Protein AF-0000000072410300 (afdb_homodimer)

Sequence (930 aa):
MDFEAIKKAAEGYKPAMVKFLRDMIAIPSESCEEKGVVHRIAEEMKALGYDKVEFDKLGNVIGWMGEGDKIIALDSHVDTVGIGNRDNWEADPYQGYETDDIIYGRGGSDQEGGMASATYGARIMKDLGLIPAGYKIMVVGSVQEEDCDGMCWQSIVNEYFNGPDDARSKVEFVISTEPTDGGIYRGHRGRMEIRVDMHGVSCHGSAPERGDNAIHKMAEVIQNVRDLNENPADDSVEIKGLVKMLDPKYNPEHWEDARFLGRGTCTTSQIFYTSPSRCAVADSCAISIDRRMTAGETYQSCLKEIEDLPACKKYAKDVKVSMYMYDRPAWTGHVYKTECFFPTWINKESAPHVQALVDAYHNLWGTERIGADEKAMSTRTGRPLTDKWTFSTNGVSIQGRYGIPCVGFGPGAESQAHAPNEITWKQDLVTCAALYAAVPGLYKPENKDGSATSFRQELTGNDIKMDFEAIKKAAEGYKPAMVKFLRDMIAIPSESCEEKGVVHRIAEEMKALGYDKVEFDKLGNVIGWMGEGDKIIALDSHVDTVGIGNRDNWEADPYQGYETDDIIYGRGGSDQEGGMASATYGARIMKDLGLIPAGYKIMVVGSVQEEDCDGMCWQSIVNEYFNGPDDARSKVEFVISTEPTDGGIYRGHRGRMEIRVDMHGVSCHGSAPERGDNAIHKMAEVIQNVRDLNENPADDSVEIKGLVKMLDPKYNPEHWEDARFLGRGTCTTSQIFYTSPSRCAVADSCAISIDRRMTAGETYQSCLKEIEDLPACKKYAKDVKVSMYMYDRPAWTGHVYKTECFFPTWINKESAPHVQALVDAYHNLWGTERIGADEKAMSTRTGRPLTDKWTFSTNGVSIQGRYGIPCVGFGPGAESQAHAPNEITWKQDLVTCAALYAAVPGLYKPENKDGSATSFRQELTGNDIK

Nearest PDB structures (foldseek):
  5vo3-assembly1_A-2  TM=8.274E-01  e=1.312E-28  Haemophilus influenzae
  8f8o-assembly1_A  TM=8.224E-01  e=7.263E-25  Acinetobacter baumannii ATCC 17978
  4ppz-assembly1_A  TM=7.202E-01  e=5.439E-26  Neisseria meningitidis MC58
  7lgp-assembly1_A  TM=6.863E-01  e=2.048E-25  Shigella flexneri 2a str. 301
  1vgy-assembly1_B  TM=6.779E-01  e=2.941E-25  Neisseria meningitidis MC58

Organism: NCBI:txid2714355

pLDDT: mean 96.42, std 3.51, range [69.0, 98.94]

Structure (mmCIF, N/CA/C/O backbone):
data_AF-0000000072410300-model_v1
#
loop_
_entity.id
_entity.type
_entity.pdbx_description
1 polymer Peptidase
#
loop_
_atom_site.group_PDB
_atom_site.id
_atom_site.type_symbol
_atom_site.label_atom_id
_atom_site.label_alt_id
_atom_site.label_comp_id
_atom_site.label_asym_id
_atom_site.label_entity_id
_atom_site.label_seq_id
_atom_site.pdbx_PDB_ins_code
_atom_site.Cartn_x
_atom_site.Cartn_y
_atom_site.Cartn_z
_atom_site.occupancy
_atom_site.B_iso_or_equiv
_atom_site.auth_seq_id
_atom_site.auth_comp_id
_atom_site.auth_asym_id
_atom_site.auth_atom_id
_atom_site.pdbx_PDB_model_num
ATOM 1 N N . MET A 1 1 ? 2.279 -55.719 -17.75 1 94.25 1 MET A N 1
ATOM 2 C CA . MET A 1 1 ? 2.201 -54.969 -16.484 1 94.25 1 MET A CA 1
ATOM 3 C C . MET A 1 1 ? 0.905 -55.312 -15.75 1 94.25 1 MET A C 1
ATOM 5 O O . MET A 1 1 ? -0.156 -55.406 -16.359 1 94.25 1 MET A O 1
ATOM 9 N N . ASP A 1 2 ? 0.939 -55.5 -14.414 1 97.75 2 ASP A N 1
ATOM 10 C CA . ASP A 1 2 ? -0.221 -55.844 -13.594 1 97.75 2 ASP A CA 1
ATOM 11 C C . ASP A 1 2 ? -0.831 -54.594 -12.977 1 97.75 2 ASP A C 1
ATOM 13 O O . ASP A 1 2 ? -0.457 -54.188 -11.867 1 97.75 2 ASP A O 1
ATOM 17 N N . PHE A 1 3 ? -1.798 -54.062 -13.562 1 98.38 3 PHE A N 1
ATOM 18 C CA . PHE A 1 3 ? -2.402 -52.812 -13.156 1 98.38 3 PHE A CA 1
ATOM 19 C C . PHE A 1 3 ? -3.184 -52.969 -11.859 1 98.38 3 PHE A C 1
ATOM 21 O O . PHE A 1 3 ? -3.264 -52.062 -11.055 1 98.38 3 PHE A O 1
ATOM 28 N N . GLU A 1 4 ? -3.74 -54.125 -11.656 1 98.25 4 GLU A N 1
ATOM 29 C CA . GLU A 1 4 ? -4.457 -54.375 -10.406 1 98.25 4 GLU A CA 1
ATOM 30 C C . GLU A 1 4 ? -3.506 -54.375 -9.219 1 98.25 4 GLU A C 1
ATOM 32 O O . GLU A 1 4 ? -3.865 -53.906 -8.133 1 98.25 4 GLU A O 1
ATOM 37 N N . ALA A 1 5 ? -2.367 -54.875 -9.422 1 98.62 5 ALA A N 1
ATOM 38 C CA . ALA A 1 5 ? -1.354 -54.844 -8.367 1 98.62 5 ALA A CA 1
ATOM 39 C C . ALA A 1 5 ? -0.931 -53.438 -8.047 1 98.62 5 ALA A C 1
ATOM 41 O O . ALA A 1 5 ? -0.667 -53.094 -6.891 1 98.62 5 ALA A O 1
ATOM 42 N N . ILE A 1 6 ? -0.853 -52.688 -9.07 1 98.75 6 ILE A N 1
ATOM 43 C CA . ILE A 1 6 ? -0.49 -51.281 -8.891 1 98.75 6 ILE A CA 1
ATOM 44 C C . ILE A 1 6 ? -1.572 -50.562 -8.086 1 98.75 6 ILE A C 1
ATOM 46 O O . ILE A 1 6 ? -1.271 -49.844 -7.133 1 98.75 6 ILE A O 1
ATOM 50 N N . LYS A 1 7 ? -2.855 -50.75 -8.391 1 98.62 7 LYS A N 1
ATOM 51 C CA . LYS A 1 7 ? -3.969 -50.125 -7.668 1 98.62 7 LYS A CA 1
ATOM 52 C C . LYS A 1 7 ? -3.961 -50.562 -6.199 1 98.62 7 LYS A C 1
ATOM 54 O O . LYS A 1 7 ? -4.164 -49.719 -5.309 1 98.62 7 LYS A O 1
ATOM 59 N N . LYS A 1 8 ? -3.684 -51.844 -6.047 1 98.62 8 LYS A N 1
ATOM 60 C CA . LYS A 1 8 ? -3.676 -52.375 -4.688 1 98.62 8 LYS A CA 1
ATOM 61 C C . LYS A 1 8 ? -2.535 -51.781 -3.867 1 98.62 8 LYS A C 1
ATOM 63 O O . LYS A 1 8 ? -2.717 -51.438 -2.695 1 98.62 8 LYS A O 1
ATOM 68 N N . ALA A 1 9 ? -1.419 -51.656 -4.469 1 98.69 9 ALA A N 1
ATOM 69 C CA . ALA A 1 9 ? -0.275 -51.062 -3.781 1 98.69 9 ALA A CA 1
ATOM 70 C C . ALA A 1 9 ? -0.554 -49.625 -3.406 1 98.69 9 ALA A C 1
ATOM 72 O O . ALA A 1 9 ? -0.258 -49.188 -2.287 1 98.69 9 ALA A O 1
ATOM 73 N N . ALA A 1 10 ? -1.105 -48.906 -4.332 1 98.81 10 ALA A N 1
ATOM 74 C CA . ALA A 1 10 ? -1.418 -47.5 -4.082 1 98.81 10 ALA A CA 1
ATOM 75 C C . ALA A 1 10 ? -2.436 -47.344 -2.953 1 98.81 10 ALA A C 1
ATOM 77 O O . ALA A 1 10 ? -2.287 -46.5 -2.08 1 98.81 10 ALA A O 1
ATOM 78 N N . GLU A 1 11 ? -3.451 -48.188 -3.002 1 98.62 11 GLU A N 1
ATOM 79 C CA . GLU A 1 11 ? -4.445 -48.188 -1.934 1 98.62 11 GLU A CA 1
ATOM 80 C C . GLU A 1 11 ? -3.816 -48.531 -0.59 1 98.62 11 GLU A C 1
ATOM 82 O O . GLU A 1 11 ? -4.219 -48 0.449 1 98.62 11 GLU A O 1
ATOM 87 N N . GLY A 1 12 ? -2.949 -49.406 -0.598 1 98.75 12 GLY A N 1
ATOM 88 C CA . GLY A 1 12 ? -2.252 -49.781 0.612 1 98.75 12 GLY A CA 1
ATOM 89 C C . GLY A 1 12 ? -1.461 -48.656 1.251 1 98.75 12 GLY A C 1
ATOM 90 O O . GLY A 1 12 ? -1.319 -48.625 2.475 1 98.75 12 GLY A O 1
ATOM 91 N N . TYR A 1 13 ? -0.958 -47.75 0.479 1 98.75 13 TYR A N 1
ATOM 92 C CA . TYR A 1 13 ? -0.139 -46.656 0.966 1 98.75 13 TYR A CA 1
ATOM 93 C C . TYR A 1 13 ? -1 -45.438 1.298 1 98.75 13 TYR A C 1
ATOM 95 O O . TYR A 1 13 ? -0.483 -44.375 1.698 1 98.75 13 TYR A O 1
ATOM 103 N N . LYS A 1 14 ? -2.359 -45.5 1.151 1 98.56 14 LYS A N 1
ATOM 104 C CA . LYS A 1 14 ? -3.268 -44.375 1.365 1 98.56 14 LYS A CA 1
ATOM 105 C C . LYS A 1 14 ? -3.074 -43.781 2.752 1 98.56 14 LYS A C 1
ATOM 107 O O . LYS A 1 14 ? -2.893 -42.562 2.885 1 98.56 14 LYS A O 1
ATOM 112 N N . PRO A 1 15 ? -3.006 -44.562 3.822 1 98.44 15 PRO A N 1
ATOM 113 C CA . PRO A 1 15 ? -2.832 -43.938 5.141 1 98.44 15 PRO A CA 1
ATOM 114 C C . PRO A 1 15 ? -1.514 -43.188 5.27 1 98.44 15 PRO A C 1
ATOM 116 O O . PRO A 1 15 ? -1.473 -42.125 5.867 1 98.44 15 PRO A O 1
ATOM 119 N N . ALA A 1 16 ? -0.487 -43.75 4.707 1 98.69 16 ALA A N 1
ATOM 120 C CA . ALA A 1 16 ? 0.826 -43.094 4.781 1 98.69 16 ALA A CA 1
ATOM 121 C C . ALA A 1 16 ? 0.862 -41.812 3.965 1 98.69 16 ALA A C 1
ATOM 123 O O . ALA A 1 16 ? 1.458 -40.812 4.387 1 98.69 16 ALA A O 1
ATOM 124 N N . MET A 1 17 ? 0.269 -41.844 2.812 1 98.56 17 MET A N 1
ATOM 125 C CA . MET A 1 17 ? 0.211 -40.656 1.977 1 98.56 17 MET A CA 1
ATOM 126 C C . MET A 1 17 ? -0.581 -39.562 2.664 1 98.56 17 MET A C 1
ATOM 128 O O . MET A 1 17 ? -0.184 -38.375 2.629 1 98.56 17 MET A O 1
ATOM 132 N N . VAL A 1 18 ? -1.646 -39.938 3.273 1 98.31 18 VAL A N 1
ATOM 133 C CA . VAL A 1 18 ? -2.506 -38.969 3.969 1 98.31 18 VAL A CA 1
ATOM 134 C C . VAL A 1 18 ? -1.745 -38.344 5.137 1 98.31 18 VAL A C 1
ATOM 136 O O . VAL A 1 18 ? -1.755 -37.125 5.305 1 98.31 18 VAL A O 1
ATOM 139 N N . LYS A 1 19 ? -1.095 -39.156 5.906 1 98.38 19 LYS A N 1
ATOM 140 C CA . LYS A 1 19 ? -0.306 -38.656 7.031 1 98.38 19 LYS A CA 1
ATOM 141 C C . LYS A 1 19 ? 0.809 -37.75 6.555 1 98.38 19 LYS A C 1
ATOM 143 O O . LYS A 1 19 ? 1.062 -36.688 7.168 1 98.38 19 LYS A O 1
ATOM 148 N N . PHE A 1 20 ? 1.435 -38.156 5.547 1 98.44 20 PHE A N 1
ATOM 149 C CA . PHE A 1 20 ? 2.533 -37.375 4.988 1 98.44 20 PHE A CA 1
ATOM 150 C C . PHE A 1 20 ? 2.047 -36 4.523 1 98.44 20 PHE A C 1
ATOM 152 O O . PHE A 1 20 ? 2.67 -34.969 4.828 1 98.44 20 PHE A O 1
ATOM 159 N N . LEU A 1 21 ? 0.904 -35.969 3.824 1 98.69 21 LEU A N 1
ATOM 160 C CA . LEU A 1 21 ? 0.336 -34.688 3.369 1 98.69 21 LEU A CA 1
ATOM 161 C C . LEU A 1 21 ? -0.047 -33.812 4.555 1 98.69 21 LEU A C 1
ATOM 163 O O . LEU A 1 21 ? 0.224 -32.625 4.551 1 98.69 21 LEU A O 1
ATOM 167 N N . ARG A 1 22 ? -0.597 -34.375 5.559 1 98.25 22 ARG A N 1
ATOM 168 C CA . ARG A 1 22 ? -0.977 -33.625 6.746 1 98.25 22 ARG A CA 1
ATOM 169 C C . ARG A 1 22 ? 0.249 -33.031 7.441 1 98.25 22 ARG A C 1
ATOM 171 O O . ARG A 1 22 ? 0.211 -31.906 7.934 1 98.25 22 ARG A O 1
ATOM 178 N N . ASP A 1 23 ? 1.299 -33.812 7.523 1 98.31 23 ASP A N 1
ATOM 179 C CA . ASP A 1 23 ? 2.545 -33.344 8.102 1 98.31 23 ASP A CA 1
ATOM 180 C C . ASP A 1 23 ? 3.057 -32.094 7.344 1 98.31 23 ASP A C 1
ATOM 182 O O . ASP A 1 23 ? 3.488 -31.125 7.953 1 98.31 23 ASP A O 1
ATOM 186 N N . MET A 1 24 ? 2.998 -32.188 6.047 1 98.5 24 MET A N 1
ATOM 187 C CA . MET A 1 24 ? 3.496 -31.078 5.234 1 98.5 24 MET A CA 1
ATOM 188 C C . MET A 1 24 ? 2.633 -29.828 5.418 1 98.5 24 MET A C 1
ATOM 190 O O . MET A 1 24 ? 3.154 -28.734 5.598 1 98.5 24 MET A O 1
ATOM 194 N N . ILE A 1 25 ? 1.322 -30.016 5.438 1 98 25 ILE A N 1
ATOM 195 C CA . ILE A 1 25 ? 0.391 -28.891 5.598 1 98 25 ILE A CA 1
ATOM 196 C C . ILE A 1 25 ? 0.629 -28.219 6.941 1 98 25 ILE A C 1
ATOM 198 O O . ILE A 1 25 ? 0.54 -26.984 7.043 1 98 25 ILE A O 1
ATOM 202 N N . ALA A 1 26 ? 0.977 -28.969 7.914 1 97.81 26 ALA A N 1
ATOM 203 C CA . ALA A 1 26 ? 1.15 -28.453 9.273 1 97.81 26 ALA A CA 1
ATOM 204 C C . ALA A 1 26 ? 2.406 -27.594 9.375 1 97.81 26 ALA A C 1
ATOM 206 O O . ALA A 1 26 ? 2.578 -26.844 10.344 1 97.81 26 ALA A O 1
ATOM 207 N N . ILE A 1 27 ? 3.283 -27.625 8.414 1 97.94 27 ILE A N 1
ATOM 208 C CA . ILE A 1 27 ? 4.508 -26.828 8.383 1 97.94 27 ILE A CA 1
ATOM 209 C C . ILE A 1 27 ? 4.348 -25.672 7.387 1 97.94 27 ILE A C 1
ATOM 211 O O . ILE A 1 27 ? 4.531 -25.859 6.184 1 97.94 27 ILE A O 1
ATOM 215 N N . PRO A 1 28 ? 4.031 -24.484 7.902 1 96.81 28 PRO A N 1
ATOM 216 C CA . PRO A 1 28 ? 3.939 -23.375 6.957 1 96.81 28 PRO A CA 1
ATOM 217 C C . PRO A 1 28 ? 5.164 -23.266 6.051 1 96.81 28 PRO A C 1
ATOM 219 O O . PRO A 1 28 ? 6.297 -23.375 6.523 1 96.81 28 PRO A O 1
ATOM 222 N N . SER A 1 29 ? 4.957 -23.125 4.73 1 97.62 29 SER A N 1
ATOM 223 C CA . SER A 1 29 ? 6.059 -23.156 3.773 1 97.62 29 SER A CA 1
ATOM 224 C C . SER A 1 29 ? 5.848 -22.172 2.641 1 97.62 29 SER A C 1
ATOM 226 O O . SER A 1 29 ? 5.934 -22.531 1.465 1 97.62 29 SER A O 1
ATOM 228 N N . GLU A 1 30 ? 5.629 -20.938 2.979 1 96.31 30 GLU A N 1
ATOM 229 C CA . GLU A 1 30 ? 5.574 -19.922 1.937 1 96.31 30 GLU A CA 1
ATOM 230 C C . GLU A 1 30 ? 6.898 -19.828 1.183 1 96.31 30 GLU A C 1
ATOM 232 O O . GLU A 1 30 ? 7.934 -20.266 1.683 1 96.31 30 GLU A O 1
ATOM 237 N N . SER A 1 31 ? 6.848 -19.281 0.025 1 97.19 31 SER A N 1
ATOM 238 C CA . SER A 1 31 ? 8.07 -19.156 -0.761 1 97.19 31 SER A CA 1
ATOM 239 C C . SER A 1 31 ? 9.188 -18.516 0.059 1 97.19 31 SER A C 1
ATOM 241 O O . SER A 1 31 ? 8.961 -17.547 0.777 1 97.19 31 SER A O 1
ATOM 243 N N . CYS A 1 32 ? 10.359 -19.078 -0.037 1 97.44 32 CYS A N 1
ATOM 244 C CA . CYS A 1 32 ? 11.594 -18.656 0.618 1 97.44 32 CYS A CA 1
ATOM 245 C C . CYS A 1 32 ? 11.617 -19.109 2.072 1 97.44 32 CYS A C 1
ATOM 247 O O . CYS A 1 32 ? 12.602 -18.875 2.781 1 97.44 32 CYS A O 1
ATOM 249 N N . GLU A 1 33 ? 10.586 -19.797 2.537 1 97.94 33 GLU A N 1
ATOM 250 C CA . GLU A 1 33 ? 10.531 -20.312 3.9 1 97.94 33 GLU A CA 1
ATOM 251 C C . GLU A 1 33 ? 10.219 -21.797 3.91 1 97.94 33 GLU A C 1
ATOM 253 O O . GLU A 1 33 ? 9.414 -22.266 4.723 1 97.94 33 GLU A O 1
ATOM 258 N N . GLU A 1 34 ? 10.75 -22.547 3.008 1 98.69 34 GLU A N 1
ATOM 259 C CA . GLU A 1 34 ? 10.352 -23.938 2.793 1 98.69 34 GLU A CA 1
ATOM 260 C C . GLU A 1 34 ? 11.234 -24.891 3.582 1 98.69 34 GLU A C 1
ATOM 262 O O . GLU A 1 34 ? 11.109 -26.109 3.455 1 98.69 34 GLU A O 1
ATOM 267 N N . LYS A 1 35 ? 12.172 -24.359 4.402 1 98.56 35 LYS A N 1
ATOM 268 C CA . LYS A 1 35 ? 13.172 -25.188 5.066 1 98.56 35 LYS A CA 1
ATOM 269 C C . LYS A 1 35 ? 12.516 -26.359 5.801 1 98.56 35 LYS A C 1
ATOM 271 O O . LYS A 1 35 ? 12.93 -27.516 5.648 1 98.56 35 LYS A O 1
ATOM 276 N N . GLY A 1 36 ? 11.492 -26.094 6.512 1 98.81 36 GLY A N 1
ATOM 277 C CA . GLY A 1 36 ? 10.852 -27.125 7.309 1 98.81 36 GLY A CA 1
ATOM 278 C C . GLY A 1 36 ? 10.219 -28.219 6.469 1 98.81 36 GLY A C 1
ATOM 279 O O . GLY A 1 36 ? 10.398 -29.406 6.75 1 98.81 36 GLY A O 1
ATOM 280 N N . VAL A 1 37 ? 9.5 -27.859 5.453 1 98.75 37 VAL A N 1
ATOM 281 C CA . VAL A 1 37 ? 8.742 -28.828 4.672 1 98.75 37 VAL A CA 1
ATOM 282 C C . VAL A 1 37 ? 9.695 -29.672 3.828 1 98.75 37 VAL A C 1
ATOM 284 O O . VAL A 1 37 ? 9.477 -30.875 3.639 1 98.75 37 VAL A O 1
ATOM 287 N N . VAL A 1 38 ? 10.766 -29.109 3.311 1 98.81 38 VAL A N 1
ATOM 288 C CA . VAL A 1 38 ? 11.68 -29.875 2.467 1 98.81 38 VAL A CA 1
ATOM 289 C C . VAL A 1 38 ? 12.406 -30.922 3.309 1 98.81 38 VAL A C 1
ATOM 291 O O . VAL A 1 38 ? 12.703 -32.031 2.832 1 98.81 38 VAL A O 1
ATOM 294 N N . HIS A 1 39 ? 12.75 -30.562 4.52 1 98.88 39 HIS A N 1
ATOM 295 C CA . HIS A 1 39 ? 13.391 -31.531 5.395 1 98.88 39 HIS A CA 1
ATOM 296 C C . HIS A 1 39 ? 12.43 -32.656 5.758 1 98.88 39 HIS A C 1
ATOM 298 O O . HIS A 1 39 ? 12.844 -33.812 5.867 1 98.88 39 HIS A O 1
ATOM 304 N N . ARG A 1 40 ? 11.188 -32.281 5.938 1 98.88 40 ARG A N 1
ATOM 305 C CA . ARG A 1 40 ? 10.195 -33.344 6.203 1 98.88 40 ARG A CA 1
ATOM 306 C C . ARG A 1 40 ? 10.062 -34.281 5.012 1 98.88 40 ARG A C 1
ATOM 308 O O . ARG A 1 40 ? 9.891 -35.469 5.191 1 98.88 40 ARG A O 1
ATOM 315 N N . ILE A 1 41 ? 10.094 -33.781 3.879 1 98.94 41 ILE A N 1
ATOM 316 C CA . ILE A 1 41 ? 10.008 -34.562 2.656 1 98.94 41 ILE A CA 1
ATOM 317 C C . ILE A 1 41 ? 11.227 -35.469 2.543 1 98.94 41 ILE A C 1
ATOM 319 O O . ILE A 1 41 ? 11.094 -36.656 2.219 1 98.94 41 ILE A O 1
ATOM 323 N N . ALA A 1 42 ? 12.406 -34.938 2.795 1 98.94 42 ALA A N 1
ATOM 324 C CA . ALA A 1 42 ? 13.625 -35.719 2.756 1 98.94 42 ALA A CA 1
ATOM 325 C C . ALA A 1 42 ? 13.539 -36.906 3.711 1 98.94 42 ALA A C 1
ATOM 327 O O . ALA A 1 42 ? 13.961 -38 3.373 1 98.94 42 ALA A O 1
ATOM 328 N N . GLU A 1 43 ? 13.023 -36.656 4.871 1 98.88 43 GLU A N 1
ATOM 329 C CA . GLU A 1 43 ? 12.836 -37.719 5.848 1 98.88 43 GLU A CA 1
ATOM 330 C C . GLU A 1 43 ? 11.945 -38.812 5.297 1 98.88 43 GLU A C 1
ATOM 332 O O . GLU A 1 43 ? 12.242 -40 5.465 1 98.88 43 GLU A O 1
ATOM 337 N N . GLU A 1 44 ? 10.836 -38.438 4.684 1 98.88 44 GLU A N 1
ATOM 338 C CA . GLU A 1 44 ? 9.914 -39.438 4.121 1 98.88 44 GLU A CA 1
ATOM 339 C C . GLU A 1 44 ? 10.57 -40.219 3.008 1 98.88 44 GLU A C 1
ATOM 341 O O . GLU A 1 44 ? 10.414 -41.438 2.941 1 98.88 44 GLU A O 1
ATOM 346 N N . MET A 1 45 ? 11.281 -39.562 2.094 1 98.88 45 MET A N 1
ATOM 347 C CA . MET A 1 45 ? 11.969 -40.219 0.991 1 98.88 45 MET A CA 1
ATOM 348 C C . MET A 1 45 ? 12.969 -41.25 1.515 1 98.88 45 MET A C 1
ATOM 350 O O . MET A 1 45 ? 13.031 -42.375 1.013 1 98.88 45 MET A O 1
ATOM 354 N N . LYS A 1 46 ? 13.742 -40.844 2.518 1 98.75 46 LYS A N 1
ATOM 355 C CA . LYS A 1 46 ? 14.719 -41.75 3.109 1 98.75 46 LYS A CA 1
ATOM 356 C C . LYS A 1 46 ? 14.031 -42.969 3.729 1 98.75 46 LYS A C 1
ATOM 358 O O . LYS A 1 46 ? 14.469 -44.094 3.535 1 98.75 46 LYS A O 1
ATOM 363 N N . ALA A 1 47 ? 12.984 -42.719 4.414 1 98.69 47 ALA A N 1
ATOM 364 C CA . ALA A 1 47 ? 12.242 -43.812 5.062 1 98.69 47 ALA A CA 1
ATOM 365 C C . ALA A 1 47 ? 11.688 -44.781 4.035 1 98.69 47 ALA A C 1
ATOM 367 O O . ALA A 1 47 ? 11.555 -45.969 4.316 1 98.69 47 ALA A O 1
ATOM 368 N N . LEU A 1 48 ? 11.414 -44.312 2.871 1 98.69 48 LEU A N 1
ATOM 369 C CA . LEU A 1 48 ? 10.805 -45.125 1.827 1 98.69 48 LEU A CA 1
ATOM 370 C C . LEU A 1 48 ? 11.867 -45.812 0.974 1 98.69 48 LEU A C 1
ATOM 372 O O . LEU A 1 48 ? 11.539 -46.469 -0.003 1 98.69 48 LEU A O 1
ATOM 376 N N . GLY A 1 49 ? 13.102 -45.594 1.224 1 98.19 49 GLY A N 1
ATOM 377 C CA . GLY A 1 49 ? 14.18 -46.344 0.59 1 98.19 49 GLY A CA 1
ATOM 378 C C . GLY A 1 49 ? 14.625 -45.719 -0.728 1 98.19 49 GLY A C 1
ATOM 379 O O . GLY A 1 49 ? 15.047 -46.438 -1.633 1 98.19 49 GLY A O 1
ATOM 380 N N . TYR A 1 50 ? 14.484 -44.469 -0.907 1 98.75 50 TYR A N 1
ATOM 381 C CA . TYR A 1 50 ? 15.086 -43.812 -2.061 1 98.75 50 TYR A CA 1
ATOM 382 C C . TYR A 1 50 ? 16.594 -44.062 -2.105 1 98.75 50 TYR A C 1
ATOM 384 O O . TYR A 1 50 ? 17.25 -44.125 -1.064 1 98.75 50 TYR A O 1
ATOM 392 N N . ASP A 1 51 ? 17.141 -44.156 -3.312 1 98.31 51 ASP A N 1
ATOM 393 C CA . ASP A 1 51 ? 18.547 -44.469 -3.475 1 98.31 51 ASP A CA 1
ATOM 394 C C . ASP A 1 51 ? 19.438 -43.281 -3.072 1 98.31 51 ASP A C 1
ATOM 396 O O . ASP A 1 51 ? 20.547 -43.469 -2.594 1 98.31 51 ASP A O 1
ATOM 400 N N . LYS A 1 52 ? 18.969 -42.125 -3.324 1 98.38 52 LYS A N 1
ATOM 401 C CA . LYS A 1 52 ? 19.641 -40.875 -2.979 1 98.38 52 LYS A CA 1
ATOM 402 C C . LYS A 1 52 ? 18.641 -39.75 -2.709 1 98.38 52 LYS A C 1
ATOM 404 O O . LYS A 1 52 ? 17.625 -39.656 -3.402 1 98.38 52 LYS A O 1
ATOM 409 N N . VAL A 1 53 ? 18.875 -39.062 -1.671 1 98.75 53 VAL A N 1
ATOM 410 C CA . VAL A 1 53 ? 18.094 -37.875 -1.329 1 98.75 53 VAL A CA 1
ATOM 411 C C . VAL A 1 53 ? 19.031 -36.688 -1.077 1 98.75 53 VAL A C 1
ATOM 413 O O . VAL A 1 53 ? 19.984 -36.812 -0.299 1 98.75 53 VAL A O 1
ATOM 416 N N . GLU A 1 54 ? 18.828 -35.531 -1.737 1 98.62 54 GLU A N 1
ATOM 417 C CA . GLU A 1 54 ? 19.734 -34.406 -1.618 1 98.62 54 GLU A CA 1
ATOM 418 C C . GLU A 1 54 ? 18.984 -33.062 -1.788 1 98.62 54 GLU A C 1
ATOM 420 O O . GLU A 1 54 ? 17.828 -33.062 -2.211 1 98.62 54 GLU A O 1
ATOM 425 N N . PHE A 1 55 ? 19.609 -32.031 -1.298 1 98.44 55 PHE A N 1
ATOM 426 C CA . PHE A 1 55 ? 19.156 -30.672 -1.514 1 98.44 55 PHE A CA 1
ATOM 427 C C . PHE A 1 55 ? 20.094 -29.938 -2.48 1 98.44 55 PHE A C 1
ATOM 429 O O . PHE A 1 55 ? 21.312 -30.016 -2.361 1 98.44 55 PHE A O 1
ATOM 436 N N . ASP A 1 56 ? 19.562 -29.297 -3.488 1 97.88 56 ASP A N 1
ATOM 437 C CA . ASP A 1 56 ? 20.422 -28.516 -4.371 1 97.88 56 ASP A CA 1
ATOM 438 C C . ASP A 1 56 ? 20.688 -27.125 -3.793 1 97.88 56 ASP A C 1
ATOM 440 O O . ASP A 1 56 ? 20.312 -26.844 -2.652 1 97.88 56 ASP A O 1
ATOM 444 N N . LYS A 1 57 ? 21.375 -26.234 -4.516 1 96.88 57 LYS A N 1
ATOM 445 C CA . LYS A 1 57 ? 21.797 -24.922 -4.02 1 96.88 57 LYS A CA 1
ATOM 446 C C . LYS A 1 57 ? 20.594 -24.031 -3.713 1 96.88 57 LYS A C 1
ATOM 448 O O . LYS A 1 57 ? 20.609 -23.25 -2.764 1 96.88 57 LYS A O 1
ATOM 453 N N . LEU A 1 58 ? 19.594 -24.125 -4.508 1 97.75 58 LEU A N 1
ATOM 454 C CA . LEU A 1 58 ? 18.391 -23.328 -4.32 1 97.75 58 LEU A CA 1
ATOM 455 C C . LEU A 1 58 ? 17.578 -23.828 -3.133 1 97.75 58 LEU A C 1
ATOM 457 O O . LEU A 1 58 ? 16.875 -23.062 -2.484 1 97.75 58 LEU A O 1
ATOM 461 N N . GLY A 1 59 ? 17.656 -25.078 -2.871 1 98.56 59 GLY A N 1
ATOM 462 C CA . GLY A 1 59 ? 16.953 -25.672 -1.738 1 98.56 59 GLY A CA 1
ATOM 463 C C . GLY A 1 59 ? 15.891 -26.656 -2.146 1 98.56 59 GLY A C 1
ATOM 464 O O . GLY A 1 59 ? 15.086 -27.094 -1.317 1 98.56 59 GLY A O 1
ATOM 465 N N . ASN A 1 60 ? 15.82 -27.016 -3.371 1 98.75 60 ASN A N 1
ATOM 466 C CA . ASN A 1 60 ? 14.953 -28.125 -3.77 1 98.75 60 ASN A CA 1
ATOM 467 C C . ASN A 1 60 ? 15.367 -29.422 -3.094 1 98.75 60 ASN A C 1
ATOM 469 O O . ASN A 1 60 ? 16.562 -29.703 -2.941 1 98.75 60 ASN A O 1
ATOM 473 N N . VAL A 1 61 ? 14.43 -30.25 -2.73 1 98.88 61 VAL A N 1
ATOM 474 C CA . VAL A 1 61 ? 14.734 -31.609 -2.297 1 98.88 61 VAL A CA 1
ATOM 475 C C . VAL A 1 61 ? 14.57 -32.562 -3.467 1 98.88 61 VAL A C 1
ATOM 477 O O . VAL A 1 61 ? 13.555 -32.531 -4.168 1 98.88 61 VAL A O 1
ATOM 480 N N . ILE A 1 62 ? 15.547 -33.375 -3.713 1 98.81 62 ILE A N 1
ATOM 481 C CA . ILE A 1 62 ? 15.555 -34.281 -4.863 1 98.81 62 ILE A CA 1
ATOM 482 C C . ILE A 1 62 ? 15.82 -35.719 -4.402 1 98.81 62 ILE A C 1
ATOM 484 O O . ILE A 1 62 ? 16.812 -35.969 -3.721 1 98.81 62 ILE A O 1
ATOM 488 N N . GLY A 1 63 ? 14.93 -36.625 -4.723 1 98.88 63 GLY A N 1
ATOM 489 C CA . GLY A 1 63 ? 15.094 -38.031 -4.504 1 98.88 63 GLY A CA 1
ATOM 490 C C . GLY A 1 63 ? 15.25 -38.812 -5.793 1 98.88 63 GLY A C 1
ATOM 491 O O . GLY A 1 63 ? 14.617 -38.5 -6.801 1 98.88 63 GLY A O 1
ATOM 492 N N . TRP A 1 64 ? 16.078 -39.844 -5.691 1 98.69 64 TRP A N 1
ATOM 493 C CA . TRP A 1 64 ? 16.344 -40.688 -6.863 1 98.69 64 TRP A CA 1
ATOM 494 C C . TRP A 1 64 ? 15.984 -42.156 -6.586 1 98.69 64 TRP A C 1
ATOM 496 O O . TRP A 1 64 ? 16.234 -42.656 -5.496 1 98.69 64 TRP A O 1
ATOM 506 N N . MET A 1 65 ? 15.344 -42.781 -7.555 1 98.12 65 MET A N 1
ATOM 507 C CA . MET A 1 65 ? 15.117 -44.219 -7.555 1 98.12 65 MET A CA 1
ATOM 508 C C . MET A 1 65 ? 15.523 -44.844 -8.891 1 98.12 65 MET A C 1
ATOM 510 O O . MET A 1 65 ? 15.039 -44.406 -9.945 1 98.12 65 MET A O 1
ATOM 514 N N . GLY A 1 66 ? 16.344 -45.812 -8.844 1 96.25 66 GLY A N 1
ATOM 515 C CA . GLY A 1 66 ? 16.859 -46.438 -10.055 1 96.25 66 GLY A CA 1
ATOM 516 C C . GLY A 1 66 ? 18.25 -45.969 -10.422 1 96.25 66 GLY A C 1
ATOM 517 O O . GLY A 1 66 ? 18.766 -45 -9.828 1 96.25 66 GLY A O 1
ATOM 518 N N . GLU A 1 67 ? 18.906 -46.625 -11.414 1 93.06 67 GLU A N 1
ATOM 519 C CA . GLU A 1 67 ? 20.312 -46.375 -11.711 1 93.06 67 GLU A CA 1
ATOM 520 C C . GLU A 1 67 ? 20.516 -46.062 -13.188 1 93.06 67 GLU A C 1
ATOM 522 O O . GLU A 1 67 ? 21.641 -45.875 -13.648 1 93.06 67 GLU A O 1
ATOM 527 N N . GLY A 1 68 ? 19.469 -45.906 -13.906 1 95.81 68 GLY A N 1
ATOM 528 C CA . GLY A 1 68 ? 19.594 -45.719 -15.336 1 95.81 68 GLY A CA 1
ATOM 529 C C . GLY A 1 68 ? 20.062 -44.312 -15.695 1 95.81 68 GLY A C 1
ATOM 530 O O . GLY A 1 68 ? 20.172 -43.438 -14.828 1 95.81 68 GLY A O 1
ATOM 531 N N . ASP A 1 69 ? 20.328 -44.156 -17.047 1 96.19 69 ASP A N 1
ATOM 532 C CA . ASP A 1 69 ? 20.859 -42.875 -17.547 1 96.19 69 ASP A CA 1
ATOM 533 C C . ASP A 1 69 ? 19.719 -41.938 -17.969 1 96.19 69 ASP A C 1
ATOM 535 O O . ASP A 1 69 ? 19.859 -40.719 -17.891 1 96.19 69 ASP A O 1
ATOM 539 N N . LYS A 1 70 ? 18.656 -42.562 -18.422 1 97.94 70 LYS A N 1
ATOM 540 C CA . LYS A 1 70 ? 17.484 -41.781 -18.812 1 97.94 70 LYS A CA 1
ATOM 541 C C . LYS A 1 70 ? 16.609 -41.469 -17.609 1 97.94 70 LYS A C 1
ATOM 543 O O . LYS A 1 70 ? 16.438 -42.312 -16.719 1 97.94 70 LYS A O 1
ATOM 548 N N . ILE A 1 71 ? 16.062 -40.281 -17.625 1 98.62 71 ILE A N 1
ATOM 549 C CA . ILE A 1 71 ? 15.375 -39.812 -16.438 1 98.62 71 ILE A CA 1
ATOM 550 C C . ILE A 1 71 ? 13.906 -39.531 -16.766 1 98.62 71 ILE A C 1
ATOM 552 O O . ILE A 1 71 ? 13.594 -38.938 -17.797 1 98.62 71 ILE A O 1
ATOM 556 N N . ILE A 1 72 ? 13.031 -40.031 -16.016 1 98.75 72 ILE A N 1
ATOM 557 C CA . ILE A 1 72 ? 11.648 -39.562 -15.891 1 98.75 72 ILE A CA 1
ATOM 558 C C . ILE A 1 72 ? 11.453 -38.875 -14.555 1 98.75 72 ILE A C 1
ATOM 560 O O . ILE A 1 72 ? 11.75 -39.438 -13.5 1 98.75 72 ILE A O 1
ATOM 564 N N . ALA A 1 73 ? 11.016 -37.656 -14.617 1 98.88 73 ALA A N 1
ATOM 565 C CA . ALA A 1 73 ? 10.945 -36.844 -13.391 1 98.88 73 ALA A CA 1
ATOM 566 C C . ALA A 1 73 ? 9.5 -36.562 -13 1 98.88 73 ALA A C 1
ATOM 568 O O . ALA A 1 73 ? 8.633 -36.438 -13.859 1 98.88 73 ALA A O 1
ATOM 569 N N . LEU A 1 74 ? 9.242 -36.531 -11.711 1 98.94 74 LEU A N 1
ATOM 570 C CA . LEU A 1 74 ? 8.016 -36.031 -11.094 1 98.94 74 LEU A CA 1
ATOM 571 C C . LEU A 1 74 ? 8.289 -34.75 -10.32 1 98.94 74 LEU A C 1
ATOM 573 O O . LEU A 1 74 ? 9.102 -34.75 -9.391 1 98.94 74 LEU A O 1
ATOM 577 N N . ASP A 1 75 ? 7.625 -33.688 -10.727 1 98.88 75 ASP A N 1
ATOM 578 C CA . ASP A 1 75 ? 7.867 -32.375 -10.094 1 98.88 75 ASP A CA 1
ATOM 579 C C . ASP A 1 75 ? 6.652 -31.938 -9.281 1 98.88 75 ASP A C 1
ATOM 581 O O . ASP A 1 75 ? 5.527 -31.922 -9.789 1 98.88 75 ASP A O 1
ATOM 585 N N . SER A 1 76 ? 6.93 -31.594 -8.023 1 98.81 76 SER A N 1
ATOM 586 C CA . SER A 1 76 ? 5.941 -31.016 -7.113 1 98.81 76 SER A CA 1
ATOM 587 C C . SER A 1 76 ? 6.5 -29.812 -6.379 1 98.81 76 SER A C 1
ATOM 589 O O . SER A 1 76 ? 7.457 -29.922 -5.609 1 98.81 76 SER A O 1
ATOM 591 N N . HIS A 1 77 ? 5.918 -28.625 -6.637 1 98.56 77 HIS A N 1
ATOM 592 C CA . HIS A 1 77 ? 6.391 -27.547 -5.77 1 98.56 77 HIS A CA 1
ATOM 593 C C . HIS A 1 77 ? 5.805 -27.672 -4.367 1 98.56 77 HIS A C 1
ATOM 595 O O . HIS A 1 77 ? 4.695 -28.188 -4.195 1 98.56 77 HIS A O 1
ATOM 601 N N . VAL A 1 78 ? 6.602 -27.234 -3.371 1 98.62 78 VAL A N 1
ATOM 602 C CA . VAL A 1 78 ? 6.227 -27.531 -1.994 1 98.62 78 VAL A CA 1
ATOM 603 C C . VAL A 1 78 ? 6.023 -26.234 -1.215 1 98.62 78 VAL A C 1
ATOM 605 O O . VAL A 1 78 ? 5.676 -26.266 -0.032 1 98.62 78 VAL A O 1
ATOM 608 N N . ASP A 1 79 ? 6.324 -25.094 -1.899 1 97.88 79 ASP A N 1
ATOM 609 C CA . ASP A 1 79 ? 5.949 -23.812 -1.313 1 97.88 79 ASP A CA 1
ATOM 610 C C . ASP A 1 79 ? 4.461 -23.531 -1.522 1 97.88 79 ASP A C 1
ATOM 612 O O . ASP A 1 79 ? 3.846 -24.062 -2.447 1 97.88 79 ASP A O 1
ATOM 616 N N . THR A 1 80 ? 3.926 -22.75 -0.601 1 96.38 80 THR A N 1
ATOM 617 C CA . THR A 1 80 ? 2.531 -22.328 -0.701 1 96.38 80 THR A CA 1
ATOM 618 C C . THR A 1 80 ? 2.422 -20.812 -0.71 1 96.38 80 THR A C 1
ATOM 620 O O . THR A 1 80 ? 3.391 -20.109 -0.407 1 96.38 80 THR A O 1
ATOM 623 N N . VAL A 1 81 ? 1.277 -20.328 -1.159 1 93.81 81 VAL A N 1
ATOM 624 C CA . VAL A 1 81 ? 0.982 -18.906 -0.98 1 93.81 81 VAL A CA 1
ATOM 625 C C . VAL A 1 81 ? 0.567 -18.641 0.465 1 93.81 81 VAL A C 1
ATOM 627 O O . VAL A 1 81 ? 0.357 -19.578 1.238 1 93.81 81 VAL A O 1
ATOM 630 N N . GLY A 1 82 ? 0.538 -17.438 0.814 1 92.25 82 GLY A N 1
ATOM 631 C CA . GLY A 1 82 ? 0.061 -17.078 2.141 1 92.25 82 GLY A CA 1
ATOM 632 C C . GLY A 1 82 ? -1.412 -17.375 2.346 1 92.25 82 GLY A C 1
ATOM 633 O O . GLY A 1 82 ? -2.086 -17.859 1.436 1 92.25 82 GLY A O 1
ATOM 634 N N . ILE A 1 83 ? -1.908 -17.047 3.547 1 91.88 83 ILE A N 1
ATOM 635 C CA . ILE A 1 83 ? -3.285 -17.406 3.863 1 91.88 83 ILE A CA 1
ATOM 636 C C . ILE A 1 83 ? -4.211 -16.234 3.557 1 91.88 83 ILE A C 1
ATOM 638 O O . ILE A 1 83 ? -5.438 -16.391 3.545 1 91.88 83 ILE A O 1
ATOM 642 N N . GLY A 1 84 ? -3.633 -15.055 3.262 1 88.94 84 GLY A N 1
ATOM 643 C CA . GLY A 1 84 ? -4.48 -13.891 3.082 1 88.94 84 GLY A CA 1
ATOM 644 C C . GLY A 1 84 ? -5.266 -13.523 4.328 1 88.94 84 GLY A C 1
ATOM 645 O O . GLY A 1 84 ? -4.734 -13.578 5.438 1 88.94 84 GLY A O 1
ATOM 646 N N . ASN A 1 85 ? -6.473 -13.047 4.086 1 89.88 85 ASN A N 1
ATOM 647 C CA . ASN A 1 85 ? -7.344 -12.664 5.191 1 89.88 85 ASN A CA 1
ATOM 648 C C . ASN A 1 85 ? -7.855 -13.883 5.953 1 89.88 85 ASN A C 1
ATOM 650 O O . ASN A 1 85 ? -8.609 -14.688 5.41 1 89.88 85 ASN A O 1
ATOM 654 N N . ARG A 1 86 ? -7.496 -13.945 7.219 1 91.38 86 ARG A N 1
ATOM 655 C CA . ARG A 1 86 ? -7.848 -15.086 8.062 1 91.38 86 ARG A CA 1
ATOM 656 C C . ARG A 1 86 ? -9.359 -15.219 8.203 1 91.38 86 ARG A C 1
ATOM 658 O O . ARG A 1 86 ? -9.883 -16.328 8.336 1 91.38 86 ARG A O 1
ATOM 665 N N . ASP A 1 87 ? -10.094 -14.133 7.992 1 90.31 87 ASP A N 1
ATOM 666 C CA . ASP A 1 87 ? -11.547 -14.133 8.164 1 90.31 87 ASP A CA 1
ATOM 667 C C . ASP A 1 87 ? -12.227 -14.953 7.07 1 90.31 87 ASP A C 1
ATOM 669 O O . ASP A 1 87 ? -13.391 -15.328 7.207 1 90.31 87 ASP 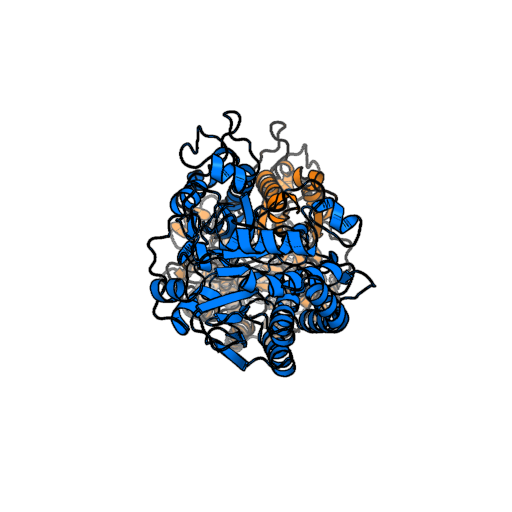A O 1
ATOM 673 N N . ASN A 1 88 ? -11.492 -15.258 6.035 1 90.5 88 ASN A N 1
ATOM 674 C CA . ASN A 1 88 ? -12.062 -16 4.922 1 90.5 88 ASN A CA 1
ATOM 675 C C . ASN A 1 88 ? -11.906 -17.516 5.125 1 90.5 88 ASN A C 1
ATOM 677 O O . ASN A 1 88 ? -12.391 -18.297 4.312 1 90.5 88 ASN A O 1
ATOM 681 N N . TRP A 1 89 ? -11.242 -17.969 6.277 1 93.81 89 TRP A N 1
ATOM 682 C CA . TRP A 1 89 ? -10.992 -19.375 6.551 1 93.81 89 TRP A CA 1
ATOM 683 C C . TRP A 1 89 ? -11.945 -19.906 7.621 1 93.81 89 TRP A C 1
ATOM 685 O O . TRP A 1 89 ? -12.117 -19.281 8.664 1 93.81 89 TRP A O 1
ATOM 695 N N . GLU A 1 90 ? -12.531 -21.047 7.371 1 95.75 90 GLU A N 1
ATOM 696 C CA . GLU A 1 90 ? -13.484 -21.656 8.289 1 95.75 90 GLU A CA 1
ATOM 697 C C . GLU A 1 90 ? -12.766 -22.453 9.375 1 95.75 90 GLU A C 1
ATOM 699 O O . GLU A 1 90 ? -13.336 -22.719 10.438 1 95.75 90 GLU A O 1
ATOM 704 N N . ALA A 1 91 ? -11.625 -22.891 9.031 1 95.94 91 ALA A N 1
ATOM 705 C CA . ALA A 1 91 ? -10.75 -23.609 9.953 1 95.94 91 ALA A CA 1
ATOM 706 C C . ALA A 1 91 ? -9.305 -23.156 9.82 1 95.94 91 ALA A C 1
ATOM 708 O O . ALA A 1 91 ? -8.969 -22.391 8.914 1 95.94 91 ALA A O 1
ATOM 709 N N . ASP A 1 92 ? -8.547 -23.594 10.82 1 96.62 92 ASP A N 1
ATOM 710 C CA . ASP A 1 92 ? -7.145 -23.203 10.766 1 96.62 92 ASP A CA 1
ATOM 711 C C . ASP A 1 92 ? -6.461 -23.766 9.523 1 96.62 92 ASP A C 1
ATOM 713 O O . ASP A 1 92 ? -6.469 -24.984 9.305 1 96.62 92 ASP A O 1
ATOM 717 N N . PRO A 1 93 ? -5.883 -22.938 8.766 1 96.31 93 PRO A N 1
ATOM 718 C CA . PRO A 1 93 ? -5.336 -23.375 7.477 1 96.31 93 PRO A CA 1
ATOM 719 C C . PRO A 1 93 ? -4.117 -24.281 7.637 1 96.31 93 PRO A C 1
ATOM 721 O O . PRO A 1 93 ? -3.754 -25 6.699 1 96.31 93 PRO A O 1
ATOM 724 N N . TYR A 1 94 ? -3.391 -24.375 8.797 1 96.12 94 TYR A N 1
ATOM 725 C CA . TYR A 1 94 ? -2.172 -25.156 8.961 1 96.12 94 TYR A CA 1
ATOM 726 C C . TYR A 1 94 ? -2.422 -26.375 9.844 1 96.12 94 TYR A C 1
ATOM 728 O O . TYR A 1 94 ? -1.917 -27.469 9.57 1 96.12 94 TYR A O 1
ATOM 736 N N . GLN A 1 95 ? -3.26 -26.156 10.82 1 93 95 GLN A N 1
ATOM 737 C CA . GLN A 1 95 ? -3.664 -27.328 11.594 1 93 95 GLN A CA 1
ATOM 738 C C . GLN A 1 95 ? -4.543 -28.266 10.766 1 93 95 GLN A C 1
ATOM 740 O O . GLN A 1 95 ? -4.43 -29.484 10.867 1 93 95 GLN A O 1
ATOM 745 N N . GLY A 1 96 ? -5.312 -27.578 9.969 1 86.94 96 GLY A N 1
ATOM 746 C CA . GLY A 1 96 ? -6.188 -28.312 9.07 1 86.94 96 GLY A CA 1
ATOM 747 C C . GLY A 1 96 ? -7.074 -29.312 9.781 1 86.94 96 GLY A C 1
ATOM 748 O O . GLY A 1 96 ? -7.387 -29.141 10.961 1 86.94 96 GLY A O 1
ATOM 749 N N . TYR A 1 97 ? -7.742 -30.125 9.078 1 89.62 97 TYR A N 1
ATOM 750 C CA . TYR A 1 97 ? -8.469 -31.297 9.531 1 89.62 97 TYR A CA 1
ATOM 751 C C . TYR A 1 97 ? -8.625 -32.312 8.398 1 89.62 97 TYR A C 1
ATOM 753 O O . TYR A 1 97 ? -8.141 -32.094 7.285 1 89.62 97 TYR A O 1
ATOM 761 N N . GLU A 1 98 ? -9.031 -33.531 8.742 1 94.25 98 GLU A N 1
ATOM 762 C CA . GLU A 1 98 ? -9.352 -34.5 7.711 1 94.25 98 GLU A CA 1
ATOM 763 C C . GLU A 1 98 ? -10.664 -35.219 8.023 1 94.25 98 GLU A C 1
ATOM 765 O O . GLU A 1 98 ? -11.078 -35.281 9.18 1 94.25 98 GLU A O 1
ATOM 770 N N . THR A 1 99 ? -11.312 -35.625 6.984 1 96.31 99 THR A N 1
ATOM 771 C CA . THR A 1 99 ? -12.43 -36.562 7.047 1 96.31 99 THR A CA 1
ATOM 772 C C . THR A 1 99 ? -12.07 -37.875 6.367 1 96.31 99 THR A C 1
ATOM 774 O O . THR A 1 99 ? -10.891 -38.125 6.098 1 96.31 99 THR A O 1
ATOM 777 N N . ASP A 1 100 ? -13.055 -38.656 6.141 1 95.31 100 ASP A N 1
ATOM 778 C CA . ASP A 1 100 ? -12.812 -39.906 5.445 1 95.31 100 ASP A CA 1
ATOM 779 C C . ASP A 1 100 ? -12.406 -39.688 3.992 1 95.31 100 ASP A C 1
ATOM 781 O O . ASP A 1 100 ? -11.672 -40.469 3.406 1 95.31 100 ASP A O 1
ATOM 785 N N . ASP A 1 101 ? -12.758 -38.469 3.52 1 96.44 101 ASP A N 1
ATOM 786 C CA . ASP A 1 101 ? -12.617 -38.312 2.074 1 96.44 101 ASP A CA 1
ATOM 787 C C . ASP A 1 101 ? -11.664 -37.156 1.737 1 96.44 101 ASP A C 1
ATOM 789 O O . ASP A 1 101 ? -11.094 -37.125 0.646 1 96.44 101 ASP A O 1
ATOM 793 N N . ILE A 1 102 ? -11.602 -36.188 2.715 1 97.44 102 ILE A N 1
ATOM 794 C CA . ILE A 1 102 ? -10.859 -34.969 2.314 1 97.44 102 ILE A CA 1
ATOM 795 C C . ILE A 1 102 ? -9.836 -34.625 3.387 1 97.44 102 ILE A C 1
ATOM 797 O O . ILE A 1 102 ? -9.953 -35.062 4.535 1 97.44 102 ILE A O 1
ATOM 801 N N . ILE A 1 103 ? -8.82 -33.906 2.971 1 97.69 103 ILE A N 1
ATOM 802 C CA . ILE A 1 103 ? -7.855 -33.219 3.816 1 97.69 103 ILE A CA 1
ATOM 803 C C . ILE A 1 103 ? -7.977 -31.719 3.604 1 97.69 103 ILE A C 1
ATOM 805 O O . ILE A 1 103 ? -8.016 -31.25 2.465 1 97.69 103 ILE A O 1
ATOM 809 N N . TYR A 1 104 ? -8.141 -31.047 4.73 1 97.12 104 TYR A N 1
ATOM 810 C CA . TYR A 1 104 ? -8.289 -29.609 4.73 1 97.12 104 TYR A CA 1
ATOM 811 C C . TYR A 1 104 ? -6.984 -28.922 5.121 1 97.12 104 TYR A C 1
ATOM 813 O O . TYR A 1 104 ? -6.344 -29.312 6.102 1 97.12 104 TYR A O 1
ATOM 821 N N . GLY A 1 105 ? -6.637 -27.891 4.254 1 97 105 GLY A N 1
ATOM 822 C CA . GLY A 1 105 ? -5.5 -27.078 4.652 1 97 105 GLY A CA 1
ATOM 823 C C . GLY A 1 105 ? -4.801 -26.422 3.48 1 97 105 GLY A C 1
ATOM 824 O O . GLY A 1 105 ? -4.84 -26.922 2.359 1 97 105 GLY A O 1
ATOM 825 N N . ARG A 1 106 ? -4.105 -25.266 3.793 1 96.69 106 ARG A N 1
ATOM 826 C CA . ARG A 1 106 ? -3.332 -24.547 2.787 1 96.69 106 ARG A CA 1
ATOM 827 C C . ARG A 1 106 ? -2.232 -25.422 2.205 1 96.69 106 ARG A C 1
ATOM 829 O O . ARG A 1 106 ? -1.451 -26.016 2.947 1 96.69 106 ARG A O 1
ATOM 836 N N . GLY A 1 107 ? -2.246 -25.547 0.889 1 95.88 107 GLY A N 1
ATOM 837 C CA . GLY A 1 107 ? -1.21 -26.297 0.198 1 95.88 107 GLY A CA 1
ATOM 838 C C . GLY A 1 107 ? -1.615 -27.719 -0.113 1 95.88 107 GLY A C 1
ATOM 839 O O . GLY A 1 107 ? -0.914 -28.422 -0.843 1 95.88 107 GLY A O 1
ATOM 840 N N . GLY A 1 108 ? -2.725 -28.172 0.362 1 96.25 108 GLY A N 1
ATOM 841 C CA . GLY A 1 108 ? -3.168 -29.531 0.091 1 96.25 108 GLY A CA 1
ATOM 842 C C . GLY A 1 108 ? -3.318 -29.828 -1.39 1 96.25 108 GLY A C 1
ATOM 843 O O . GLY A 1 108 ? -2.709 -30.766 -1.906 1 96.25 108 GLY A O 1
ATOM 844 N N . SER A 1 109 ? -4.066 -29 -2.045 1 95.94 109 SER A N 1
ATOM 845 C CA . SER A 1 109 ? -4.281 -29.141 -3.482 1 95.94 109 SER A CA 1
ATOM 846 C C . SER A 1 109 ? -3.18 -28.453 -4.277 1 95.94 109 SER A C 1
ATOM 848 O O . SER A 1 109 ? -2.762 -28.938 -5.328 1 95.94 109 SER A O 1
ATOM 850 N N . ASP A 1 110 ? -2.631 -27.359 -3.848 1 94.31 110 ASP A N 1
ATOM 851 C CA . ASP A 1 110 ? -1.646 -26.547 -4.543 1 94.31 110 ASP A CA 1
ATOM 852 C C . ASP A 1 110 ? -0.42 -26.297 -3.67 1 94.31 110 ASP A C 1
ATOM 854 O O . ASP A 1 110 ? -0.343 -25.281 -2.973 1 94.31 110 ASP A O 1
ATOM 858 N N . GLN A 1 111 ? 0.545 -27.297 -3.619 1 94.44 111 GLN A N 1
ATOM 859 C CA . GLN A 1 111 ? 0.293 -28.578 -4.293 1 94.44 111 GLN A CA 1
ATOM 860 C C . GLN A 1 111 ? 1.029 -29.719 -3.605 1 94.44 111 GLN A C 1
ATOM 862 O O . GLN A 1 111 ? 1.624 -30.562 -4.27 1 94.44 111 GLN A O 1
ATOM 867 N N . GLU A 1 112 ? 1.031 -29.672 -2.271 1 98.06 112 GLU A N 1
ATOM 868 C CA . GLU A 1 112 ? 1.727 -30.672 -1.479 1 98.06 112 GLU A CA 1
ATOM 869 C C . GLU A 1 112 ? 1.078 -32.062 -1.646 1 98.06 112 GLU A C 1
ATOM 871 O O . GLU A 1 112 ? 1.699 -33.062 -1.355 1 98.06 112 GLU A O 1
ATOM 876 N N . GLY A 1 113 ? -0.183 -32.094 -2.061 1 98.56 113 GLY A N 1
ATOM 877 C CA . GLY A 1 113 ? -0.78 -33.375 -2.434 1 98.56 113 GLY A CA 1
ATOM 878 C C . GLY A 1 113 ? -0.02 -34.094 -3.533 1 98.56 113 GLY A C 1
ATOM 879 O O . GLY A 1 113 ? 0.151 -35.312 -3.486 1 98.56 113 GLY A O 1
ATOM 880 N N . GLY A 1 114 ? 0.377 -33.312 -4.547 1 98.75 114 GLY A N 1
ATOM 881 C CA . GLY A 1 114 ? 1.203 -33.875 -5.605 1 98.75 114 GLY A CA 1
ATOM 882 C C . GLY A 1 114 ? 2.514 -34.438 -5.102 1 98.75 114 GLY A C 1
ATOM 883 O O . GLY A 1 114 ? 2.951 -35.5 -5.559 1 98.75 114 GLY A O 1
ATOM 884 N N . MET A 1 115 ? 3.156 -33.781 -4.172 1 98.88 115 MET A N 1
ATOM 885 C CA . MET A 1 115 ? 4.398 -34.25 -3.574 1 98.88 115 MET A CA 1
ATOM 886 C C . MET A 1 115 ? 4.191 -35.594 -2.875 1 98.88 115 MET A C 1
ATOM 888 O O . MET A 1 115 ? 5.012 -36.5 -3.008 1 98.88 115 MET A O 1
ATOM 892 N N . ALA A 1 116 ? 3.102 -35.688 -2.141 1 98.88 116 ALA A N 1
ATOM 893 C CA . ALA A 1 116 ? 2.795 -36.938 -1.458 1 98.88 116 ALA A CA 1
ATOM 894 C C . ALA A 1 116 ? 2.631 -38.062 -2.457 1 98.88 116 ALA A C 1
ATOM 896 O O . ALA A 1 116 ? 3.236 -39.125 -2.299 1 98.88 116 ALA A O 1
ATOM 897 N N . SER A 1 117 ? 1.83 -37.875 -3.473 1 98.94 117 SER A N 1
ATOM 898 C CA . SER A 1 117 ? 1.562 -38.875 -4.473 1 98.94 117 SER A CA 1
ATOM 899 C C . SER A 1 117 ? 2.834 -39.281 -5.223 1 98.94 117 SER A C 1
ATOM 901 O O . SER A 1 117 ? 3.064 -40.469 -5.496 1 98.94 117 SER A O 1
ATOM 903 N N . ALA A 1 118 ? 3.607 -38.281 -5.609 1 98.94 118 ALA A N 1
ATOM 904 C CA . ALA A 1 118 ? 4.84 -38.531 -6.348 1 98.94 118 ALA A CA 1
ATOM 905 C C . ALA A 1 118 ? 5.812 -39.375 -5.527 1 98.94 118 ALA A C 1
ATOM 907 O O . ALA A 1 118 ? 6.414 -40.344 -6.039 1 98.94 118 ALA A O 1
ATOM 908 N N . THR A 1 119 ? 5.98 -39 -4.266 1 98.94 119 THR A N 1
ATOM 909 C CA . THR A 1 119 ? 6.895 -39.719 -3.365 1 98.94 119 THR A CA 1
ATOM 910 C C . THR A 1 119 ? 6.523 -41.188 -3.252 1 98.94 119 THR A C 1
ATOM 912 O O . THR A 1 119 ? 7.379 -42.062 -3.398 1 98.94 119 THR A O 1
ATOM 915 N N . TYR A 1 120 ? 5.312 -41.469 -3.094 1 98.94 120 TYR A N 1
ATOM 916 C CA . TYR A 1 120 ? 4.875 -42.844 -2.902 1 98.94 120 TYR A CA 1
ATOM 917 C C . TYR A 1 120 ? 4.734 -43.562 -4.238 1 98.94 120 TYR A C 1
ATOM 919 O O . TYR A 1 120 ? 4.875 -44.812 -4.312 1 98.94 120 TYR A O 1
ATOM 927 N N . GLY A 1 121 ? 4.395 -42.812 -5.324 1 98.88 121 GLY A N 1
ATOM 928 C CA . GLY A 1 121 ? 4.422 -43.406 -6.645 1 98.88 121 GLY A CA 1
ATOM 929 C C . GLY A 1 121 ? 5.758 -44.062 -6.984 1 98.88 121 GLY A C 1
ATOM 930 O O . GLY A 1 121 ? 5.805 -45.188 -7.5 1 98.88 121 GLY A O 1
ATOM 931 N N . ALA A 1 122 ? 6.797 -43.344 -6.699 1 98.81 122 ALA A N 1
ATOM 932 C CA . ALA A 1 122 ? 8.133 -43.875 -6.938 1 98.81 122 ALA A CA 1
ATOM 933 C C . ALA A 1 122 ? 8.406 -45.125 -6.066 1 98.81 122 ALA A C 1
ATOM 935 O O . ALA A 1 122 ? 9.039 -46.062 -6.512 1 98.81 122 ALA A O 1
ATOM 936 N N . ARG A 1 123 ? 7.949 -45.094 -4.84 1 98.62 123 ARG A N 1
ATOM 937 C CA . ARG A 1 123 ? 8.094 -46.25 -3.965 1 98.62 123 ARG A CA 1
ATOM 938 C C . ARG A 1 123 ? 7.387 -47.469 -4.543 1 98.62 123 ARG A C 1
ATOM 940 O O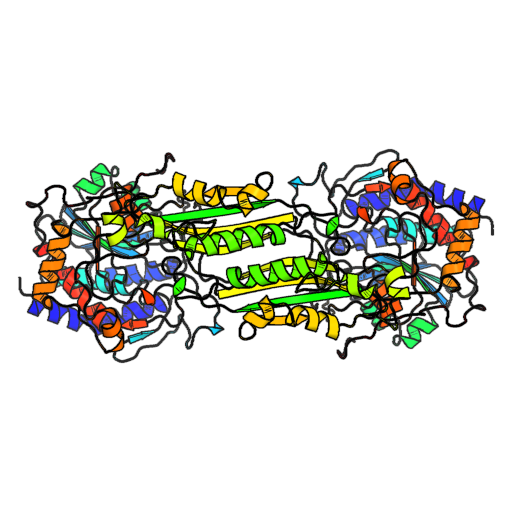 . ARG A 1 123 ? 7.934 -48.562 -4.531 1 98.62 123 ARG A O 1
ATOM 947 N N . ILE A 1 124 ? 6.234 -47.281 -5.055 1 98.81 124 ILE A N 1
ATOM 948 C CA . ILE A 1 124 ? 5.457 -48.344 -5.648 1 98.81 124 ILE A CA 1
ATOM 949 C C . ILE A 1 124 ? 6.215 -48.938 -6.84 1 98.81 124 ILE A C 1
ATOM 951 O O . ILE A 1 124 ? 6.223 -50.156 -7.043 1 98.81 124 ILE A O 1
ATOM 955 N N . MET A 1 125 ? 6.855 -48.094 -7.66 1 98.62 125 MET A N 1
ATOM 956 C CA . MET A 1 125 ? 7.676 -48.562 -8.773 1 98.62 125 MET A CA 1
ATOM 957 C C . MET A 1 125 ? 8.75 -49.531 -8.281 1 98.62 125 MET A C 1
ATOM 959 O O . MET A 1 125 ? 9 -50.562 -8.914 1 98.62 125 MET A O 1
ATOM 963 N N . LYS A 1 126 ? 9.367 -49.125 -7.25 1 96.75 126 LYS A N 1
ATOM 964 C CA . LYS A 1 126 ? 10.422 -49.938 -6.684 1 96.75 126 LYS A CA 1
ATOM 965 C C . LYS A 1 126 ? 9.859 -51.25 -6.148 1 96.75 126 LYS A C 1
ATOM 967 O O . LYS A 1 126 ? 10.398 -52.344 -6.418 1 96.75 126 LYS A O 1
ATOM 972 N N . ASP A 1 127 ? 8.773 -51.188 -5.434 1 97.56 127 ASP A N 1
ATOM 973 C CA . ASP A 1 127 ? 8.148 -52.375 -4.844 1 97.56 127 ASP A CA 1
ATOM 974 C C . ASP A 1 127 ? 7.789 -53.406 -5.914 1 97.56 127 ASP A C 1
ATOM 976 O O . ASP A 1 127 ? 7.941 -54.625 -5.703 1 97.56 127 ASP A O 1
ATOM 980 N N . LEU A 1 128 ? 7.34 -52.906 -7.012 1 98.31 128 LEU A N 1
ATOM 981 C CA . LEU A 1 128 ? 6.758 -53.812 -8.008 1 98.31 128 LEU A CA 1
ATOM 982 C C . LEU A 1 128 ? 7.707 -53.969 -9.188 1 98.31 128 LEU A C 1
ATOM 984 O O . LEU A 1 128 ? 7.344 -54.594 -10.195 1 98.31 128 LEU A O 1
ATOM 988 N N . GLY A 1 129 ? 8.93 -53.406 -9.109 1 97.5 129 GLY A N 1
ATOM 989 C CA . GLY A 1 129 ? 9.922 -53.562 -10.172 1 97.5 129 GLY A CA 1
ATOM 990 C C . GLY A 1 129 ? 9.492 -52.906 -11.477 1 97.5 129 GLY A C 1
ATOM 991 O O . GLY A 1 129 ? 9.625 -53.5 -12.547 1 97.5 129 GLY A O 1
ATOM 992 N N . LEU A 1 130 ? 8.992 -51.719 -11.367 1 98.38 130 LEU A N 1
ATOM 993 C CA . LEU A 1 130 ? 8.352 -51.094 -12.523 1 98.38 130 LEU A CA 1
ATOM 994 C C . LEU A 1 130 ? 9.258 -50.062 -13.156 1 98.38 130 LEU A C 1
ATOM 996 O O . LEU A 1 130 ? 8.875 -49.375 -14.117 1 98.38 130 LEU A O 1
ATOM 1000 N N . ILE A 1 131 ? 10.43 -49.812 -12.656 1 98.12 131 ILE A N 1
ATOM 1001 C CA . ILE A 1 131 ? 11.391 -48.938 -13.297 1 98.12 131 ILE A CA 1
ATOM 1002 C C . ILE A 1 131 ? 12.078 -49.656 -14.445 1 98.12 131 ILE A C 1
ATOM 1004 O O . ILE A 1 131 ? 12.812 -50.625 -14.227 1 98.12 131 ILE A O 1
ATOM 1008 N N . PRO A 1 132 ? 11.828 -49.125 -15.664 1 97.56 132 PRO A N 1
ATOM 1009 C CA . PRO A 1 132 ? 12.43 -49.812 -16.797 1 97.56 132 PRO A CA 1
ATOM 1010 C C . PRO A 1 132 ? 13.953 -49.781 -16.781 1 97.56 132 PRO A C 1
ATOM 1012 O O . PRO A 1 132 ? 14.547 -48.844 -16.266 1 97.56 132 PRO A O 1
ATOM 1015 N N . ALA A 1 133 ? 14.523 -50.781 -17.391 1 96.06 133 ALA A N 1
ATOM 1016 C CA . ALA A 1 133 ? 15.977 -50.812 -17.531 1 96.06 133 ALA A CA 1
ATOM 1017 C C . ALA A 1 133 ? 16.484 -49.562 -18.25 1 96.06 133 ALA A C 1
ATOM 1019 O O . ALA A 1 133 ? 15.883 -49.125 -19.234 1 96.06 133 ALA A O 1
ATOM 1020 N N . GLY A 1 134 ? 17.484 -48.906 -17.703 1 97.06 134 GLY A N 1
ATOM 1021 C CA . GLY A 1 134 ? 18.094 -47.75 -18.328 1 97.06 134 GLY A CA 1
ATOM 1022 C C . GLY A 1 134 ? 17.516 -46.438 -17.828 1 97.06 134 GLY A C 1
ATOM 1023 O O . GLY A 1 134 ? 18 -45.375 -18.172 1 97.06 134 GLY A O 1
ATOM 1024 N N . TYR A 1 135 ? 16.5 -46.656 -16.984 1 98 135 TYR A N 1
ATOM 1025 C CA . TYR A 1 135 ? 15.852 -45.438 -16.5 1 98 135 TYR A CA 1
ATOM 1026 C C . TYR A 1 135 ? 16.078 -45.25 -14.992 1 98 135 TYR A C 1
ATOM 1028 O O . TYR A 1 135 ? 16.375 -46.219 -14.289 1 98 135 TYR A O 1
ATOM 1036 N N . LYS A 1 136 ? 16.016 -44.062 -14.547 1 98.25 136 LYS A N 1
ATOM 1037 C CA . LYS A 1 136 ? 15.852 -43.719 -13.141 1 98.25 136 LYS A CA 1
ATOM 1038 C C . LYS A 1 136 ? 14.766 -42.656 -12.969 1 98.25 136 LYS A C 1
ATOM 1040 O O . LYS A 1 136 ? 14.453 -41.906 -13.906 1 98.25 136 LYS A O 1
ATOM 1045 N N . ILE A 1 137 ? 14.234 -42.656 -11.773 1 98.81 137 ILE A N 1
ATOM 1046 C CA . ILE A 1 137 ? 13.141 -41.75 -11.445 1 98.81 137 ILE A CA 1
ATOM 1047 C C . ILE A 1 137 ? 13.672 -40.625 -10.562 1 98.81 137 ILE A C 1
ATOM 1049 O O . ILE A 1 137 ? 14.359 -40.875 -9.57 1 98.81 137 ILE A O 1
ATOM 1053 N N . MET A 1 138 ? 13.438 -39.406 -11 1 98.81 138 MET A N 1
ATOM 1054 C CA . MET A 1 138 ? 13.758 -38.188 -10.234 1 98.81 138 MET A CA 1
ATOM 1055 C C . MET A 1 138 ? 12.5 -37.594 -9.625 1 98.81 138 MET A C 1
ATOM 1057 O O . MET A 1 138 ? 11.594 -37.188 -10.352 1 98.81 138 MET A O 1
ATOM 1061 N N . VAL A 1 139 ? 12.438 -37.594 -8.273 1 98.94 139 VAL A N 1
ATOM 1062 C CA . VAL A 1 139 ? 11.32 -36.938 -7.594 1 98.94 139 VAL A CA 1
ATOM 1063 C C . VAL A 1 139 ? 11.781 -35.625 -6.98 1 98.94 139 VAL A C 1
ATOM 1065 O O . VAL A 1 139 ? 12.68 -35.594 -6.133 1 98.94 139 VAL A O 1
ATOM 1068 N N . VAL A 1 140 ? 11.125 -34.531 -7.441 1 98.88 140 VAL A N 1
ATOM 1069 C CA . VAL A 1 140 ? 11.578 -33.188 -7.07 1 98.88 140 VAL A CA 1
ATOM 1070 C C . VAL A 1 140 ? 10.539 -32.5 -6.188 1 98.88 140 VAL A C 1
ATOM 1072 O O . VAL A 1 140 ? 9.367 -32.406 -6.566 1 98.88 140 VAL A O 1
ATOM 1075 N N . GLY A 1 141 ? 10.891 -32.188 -4.953 1 98.88 141 GLY A N 1
ATOM 1076 C CA . GLY A 1 141 ? 10.195 -31.141 -4.188 1 98.88 141 GLY A CA 1
ATOM 1077 C C . GLY A 1 141 ? 10.758 -29.75 -4.414 1 98.88 141 GLY A C 1
ATOM 1078 O O . GLY A 1 141 ? 11.75 -29.375 -3.787 1 98.88 141 GLY A O 1
ATOM 1079 N N . SER A 1 142 ? 10.094 -28.969 -5.309 1 98.69 142 SER A N 1
ATOM 1080 C CA . SER A 1 142 ? 10.68 -27.719 -5.773 1 98.69 142 SER A CA 1
ATOM 1081 C C . SER A 1 142 ? 10.234 -26.547 -4.902 1 98.69 142 SER A C 1
ATOM 1083 O O . SER A 1 142 ? 9.133 -26.562 -4.352 1 98.69 142 SER A O 1
ATOM 1085 N N . VAL A 1 143 ? 11.102 -25.578 -4.754 1 98.44 143 VAL A N 1
ATOM 1086 C CA . VAL A 1 143 ? 10.844 -24.438 -3.881 1 98.44 143 VAL A CA 1
ATOM 1087 C C . VAL A 1 143 ? 10.625 -23.188 -4.723 1 98.44 143 VAL A C 1
ATOM 1089 O O . VAL A 1 143 ? 10.961 -23.156 -5.91 1 98.44 143 VAL A O 1
ATOM 1092 N N . GLN A 1 144 ? 10 -22.188 -4.207 1 97.38 144 GLN A N 1
ATOM 1093 C CA . GLN A 1 144 ? 9.828 -20.812 -4.688 1 97.38 144 GLN A CA 1
ATOM 1094 C C . GLN A 1 144 ? 9.031 -20.781 -5.988 1 97.38 144 GLN A C 1
ATOM 1096 O O . GLN A 1 144 ? 9.273 -19.938 -6.848 1 97.38 144 GLN A O 1
ATOM 1101 N N . GLU A 1 145 ? 8.211 -21.781 -6.203 1 96.88 145 GLU A N 1
ATOM 1102 C CA . GLU A 1 145 ? 7.387 -21.812 -7.41 1 96.88 145 GLU A CA 1
ATOM 1103 C C . GLU A 1 145 ? 6.316 -20.719 -7.379 1 96.88 145 GLU A C 1
ATOM 1105 O O . GLU A 1 145 ? 6.051 -20.078 -8.391 1 96.88 145 GLU A O 1
ATOM 1110 N N . GLU A 1 146 ? 5.77 -20.469 -6.258 1 94.06 146 GLU A N 1
ATOM 1111 C CA . GLU A 1 146 ? 4.641 -19.547 -6.137 1 94.06 146 GLU A CA 1
ATOM 1112 C C . GLU A 1 146 ? 5.066 -18.109 -6.406 1 94.06 146 GLU A C 1
ATOM 1114 O O . GLU A 1 146 ? 4.285 -17.312 -6.922 1 94.06 146 GLU A O 1
ATOM 1119 N N . ASP A 1 147 ? 6.332 -17.859 -6.09 1 92.56 147 ASP A N 1
ATOM 1120 C CA . ASP A 1 147 ? 6.883 -16.531 -6.34 1 92.56 147 ASP A CA 1
ATOM 1121 C C . ASP A 1 147 ? 7.379 -16.406 -7.781 1 92.56 147 ASP A C 1
ATOM 1123 O O . ASP A 1 147 ? 7.277 -15.344 -8.391 1 92.56 147 ASP A O 1
ATOM 1127 N N . CYS A 1 148 ? 7.977 -17.5 -8.18 1 96.12 148 CYS A N 1
ATOM 1128 C CA . CYS A 1 148 ? 8.656 -17.469 -9.469 1 96.12 148 CYS A CA 1
ATOM 1129 C C . CYS A 1 148 ? 8.617 -18.828 -10.148 1 96.12 148 CYS A C 1
ATOM 1131 O O . CYS A 1 148 ? 9.57 -19.594 -10.055 1 96.12 148 CYS A O 1
ATOM 1133 N N . ASP A 1 149 ? 7.629 -19 -10.984 1 95.69 149 ASP A N 1
ATOM 1134 C CA . ASP A 1 149 ? 7.398 -20.281 -11.641 1 95.69 149 ASP A CA 1
ATOM 1135 C C . ASP A 1 149 ? 8.633 -20.719 -12.422 1 95.69 149 ASP A C 1
ATOM 1137 O O . ASP A 1 149 ? 9.172 -19.953 -13.227 1 95.69 149 ASP A O 1
ATOM 1141 N N . GLY A 1 150 ? 9.078 -21.906 -12.164 1 97.31 150 GLY A N 1
ATOM 1142 C CA . GLY A 1 150 ? 10.062 -22.516 -13.039 1 97.31 150 GLY A CA 1
ATOM 1143 C C . GLY A 1 150 ? 11.492 -22.188 -12.641 1 97.31 150 GLY A C 1
ATOM 1144 O O . GLY A 1 150 ? 12.438 -22.812 -13.125 1 97.31 150 GLY A O 1
ATOM 1145 N N . MET A 1 151 ? 11.68 -21.172 -11.742 1 97.06 151 MET A N 1
ATOM 1146 C CA . MET A 1 151 ? 13.039 -20.828 -11.32 1 97.06 151 MET A CA 1
ATOM 1147 C C . MET A 1 151 ? 13.742 -22.047 -10.727 1 97.06 151 MET A C 1
ATOM 1149 O O . MET A 1 151 ? 14.945 -22.219 -10.914 1 97.06 151 MET A O 1
ATOM 1153 N N . CYS A 1 152 ? 13.047 -22.859 -10.039 1 97.94 152 CYS A N 1
ATOM 1154 C CA . CYS A 1 152 ? 13.602 -24.078 -9.461 1 97.94 152 CYS A CA 1
ATOM 1155 C C . CYS A 1 152 ? 14.219 -24.969 -10.539 1 97.94 152 CYS A C 1
ATOM 1157 O O . CYS A 1 152 ? 15.297 -25.531 -10.344 1 97.94 152 CYS A O 1
ATOM 1159 N N . TRP A 1 153 ? 13.57 -25.094 -11.672 1 97.81 153 TRP A N 1
ATOM 1160 C CA . TRP A 1 153 ? 14.07 -25.953 -12.734 1 97.81 153 TRP A CA 1
ATOM 1161 C C . TRP A 1 153 ? 15.188 -25.266 -13.516 1 97.81 153 TRP A C 1
ATOM 1163 O O . TRP A 1 153 ? 16 -25.922 -14.156 1 97.81 153 TRP A O 1
ATOM 1173 N N . GLN A 1 154 ? 15.18 -23.906 -13.539 1 96.75 154 GLN A N 1
ATOM 1174 C CA . GLN A 1 154 ? 16.375 -23.234 -14.039 1 96.75 154 GLN A CA 1
ATOM 1175 C C . GLN A 1 154 ? 17.594 -23.609 -13.219 1 96.75 154 GLN A C 1
ATOM 1177 O O . GLN A 1 154 ? 18.656 -23.938 -13.781 1 96.75 154 GLN A O 1
ATOM 1182 N N . SER A 1 155 ? 17.422 -23.594 -11.961 1 96.31 155 SER A N 1
ATOM 1183 C CA . SER A 1 155 ? 18.5 -23.984 -11.055 1 96.31 155 SER A CA 1
ATOM 1184 C C . SER A 1 155 ? 18.891 -25.453 -11.258 1 96.31 155 SER A C 1
ATOM 1186 O O . SER A 1 155 ? 20.078 -25.781 -11.305 1 96.31 155 SER A O 1
ATOM 1188 N N . ILE A 1 156 ? 17.938 -26.328 -11.367 1 97.62 156 ILE A N 1
ATOM 1189 C CA . ILE A 1 156 ? 18.172 -27.766 -11.523 1 97.62 156 ILE A CA 1
ATOM 1190 C C . ILE A 1 156 ? 18.953 -28.016 -12.812 1 97.62 156 ILE A C 1
ATOM 1192 O O . ILE A 1 156 ? 19.953 -28.75 -12.812 1 97.62 156 ILE A O 1
ATOM 1196 N N . VAL A 1 157 ? 18.516 -27.438 -13.938 1 96.94 157 VAL A N 1
ATOM 1197 C CA . VAL A 1 157 ? 19.172 -27.641 -15.219 1 96.94 157 VAL A CA 1
ATOM 1198 C C . VAL A 1 157 ? 20.625 -27.172 -15.148 1 96.94 157 VAL A C 1
ATOM 1200 O O . VAL A 1 157 ? 21.516 -27.812 -15.68 1 96.94 157 VAL A O 1
ATOM 1203 N N . ASN A 1 158 ? 20.875 -26.062 -14.492 1 94.88 158 ASN A N 1
ATOM 1204 C CA . ASN A 1 158 ? 22.203 -25.5 -14.367 1 94.88 158 ASN A CA 1
ATOM 1205 C C . ASN A 1 158 ? 23.094 -26.344 -13.469 1 94.88 158 ASN A C 1
ATOM 1207 O O . ASN A 1 158 ? 24.312 -26.438 -13.695 1 94.88 158 ASN A O 1
ATOM 1211 N N . GLU A 1 159 ? 22.516 -26.969 -12.508 1 95.94 159 GLU A N 1
ATOM 1212 C CA . GLU A 1 159 ? 23.328 -27.641 -11.508 1 95.94 159 GLU A CA 1
ATOM 1213 C C . GLU A 1 159 ? 23.516 -29.109 -11.852 1 95.94 159 GLU A C 1
ATOM 1215 O O . GLU A 1 159 ? 24.562 -29.703 -11.562 1 95.94 159 GLU A O 1
ATOM 1220 N N . TYR A 1 160 ? 22.547 -29.75 -12.383 1 96.69 160 TYR A N 1
ATOM 1221 C CA . TYR A 1 160 ? 22.578 -31.203 -12.523 1 96.69 160 TYR A CA 1
ATOM 1222 C C . TYR A 1 160 ? 22.891 -31.594 -13.961 1 96.69 160 TYR A C 1
ATOM 1224 O O . TYR A 1 160 ? 23.203 -32.75 -14.234 1 96.69 160 TYR A O 1
ATOM 1232 N N . PHE A 1 161 ? 22.844 -30.609 -14.875 1 96.75 161 PHE A N 1
ATOM 1233 C CA . PHE A 1 161 ? 23.062 -30.906 -16.281 1 96.75 161 PHE A CA 1
ATOM 1234 C C . PHE A 1 161 ? 24.047 -29.906 -16.891 1 96.75 161 PHE A C 1
ATOM 1236 O O . PHE A 1 161 ? 24.344 -28.875 -16.297 1 96.75 161 PHE A O 1
ATOM 1243 N N . ASN A 1 162 ? 24.578 -30.266 -18.062 1 94.75 162 ASN A N 1
ATOM 1244 C CA . ASN A 1 162 ? 25.438 -29.359 -18.812 1 94.75 162 ASN A CA 1
ATOM 1245 C C . ASN A 1 162 ? 24.641 -28.531 -19.797 1 94.75 162 ASN A C 1
ATOM 1247 O O . ASN A 1 162 ? 24.906 -28.562 -21.016 1 94.75 162 ASN A O 1
ATOM 1251 N N . GLY A 1 163 ? 23.656 -27.844 -19.312 1 91.94 163 GLY A N 1
ATOM 1252 C CA . GLY A 1 163 ? 22.828 -26.984 -20.125 1 91.94 163 GLY A CA 1
ATOM 1253 C C . GLY A 1 163 ? 21.547 -27.641 -20.578 1 91.94 163 GLY A C 1
ATOM 1254 O O . GLY A 1 163 ? 21.312 -28.812 -20.297 1 91.94 163 GLY A O 1
ATOM 1255 N N . PRO A 1 164 ? 20.75 -26.844 -21.297 1 93 164 PRO A N 1
ATOM 1256 C CA . PRO A 1 164 ? 19.422 -27.312 -21.703 1 93 164 PRO A CA 1
ATOM 1257 C C . PRO A 1 164 ? 19.5 -28.5 -22.656 1 93 164 PRO A C 1
ATOM 1259 O O . PRO A 1 164 ? 18.672 -29.422 -22.562 1 93 164 PRO A O 1
ATOM 1262 N N . ASP A 1 165 ? 20.484 -28.531 -23.5 1 95.62 165 ASP A N 1
ATOM 1263 C CA . ASP A 1 165 ? 20.609 -29.641 -24.453 1 95.62 165 ASP A CA 1
ATOM 1264 C C . ASP A 1 165 ? 20.906 -30.953 -23.734 1 95.62 165 ASP A C 1
ATOM 1266 O O . ASP A 1 165 ? 20.344 -32 -24.062 1 95.62 165 ASP A O 1
ATOM 1270 N N . ASP A 1 166 ? 21.766 -30.859 -22.812 1 97.31 166 ASP A N 1
ATOM 1271 C CA . ASP A 1 166 ? 22.094 -32.031 -22.016 1 97.31 166 ASP A CA 1
ATOM 1272 C C . ASP A 1 166 ? 20.891 -32.5 -21.219 1 97.31 166 ASP A C 1
ATOM 1274 O O . ASP A 1 166 ? 20.609 -33.719 -21.141 1 97.31 166 ASP A O 1
ATOM 1278 N N . ALA A 1 167 ? 20.188 -31.578 -20.641 1 96.88 167 ALA A N 1
ATOM 1279 C CA . ALA A 1 167 ? 18.984 -31.922 -19.875 1 96.88 167 ALA A CA 1
ATOM 1280 C C . ALA A 1 167 ? 17.953 -32.625 -20.766 1 96.88 167 ALA A C 1
ATOM 1282 O O . ALA A 1 167 ? 17.375 -33.625 -20.359 1 96.88 167 ALA A O 1
ATOM 1283 N N . ARG A 1 168 ? 17.766 -32.156 -22 1 94.88 168 ARG A N 1
ATOM 1284 C CA . ARG A 1 168 ? 16.781 -32.719 -22.922 1 94.88 168 ARG A CA 1
ATOM 1285 C C . ARG A 1 168 ? 17.172 -34.125 -23.359 1 94.88 168 ARG A C 1
ATOM 1287 O O . ARG A 1 168 ? 16.312 -34.969 -23.656 1 94.88 168 ARG A O 1
ATOM 1294 N N . SER A 1 169 ? 18.484 -34.281 -23.359 1 95.94 169 SER A N 1
ATOM 1295 C CA . SER A 1 169 ? 18.969 -35.594 -23.797 1 95.94 169 SER A CA 1
ATOM 1296 C C . SER A 1 169 ? 18.812 -36.656 -22.703 1 95.94 169 SER A C 1
ATOM 1298 O O . SER A 1 169 ? 18.688 -37.844 -22.984 1 95.94 169 SER A O 1
ATOM 1300 N N . LYS A 1 170 ? 18.688 -36.188 -21.531 1 97.88 170 LYS A N 1
ATOM 1301 C CA . LYS A 1 170 ? 18.688 -37.125 -20.422 1 97.88 170 LYS A CA 1
ATOM 1302 C C . LYS A 1 170 ? 17.312 -37.25 -19.797 1 97.88 170 LYS A C 1
ATOM 1304 O O . LYS A 1 170 ? 16.906 -38.344 -19.391 1 97.88 170 LYS A O 1
ATOM 1309 N N . VAL A 1 171 ? 16.641 -36.156 -19.672 1 98.38 171 VAL A N 1
ATOM 1310 C CA . VAL A 1 171 ? 15.297 -36.188 -19.109 1 98.38 171 VAL A CA 1
ATOM 1311 C C . VAL A 1 171 ? 14.289 -36.469 -20.219 1 98.38 171 VAL A C 1
ATOM 1313 O O . VAL A 1 171 ? 14.047 -35.625 -21.094 1 98.38 171 VAL A O 1
ATOM 1316 N N . GLU A 1 172 ? 13.664 -37.594 -20.172 1 97.69 172 GLU A N 1
ATOM 1317 C CA . GLU A 1 172 ? 12.695 -37.969 -21.188 1 97.69 172 GLU A CA 1
ATOM 1318 C C . GLU A 1 172 ? 11.453 -37.094 -21.109 1 97.69 172 GLU A C 1
ATOM 1320 O O . GLU A 1 172 ? 10.961 -36.594 -22.125 1 97.69 172 GLU A O 1
ATOM 1325 N N . PHE A 1 173 ? 10.938 -36.938 -19.938 1 98.31 173 PHE A N 1
ATOM 1326 C CA . PHE A 1 173 ? 9.828 -36.031 -19.672 1 98.31 173 PHE A CA 1
ATOM 1327 C C . PHE A 1 173 ? 9.633 -35.844 -18.188 1 98.31 173 PHE A C 1
ATOM 1329 O O . PHE A 1 173 ? 10.211 -36.562 -17.375 1 98.31 173 PHE A O 1
ATOM 1336 N N . VAL A 1 174 ? 8.93 -34.75 -17.891 1 98.81 174 VAL A N 1
ATOM 1337 C CA . VAL A 1 174 ? 8.602 -34.406 -16.516 1 98.81 174 VAL A CA 1
ATOM 1338 C C . VAL A 1 174 ? 7.082 -34.438 -16.328 1 98.81 174 VAL A C 1
ATOM 1340 O O . VAL A 1 174 ? 6.34 -33.906 -17.141 1 98.81 174 VAL A O 1
ATOM 1343 N N . ILE A 1 175 ? 6.648 -35.125 -15.305 1 98.88 175 ILE A N 1
ATOM 1344 C CA . ILE A 1 175 ? 5.25 -35.031 -14.898 1 98.88 175 ILE A CA 1
ATOM 1345 C C . ILE A 1 175 ? 5.07 -33.969 -13.836 1 98.88 175 ILE A C 1
ATOM 1347 O O . ILE A 1 175 ? 5.605 -34.094 -12.727 1 98.88 175 ILE A O 1
ATOM 1351 N N . SER A 1 176 ? 4.391 -32.875 -14.211 1 98.75 176 SER A N 1
ATOM 1352 C CA . SER A 1 176 ? 3.977 -31.906 -13.219 1 98.75 176 SER A CA 1
ATOM 1353 C C . SER A 1 176 ? 2.783 -32.406 -12.414 1 98.75 176 SER A C 1
ATOM 1355 O O . SER A 1 176 ? 1.778 -32.844 -12.977 1 98.75 176 SER A O 1
ATOM 1357 N N . THR A 1 177 ? 2.854 -32.25 -11.102 1 98.62 177 THR A N 1
ATOM 1358 C CA . THR A 1 177 ? 1.829 -32.875 -10.258 1 98.62 177 THR A CA 1
ATOM 1359 C C . THR A 1 177 ? 0.832 -31.812 -9.781 1 98.62 177 THR A C 1
ATOM 1361 O O . THR A 1 177 ? 0.126 -32 -8.789 1 98.62 177 THR A O 1
ATOM 1364 N N . GLU A 1 178 ? 0.781 -30.656 -10.461 1 97.38 178 GLU A N 1
ATOM 1365 C CA . GLU A 1 178 ? -0.22 -29.625 -10.203 1 97.38 178 GLU A CA 1
ATOM 1366 C C . GLU A 1 178 ? -1.634 -30.188 -10.305 1 97.38 178 GLU A C 1
ATOM 1368 O O . GLU A 1 178 ? -1.873 -31.141 -11.039 1 97.38 178 GLU A O 1
ATOM 1373 N N . PRO A 1 179 ? -2.547 -29.609 -9.57 1 97.19 179 PRO A N 1
ATOM 1374 C CA . PRO A 1 179 ? -3.914 -30.141 -9.648 1 97.19 179 PRO A CA 1
ATOM 1375 C C . PRO A 1 179 ? -4.492 -30.047 -11.055 1 97.19 179 PRO A C 1
ATOM 1377 O O . PRO A 1 179 ? -4.344 -29.031 -11.734 1 97.19 179 PRO A O 1
ATOM 1380 N N . THR A 1 180 ? -5.141 -31.141 -11.469 1 97.31 180 THR A N 1
ATOM 1381 C CA . THR A 1 180 ? -5.633 -31.203 -12.836 1 97.31 180 THR A CA 1
ATOM 1382 C C . THR A 1 180 ? -7.09 -31.656 -12.875 1 97.31 180 THR A C 1
ATOM 1384 O O . THR A 1 180 ? -7.574 -32.125 -13.906 1 97.31 180 THR A O 1
ATOM 1387 N N . ASP A 1 181 ? -7.797 -31.719 -11.812 1 95.81 181 ASP A N 1
ATOM 1388 C CA . ASP A 1 181 ? -9.18 -32.188 -11.781 1 95.81 181 ASP A CA 1
ATOM 1389 C C . ASP A 1 181 ? -9.305 -33.562 -12.43 1 95.81 181 ASP A C 1
ATOM 1391 O O . ASP A 1 181 ? -10.227 -33.812 -13.211 1 95.81 181 ASP A O 1
ATOM 1395 N N . GLY A 1 182 ? -8.344 -34.375 -12.312 1 96.56 182 GLY A N 1
ATOM 1396 C CA . GLY A 1 182 ? -8.406 -35.75 -12.82 1 96.56 182 GLY A CA 1
ATOM 1397 C C . GLY A 1 182 ? -8.07 -35.844 -14.297 1 96.56 182 GLY A C 1
ATOM 1398 O O . GLY A 1 182 ? -8.258 -36.906 -14.906 1 96.56 182 GLY A O 1
ATOM 1399 N N . GLY A 1 183 ? -7.59 -34.781 -14.852 1 97.88 183 GLY A N 1
ATOM 1400 C CA . GLY A 1 183 ? -7.23 -34.812 -16.266 1 97.88 183 GLY A CA 1
ATOM 1401 C C . GLY A 1 183 ? -5.734 -34.875 -16.5 1 97.88 183 GLY A C 1
ATOM 1402 O O . GLY A 1 183 ? -4.949 -34.719 -15.562 1 97.88 183 GLY A O 1
ATOM 1403 N N . ILE A 1 184 ? -5.367 -35.156 -17.75 1 98.69 184 ILE A N 1
ATOM 1404 C CA . ILE A 1 184 ? -3.986 -35.156 -18.219 1 98.69 184 ILE A CA 1
ATOM 1405 C C . ILE A 1 184 ? -3.73 -33.875 -19.016 1 98.69 184 ILE A C 1
ATOM 1407 O O . ILE A 1 184 ? -4.316 -33.656 -20.078 1 98.69 184 ILE A O 1
ATOM 1411 N N . TYR A 1 185 ? -2.867 -33.062 -18.5 1 98.56 185 TYR A N 1
ATOM 1412 C CA . TYR A 1 185 ? -2.75 -31.719 -19.062 1 98.56 185 TYR A CA 1
ATOM 1413 C C . TYR A 1 185 ? -1.487 -31.594 -19.906 1 98.56 185 TYR A C 1
ATOM 1415 O O . TYR A 1 185 ? -0.396 -31.953 -19.453 1 98.56 185 TYR A O 1
ATOM 1423 N N . ARG A 1 186 ? -1.63 -31.078 -21.109 1 98.31 186 ARG A N 1
ATOM 1424 C CA . ARG A 1 186 ? -0.552 -31.125 -22.094 1 98.31 186 ARG A CA 1
ATOM 1425 C C . ARG A 1 186 ? -0.12 -29.719 -22.484 1 98.31 186 ARG A C 1
ATOM 1427 O O . ARG A 1 186 ? 0.494 -29.516 -23.531 1 98.31 186 ARG A O 1
ATOM 1434 N N . GLY A 1 187 ? -0.476 -28.703 -21.719 1 97.88 187 GLY A N 1
ATOM 1435 C CA . GLY A 1 187 ? -0.084 -27.328 -21.938 1 97.88 187 GLY A CA 1
ATOM 1436 C C . GLY A 1 187 ? -0.668 -26.359 -20.922 1 97.88 187 GLY A C 1
ATOM 1437 O O . GLY A 1 187 ? -1.526 -26.75 -20.125 1 97.88 187 GLY A O 1
ATOM 1438 N N . HIS A 1 188 ? -0.107 -25.172 -20.953 1 97.75 188 HIS A N 1
ATOM 1439 C CA . HIS A 1 188 ? -0.706 -24.156 -20.078 1 97.75 188 HIS A CA 1
ATOM 1440 C C . HIS A 1 188 ? -0.362 -22.75 -20.562 1 97.75 188 HIS A C 1
ATOM 1442 O O . HIS A 1 188 ? 0.507 -22.578 -21.422 1 97.75 188 HIS A O 1
ATOM 1448 N N . ARG A 1 189 ? -1.134 -21.781 -20.109 1 97.38 189 ARG A N 1
ATOM 1449 C CA . ARG A 1 189 ? -0.909 -20.359 -20.344 1 97.38 189 ARG A CA 1
ATOM 1450 C C . ARG A 1 189 ? 0.396 -19.891 -19.703 1 97.38 189 ARG A C 1
ATOM 1452 O O . ARG A 1 189 ? 0.912 -20.547 -18.797 1 97.38 189 ARG A O 1
ATOM 1459 N N . GLY A 1 190 ? 0.913 -18.797 -20.297 1 97.12 190 GLY A N 1
ATOM 1460 C CA . GLY A 1 190 ? 2.062 -18.141 -19.703 1 97.12 190 GLY A CA 1
ATOM 1461 C C . GLY A 1 190 ? 1.681 -17.047 -18.719 1 97.12 190 GLY A C 1
ATOM 1462 O O . GLY A 1 190 ? 0.503 -16.891 -18.391 1 97.12 190 GLY A O 1
ATOM 1463 N N . ARG A 1 191 ? 2.742 -16.406 -18.234 1 97.12 191 ARG A N 1
ATOM 1464 C CA . ARG A 1 191 ? 2.539 -15.375 -17.219 1 97.12 191 ARG A CA 1
ATOM 1465 C C . ARG A 1 191 ? 3.654 -14.336 -17.266 1 97.12 191 ARG A C 1
ATOM 1467 O O . ARG A 1 191 ? 4.77 -14.641 -17.703 1 97.12 191 ARG A O 1
ATOM 1474 N N . MET A 1 192 ? 3.285 -13.188 -16.969 1 96.88 192 MET A N 1
ATOM 1475 C CA . MET A 1 192 ? 4.238 -12.102 -16.766 1 96.88 192 MET A CA 1
ATOM 1476 C C . MET A 1 192 ? 3.811 -11.219 -15.602 1 96.88 192 MET A C 1
ATOM 1478 O O . MET A 1 192 ? 2.617 -10.984 -15.398 1 96.88 192 MET A O 1
ATOM 1482 N N . GLU A 1 193 ? 4.77 -10.805 -14.859 1 97.19 193 GLU A N 1
ATOM 1483 C CA . GLU A 1 193 ? 4.504 -9.805 -13.828 1 97.19 193 GLU A CA 1
ATOM 1484 C C . GLU A 1 193 ? 4.941 -8.414 -14.281 1 97.19 193 GLU A C 1
ATOM 1486 O O . GLU A 1 193 ? 6.125 -8.188 -14.547 1 97.19 193 GLU A O 1
ATOM 1491 N N . ILE A 1 194 ? 4 -7.543 -14.328 1 98.31 194 ILE A N 1
ATOM 1492 C CA . ILE A 1 194 ? 4.242 -6.195 -14.828 1 98.31 194 ILE A CA 1
ATOM 1493 C C . ILE A 1 194 ? 4.109 -5.188 -13.688 1 98.31 194 ILE A C 1
ATOM 1495 O O . ILE A 1 194 ? 3.197 -5.289 -12.867 1 98.31 194 ILE A O 1
ATOM 1499 N N . ARG A 1 195 ? 5.047 -4.344 -13.609 1 98.12 195 ARG A N 1
ATOM 1500 C CA . ARG A 1 195 ? 4.992 -3.244 -12.648 1 98.12 195 ARG A CA 1
ATOM 1501 C C . ARG A 1 195 ? 4.645 -1.933 -13.344 1 98.12 195 ARG A C 1
ATOM 1503 O O . ARG A 1 195 ? 5.152 -1.646 -14.43 1 98.12 195 ARG A O 1
ATOM 1510 N N . VAL A 1 196 ? 3.75 -1.128 -12.805 1 98.81 196 VAL A N 1
ATOM 1511 C CA . VAL A 1 196 ? 3.445 0.225 -13.258 1 98.81 196 VAL A CA 1
ATOM 1512 C C . VAL A 1 196 ? 3.75 1.224 -12.141 1 98.81 196 VAL A C 1
ATOM 1514 O O . VAL A 1 196 ? 3.154 1.16 -11.062 1 98.81 196 VAL A O 1
ATOM 1517 N N . ASP A 1 197 ? 4.68 2.115 -12.367 1 98.62 197 ASP A N 1
ATOM 1518 C CA . ASP A 1 197 ? 5.008 3.191 -11.445 1 98.62 197 ASP A CA 1
ATOM 1519 C C . ASP A 1 197 ? 4.371 4.508 -11.883 1 98.62 197 ASP A C 1
ATOM 1521 O O . ASP A 1 197 ? 4.352 4.828 -13.07 1 98.62 197 ASP A O 1
ATOM 1525 N N . MET A 1 198 ? 3.807 5.203 -10.977 1 98.5 198 MET A N 1
ATOM 1526 C CA . MET A 1 198 ? 3.195 6.512 -11.195 1 98.5 198 MET A CA 1
ATOM 1527 C C . MET A 1 198 ? 3.836 7.57 -10.305 1 98.5 198 MET A C 1
ATOM 1529 O O . MET A 1 198 ? 3.785 7.469 -9.078 1 98.5 198 MET A O 1
ATOM 1533 N N . HIS A 1 199 ? 4.48 8.562 -10.883 1 97.19 199 HIS A N 1
ATOM 1534 C CA . HIS A 1 199 ? 5.094 9.664 -10.148 1 97.19 199 HIS A CA 1
ATOM 1535 C C . HIS A 1 199 ? 4.094 10.789 -9.914 1 97.19 199 HIS A C 1
ATOM 1537 O O . HIS A 1 199 ? 3.234 11.055 -10.758 1 97.19 199 HIS A O 1
ATOM 1543 N N . GLY A 1 200 ? 4.156 11.406 -8.766 1 96.19 200 GLY A N 1
ATOM 1544 C CA . GLY A 1 200 ? 3.41 12.594 -8.383 1 96.19 200 GLY A CA 1
ATOM 1545 C C . GLY A 1 200 ? 4.242 13.602 -7.617 1 96.19 200 GLY A C 1
ATOM 1546 O O . GLY A 1 200 ? 5.473 13.578 -7.68 1 96.19 200 GLY A O 1
ATOM 1547 N N . VAL A 1 201 ? 3.574 14.562 -7.066 1 93.44 201 VAL A N 1
ATOM 1548 C CA . VAL A 1 201 ? 4.207 15.609 -6.262 1 93.44 201 VAL A CA 1
ATOM 1549 C C . VAL A 1 201 ? 3.42 15.805 -4.965 1 93.44 201 VAL A C 1
ATOM 1551 O O . VAL A 1 201 ? 2.215 16.062 -5 1 93.44 201 VAL A O 1
ATOM 1554 N N . SER A 1 202 ? 4.164 15.672 -3.879 1 92 202 SER A N 1
ATOM 1555 C CA . SER A 1 202 ? 3.51 15.805 -2.582 1 92 202 SER A CA 1
ATOM 1556 C C . SER A 1 202 ? 3.234 17.266 -2.254 1 92 202 SER A C 1
ATOM 1558 O O . SER A 1 202 ? 3.91 18.156 -2.768 1 92 202 SER A O 1
ATOM 1560 N N . CYS A 1 203 ? 2.242 17.516 -1.482 1 91.44 203 CYS A N 1
ATOM 1561 C CA . CYS A 1 203 ? 1.894 18.797 -0.875 1 91.44 203 CYS A CA 1
ATOM 1562 C C . CYS A 1 203 ? 0.973 18.609 0.324 1 91.44 203 CYS A C 1
ATOM 1564 O O . CYS A 1 203 ? 0.623 17.469 0.663 1 91.44 203 CYS A O 1
ATOM 1566 N N . HIS A 1 204 ? 0.727 19.656 0.944 1 90.88 204 HIS A N 1
ATOM 1567 C CA . HIS A 1 204 ? -0.15 19.609 2.107 1 90.88 204 HIS A CA 1
ATOM 1568 C C . HIS A 1 204 ? -1.562 19.172 1.718 1 90.88 204 HIS A C 1
ATOM 1570 O O . HIS A 1 204 ? -2.084 19.609 0.689 1 90.88 204 HIS A O 1
ATOM 1576 N N . GLY A 1 205 ? -2.195 18.328 2.52 1 91.44 205 GLY A N 1
ATOM 1577 C CA . GLY A 1 205 ? -3.525 17.812 2.232 1 91.44 205 GLY A CA 1
ATOM 1578 C C . GLY A 1 205 ? -4.59 18.891 2.207 1 91.44 205 GLY A C 1
ATOM 1579 O O . GLY A 1 205 ? -5.664 18.703 1.63 1 91.44 205 GLY A O 1
ATOM 1580 N N . SER A 1 206 ? -4.352 20.047 2.787 1 93.06 206 SER A N 1
ATOM 1581 C CA . SER A 1 206 ? -5.316 21.141 2.84 1 93.06 206 SER A CA 1
ATOM 1582 C C . SER A 1 206 ? -5.355 21.906 1.522 1 93.06 206 SER A C 1
ATOM 1584 O O . SER A 1 206 ? -6.27 22.703 1.284 1 93.06 206 SER A O 1
ATOM 1586 N N . ALA A 1 207 ? -4.348 21.719 0.741 1 93.44 207 ALA A N 1
ATOM 1587 C CA . ALA A 1 207 ? -4.27 22.344 -0.579 1 93.44 207 ALA A CA 1
ATOM 1588 C C . ALA A 1 207 ? -3.807 21.328 -1.63 1 93.44 207 ALA A C 1
ATOM 1590 O O . ALA A 1 207 ? -2.785 21.547 -2.289 1 93.44 207 ALA A O 1
ATOM 1591 N N . PRO A 1 208 ? -4.652 20.328 -1.815 1 94.38 208 PRO A N 1
ATOM 1592 C CA . PRO A 1 208 ? -4.195 19.203 -2.648 1 94.38 208 PRO A CA 1
ATOM 1593 C C . PRO A 1 208 ? -3.906 19.625 -4.09 1 94.38 208 PRO A C 1
ATOM 1595 O O . PRO A 1 208 ? -3.174 18.938 -4.801 1 94.38 208 PRO A O 1
ATOM 1598 N N . GLU A 1 209 ? -4.441 20.828 -4.504 1 93.38 209 GLU A N 1
ATOM 1599 C CA . GLU A 1 209 ? -4.266 21.312 -5.871 1 93.38 209 GLU A CA 1
ATOM 1600 C C . GLU A 1 209 ? -2.824 21.734 -6.121 1 93.38 209 GLU A C 1
ATOM 1602 O O . GLU A 1 209 ? -2.406 21.891 -7.273 1 93.38 209 GLU A O 1
ATOM 1607 N N . ARG A 1 210 ? -2.082 21.922 -5.039 1 92.38 210 ARG A N 1
ATOM 1608 C CA . ARG A 1 210 ? -0.688 22.328 -5.18 1 92.38 210 ARG A CA 1
ATOM 1609 C C . ARG A 1 210 ? 0.2 21.125 -5.52 1 92.38 210 ARG A C 1
ATOM 1611 O O . ARG A 1 210 ? 1.355 21.312 -5.914 1 92.38 210 ARG A O 1
ATOM 1618 N N . GLY A 1 211 ? -0.34 19.906 -5.395 1 93.56 211 GLY A N 1
ATOM 1619 C CA . GLY A 1 211 ? 0.406 18.703 -5.688 1 93.56 211 GLY A CA 1
ATOM 1620 C C . GLY A 1 211 ? -0.15 17.922 -6.863 1 93.56 211 GLY A C 1
ATOM 1621 O O . GLY A 1 211 ? -0.818 18.5 -7.73 1 93.56 211 GLY A O 1
ATOM 1622 N N . ASP A 1 212 ? 0.293 16.766 -7.031 1 96.44 212 ASP A N 1
ATOM 1623 C CA . ASP A 1 212 ? -0.145 15.805 -8.031 1 96.44 212 ASP A CA 1
ATOM 1624 C C . ASP A 1 212 ? -0.27 14.406 -7.434 1 96.44 212 ASP A C 1
ATOM 1626 O O . ASP A 1 212 ? 0.727 13.695 -7.285 1 96.44 212 ASP A O 1
ATOM 1630 N N . ASN A 1 213 ? -1.497 14 -7.137 1 97.69 213 ASN A N 1
ATOM 1631 C CA . ASN A 1 213 ? -1.744 12.797 -6.348 1 97.69 213 ASN A CA 1
ATOM 1632 C C . ASN A 1 213 ? -1.53 11.531 -7.168 1 97.69 213 ASN A C 1
ATOM 1634 O O . ASN A 1 213 ? -2.354 11.188 -8.023 1 97.69 213 ASN A O 1
ATOM 1638 N N . ALA A 1 214 ? -0.479 10.805 -6.859 1 98.31 214 ALA A N 1
ATOM 1639 C CA . ALA A 1 214 ? -0.097 9.609 -7.605 1 98.31 214 ALA A CA 1
ATOM 1640 C C . ALA A 1 214 ? -1.143 8.508 -7.449 1 98.31 214 ALA A C 1
ATOM 1642 O O . ALA A 1 214 ? -1.373 7.73 -8.375 1 98.31 214 ALA A O 1
ATOM 1643 N N . ILE A 1 215 ? -1.838 8.391 -6.289 1 98.75 215 ILE A N 1
ATOM 1644 C CA . ILE A 1 215 ? -2.859 7.383 -6.051 1 98.75 215 ILE A CA 1
ATOM 1645 C C . ILE A 1 215 ? -4.078 7.656 -6.934 1 98.75 215 ILE A C 1
ATOM 1647 O O . ILE A 1 215 ? -4.637 6.738 -7.535 1 98.75 215 ILE A O 1
ATOM 1651 N N . HIS A 1 216 ? -4.473 8.969 -7.035 1 98.69 216 HIS A N 1
ATOM 1652 C CA . HIS A 1 216 ? -5.598 9.336 -7.891 1 98.69 216 HIS A CA 1
ATOM 1653 C C . HIS A 1 216 ? -5.316 8.992 -9.344 1 98.69 216 HIS A C 1
ATOM 1655 O O . HIS A 1 216 ? -6.184 8.438 -10.031 1 98.69 216 HIS A O 1
ATOM 1661 N N . LYS A 1 217 ? -4.113 9.297 -9.852 1 98.5 217 LYS A N 1
ATOM 1662 C CA . LYS A 1 217 ? -3.73 8.961 -11.219 1 98.5 217 LYS A CA 1
ATOM 1663 C C . LYS A 1 217 ? -3.74 7.453 -11.438 1 98.5 217 LYS A C 1
ATOM 1665 O O . LYS A 1 217 ? -4.266 6.969 -12.445 1 98.5 217 LYS A O 1
ATOM 1670 N N . MET A 1 218 ? -3.223 6.719 -10.453 1 98.88 218 MET A N 1
ATOM 1671 C CA . MET A 1 218 ? -3.109 5.27 -10.57 1 98.88 218 MET A CA 1
ATOM 1672 C C . MET A 1 218 ? -4.484 4.613 -10.594 1 98.88 218 MET A C 1
ATOM 1674 O O . MET A 1 218 ? -4.676 3.58 -11.234 1 98.88 218 MET A O 1
ATOM 1678 N N . ALA A 1 219 ? -5.473 5.223 -9.898 1 98.81 219 ALA A N 1
ATOM 1679 C CA . ALA A 1 219 ? -6.828 4.676 -9.883 1 98.81 219 ALA A CA 1
ATOM 1680 C C . ALA A 1 219 ? -7.391 4.57 -11.297 1 98.81 219 ALA A C 1
ATOM 1682 O O . ALA A 1 219 ? -8.133 3.639 -11.609 1 98.81 219 ALA A O 1
ATOM 1683 N N . GLU A 1 220 ? -7.051 5.488 -12.172 1 98.69 220 GLU A N 1
ATOM 1684 C CA . GLU A 1 220 ? -7.488 5.43 -13.562 1 98.69 220 GLU A CA 1
ATOM 1685 C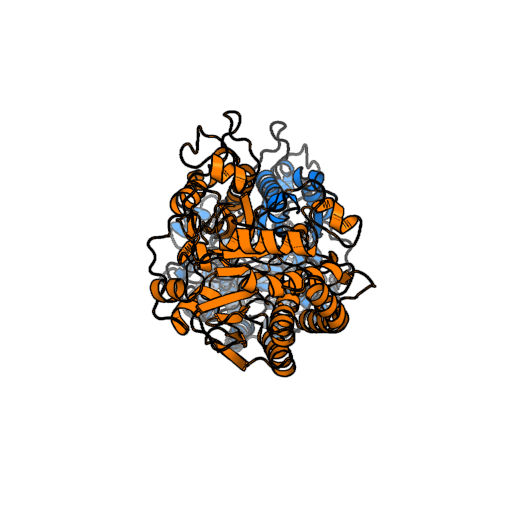 C . GLU A 1 220 ? -6.836 4.262 -14.297 1 98.69 220 GLU A C 1
ATOM 1687 O O . GLU A 1 220 ? -7.492 3.564 -15.07 1 98.69 220 GLU A O 1
ATOM 1692 N N . VAL A 1 221 ? -5.527 4.07 -14.008 1 98.88 221 VAL A N 1
ATOM 1693 C CA . VAL A 1 221 ? -4.812 2.959 -14.633 1 98.88 221 VAL A CA 1
ATOM 1694 C C . VAL A 1 221 ? -5.438 1.635 -14.195 1 98.88 221 VAL A C 1
ATOM 1696 O O . VAL A 1 221 ? -5.652 0.743 -15.023 1 98.88 221 VAL A O 1
ATOM 1699 N N . ILE A 1 222 ? -5.746 1.525 -12.891 1 98.88 222 ILE A N 1
ATOM 1700 C CA . ILE A 1 222 ? -6.309 0.302 -12.328 1 98.88 222 ILE A CA 1
ATOM 1701 C C . ILE A 1 222 ? -7.637 -0.012 -13.016 1 98.88 222 ILE A C 1
ATOM 1703 O O . ILE A 1 222 ? -7.91 -1.166 -13.359 1 98.88 222 ILE A O 1
ATOM 1707 N N . GLN A 1 223 ? -8.438 0.975 -13.305 1 98.44 223 GLN A N 1
ATOM 1708 C CA . GLN A 1 223 ? -9.711 0.767 -13.992 1 98.44 223 GLN A CA 1
ATOM 1709 C C . GLN A 1 223 ? -9.492 0.292 -15.43 1 98.44 223 GLN A C 1
ATOM 1711 O O . GLN A 1 223 ? -10.227 -0.566 -15.922 1 98.44 223 GLN A O 1
ATOM 1716 N N . ASN A 1 224 ? -8.492 0.88 -16.078 1 98.81 224 ASN A N 1
ATOM 1717 C CA . ASN A 1 224 ? -8.172 0.445 -17.438 1 98.81 224 ASN A CA 1
ATOM 1718 C C . ASN A 1 224 ? -7.719 -1.014 -17.469 1 98.81 224 ASN A C 1
ATOM 1720 O O . ASN A 1 224 ? -8.055 -1.751 -18.406 1 98.81 224 ASN A O 1
ATOM 1724 N N . VAL A 1 225 ? -6.922 -1.407 -16.453 1 98.75 225 VAL A N 1
ATOM 1725 C CA . VAL A 1 225 ? -6.469 -2.791 -16.359 1 98.75 225 VAL A CA 1
ATOM 1726 C C . VAL A 1 225 ? -7.668 -3.721 -16.219 1 98.75 225 VAL A C 1
ATOM 1728 O O . VAL A 1 225 ? -7.738 -4.766 -16.859 1 98.75 225 VAL A O 1
ATOM 1731 N N . ARG A 1 226 ? -8.617 -3.346 -15.328 1 98.31 226 ARG A N 1
ATOM 1732 C CA . ARG A 1 226 ? -9.852 -4.109 -15.172 1 98.31 226 ARG A CA 1
ATOM 1733 C C . ARG A 1 226 ? -10.586 -4.238 -16.5 1 98.31 226 ARG A C 1
ATOM 1735 O O . ARG A 1 226 ? -11.023 -5.328 -16.875 1 98.31 226 ARG A O 1
ATOM 1742 N N . ASP A 1 227 ? -10.711 -3.127 -17.234 1 98.44 227 ASP A N 1
ATOM 1743 C CA . ASP A 1 227 ? -11.422 -3.104 -18.516 1 98.44 227 ASP A CA 1
ATOM 1744 C C . ASP A 1 227 ? -10.719 -3.979 -19.547 1 98.44 227 ASP A C 1
ATOM 1746 O O . ASP A 1 227 ? -11.375 -4.656 -20.344 1 98.44 227 ASP A O 1
ATOM 1750 N N . LEU A 1 228 ? -9.406 -3.904 -19.547 1 98.5 228 LEU A N 1
ATOM 1751 C CA . LEU A 1 228 ? -8.625 -4.734 -20.453 1 98.5 228 LEU A CA 1
ATOM 1752 C C . LEU A 1 228 ? -8.961 -6.211 -20.266 1 98.5 228 LEU A C 1
ATOM 1754 O O . LEU A 1 228 ? -9.016 -6.965 -21.234 1 98.5 228 LEU A O 1
ATOM 1758 N N . ASN A 1 229 ? -9.172 -6.637 -19.047 1 98.25 229 ASN A N 1
ATOM 1759 C CA . ASN A 1 229 ? -9.5 -8.023 -18.75 1 98.25 229 ASN A CA 1
ATOM 1760 C C . ASN A 1 229 ? -10.953 -8.352 -19.094 1 98.25 229 ASN A C 1
ATOM 1762 O O . ASN A 1 229 ? -11.25 -9.43 -19.609 1 98.25 229 ASN A O 1
ATOM 1766 N N . GLU A 1 230 ? -11.883 -7.391 -18.922 1 97.38 230 GLU A N 1
ATOM 1767 C CA . GLU A 1 230 ? -13.305 -7.734 -18.859 1 97.38 230 GLU A CA 1
ATOM 1768 C C . GLU A 1 230 ? -14.016 -7.348 -20.156 1 97.38 230 GLU A C 1
ATOM 1770 O O . GLU A 1 230 ? -15.078 -7.883 -20.469 1 97.38 230 GLU A O 1
ATOM 1775 N N . ASN A 1 231 ? -13.453 -6.441 -20.906 1 98.06 231 ASN A N 1
ATOM 1776 C CA . ASN A 1 231 ? -14.148 -5.91 -22.062 1 98.06 231 ASN A CA 1
ATOM 1777 C C . ASN A 1 231 ? -14.258 -6.953 -23.172 1 98.06 231 ASN A C 1
ATOM 1779 O O . ASN A 1 231 ? -13.453 -7.883 -23.25 1 98.06 231 ASN A O 1
ATOM 1783 N N . PRO A 1 232 ? -15.281 -6.746 -24 1 97.5 232 PRO A N 1
ATOM 1784 C CA . PRO A 1 232 ? -15.273 -7.488 -25.266 1 97.5 232 PRO A CA 1
ATOM 1785 C C . PRO A 1 232 ? -14.211 -6.988 -26.25 1 97.5 232 PRO A C 1
ATOM 1787 O O . PRO A 1 232 ? -13.414 -6.117 -25.891 1 97.5 232 PRO A O 1
ATOM 1790 N N . ALA A 1 233 ? -14.094 -7.598 -27.359 1 95.62 233 ALA A N 1
ATOM 1791 C CA . ALA A 1 233 ? -13.055 -7.246 -28.328 1 95.62 233 ALA A CA 1
ATOM 1792 C C . ALA A 1 233 ? -13.633 -6.426 -29.484 1 95.62 233 ALA A C 1
ATOM 1794 O O . ALA A 1 233 ? -12.914 -6.059 -30.406 1 95.62 233 ALA A O 1
ATOM 1795 N N . ASP A 1 234 ? -14.875 -6.004 -29.406 1 93.94 234 ASP A N 1
ATOM 1796 C CA . ASP A 1 234 ? -15.492 -5.312 -30.531 1 93.94 234 ASP A CA 1
ATOM 1797 C C . ASP A 1 234 ? -15.32 -3.801 -30.406 1 93.94 234 ASP A C 1
ATOM 1799 O O . ASP A 1 234 ? -14.602 -3.32 -29.531 1 93.94 234 ASP A O 1
ATOM 1803 N N . ASP A 1 235 ? -15.93 -3.02 -31.359 1 93.69 235 ASP A N 1
ATOM 1804 C CA . ASP A 1 235 ? -15.648 -1.592 -31.5 1 93.69 235 ASP A CA 1
ATOM 1805 C C . ASP A 1 235 ? -16.547 -0.771 -30.562 1 93.69 235 ASP A C 1
ATOM 1807 O O . ASP A 1 235 ? -16.5 0.461 -30.594 1 93.69 235 ASP A O 1
ATOM 1811 N N . SER A 1 236 ? -17.234 -1.425 -29.672 1 95.62 236 SER A N 1
ATOM 1812 C CA . SER A 1 236 ? -18.094 -0.724 -28.734 1 95.62 236 SER A CA 1
ATOM 1813 C C . SER A 1 236 ? -17.297 -0.184 -27.547 1 95.62 236 SER A C 1
ATOM 1815 O O . SER A 1 236 ? -17.797 0.62 -26.766 1 95.62 236 SER A O 1
ATOM 1817 N N . VAL A 1 237 ? -16.062 -0.625 -27.422 1 96.94 237 VAL A N 1
ATOM 1818 C CA . VAL A 1 237 ? -15.25 -0.215 -26.281 1 96.94 237 VAL A CA 1
ATOM 1819 C C . VAL A 1 237 ? -13.93 0.372 -26.781 1 96.94 237 VAL A C 1
ATOM 1821 O O . VAL A 1 237 ? -13.414 -0.031 -27.828 1 96.94 237 VAL A O 1
ATOM 1824 N N . GLU A 1 238 ? -13.367 1.286 -26 1 96.56 238 GLU A N 1
ATOM 1825 C CA . GLU A 1 238 ? -12.086 1.905 -26.297 1 96.56 238 GLU A CA 1
ATOM 1826 C C . GLU A 1 238 ? -10.93 0.943 -26.031 1 96.56 238 GLU A C 1
ATOM 1828 O O . GLU A 1 238 ? -10.008 0.831 -26.844 1 96.56 238 GLU A O 1
ATOM 1833 N N . ILE A 1 239 ? -10.961 0.291 -24.922 1 98.06 239 ILE A N 1
ATOM 1834 C CA . ILE A 1 239 ? -9.977 -0.724 -24.562 1 98.06 239 ILE A CA 1
ATOM 1835 C C . ILE A 1 239 ? -10.484 -2.104 -24.969 1 98.06 239 ILE A C 1
ATOM 1837 O O . ILE A 1 239 ? -11.359 -2.672 -24.312 1 98.06 239 ILE A O 1
ATOM 1841 N N . LYS A 1 240 ? -9.969 -2.656 -26.047 1 97.62 240 LYS A N 1
ATOM 1842 C CA . LYS A 1 240 ? -10.367 -3.998 -26.469 1 97.62 240 LYS A CA 1
ATOM 1843 C C . LYS A 1 240 ? -9.859 -5.051 -25.484 1 97.62 240 LYS A C 1
ATOM 1845 O O . LYS A 1 240 ? -8.688 -5.043 -25.109 1 97.62 240 LYS A O 1
ATOM 1850 N N . GLY A 1 241 ? -10.711 -5.969 -25.094 1 98.12 241 GLY A N 1
ATOM 1851 C CA . GLY A 1 241 ? -10.383 -6.973 -24.094 1 98.12 241 GLY A CA 1
ATOM 1852 C C . GLY A 1 241 ? -9.406 -8.023 -24.609 1 98.12 241 GLY A C 1
ATOM 1853 O O . GLY A 1 241 ? -9.234 -8.172 -25.828 1 98.12 241 GLY A O 1
ATOM 1854 N N . LEU A 1 242 ? -8.859 -8.711 -23.688 1 98.12 242 LEU A N 1
ATOM 1855 C CA . LEU A 1 242 ? -7.863 -9.734 -24 1 98.12 242 LEU A CA 1
ATOM 1856 C C . LEU A 1 242 ? -8.492 -10.906 -24.734 1 98.12 242 LEU A C 1
ATOM 1858 O O . LEU A 1 242 ? -7.789 -11.695 -25.359 1 98.12 242 LEU A O 1
ATOM 1862 N N . VAL A 1 243 ? -9.781 -10.984 -24.734 1 98.12 243 VAL A N 1
ATOM 1863 C CA . VAL A 1 243 ? -10.492 -12.055 -25.422 1 98.12 243 VAL A CA 1
ATOM 1864 C C . VAL A 1 243 ? -10.234 -11.961 -26.922 1 98.12 243 VAL A C 1
ATOM 1866 O O . VAL A 1 243 ? -10.43 -12.938 -27.656 1 98.12 243 VAL A O 1
ATOM 1869 N N . LYS A 1 244 ? -9.695 -10.867 -27.375 1 98.12 244 LYS A N 1
ATOM 1870 C CA . LYS A 1 244 ? -9.453 -10.625 -28.797 1 98.12 244 LYS A CA 1
ATOM 1871 C C . LYS A 1 244 ? -8.5 -11.664 -29.375 1 98.12 244 LYS A C 1
ATOM 1873 O O . LYS A 1 244 ? -8.602 -12.023 -30.547 1 98.12 244 LYS A O 1
ATOM 1878 N N . MET A 1 245 ? -7.656 -12.234 -28.578 1 97.94 245 MET A N 1
ATOM 1879 C CA . MET A 1 245 ? -6.617 -13.141 -29.062 1 97.94 245 MET A CA 1
ATOM 1880 C C . MET A 1 245 ? -7.211 -14.484 -29.469 1 97.94 245 MET A C 1
ATOM 1882 O O . MET A 1 245 ? -6.547 -15.289 -30.125 1 97.94 245 MET A O 1
ATOM 1886 N N . LEU A 1 246 ? -8.469 -14.719 -29.078 1 98.19 246 LEU A N 1
ATOM 1887 C CA . LEU A 1 246 ? -9.148 -15.945 -29.484 1 98.19 246 LEU A CA 1
ATOM 1888 C C . LEU A 1 246 ? -9.711 -15.82 -30.891 1 98.19 246 LEU A C 1
ATOM 1890 O O . LEU A 1 246 ? -10.18 -16.797 -31.469 1 98.19 246 LEU A O 1
ATOM 1894 N N . ASP A 1 247 ? -9.672 -14.625 -31.469 1 97.62 247 ASP A N 1
ATOM 1895 C CA . ASP A 1 247 ? -10.211 -14.312 -32.781 1 97.62 247 ASP A CA 1
ATOM 1896 C C . ASP A 1 247 ? -9.109 -14.312 -33.844 1 97.62 247 ASP A C 1
ATOM 1898 O O . ASP A 1 247 ? -8.109 -13.602 -33.719 1 97.62 247 ASP A O 1
ATOM 1902 N N . PRO A 1 248 ? -9.375 -15.047 -34.969 1 97.62 248 PRO A N 1
ATOM 1903 C CA . PRO A 1 248 ? -8.367 -15.055 -36.031 1 97.62 248 PRO A CA 1
ATOM 1904 C C . PRO A 1 248 ? -8.086 -13.664 -36.594 1 97.62 248 PRO A C 1
ATOM 1906 O O . PRO A 1 248 ? -7 -13.414 -37.125 1 97.62 248 PRO A O 1
ATOM 1909 N N . LYS A 1 249 ? -8.969 -12.75 -36.406 1 96.62 249 LYS A N 1
ATOM 1910 C CA . LYS A 1 249 ? -8.773 -11.375 -36.844 1 96.62 249 LYS A CA 1
ATOM 1911 C C . LYS A 1 249 ? -7.566 -10.742 -36.156 1 96.62 249 LYS A C 1
ATOM 1913 O O . LYS A 1 249 ? -6.797 -10.016 -36.781 1 96.62 249 LYS A O 1
ATOM 1918 N N . TYR A 1 250 ? -7.383 -11.023 -34.875 1 96.44 250 TYR A N 1
ATOM 1919 C CA . TYR A 1 250 ? -6.359 -10.359 -34.094 1 96.44 250 TYR A CA 1
ATOM 1920 C C . TYR A 1 250 ? -5.164 -11.281 -33.875 1 96.44 250 TYR A C 1
ATOM 1922 O O . TYR A 1 250 ? -4.086 -10.82 -33.469 1 96.44 250 TYR A O 1
ATOM 1930 N N . ASN A 1 251 ? -5.367 -12.547 -34.062 1 97.44 251 ASN A N 1
ATOM 1931 C CA . ASN A 1 251 ? -4.355 -13.562 -33.781 1 97.44 251 ASN A CA 1
ATOM 1932 C C . ASN A 1 251 ? -4.352 -14.648 -34.875 1 97.44 251 ASN A C 1
ATOM 1934 O O . ASN A 1 251 ? -4.531 -15.828 -34.562 1 97.44 251 ASN A O 1
ATOM 1938 N N . PRO A 1 252 ? -4.07 -14.273 -36.094 1 97.5 252 PRO A N 1
ATOM 1939 C CA . PRO A 1 252 ? -4.273 -15.188 -37.219 1 97.5 252 PRO A CA 1
ATOM 1940 C C . PRO A 1 252 ? -3.387 -16.422 -37.125 1 97.5 252 PRO A C 1
ATOM 1942 O O . PRO A 1 252 ? -3.787 -17.5 -37.562 1 97.5 252 PRO A O 1
ATOM 1945 N N . GLU A 1 253 ? -2.275 -16.344 -36.562 1 96.69 253 GLU A N 1
ATOM 1946 C CA . GLU A 1 253 ? -1.32 -17.453 -36.625 1 96.69 253 GLU A CA 1
ATOM 1947 C C . GLU A 1 253 ? -1.521 -18.438 -35.469 1 96.69 253 GLU A C 1
ATOM 1949 O O . GLU A 1 253 ? -1.111 -19.594 -35.562 1 96.69 253 GLU A O 1
ATOM 1954 N N . HIS A 1 254 ? -2.219 -17.969 -34.375 1 97.12 254 HIS A N 1
ATOM 1955 C CA . HIS A 1 254 ? -2.172 -18.812 -33.188 1 97.12 254 HIS A CA 1
ATOM 1956 C C . HIS A 1 254 ? -3.535 -18.891 -32.5 1 97.12 254 HIS A C 1
ATOM 1958 O O . HIS A 1 254 ? -3.639 -19.312 -31.344 1 97.12 254 HIS A O 1
ATOM 1964 N N . TRP A 1 255 ? -4.625 -18.484 -33.188 1 97.12 255 TRP A N 1
ATOM 1965 C CA . TRP A 1 255 ? -5.945 -18.406 -32.562 1 97.12 255 TRP A CA 1
ATOM 1966 C C . TRP A 1 255 ? -6.434 -19.781 -32.125 1 97.12 255 TRP A C 1
ATOM 1968 O O . TRP A 1 255 ? -7.125 -19.922 -31.125 1 97.12 255 TRP A O 1
ATOM 1978 N N . GLU A 1 256 ? -6.055 -20.859 -32.812 1 97.06 256 GLU A N 1
ATOM 1979 C CA . GLU A 1 256 ? -6.48 -22.203 -32.438 1 97.06 256 GLU A CA 1
ATOM 1980 C C . GLU A 1 256 ? -5.816 -22.641 -31.141 1 97.06 256 GLU A C 1
ATOM 1982 O O . GLU A 1 256 ? -6.477 -23.203 -30.25 1 97.06 256 GLU A O 1
ATOM 1987 N N . ASP A 1 257 ? -4.547 -22.359 -31.047 1 96.75 257 ASP A N 1
ATOM 1988 C CA . ASP A 1 257 ? -3.824 -22.641 -29.812 1 96.75 257 ASP A CA 1
ATOM 1989 C C . ASP A 1 257 ? -4.352 -21.797 -28.656 1 96.75 257 ASP A C 1
ATOM 1991 O O . ASP A 1 257 ? -4.461 -22.281 -27.531 1 96.75 257 ASP A O 1
ATOM 1995 N N . ALA A 1 258 ? -4.652 -20.594 -29 1 97.88 258 ALA A N 1
ATOM 1996 C CA . ALA A 1 258 ? -5.211 -19.703 -27.984 1 97.88 258 ALA A CA 1
ATOM 1997 C C . ALA A 1 258 ? -6.566 -20.203 -27.5 1 97.88 258 ALA A C 1
ATOM 1999 O O . ALA A 1 258 ? -6.867 -20.141 -26.312 1 97.88 258 ALA A O 1
ATOM 2000 N N . ARG A 1 259 ? -7.344 -20.688 -28.406 1 97.69 259 ARG A N 1
ATOM 2001 C CA . ARG A 1 259 ? -8.648 -21.219 -28.031 1 97.69 259 ARG A CA 1
ATOM 2002 C C . ARG A 1 259 ? -8.5 -22.484 -27.172 1 97.69 259 ARG A C 1
ATOM 2004 O O . ARG A 1 259 ? -9.305 -22.719 -26.281 1 97.69 259 ARG A O 1
ATOM 2011 N N . PHE A 1 260 ? -7.508 -23.281 -27.406 1 97.12 260 PHE A N 1
ATOM 2012 C CA . PHE A 1 260 ? -7.227 -24.438 -26.562 1 97.12 260 PHE A CA 1
ATOM 2013 C C . PHE A 1 260 ? -6.828 -23.984 -25.156 1 97.12 260 PHE A C 1
ATOM 2015 O O . PHE A 1 260 ? -7.395 -24.453 -24.172 1 97.12 260 PHE A O 1
ATOM 2022 N N . LEU A 1 261 ? -5.938 -22.984 -25.047 1 97.38 261 LEU A N 1
ATOM 2023 C CA . LEU A 1 261 ? -5.387 -22.547 -23.766 1 97.38 261 LEU A CA 1
ATOM 2024 C C . LEU A 1 261 ? -6.379 -21.672 -23.016 1 97.38 261 LEU A C 1
ATOM 2026 O O . LEU A 1 261 ? -6.363 -21.625 -21.781 1 97.38 261 LEU A O 1
ATOM 2030 N N . GLY A 1 262 ? -7.188 -20.953 -23.797 1 96.88 262 GLY A N 1
ATOM 2031 C CA . GLY A 1 262 ? -8.047 -19.922 -23.234 1 96.88 262 GLY A CA 1
ATOM 2032 C C . GLY A 1 262 ? -7.477 -18.516 -23.375 1 96.88 262 GLY A C 1
ATOM 2033 O O . GLY A 1 262 ? -6.289 -18.359 -23.656 1 96.88 262 GLY A O 1
ATOM 2034 N N . ARG A 1 263 ? -8.32 -17.531 -23.219 1 96.94 263 ARG A N 1
ATOM 2035 C CA . ARG A 1 263 ? -7.93 -16.141 -23.359 1 96.94 263 ARG A CA 1
ATOM 2036 C C . ARG A 1 263 ? -6.914 -15.742 -22.297 1 96.94 263 ARG A C 1
ATOM 2038 O O . ARG A 1 263 ? -6.922 -16.297 -21.188 1 96.94 263 ARG A O 1
ATOM 2045 N N . GLY A 1 264 ? -6.078 -14.734 -22.594 1 96.94 264 GLY A N 1
ATOM 2046 C CA . GLY A 1 264 ? -5.289 -14.086 -21.562 1 96.94 264 GLY A CA 1
ATOM 2047 C C . GLY A 1 264 ? -6.141 -13.391 -20.516 1 96.94 264 GLY A C 1
ATOM 2048 O O . GLY A 1 264 ? -7.316 -13.109 -20.75 1 96.94 264 GLY A O 1
ATOM 2049 N N . THR A 1 265 ? -5.543 -13.164 -19.344 1 97.56 265 THR A N 1
ATOM 2050 C CA . THR A 1 265 ? -6.184 -12.398 -18.281 1 97.56 265 THR A CA 1
ATOM 2051 C C . THR A 1 265 ? -5.184 -11.453 -17.625 1 97.56 265 THR A C 1
ATOM 2053 O O . THR A 1 265 ? -3.975 -11.586 -17.828 1 97.56 265 THR A O 1
ATOM 2056 N N . CYS A 1 266 ? -5.676 -10.438 -16.984 1 97.56 266 CYS A N 1
ATOM 2057 C CA . CYS A 1 266 ? -4.836 -9.586 -16.141 1 97.56 266 CYS A CA 1
ATOM 2058 C C . CYS A 1 266 ? -5.613 -9.07 -14.945 1 97.56 266 CYS A C 1
ATOM 2060 O O . CYS A 1 266 ? -6.836 -8.914 -15.008 1 97.56 266 CYS A O 1
ATOM 2062 N N . THR A 1 267 ? -4.98 -8.914 -13.875 1 97.62 267 THR A N 1
ATOM 2063 C CA . THR A 1 267 ? -5.559 -8.359 -12.656 1 97.62 267 THR A CA 1
ATOM 2064 C C . THR A 1 267 ? -4.508 -7.59 -11.867 1 97.62 267 THR A C 1
ATOM 2066 O O . THR A 1 267 ? -3.311 -7.855 -11.984 1 97.62 267 THR A O 1
ATOM 2069 N N . THR A 1 268 ? -4.949 -6.551 -11.195 1 98.31 268 THR A N 1
ATOM 2070 C CA . THR A 1 268 ? -4.074 -5.883 -10.242 1 98.31 268 THR A CA 1
ATOM 2071 C C . THR A 1 268 ? -3.963 -6.688 -8.945 1 98.31 268 THR A C 1
ATOM 2073 O O . THR A 1 268 ? -4.965 -6.934 -8.273 1 98.31 268 THR A O 1
ATOM 2076 N N . SER A 1 269 ? -2.736 -7.035 -8.609 1 96.56 269 SER A N 1
ATOM 2077 C CA . SER A 1 269 ? -2.555 -7.953 -7.492 1 96.56 269 SER A CA 1
ATOM 2078 C C . SER A 1 269 ? -2.035 -7.219 -6.258 1 96.56 269 SER A C 1
ATOM 2080 O O . SER A 1 269 ? -2.273 -7.648 -5.129 1 96.56 269 SER A O 1
ATOM 2082 N N . GLN A 1 270 ? -1.278 -6.18 -6.438 1 97.44 270 GLN A N 1
ATOM 2083 C CA . GLN A 1 270 ? -0.711 -5.398 -5.344 1 97.44 270 GLN A CA 1
ATOM 2084 C C . GLN A 1 270 ? -0.713 -3.91 -5.668 1 97.44 270 GLN A C 1
ATOM 2086 O O . GLN A 1 270 ? -0.751 -3.523 -6.836 1 97.44 270 GLN A O 1
ATOM 2091 N N . ILE A 1 271 ? -0.667 -3.123 -4.637 1 98.38 271 ILE A N 1
ATOM 2092 C CA . ILE A 1 271 ? -0.575 -1.676 -4.793 1 98.38 271 ILE A CA 1
ATOM 2093 C C . ILE A 1 271 ? 0.29 -1.091 -3.678 1 98.38 271 ILE A C 1
ATOM 2095 O O . ILE A 1 271 ? 0.201 -1.518 -2.525 1 98.38 271 ILE A O 1
ATOM 2099 N N . PHE A 1 272 ? 1.148 -0.146 -4.047 1 97.38 272 PHE A N 1
ATOM 2100 C CA . PHE A 1 272 ? 2.09 0.515 -3.15 1 97.38 272 PHE A CA 1
ATOM 2101 C C . PHE A 1 272 ? 2.004 2.029 -3.295 1 97.38 272 PHE A C 1
ATOM 2103 O O . PHE A 1 272 ? 1.514 2.535 -4.309 1 97.38 272 PHE A O 1
ATOM 2110 N N . TYR A 1 273 ? 2.424 2.744 -2.238 1 97.19 273 TYR A N 1
ATOM 2111 C CA . TYR A 1 273 ? 2.479 4.199 -2.324 1 97.19 273 TYR A CA 1
ATOM 2112 C C . TYR A 1 273 ? 3.625 4.75 -1.485 1 97.19 273 TYR A C 1
ATOM 2114 O O . TYR A 1 273 ? 4.203 4.035 -0.665 1 97.19 273 TYR A O 1
ATOM 2122 N N . THR A 1 274 ? 4.031 5.996 -1.746 1 93.75 274 THR A N 1
ATOM 2123 C CA . THR A 1 274 ? 4.832 6.801 -0.83 1 93.75 274 THR A CA 1
ATOM 2124 C C . THR A 1 274 ? 4.168 8.148 -0.578 1 93.75 274 THR A C 1
ATOM 2126 O O . THR A 1 274 ? 3.51 8.703 -1.464 1 93.75 274 THR A O 1
ATOM 2129 N N . SER A 1 275 ? 4.223 8.523 0.544 1 90.88 275 SER A N 1
ATOM 2130 C CA . SER A 1 275 ? 3.766 9.836 1.007 1 90.88 275 SER A CA 1
ATOM 2131 C C . SER A 1 275 ? 4.574 10.312 2.207 1 90.88 275 SER A C 1
ATOM 2133 O O . SER A 1 275 ? 5.023 9.5 3.023 1 90.88 275 SER A O 1
ATOM 2135 N N . PRO A 1 276 ? 4.805 11.641 2.303 1 88.38 276 PRO A N 1
ATOM 2136 C CA . PRO A 1 276 ? 5.531 12.125 3.479 1 88.38 276 PRO A CA 1
ATOM 2137 C C . PRO A 1 276 ? 4.766 11.906 4.781 1 88.38 276 PRO A C 1
ATOM 2139 O O . PRO A 1 276 ? 5.371 11.867 5.855 1 88.38 276 PRO A O 1
ATOM 2142 N N . SER A 1 277 ? 3.41 11.883 4.676 1 87.69 277 SER A N 1
ATOM 2143 C CA . SER A 1 277 ? 2.588 11.703 5.867 1 87.69 277 SER A CA 1
ATOM 2144 C C . SER A 1 277 ? 1.157 11.328 5.5 1 87.69 277 SER A C 1
ATOM 2146 O O . SER A 1 277 ? 0.792 11.328 4.324 1 87.69 277 SER A O 1
ATOM 2148 N N . ARG A 1 278 ? 0.366 11 6.547 1 88.75 278 ARG A N 1
ATOM 2149 C CA . ARG A 1 278 ? -1.044 10.688 6.332 1 88.75 278 ARG A CA 1
ATOM 2150 C C . ARG A 1 278 ? -1.819 11.922 5.895 1 88.75 278 ARG A C 1
ATOM 2152 O O . ARG A 1 278 ? -2.936 11.812 5.383 1 88.75 278 ARG A O 1
ATOM 2159 N N . CYS A 1 279 ? -1.25 13.07 6.082 1 90.75 279 CYS A N 1
ATOM 2160 C CA . CYS A 1 279 ? -1.969 14.297 5.758 1 90.75 279 CYS A CA 1
ATOM 2161 C C . CYS A 1 279 ? -1.356 14.984 4.543 1 90.75 279 CYS A C 1
ATOM 2163 O O . CYS A 1 279 ? -1.483 16.203 4.379 1 90.75 279 CYS A O 1
ATOM 2165 N N . ALA A 1 280 ? -0.662 14.258 3.801 1 92.25 280 ALA A N 1
ATOM 2166 C CA . ALA A 1 280 ? -0.039 14.789 2.59 1 92.25 280 ALA A CA 1
ATOM 2167 C C . ALA A 1 280 ? -0.48 14 1.359 1 92.25 280 ALA A C 1
ATOM 2169 O O . ALA A 1 280 ? -0.835 12.82 1.461 1 92.25 280 ALA A O 1
ATOM 2170 N N . VAL A 1 281 ? -0.434 14.664 0.205 1 94.25 281 VAL A N 1
ATOM 2171 C CA . VAL A 1 281 ? -0.703 14.039 -1.086 1 94.25 281 VAL A CA 1
ATOM 2172 C C . VAL A 1 281 ? 0.409 13.047 -1.422 1 94.25 281 VAL A C 1
ATOM 2174 O O . VAL A 1 281 ? 1.591 13.336 -1.223 1 94.25 281 VAL A O 1
ATOM 2177 N N . ALA A 1 282 ? 0.014 11.891 -1.867 1 96.12 282 ALA A N 1
ATOM 2178 C CA . ALA A 1 282 ? 0.984 10.859 -2.215 1 96.12 282 ALA A CA 1
ATOM 2179 C C . ALA A 1 282 ? 1.789 11.25 -3.449 1 96.12 282 ALA A C 1
ATOM 2181 O O . ALA A 1 282 ? 1.225 11.703 -4.449 1 96.12 282 ALA A O 1
ATOM 2182 N N . ASP A 1 283 ? 3.105 11.031 -3.385 1 96.56 283 ASP A N 1
ATOM 2183 C CA . ASP A 1 283 ? 3.959 11.477 -4.484 1 96.56 283 ASP A CA 1
ATOM 2184 C C . ASP A 1 283 ? 4.418 10.297 -5.336 1 96.56 283 ASP A C 1
ATOM 2186 O O . ASP A 1 283 ? 5.117 10.477 -6.336 1 96.56 283 ASP A O 1
ATOM 2190 N N . SER A 1 284 ? 4.027 9.148 -4.961 1 97.12 284 SER A N 1
ATOM 2191 C CA . SER A 1 284 ? 4.254 7.988 -5.816 1 97.12 284 SER A CA 1
ATOM 2192 C C . SER A 1 284 ? 3.232 6.891 -5.539 1 97.12 284 SER A C 1
ATOM 2194 O O . SER A 1 284 ? 2.664 6.824 -4.449 1 97.12 284 SER A O 1
ATOM 2196 N N . CYS A 1 285 ? 2.955 6.129 -6.5 1 98.25 285 CYS A N 1
ATOM 2197 C CA . CYS A 1 285 ? 2.119 4.938 -6.43 1 98.25 285 CYS A CA 1
ATOM 2198 C C . CYS A 1 285 ? 2.578 3.887 -7.434 1 98.25 285 CYS A C 1
ATOM 2200 O O . CYS A 1 285 ? 3.086 4.227 -8.5 1 98.25 285 CYS A O 1
ATOM 2202 N N . ALA A 1 286 ? 2.506 2.65 -7.062 1 98.62 286 ALA A N 1
ATOM 2203 C CA . ALA A 1 286 ? 2.861 1.566 -7.977 1 98.62 286 ALA A CA 1
ATOM 2204 C C . ALA A 1 286 ? 1.888 0.398 -7.844 1 98.62 286 ALA A C 1
ATOM 2206 O O . ALA A 1 286 ? 1.336 0.16 -6.766 1 98.62 286 ALA A O 1
ATOM 2207 N N . ILE A 1 287 ? 1.673 -0.274 -8.938 1 98.69 287 ILE A N 1
ATOM 2208 C CA . ILE A 1 287 ? 0.851 -1.478 -8.875 1 98.69 287 ILE A CA 1
ATOM 2209 C C . ILE A 1 287 ? 1.584 -2.639 -9.547 1 98.69 287 ILE A C 1
ATOM 2211 O O . ILE A 1 287 ? 2.473 -2.426 -10.375 1 98.69 287 ILE A O 1
ATOM 2215 N N . SER A 1 288 ? 1.265 -3.828 -9.078 1 98.19 288 SER A N 1
ATOM 2216 C CA . SER A 1 288 ? 1.635 -5.07 -9.75 1 98.19 288 SER A CA 1
ATOM 2217 C C . SER A 1 288 ? 0.466 -5.641 -10.547 1 98.19 288 SER A C 1
ATOM 2219 O O . SER A 1 288 ? -0.657 -5.715 -10.039 1 98.19 288 SER A O 1
ATOM 2221 N N . ILE A 1 289 ? 0.743 -5.977 -11.773 1 98.38 289 ILE A N 1
ATOM 2222 C CA . ILE A 1 289 ? -0.248 -6.621 -12.633 1 98.38 289 ILE A CA 1
ATOM 2223 C C . ILE A 1 289 ? 0.17 -8.062 -12.906 1 98.38 289 ILE A C 1
ATOM 2225 O O . ILE A 1 289 ? 1.27 -8.312 -13.406 1 98.38 289 ILE A O 1
ATOM 2229 N N . ASP A 1 290 ? -0.658 -8.969 -12.516 1 97.44 290 ASP A N 1
ATOM 2230 C CA . ASP A 1 290 ? -0.503 -10.359 -12.938 1 97.44 290 ASP A CA 1
ATOM 2231 C C . ASP A 1 290 ? -1.111 -10.586 -14.32 1 97.44 290 ASP A C 1
ATOM 2233 O O . ASP A 1 290 ? -2.334 -10.57 -14.477 1 97.44 290 ASP A O 1
ATOM 2237 N N . ARG A 1 291 ? -0.281 -10.781 -15.297 1 97.81 291 ARG A N 1
ATOM 2238 C CA . ARG A 1 291 ? -0.699 -10.914 -16.688 1 97.81 291 ARG A CA 1
ATOM 2239 C C . ARG A 1 291 ? -0.5 -12.344 -17.188 1 97.81 291 ARG A C 1
ATOM 2241 O O . ARG A 1 291 ? 0.634 -12.797 -17.344 1 97.81 291 ARG A O 1
ATOM 2248 N N . ARG A 1 292 ? -1.625 -13.008 -17.406 1 98.06 292 ARG A N 1
ATOM 2249 C CA . ARG A 1 292 ? -1.576 -14.344 -18 1 98.06 292 ARG A CA 1
ATOM 2250 C C . ARG A 1 292 ? -1.62 -14.266 -19.531 1 98.06 292 ARG A C 1
ATOM 2252 O O . ARG A 1 292 ? -2.465 -13.57 -20.094 1 98.06 292 ARG A O 1
ATOM 2259 N N . MET A 1 293 ? -0.76 -14.984 -20.172 1 97.62 293 MET A N 1
ATOM 2260 C CA . MET A 1 293 ? -0.594 -14.891 -21.625 1 97.62 293 MET A CA 1
ATOM 2261 C C . MET A 1 293 ? -1.131 -16.141 -22.312 1 97.62 293 MET A C 1
ATOM 2263 O O . MET A 1 293 ? -1.05 -17.25 -21.766 1 97.62 293 MET A O 1
ATOM 2267 N N . THR A 1 294 ? -1.636 -15.992 -23.469 1 97.88 294 THR A N 1
ATOM 2268 C CA . THR A 1 294 ? -2.031 -17.094 -24.344 1 97.88 294 THR A CA 1
ATOM 2269 C C . THR A 1 294 ? -1.146 -17.141 -25.578 1 97.88 294 THR A C 1
ATOM 2271 O O . THR A 1 294 ? -0.189 -16.375 -25.703 1 97.88 294 THR A O 1
ATOM 2274 N N . ALA A 1 295 ? -1.4 -18.188 -26.438 1 97.12 295 ALA A N 1
ATOM 2275 C CA . ALA A 1 295 ? -0.608 -18.344 -27.656 1 97.12 295 ALA A CA 1
ATOM 2276 C C . ALA A 1 295 ? -0.76 -17.125 -28.578 1 97.12 295 ALA A C 1
ATOM 2278 O O . ALA A 1 295 ? -1.87 -16.641 -28.781 1 97.12 295 ALA A O 1
ATOM 2279 N N . GLY A 1 296 ? 0.357 -16.641 -29.062 1 96.56 296 GLY A N 1
ATOM 2280 C CA . GLY A 1 296 ? 0.366 -15.5 -29.953 1 96.56 296 GLY A CA 1
ATOM 2281 C C . GLY A 1 296 ? 0.814 -14.219 -29.266 1 96.56 296 GLY A C 1
ATOM 2282 O O . GLY A 1 296 ? 1.188 -13.25 -29.938 1 96.56 296 GLY A O 1
ATOM 2283 N N . GLU A 1 297 ? 0.724 -14.18 -28 1 96.69 297 GLU A N 1
ATOM 2284 C CA . GLU A 1 297 ? 1.196 -13.023 -27.25 1 96.69 297 GLU A CA 1
ATOM 2285 C C . GLU A 1 297 ? 2.688 -13.133 -26.938 1 96.69 297 GLU A C 1
ATOM 2287 O O . GLU A 1 297 ? 3.215 -14.234 -26.781 1 96.69 297 GLU A O 1
ATOM 2292 N N . THR A 1 298 ? 3.344 -11.992 -26.844 1 95.31 298 THR A N 1
ATOM 2293 C CA . THR A 1 298 ? 4.754 -11.898 -26.484 1 95.31 298 THR A CA 1
ATOM 2294 C C . THR A 1 298 ? 4.938 -10.984 -25.266 1 95.31 298 THR A C 1
ATOM 2296 O O . THR A 1 298 ? 4.012 -10.266 -24.891 1 95.31 298 THR A O 1
ATOM 2299 N N . TYR A 1 299 ? 6.18 -11.078 -24.672 1 95.31 299 TYR A N 1
ATOM 2300 C CA . TYR A 1 299 ? 6.41 -10.18 -23.547 1 95.31 299 TYR A CA 1
ATOM 2301 C C . TYR A 1 299 ? 6.332 -8.727 -24 1 95.31 299 TYR A C 1
ATOM 2303 O O . TYR A 1 299 ? 5.832 -7.871 -23.266 1 95.31 299 TYR A O 1
ATOM 2311 N N . GLN A 1 300 ? 6.73 -8.43 -25.234 1 96.5 300 GLN A N 1
ATOM 2312 C CA . GLN A 1 300 ? 6.684 -7.07 -25.75 1 96.5 300 GLN A CA 1
ATOM 2313 C C . GLN A 1 300 ? 5.242 -6.605 -25.938 1 96.5 300 GLN A C 1
ATOM 2315 O O . GLN A 1 300 ? 4.895 -5.48 -25.578 1 96.5 300 GLN A O 1
ATOM 2320 N N . SER A 1 301 ? 4.453 -7.477 -26.547 1 96.56 301 SER A N 1
ATOM 2321 C CA . SER A 1 301 ? 3.07 -7.09 -26.812 1 96.56 301 SER A CA 1
ATOM 2322 C C . SER A 1 301 ? 2.309 -6.859 -25.516 1 96.56 301 SER A C 1
ATOM 2324 O O . SER A 1 301 ? 1.442 -5.984 -25.438 1 96.56 301 SER A O 1
ATOM 2326 N N . CYS A 1 302 ? 2.617 -7.629 -24.484 1 97.5 302 CYS A N 1
ATOM 2327 C CA . CYS A 1 302 ? 1.934 -7.5 -23.203 1 97.5 302 CYS A CA 1
ATOM 2328 C C . CYS A 1 302 ? 2.32 -6.199 -22.5 1 97.5 302 CYS A C 1
ATOM 2330 O O . CYS A 1 302 ? 1.47 -5.523 -21.922 1 97.5 302 CYS A O 1
ATOM 2332 N N . LEU A 1 303 ? 3.619 -5.824 -22.547 1 97.94 303 LEU A N 1
ATOM 2333 C CA . LEU A 1 303 ? 4.051 -4.547 -21.984 1 97.94 303 LEU A CA 1
ATOM 2334 C C . LEU A 1 303 ? 3.422 -3.383 -22.734 1 97.94 303 LEU A C 1
ATOM 2336 O O . LEU A 1 303 ? 2.943 -2.426 -22.125 1 97.94 303 LEU A O 1
ATOM 2340 N N . LYS A 1 304 ? 3.406 -3.445 -24.031 1 97.75 304 LYS A N 1
ATOM 2341 C CA . LYS A 1 304 ? 2.865 -2.389 -24.891 1 97.75 304 LYS A CA 1
ATOM 2342 C C . LYS A 1 304 ? 1.372 -2.193 -24.625 1 97.75 304 LYS A C 1
ATOM 2344 O O . LYS A 1 304 ? 0.871 -1.068 -24.688 1 97.75 304 LYS A O 1
ATOM 2349 N N . GLU A 1 305 ? 0.686 -3.27 -24.406 1 97.56 305 GLU A N 1
ATOM 2350 C CA . GLU A 1 305 ? -0.743 -3.213 -24.109 1 97.56 305 GLU A CA 1
ATOM 2351 C C . GLU A 1 305 ? -1.022 -2.346 -22.891 1 97.56 305 GLU A C 1
ATOM 2353 O O . GLU A 1 305 ? -2.016 -1.618 -22.859 1 97.56 305 GLU A O 1
ATOM 2358 N N . ILE A 1 306 ? -0.181 -2.438 -21.875 1 98.69 306 ILE A N 1
ATOM 2359 C CA . ILE A 1 306 ? -0.334 -1.638 -20.672 1 98.69 306 ILE A CA 1
ATOM 2360 C C . ILE A 1 306 ? 0.068 -0.192 -20.953 1 98.69 306 ILE A C 1
ATOM 2362 O O . ILE A 1 306 ? -0.633 0.743 -20.562 1 98.69 306 ILE A O 1
ATOM 2366 N N . GLU A 1 307 ? 1.141 -0.01 -21.641 1 98.62 307 GLU A N 1
ATOM 2367 C CA . GLU A 1 307 ? 1.601 1.328 -22.016 1 98.62 307 GLU A CA 1
ATOM 2368 C C . GLU A 1 307 ? 0.544 2.074 -22.828 1 98.62 307 GLU A C 1
ATOM 2370 O O . GLU A 1 307 ? 0.433 3.299 -22.734 1 98.62 307 GLU A O 1
ATOM 2375 N N . ASP A 1 308 ? -0.243 1.301 -23.594 1 98.31 308 ASP A N 1
ATOM 2376 C CA . ASP A 1 308 ? -1.189 1.895 -24.531 1 98.31 308 ASP A CA 1
ATOM 2377 C C . ASP A 1 308 ? -2.535 2.164 -23.859 1 98.31 308 ASP A C 1
ATOM 2379 O O . ASP A 1 308 ? -3.459 2.678 -24.484 1 98.31 308 ASP A O 1
ATOM 2383 N N . LEU A 1 309 ? -2.695 1.803 -22.609 1 98.69 309 LEU A N 1
ATOM 2384 C CA . LEU A 1 309 ? -3.936 2.131 -21.922 1 98.69 309 LEU A CA 1
ATOM 2385 C C . LEU A 1 309 ? -4.168 3.639 -21.906 1 98.69 309 LEU A C 1
ATOM 2387 O O . LEU A 1 309 ? -3.223 4.414 -21.734 1 98.69 309 LEU A O 1
ATOM 2391 N N . PRO A 1 310 ? -5.434 4.055 -22.031 1 98.69 310 PRO A N 1
ATOM 2392 C CA . PRO A 1 310 ? -5.738 5.484 -22.078 1 98.69 310 PRO A CA 1
ATOM 2393 C C . PRO A 1 310 ? -5.121 6.258 -20.906 1 98.69 310 PRO A C 1
ATOM 2395 O O . PRO A 1 310 ? -4.531 7.324 -21.109 1 98.69 310 PRO A O 1
ATOM 2398 N N . ALA A 1 311 ? -5.176 5.777 -19.703 1 98.62 311 ALA A N 1
ATOM 2399 C CA . ALA A 1 311 ? -4.629 6.461 -18.531 1 98.62 311 ALA A CA 1
ATOM 2400 C C . ALA A 1 311 ? -3.107 6.547 -18.594 1 98.62 311 ALA A C 1
ATOM 2402 O O . ALA A 1 311 ? -2.52 7.57 -18.25 1 98.62 311 ALA A O 1
ATOM 2403 N N . CYS A 1 312 ? -2.467 5.449 -19.016 1 98.69 312 CYS A N 1
ATOM 2404 C CA . CYS A 1 312 ? -1.014 5.473 -19.156 1 98.69 312 CYS A CA 1
ATOM 2405 C C . CYS A 1 312 ? -0.574 6.492 -20.188 1 98.69 312 CYS A C 1
ATOM 2407 O O . CYS A 1 312 ? 0.427 7.184 -20 1 98.69 312 CYS A O 1
ATOM 2409 N N . LYS A 1 313 ? -1.327 6.566 -21.312 1 98.62 313 LYS A N 1
ATOM 2410 C CA . LYS A 1 313 ? -1.018 7.574 -22.312 1 98.62 313 LYS A CA 1
ATOM 2411 C C . LYS A 1 313 ? -1.235 8.984 -21.781 1 98.62 313 LYS A C 1
ATOM 2413 O O . LYS A 1 313 ? -0.43 9.883 -22.031 1 98.62 313 LYS A O 1
ATOM 2418 N N . LYS A 1 314 ? -2.34 9.18 -21.078 1 98.31 314 LYS A N 1
ATOM 2419 C CA . LYS A 1 314 ? -2.678 10.469 -20.484 1 98.31 314 LYS A CA 1
ATOM 2420 C C . LYS A 1 314 ? -1.557 10.961 -19.562 1 98.31 314 LYS A C 1
ATOM 2422 O O . LYS A 1 314 ? -1.236 12.148 -19.562 1 98.31 314 LYS A O 1
ATOM 2427 N N . TYR A 1 315 ? -0.918 10.031 -18.828 1 98.25 315 TYR A N 1
ATOM 2428 C CA . TYR A 1 315 ? 0.094 10.391 -17.844 1 98.25 315 TYR A CA 1
ATOM 2429 C C . TYR A 1 315 ? 1.476 9.922 -18.281 1 98.25 315 TYR A C 1
ATOM 2431 O O . TYR A 1 315 ? 2.295 9.523 -17.453 1 98.25 315 TYR A O 1
ATOM 2439 N N . ALA A 1 316 ? 1.769 9.914 -19.531 1 97.75 316 ALA A N 1
ATOM 2440 C CA . ALA A 1 316 ? 2.951 9.305 -20.125 1 97.75 316 ALA A CA 1
ATOM 2441 C C . ALA A 1 316 ? 4.23 9.844 -19.5 1 97.75 316 ALA A C 1
ATOM 2443 O O . ALA A 1 316 ? 5.211 9.109 -19.344 1 97.75 316 ALA A O 1
ATOM 2444 N N . LYS A 1 317 ? 4.254 11.102 -19.047 1 97.25 317 LYS A N 1
ATOM 2445 C CA . LYS A 1 317 ? 5.457 11.703 -18.484 1 97.25 317 LYS A CA 1
ATOM 2446 C C . LYS A 1 317 ? 5.707 11.203 -17.062 1 97.25 317 LYS A C 1
ATOM 2448 O O . LYS A 1 317 ? 6.828 11.281 -16.562 1 97.25 317 LYS A O 1
ATOM 2453 N N . ASP A 1 318 ? 4.688 10.641 -16.438 1 97.38 318 ASP A N 1
ATOM 2454 C CA . ASP A 1 318 ? 4.762 10.289 -15.023 1 97.38 318 ASP A CA 1
ATOM 2455 C C . ASP A 1 318 ? 4.691 8.773 -14.828 1 97.38 318 ASP A C 1
ATOM 2457 O O . ASP A 1 318 ? 4.855 8.281 -13.711 1 97.38 318 ASP A O 1
ATOM 2461 N N . VAL A 1 319 ? 4.445 8.016 -15.906 1 98.25 319 VAL A N 1
ATOM 2462 C CA . VAL A 1 319 ? 4.18 6.586 -15.766 1 98.25 319 VAL A CA 1
ATOM 2463 C C . VAL A 1 319 ? 5.352 5.785 -16.328 1 98.25 319 VAL A C 1
ATOM 2465 O O . VAL A 1 319 ? 5.918 6.152 -17.359 1 98.25 319 VAL A O 1
ATOM 2468 N N . LYS A 1 320 ? 5.797 4.754 -15.656 1 98.44 320 LYS A N 1
ATOM 2469 C CA . LYS A 1 320 ? 6.77 3.781 -16.141 1 98.44 320 LYS A CA 1
ATOM 2470 C C . LYS A 1 320 ? 6.223 2.361 -16.047 1 98.44 320 LYS A C 1
ATOM 2472 O O . LYS A 1 320 ? 5.789 1.933 -14.969 1 98.44 320 LYS A O 1
ATOM 2477 N N . VAL A 1 321 ? 6.195 1.658 -17.188 1 98.69 321 VAL A N 1
ATOM 2478 C CA . VAL A 1 321 ? 5.781 0.26 -17.25 1 98.69 321 VAL A CA 1
ATOM 2479 C C . VAL A 1 321 ? 7.008 -0.635 -17.422 1 98.69 321 VAL A C 1
ATOM 2481 O O . VAL A 1 321 ? 7.848 -0.388 -18.281 1 98.69 321 VAL A O 1
ATOM 2484 N N . SER A 1 322 ? 7.129 -1.645 -16.562 1 98.06 322 SER A N 1
ATOM 2485 C CA . SER A 1 322 ? 8.289 -2.527 -16.641 1 98.06 322 SER A CA 1
ATOM 2486 C C . SER A 1 322 ? 7.934 -3.947 -16.203 1 98.06 322 SER A C 1
ATOM 2488 O O . SER A 1 322 ? 6.887 -4.172 -15.602 1 98.06 322 SER A O 1
ATOM 2490 N N . MET A 1 323 ? 8.75 -4.895 -16.594 1 97.19 323 MET A N 1
ATOM 2491 C CA . MET A 1 323 ? 8.641 -6.277 -16.141 1 97.19 323 MET A CA 1
ATOM 2492 C C . MET A 1 323 ? 9.469 -6.492 -14.875 1 97.19 323 MET A C 1
ATOM 2494 O O . MET A 1 323 ? 10.602 -6.02 -14.781 1 97.19 323 MET A O 1
ATOM 2498 N N . TYR A 1 324 ? 8.945 -7.156 -13.945 1 96.19 324 TYR A N 1
ATOM 2499 C CA . TYR A 1 324 ? 9.664 -7.473 -12.719 1 96.19 324 TYR A CA 1
ATOM 2500 C C . TYR A 1 324 ? 10.836 -8.398 -12.992 1 96.19 324 TYR A C 1
ATOM 2502 O O . TYR A 1 324 ? 10.789 -9.219 -13.914 1 96.19 324 TYR A O 1
ATOM 2510 N N . MET A 1 325 ? 11.852 -8.227 -12.211 1 96.06 325 MET A N 1
ATOM 2511 C CA . MET A 1 325 ? 12.867 -9.242 -11.984 1 96.06 325 MET A CA 1
ATOM 2512 C C . MET A 1 325 ? 12.68 -9.906 -10.625 1 96.06 325 MET A C 1
ATOM 2514 O O . MET A 1 325 ? 12.078 -9.32 -9.719 1 96.06 325 MET A O 1
ATOM 2518 N N . TYR A 1 326 ? 13.055 -11.094 -10.555 1 95.88 326 TYR A N 1
ATOM 2519 C CA . TYR A 1 326 ? 12.992 -11.812 -9.289 1 95.88 326 TYR A CA 1
ATOM 2520 C C . TYR A 1 326 ? 14.383 -12.023 -8.711 1 95.88 326 TYR A C 1
ATOM 2522 O O . TYR A 1 326 ? 15.297 -12.461 -9.414 1 95.88 326 TYR A O 1
ATOM 2530 N N . ASP A 1 327 ? 14.609 -11.68 -7.422 1 95.94 327 ASP A N 1
ATOM 2531 C CA . ASP A 1 327 ? 15.922 -11.852 -6.809 1 95.94 327 ASP A CA 1
ATOM 2532 C C . ASP A 1 327 ? 15.805 -12.102 -5.309 1 95.94 327 ASP A C 1
ATOM 2534 O O . ASP A 1 327 ? 16.734 -11.82 -4.551 1 95.94 327 ASP A O 1
ATOM 2538 N N . ARG A 1 328 ? 14.703 -12.633 -4.832 1 95.31 328 ARG A N 1
ATOM 2539 C CA . ARG A 1 328 ? 14.531 -12.922 -3.412 1 95.31 328 ARG A CA 1
ATOM 2540 C C . ARG A 1 328 ? 15.375 -14.117 -2.994 1 95.31 328 ARG A C 1
ATOM 2542 O O . ARG A 1 328 ? 15.414 -15.133 -3.691 1 95.31 328 ARG A O 1
ATOM 2549 N N . PRO A 1 329 ? 16 -14.055 -1.874 1 98 329 PRO A N 1
ATOM 2550 C CA . PRO A 1 329 ? 16.797 -15.188 -1.402 1 98 329 PRO A CA 1
ATOM 2551 C C . PRO A 1 329 ? 15.938 -16.391 -1.04 1 98 329 PRO A C 1
ATOM 2553 O O . PRO A 1 329 ? 14.883 -16.25 -0.428 1 98 329 PRO A O 1
ATOM 2556 N N . ALA A 1 330 ? 16.375 -17.625 -1.469 1 98.19 330 ALA A N 1
ATOM 2557 C CA . ALA A 1 330 ? 15.742 -18.875 -1.062 1 98.19 330 ALA A CA 1
ATOM 2558 C C . ALA A 1 330 ? 15.922 -19.125 0.433 1 98.19 330 ALA A C 1
ATOM 2560 O O . ALA A 1 330 ? 16.625 -18.375 1.113 1 98.19 330 ALA A O 1
ATOM 2561 N N . TRP A 1 331 ? 15.242 -20.156 0.956 1 98.19 331 TRP A N 1
ATOM 2562 C CA . TRP A 1 331 ? 15.367 -20.484 2.375 1 98.19 331 TRP A CA 1
ATOM 2563 C C . TRP A 1 331 ? 16.812 -20.797 2.74 1 98.19 331 TRP A C 1
ATOM 2565 O O . TRP A 1 331 ? 17.203 -20.688 3.904 1 98.19 331 TRP A O 1
ATOM 2575 N N . THR A 1 332 ? 17.672 -21.094 1.743 1 98.44 332 THR A N 1
ATOM 2576 C CA . THR A 1 332 ? 19.078 -21.406 1.938 1 98.44 332 THR A CA 1
ATOM 2577 C C . THR A 1 332 ? 19.922 -20.125 1.977 1 98.44 332 THR A C 1
ATOM 2579 O O . THR A 1 332 ? 21.109 -20.172 2.291 1 98.44 332 THR A O 1
ATOM 2582 N N . GLY A 1 333 ? 19.344 -19.047 1.596 1 98.12 333 GLY A N 1
ATOM 2583 C CA . GLY A 1 333 ? 20.062 -17.797 1.447 1 98.12 333 GLY A CA 1
ATOM 2584 C C . GLY A 1 333 ? 20.547 -17.547 0.033 1 98.12 333 GLY A C 1
ATOM 2585 O O . GLY A 1 333 ? 20.984 -16.438 -0.301 1 98.12 333 GLY A O 1
ATOM 2586 N N . HIS A 1 334 ? 20.422 -18.531 -0.854 1 97.62 334 HIS A N 1
ATOM 2587 C CA . HIS A 1 334 ? 20.875 -18.406 -2.236 1 97.62 334 HIS A CA 1
ATOM 2588 C C . HIS A 1 334 ? 19.938 -17.516 -3.047 1 97.62 334 HIS A C 1
ATOM 2590 O O . HIS A 1 334 ? 18.703 -17.672 -2.967 1 97.62 334 HIS A O 1
ATOM 2596 N N . VAL A 1 335 ? 20.516 -16.594 -3.807 1 96.44 335 VAL A N 1
ATOM 2597 C CA . VAL A 1 335 ? 19.734 -15.719 -4.676 1 96.44 335 VAL A CA 1
ATOM 2598 C C . VAL A 1 335 ? 19.906 -16.141 -6.133 1 96.44 335 VAL A C 1
ATOM 2600 O O . VAL A 1 335 ? 21.031 -16.141 -6.656 1 96.44 335 VAL A O 1
ATOM 2603 N N . TYR A 1 336 ? 18.906 -16.594 -6.746 1 95.69 336 TYR A N 1
ATOM 2604 C CA . TYR A 1 336 ? 18.859 -16.859 -8.18 1 95.69 336 TYR A CA 1
ATOM 2605 C C . TYR A 1 336 ? 18.109 -15.758 -8.922 1 95.69 336 TYR A C 1
ATOM 2607 O O . TYR A 1 336 ? 16.891 -15.633 -8.781 1 95.69 336 TYR A O 1
ATOM 2615 N N . LYS A 1 337 ? 18.828 -14.969 -9.688 1 94.5 337 LYS A N 1
ATOM 2616 C CA . LYS A 1 337 ? 18.234 -13.828 -10.375 1 94.5 337 LYS A CA 1
ATOM 2617 C C . LYS A 1 337 ? 17.641 -14.25 -11.719 1 94.5 337 LYS A C 1
ATOM 2619 O O . LYS A 1 337 ? 18.328 -14.891 -12.523 1 94.5 337 LYS A O 1
ATOM 2624 N N . THR A 1 338 ? 16.375 -13.898 -11.961 1 96.06 338 THR A N 1
ATOM 2625 C CA . THR A 1 338 ? 15.742 -14.203 -13.242 1 96.06 338 THR A CA 1
ATOM 2626 C C . THR A 1 338 ? 14.602 -13.227 -13.523 1 96.06 338 THR A C 1
ATOM 2628 O O . THR A 1 338 ? 14.328 -12.336 -12.719 1 96.06 338 THR A O 1
ATOM 2631 N N . GLU A 1 339 ? 14.023 -13.297 -14.742 1 96.06 339 GLU A N 1
ATOM 2632 C CA . GLU A 1 339 ? 12.922 -12.445 -15.164 1 96.06 339 GLU A CA 1
ATOM 2633 C C . GLU A 1 339 ? 11.578 -13.047 -14.773 1 96.06 339 GLU A C 1
ATOM 2635 O O . GLU A 1 339 ? 11.406 -14.266 -14.789 1 96.06 339 GLU A O 1
ATOM 2640 N N . CYS A 1 340 ? 10.68 -12.211 -14.508 1 96.25 340 CYS A N 1
ATOM 2641 C CA . CYS A 1 340 ? 9.328 -12.688 -14.219 1 96.25 340 CYS A CA 1
ATOM 2642 C C . CYS A 1 340 ? 8.516 -12.812 -15.5 1 96.25 340 CYS A C 1
ATOM 2644 O O . CYS A 1 340 ? 7.492 -12.141 -15.656 1 96.25 340 CYS A O 1
ATOM 2646 N N . PHE A 1 341 ? 9.094 -13.477 -16.391 1 96.69 341 PHE A N 1
ATOM 2647 C CA . PHE A 1 341 ? 8.484 -13.906 -17.656 1 96.69 341 PHE A CA 1
ATOM 2648 C C . PHE A 1 341 ? 8.414 -15.43 -17.719 1 96.69 341 PHE A C 1
ATOM 2650 O O . PHE A 1 341 ? 9.438 -16.109 -17.641 1 96.69 341 PHE A O 1
ATOM 2657 N N . PHE A 1 342 ? 7.254 -15.953 -17.891 1 97.5 342 PHE A N 1
ATOM 2658 C CA . PHE A 1 342 ? 6.953 -17.375 -17.828 1 97.5 342 PHE A CA 1
ATOM 2659 C C . PHE A 1 342 ? 6.234 -17.844 -19.078 1 97.5 342 PHE A C 1
ATOM 2661 O O . PHE A 1 342 ? 5.016 -17.703 -19.203 1 97.5 342 PHE A O 1
ATOM 2668 N N . PRO A 1 343 ? 6.906 -18.5 -19.969 1 96.81 343 PRO A N 1
ATOM 2669 C CA . PRO A 1 343 ? 6.406 -18.719 -21.328 1 96.81 343 PRO A CA 1
ATOM 2670 C C . PRO A 1 343 ? 5.305 -19.781 -21.375 1 96.81 343 PRO A C 1
ATOM 2672 O O . PRO A 1 343 ? 5.359 -20.766 -20.656 1 96.81 343 PRO A O 1
ATOM 2675 N N . THR A 1 344 ? 4.449 -19.594 -22.312 1 97.06 344 THR A N 1
ATOM 2676 C CA . THR A 1 344 ? 3.402 -20.531 -22.719 1 97.06 344 THR A CA 1
ATOM 2677 C C . THR A 1 344 ? 4 -21.734 -23.438 1 97.06 344 THR A C 1
ATOM 2679 O O . THR A 1 344 ? 5.008 -21.594 -24.141 1 97.06 344 THR A O 1
ATOM 2682 N N . TRP A 1 345 ? 3.363 -22.938 -23.266 1 97.44 345 TRP A N 1
ATOM 2683 C CA . TRP A 1 345 ? 3.785 -24.094 -24.031 1 97.44 345 TRP A CA 1
ATOM 2684 C C . TRP A 1 345 ? 2.617 -25.047 -24.25 1 97.44 345 TRP A C 1
ATOM 2686 O O . TRP A 1 345 ? 1.628 -25.016 -23.516 1 97.44 345 TRP A O 1
ATOM 2696 N N . ILE A 1 346 ? 2.656 -25.844 -25.344 1 97.44 346 ILE A N 1
ATOM 2697 C CA . ILE A 1 346 ? 1.638 -26.828 -25.703 1 97.44 346 ILE A CA 1
ATOM 2698 C C . ILE A 1 346 ? 2.303 -28.078 -26.281 1 97.44 346 ILE A C 1
ATOM 2700 O O . ILE A 1 346 ? 3.271 -27.969 -27.047 1 97.44 346 ILE A O 1
ATOM 2704 N N . ASN A 1 347 ? 1.841 -29.25 -25.891 1 97.5 347 ASN A N 1
ATOM 2705 C CA . ASN A 1 347 ? 2.109 -30.516 -26.578 1 97.5 347 ASN A CA 1
ATOM 2706 C C . ASN A 1 347 ? 0.908 -30.969 -27.391 1 97.5 347 ASN A C 1
ATOM 2708 O O . ASN A 1 347 ? -0.239 -30.719 -27.016 1 97.5 347 ASN A O 1
ATOM 2712 N N . LYS A 1 348 ? 1.229 -31.656 -28.438 1 96.38 348 LYS A N 1
ATOM 2713 C CA . LYS A 1 348 ? 0.153 -32.375 -29.109 1 96.38 348 LYS A CA 1
ATOM 2714 C C . LYS A 1 348 ? -0.306 -33.594 -28.266 1 96.38 348 LYS A C 1
ATOM 2716 O O . LYS A 1 348 ? 0.48 -34.156 -27.516 1 96.38 348 LYS A O 1
ATOM 2721 N N . GLU A 1 349 ? -1.548 -33.938 -28.453 1 95.75 349 GLU A N 1
ATOM 2722 C CA . GLU A 1 349 ? -2.092 -35.094 -27.734 1 95.75 349 GLU A CA 1
ATOM 2723 C C . GLU A 1 349 ? -1.352 -36.375 -28.109 1 95.75 349 GLU A C 1
ATOM 2725 O O . GLU A 1 349 ? -1.27 -37.312 -27.312 1 95.75 349 GLU A O 1
ATOM 2730 N N . SER A 1 350 ? -0.758 -36.375 -29.281 1 95.94 350 SER A N 1
ATOM 2731 C CA . SER A 1 350 ? -0.119 -37.594 -29.812 1 95.94 350 SER A CA 1
ATOM 2732 C C . SER A 1 350 ? 1.295 -37.75 -29.25 1 95.94 350 SER A C 1
ATOM 2734 O O . SER A 1 350 ? 1.944 -38.781 -29.484 1 95.94 350 SER A O 1
ATOM 2736 N N . ALA A 1 351 ? 1.78 -36.781 -28.547 1 97.19 351 ALA A N 1
ATOM 2737 C CA . ALA A 1 351 ? 3.141 -36.875 -28.031 1 97.19 351 ALA A CA 1
ATOM 2738 C C . ALA A 1 351 ? 3.311 -38.125 -27.172 1 97.19 351 ALA A C 1
ATOM 2740 O O . ALA A 1 351 ? 2.428 -38.469 -26.375 1 97.19 351 ALA A O 1
ATOM 2741 N N . PRO A 1 352 ? 4.41 -38.781 -27.234 1 97.38 352 PRO A N 1
ATOM 2742 C CA . PRO A 1 352 ? 4.59 -40.062 -26.578 1 97.38 352 PRO A CA 1
ATOM 2743 C C . PRO A 1 352 ? 4.422 -39.969 -25.062 1 97.38 352 PRO A C 1
ATOM 2745 O O . PRO A 1 352 ? 3.863 -40.906 -24.438 1 97.38 352 PRO A O 1
ATOM 2748 N N . HIS A 1 353 ? 5 -38.938 -24.5 1 97.75 353 HIS A N 1
ATOM 2749 C CA . HIS A 1 353 ? 4.887 -38.844 -23.047 1 97.75 353 HIS A CA 1
ATOM 2750 C C . HIS A 1 353 ? 3.439 -38.594 -22.625 1 97.75 353 HIS A C 1
ATOM 2752 O O . HIS A 1 353 ? 3.014 -39.031 -21.562 1 97.75 353 HIS A O 1
ATOM 2758 N N . VAL A 1 354 ? 2.619 -37.875 -23.422 1 98.5 354 VAL A N 1
ATOM 2759 C CA . VAL A 1 354 ? 1.198 -37.656 -23.156 1 98.5 354 VAL A CA 1
ATOM 2760 C C . VAL A 1 354 ? 0.453 -39 -23.312 1 98.5 354 VAL A C 1
ATOM 2762 O O . VAL A 1 354 ? -0.347 -39.344 -22.438 1 98.5 354 VAL A O 1
ATOM 2765 N N . GLN A 1 355 ? 0.799 -39.719 -24.312 1 98.19 355 GLN A N 1
ATOM 2766 C CA . GLN A 1 355 ? 0.145 -40.969 -24.578 1 98.19 355 GLN A CA 1
ATOM 2767 C C . GLN A 1 355 ? 0.454 -42 -23.484 1 98.19 355 GLN A C 1
ATOM 2769 O O . GLN A 1 355 ? -0.387 -42.844 -23.156 1 98.19 355 GLN A O 1
ATOM 2774 N N . ALA A 1 356 ? 1.633 -41.938 -22.969 1 98.44 356 ALA A N 1
ATOM 2775 C CA . ALA A 1 356 ? 1.978 -42.844 -21.859 1 98.44 356 ALA A CA 1
ATOM 2776 C C . ALA A 1 356 ? 1.029 -42.656 -20.688 1 98.44 356 ALA A C 1
ATOM 2778 O O . ALA A 1 356 ? 0.614 -43.625 -20.047 1 98.44 356 ALA A O 1
ATOM 2779 N N . LEU A 1 357 ? 0.693 -41.406 -20.375 1 98.75 357 LEU A N 1
ATOM 2780 C CA . LEU A 1 357 ? -0.234 -41.125 -19.281 1 98.75 357 LEU A CA 1
ATOM 2781 C C . LEU A 1 357 ? -1.649 -41.562 -19.656 1 98.75 357 LEU A C 1
ATOM 2783 O O . LEU A 1 357 ? -2.377 -42.094 -18.812 1 98.75 357 LEU A O 1
ATOM 2787 N N . VAL A 1 358 ? -2.025 -41.312 -20.859 1 98.56 358 VAL A N 1
ATOM 2788 C CA . VAL A 1 358 ? -3.354 -41.688 -21.328 1 98.56 358 VAL A CA 1
ATOM 2789 C C . VAL A 1 358 ? -3.514 -43.219 -21.219 1 98.56 358 VAL A C 1
ATOM 2791 O O . VAL A 1 358 ? -4.516 -43.719 -20.703 1 98.56 358 VAL A O 1
ATOM 2794 N N . ASP A 1 359 ? -2.51 -43.906 -21.656 1 98.56 359 ASP A N 1
ATOM 2795 C CA . ASP A 1 359 ? -2.545 -45.375 -21.609 1 98.56 359 ASP A CA 1
ATOM 2796 C C . ASP A 1 359 ? -2.596 -45.875 -20.172 1 98.56 359 ASP A C 1
ATOM 2798 O O . ASP A 1 359 ? -3.336 -46.812 -19.859 1 98.56 359 ASP A O 1
ATOM 2802 N N . ALA A 1 360 ? -1.805 -45.25 -19.375 1 98.75 360 ALA A N 1
ATOM 2803 C CA . ALA A 1 360 ? -1.824 -45.625 -17.953 1 98.75 360 ALA A CA 1
ATOM 2804 C C . ALA A 1 360 ? -3.209 -45.406 -17.344 1 98.75 360 ALA A C 1
ATOM 2806 O O . ALA A 1 360 ? -3.734 -46.281 -16.656 1 98.75 360 ALA A O 1
ATOM 2807 N N . TYR A 1 361 ? -3.789 -44.281 -17.609 1 98.69 361 TYR A N 1
ATOM 2808 C CA . TYR A 1 361 ? -5.094 -43.938 -17.062 1 98.69 361 TYR A CA 1
ATOM 2809 C C . TYR A 1 361 ? -6.164 -44.906 -17.547 1 98.69 361 TYR A C 1
ATOM 2811 O O . TYR A 1 361 ? -6.992 -45.375 -16.766 1 98.69 361 TYR A O 1
ATOM 2819 N N . HIS A 1 362 ? -6.145 -45.219 -18.812 1 98.31 362 HIS A N 1
ATOM 2820 C CA . HIS A 1 362 ? -7.113 -46.156 -19.406 1 98.31 362 HIS A CA 1
ATOM 2821 C C . HIS A 1 362 ? -7.035 -47.531 -18.75 1 98.31 362 HIS A C 1
ATOM 2823 O O . HIS A 1 362 ? -8.062 -48.125 -18.422 1 98.31 362 HIS A O 1
ATOM 2829 N N . ASN A 1 363 ? -5.859 -47.938 -18.594 1 98.38 363 ASN A N 1
ATOM 2830 C CA . ASN A 1 363 ? -5.668 -49.281 -18.047 1 98.38 363 ASN A CA 1
ATOM 2831 C C . ASN A 1 363 ? -6.035 -49.312 -16.562 1 98.38 363 ASN A C 1
ATOM 2833 O O . ASN A 1 363 ? -6.516 -50.344 -16.078 1 98.38 363 ASN A O 1
ATOM 2837 N N . LEU A 1 364 ? -5.852 -48.25 -15.914 1 98.38 364 LEU A N 1
ATOM 2838 C CA . LEU A 1 364 ? -6.102 -48.219 -14.477 1 98.38 364 LEU A CA 1
ATOM 2839 C C . LEU A 1 364 ? -7.566 -47.938 -14.18 1 98.38 364 LEU A C 1
ATOM 2841 O O . LEU A 1 364 ? -8.156 -48.531 -13.273 1 98.38 364 LEU A O 1
ATOM 2845 N N . TRP A 1 365 ? -8.172 -46.969 -14.922 1 96.69 365 TRP A N 1
ATOM 2846 C CA . TRP A 1 365 ? -9.453 -46.469 -14.445 1 96.69 365 TRP A CA 1
ATOM 2847 C C . TRP A 1 365 ? -10.438 -46.312 -15.602 1 96.69 365 TRP A C 1
ATOM 2849 O O . TRP A 1 365 ? -11.609 -46 -15.391 1 96.69 365 TRP A O 1
ATOM 2859 N N . GLY A 1 366 ? -10.008 -46.406 -16.812 1 96.19 366 GLY A N 1
ATOM 2860 C CA . GLY A 1 366 ? -10.891 -46.219 -17.953 1 96.19 366 GLY A CA 1
ATOM 2861 C C . GLY A 1 366 ? -10.672 -44.906 -18.672 1 96.19 366 GLY A C 1
ATOM 2862 O O . GLY A 1 366 ? -9.555 -44.375 -18.688 1 96.19 366 GLY A O 1
ATOM 2863 N N . THR A 1 367 ? -11.766 -44.438 -19.312 1 96.31 367 THR A N 1
ATOM 2864 C CA . THR A 1 367 ? -11.547 -43.344 -20.25 1 96.31 367 THR A CA 1
ATOM 2865 C C . THR A 1 367 ? -12.102 -42.031 -19.688 1 96.31 367 THR A C 1
ATOM 2867 O O . THR A 1 367 ? -11.828 -40.938 -20.219 1 96.31 367 THR A O 1
ATOM 2870 N N . GLU A 1 368 ? -12.805 -42.156 -18.562 1 96.69 368 GLU A N 1
ATOM 2871 C CA . GLU A 1 368 ? -13.43 -40.969 -17.984 1 96.69 368 GLU A CA 1
ATOM 2872 C C . GLU A 1 368 ? -12.727 -40.562 -16.703 1 96.69 368 GLU A C 1
ATOM 2874 O O . GLU A 1 368 ? -12.234 -41.406 -15.953 1 96.69 368 GLU A O 1
ATOM 2879 N N . ARG A 1 369 ? -12.688 -39.188 -16.484 1 97.38 369 ARG A N 1
ATOM 2880 C CA . ARG A 1 369 ? -12.133 -38.719 -15.227 1 97.38 369 ARG A CA 1
ATOM 2881 C C . ARG A 1 369 ? -12.898 -39.25 -14.031 1 97.38 369 ARG A C 1
ATOM 2883 O O . ARG A 1 369 ? -14.133 -39.344 -14.07 1 97.38 369 ARG A O 1
ATOM 2890 N N . ILE A 1 370 ? -12.234 -39.594 -12.938 1 95.88 370 ILE A N 1
ATOM 2891 C CA . ILE A 1 370 ? -12.898 -40.188 -11.766 1 95.88 370 ILE A CA 1
ATOM 2892 C C . ILE A 1 370 ? -12.82 -39.188 -10.602 1 95.88 370 ILE A C 1
ATOM 2894 O O . ILE A 1 370 ? -12.055 -38.219 -10.648 1 95.88 370 ILE A O 1
ATOM 2898 N N . GLY A 1 371 ? -13.664 -39.406 -9.555 1 95.25 371 GLY A N 1
ATOM 2899 C CA . GLY A 1 371 ? -13.711 -38.562 -8.375 1 95.25 371 GLY A CA 1
ATOM 2900 C C . GLY A 1 371 ? -14.32 -39.25 -7.168 1 95.25 371 GLY A C 1
ATOM 2901 O O . GLY A 1 371 ? -15.047 -40.219 -7.305 1 95.25 371 GLY A O 1
ATOM 2902 N N . ALA A 1 372 ? -13.969 -38.656 -6.043 1 94.69 372 ALA A N 1
ATOM 2903 C CA . ALA A 1 372 ? -14.312 -39.281 -4.77 1 94.69 372 ALA A CA 1
ATOM 2904 C C . ALA A 1 372 ? -15.781 -39.062 -4.43 1 94.69 372 ALA A C 1
ATOM 2906 O O . ALA A 1 372 ? -16.391 -39.875 -3.732 1 94.69 372 ALA A O 1
ATOM 2907 N N . ASP A 1 373 ? -16.297 -37.906 -4.852 1 95.5 373 ASP A N 1
ATOM 2908 C CA . ASP A 1 373 ? -17.656 -37.531 -4.473 1 95.5 373 ASP A CA 1
ATOM 2909 C C . ASP A 1 373 ? -18.266 -36.562 -5.496 1 95.5 373 ASP A C 1
ATOM 2911 O O . ASP A 1 373 ? -17.703 -36.344 -6.559 1 95.5 373 ASP A O 1
ATOM 2915 N N . GLU A 1 374 ? -19.469 -36.094 -5.156 1 94.56 374 GLU A N 1
ATOM 2916 C CA . GLU A 1 374 ? -20.203 -35.219 -6.086 1 94.56 374 GLU A CA 1
ATOM 2917 C C . GLU A 1 374 ? -19.469 -33.906 -6.324 1 94.56 374 GLU A C 1
ATOM 2919 O O . GLU A 1 374 ? -19.469 -33.406 -7.438 1 94.56 374 GLU A O 1
ATOM 2924 N N . LYS A 1 375 ? -18.953 -33.438 -5.305 1 92.31 375 LYS A N 1
ATOM 2925 C CA . LYS A 1 375 ? -18.219 -32.188 -5.426 1 92.31 375 LYS A CA 1
ATOM 2926 C C . LYS A 1 375 ? -17.031 -32.344 -6.367 1 92.31 375 LYS A C 1
ATOM 2928 O O . LYS A 1 375 ? -16.797 -31.484 -7.234 1 92.31 375 LYS A O 1
ATOM 2933 N N . ALA A 1 376 ? -16.188 -33.344 -6.148 1 94.56 376 ALA A N 1
ATOM 2934 C CA . ALA A 1 376 ? -15.07 -33.594 -7.043 1 94.56 376 ALA A CA 1
ATOM 2935 C C . ALA A 1 376 ? -15.547 -33.812 -8.477 1 94.56 376 ALA A C 1
ATOM 2937 O O . ALA A 1 376 ? -14.969 -33.25 -9.414 1 94.56 376 ALA A O 1
ATOM 2938 N N . MET A 1 377 ? -16.672 -34.469 -8.648 1 95.94 377 MET A N 1
ATOM 2939 C CA . MET A 1 377 ? -17.156 -34.844 -9.984 1 95.94 377 MET A CA 1
ATOM 2940 C C . MET A 1 377 ? -17.75 -33.625 -10.68 1 95.94 377 MET A C 1
ATOM 2942 O O . MET A 1 377 ? -17.828 -33.562 -11.906 1 95.94 377 MET A O 1
ATOM 2946 N N . SER A 1 378 ? -18.188 -32.656 -9.953 1 93.88 378 SER A N 1
ATOM 2947 C CA . SER A 1 378 ? -18.828 -31.469 -10.516 1 93.88 378 SER A CA 1
ATOM 2948 C C . SER A 1 378 ? -17.906 -30.719 -11.461 1 93.88 378 SER A C 1
ATOM 2950 O O . SER A 1 378 ? -18.359 -30.062 -12.406 1 93.88 378 SER A O 1
ATOM 2952 N N . THR A 1 379 ? -16.594 -30.875 -11.289 1 91.25 379 THR A N 1
ATOM 2953 C CA . THR A 1 379 ? -15.641 -30.203 -12.156 1 91.25 379 THR A CA 1
ATOM 2954 C C . THR A 1 379 ? -14.969 -31.203 -13.102 1 91.25 379 THR A C 1
ATOM 2956 O O . THR A 1 379 ? -14.031 -30.844 -13.812 1 91.25 379 THR A O 1
ATOM 2959 N N . ARG A 1 380 ? -15.359 -32.406 -13.109 1 96.31 380 ARG A N 1
ATOM 2960 C CA . ARG A 1 380 ? -14.664 -33.438 -13.867 1 96.31 380 ARG A CA 1
ATOM 2961 C C . ARG A 1 380 ? -15.578 -34.031 -14.938 1 96.31 380 ARG A C 1
ATOM 2963 O O . ARG A 1 380 ? -15.125 -34.344 -16.047 1 96.31 380 ARG A O 1
ATOM 2970 N N . THR A 1 381 ? -16.859 -34.156 -14.555 1 95.81 381 THR A N 1
ATOM 2971 C CA . THR A 1 381 ? -17.797 -34.844 -15.438 1 95.81 381 THR A CA 1
ATOM 2972 C C . THR A 1 381 ? -17.938 -34.094 -16.766 1 95.81 381 THR A C 1
ATOM 2974 O O . THR A 1 381 ? -18.156 -32.875 -16.766 1 95.81 381 THR A O 1
ATOM 2977 N N . GLY A 1 382 ? -17.844 -34.812 -17.828 1 95 382 GLY A N 1
ATOM 2978 C CA . GLY A 1 382 ? -18.062 -34.25 -19.156 1 95 382 GLY A CA 1
ATOM 2979 C C . GLY A 1 382 ? -16.828 -33.531 -19.703 1 95 382 GLY A C 1
ATOM 2980 O O . GLY A 1 382 ? -16.828 -33.094 -20.859 1 95 382 GLY A O 1
ATOM 2981 N N . ARG A 1 383 ? -15.789 -33.438 -19.062 1 95.88 383 ARG A N 1
ATOM 2982 C CA . ARG A 1 383 ? -14.555 -32.844 -19.531 1 95.88 383 ARG A CA 1
ATOM 2983 C C . ARG A 1 383 ? -13.656 -33.875 -20.203 1 95.88 383 ARG A C 1
ATOM 2985 O O . ARG A 1 383 ? -13.633 -35.031 -19.812 1 95.88 383 ARG A O 1
ATOM 2992 N N . PRO A 1 384 ? -12.898 -33.406 -21.172 1 97.19 384 PRO A N 1
ATOM 2993 C CA . PRO A 1 384 ? -11.961 -34.312 -21.797 1 97.19 384 PRO A CA 1
ATOM 2994 C C . PRO A 1 384 ? -10.867 -34.781 -20.828 1 97.19 384 PRO A C 1
ATOM 2996 O O . PRO A 1 384 ? -10.477 -34.031 -19.922 1 97.19 384 PRO A O 1
ATOM 2999 N N . LEU A 1 385 ? -10.352 -35.969 -21.047 1 97.88 385 LEU A N 1
ATOM 3000 C CA . LEU A 1 385 ? -9.266 -36.5 -20.219 1 97.88 385 LEU A CA 1
ATOM 3001 C C . LEU A 1 385 ? -7.98 -35.688 -20.453 1 97.88 385 LEU A C 1
ATOM 3003 O O . LEU A 1 385 ? -7.258 -35.406 -19.5 1 97.88 385 LEU A O 1
ATOM 3007 N N . THR A 1 386 ? -7.68 -35.375 -21.734 1 97.81 386 THR A N 1
ATOM 3008 C CA . THR A 1 386 ? -6.535 -34.531 -22.047 1 97.81 386 THR A CA 1
ATOM 3009 C C . THR A 1 386 ? -6.957 -33.062 -22.141 1 97.81 386 THR A C 1
ATOM 3011 O O . THR A 1 386 ? -7.93 -32.75 -22.828 1 97.81 386 THR A O 1
ATOM 3014 N N . ASP A 1 387 ? -6.34 -32.281 -21.438 1 97.69 387 ASP A N 1
ATOM 3015 C CA . ASP A 1 387 ? -6.715 -30.859 -21.328 1 97.69 387 ASP A CA 1
ATOM 3016 C C . ASP A 1 387 ? -5.496 -29.984 -21.031 1 97.69 387 ASP A C 1
ATOM 3018 O O . ASP A 1 387 ? -4.379 -30.312 -21.438 1 97.69 387 ASP A O 1
ATOM 3022 N N . LYS A 1 388 ? -5.734 -28.828 -20.453 1 97.81 388 LYS A N 1
ATOM 3023 C CA . LYS A 1 388 ? -4.684 -27.844 -20.172 1 97.81 388 LYS A CA 1
ATOM 3024 C C . LYS A 1 388 ? -4.949 -27.109 -18.859 1 97.81 388 LYS A C 1
ATOM 3026 O O . LYS A 1 388 ? -6.066 -27.141 -18.344 1 97.81 388 LYS A O 1
ATOM 3031 N N . TRP A 1 389 ? -3.855 -26.578 -18.281 1 96.62 389 TRP A N 1
ATOM 3032 C CA . TRP A 1 389 ? -4.051 -25.625 -17.203 1 96.62 389 TRP A CA 1
ATOM 3033 C C . TRP A 1 389 ? -4.324 -24.219 -17.766 1 96.62 389 TRP A C 1
ATOM 3035 O O . TRP A 1 389 ? -3.826 -23.875 -18.844 1 96.62 389 TRP A O 1
ATOM 3045 N N . THR A 1 390 ? -5.016 -23.438 -16.984 1 92.44 390 THR A N 1
ATOM 3046 C CA . THR A 1 390 ? -5.176 -22.031 -17.328 1 92.44 390 THR A CA 1
ATOM 3047 C C . THR A 1 390 ? -4.16 -21.172 -16.578 1 92.44 390 THR A C 1
ATOM 3049 O O . THR A 1 390 ? -4.09 -19.953 -16.797 1 92.44 390 THR A O 1
ATOM 3052 N N . PHE A 1 391 ? -3.42 -21.766 -15.695 1 93.88 391 PHE A N 1
ATOM 3053 C CA . PHE A 1 391 ? -2.336 -21.109 -14.969 1 93.88 391 PHE A CA 1
ATOM 3054 C C . PHE A 1 391 ? -0.989 -21.703 -15.359 1 93.88 391 PHE A C 1
ATOM 3056 O O . PHE A 1 391 ? -0.933 -22.75 -16.016 1 93.88 391 PHE A O 1
ATOM 3063 N N . SER A 1 392 ? 0.055 -21 -15 1 95.94 392 SER A N 1
ATOM 3064 C CA . SER A 1 392 ? 1.389 -21.516 -15.297 1 95.94 392 SER A CA 1
ATOM 3065 C C . SER A 1 392 ? 1.897 -22.406 -14.172 1 95.94 392 SER A C 1
ATOM 3067 O O . SER A 1 392 ? 1.36 -22.391 -13.062 1 95.94 392 SER A O 1
ATOM 3069 N N . THR A 1 393 ? 2.807 -23.219 -14.492 1 97.25 393 THR A N 1
ATOM 3070 C CA . THR A 1 393 ? 3.492 -24.156 -13.602 1 97.25 393 THR A CA 1
ATOM 3071 C C . THR A 1 393 ? 5 -24.109 -13.836 1 97.25 393 THR A C 1
ATOM 3073 O O . THR A 1 393 ? 5.492 -23.297 -14.609 1 97.25 393 THR A O 1
ATOM 3076 N N . ASN A 1 394 ? 5.652 -25.016 -13.172 1 98.38 394 ASN A N 1
ATOM 3077 C CA . ASN A 1 394 ? 7.082 -25.125 -13.438 1 98.38 394 ASN A CA 1
ATOM 3078 C C . ASN A 1 394 ? 7.352 -25.531 -14.883 1 98.38 394 ASN A C 1
ATOM 3080 O O . ASN A 1 394 ? 8.484 -25.438 -15.352 1 98.38 394 ASN A O 1
ATOM 3084 N N . GLY A 1 395 ? 6.32 -25.859 -15.57 1 98.25 395 GLY A N 1
ATOM 3085 C CA . GLY A 1 395 ? 6.43 -26.156 -16.984 1 98.25 395 GLY A CA 1
ATOM 3086 C C . GLY A 1 395 ? 6.961 -24.984 -17.797 1 98.25 395 GLY A C 1
ATOM 3087 O O . GLY A 1 395 ? 7.453 -25.172 -18.922 1 98.25 395 GLY A O 1
ATOM 3088 N N . VAL A 1 396 ? 6.891 -23.781 -17.281 1 97.94 396 VAL A N 1
ATOM 3089 C CA . VAL A 1 396 ? 7.363 -22.594 -17.984 1 97.94 396 VAL A CA 1
ATOM 3090 C C . VAL A 1 396 ? 8.859 -22.719 -18.266 1 97.94 396 VAL A C 1
ATOM 3092 O O . VAL A 1 396 ? 9.344 -22.234 -19.297 1 97.94 396 VAL A O 1
ATOM 3095 N N . SER A 1 397 ? 9.555 -23.312 -17.328 1 97.38 397 SER A N 1
ATOM 3096 C CA . SER A 1 397 ? 10.977 -23.547 -17.562 1 97.38 397 SER A CA 1
ATOM 3097 C C . SER A 1 397 ? 11.234 -24.922 -18.156 1 97.38 397 SER A C 1
ATOM 3099 O O . SER A 1 397 ? 11.984 -25.062 -19.125 1 97.38 397 SER A O 1
ATOM 3101 N N . ILE A 1 398 ? 10.578 -25.938 -17.625 1 98.19 398 ILE A N 1
ATOM 3102 C CA . ILE A 1 398 ? 10.805 -27.312 -18.078 1 98.19 398 ILE A CA 1
ATOM 3103 C C . ILE A 1 398 ? 10.609 -27.391 -19.594 1 98.19 398 ILE A C 1
ATOM 3105 O O . ILE A 1 398 ? 11.562 -27.656 -20.328 1 98.19 398 ILE A O 1
ATOM 3109 N N . GLN A 1 399 ? 9.477 -27.062 -20 1 97.62 399 GLN A N 1
ATOM 3110 C CA . GLN A 1 399 ? 9.234 -27.172 -21.422 1 97.62 399 GLN A CA 1
ATOM 3111 C C . GLN A 1 399 ? 9.336 -25.797 -22.094 1 97.62 399 GLN A C 1
ATOM 3113 O O . GLN A 1 399 ? 9.922 -25.672 -23.172 1 97.62 399 GLN A O 1
ATOM 3118 N N . GLY A 1 400 ? 8.75 -24.797 -21.547 1 96.5 400 GLY A N 1
ATOM 3119 C CA . GLY A 1 400 ? 8.711 -23.484 -22.172 1 96.5 400 GLY A CA 1
ATOM 3120 C C . GLY A 1 400 ? 10.086 -22.953 -22.5 1 96.5 400 GLY A C 1
ATOM 3121 O O . GLY A 1 400 ? 10.359 -22.578 -23.641 1 96.5 400 GLY A O 1
ATOM 3122 N N . ARG A 1 401 ? 10.93 -22.938 -21.578 1 95.19 401 ARG A N 1
ATOM 3123 C CA . ARG A 1 401 ? 12.258 -22.359 -21.766 1 95.19 401 ARG A CA 1
ATOM 3124 C C . ARG A 1 401 ? 13.227 -23.391 -22.312 1 95.19 401 ARG A C 1
ATOM 3126 O O . ARG A 1 401 ? 14.008 -23.094 -23.234 1 95.19 401 ARG A O 1
ATOM 3133 N N . TYR A 1 402 ? 13.164 -24.656 -21.812 1 96.12 402 TYR A N 1
ATOM 3134 C CA . TYR A 1 402 ? 14.266 -25.562 -22.078 1 96.12 402 TYR A CA 1
ATOM 3135 C C . TYR A 1 402 ? 13.852 -26.641 -23.078 1 96.12 402 TYR A C 1
ATOM 3137 O O . TYR A 1 402 ? 14.695 -27.391 -23.562 1 96.12 402 TYR A O 1
ATOM 3145 N N . GLY A 1 403 ? 12.578 -26.781 -23.328 1 96.25 403 GLY A N 1
ATOM 3146 C CA . GLY A 1 403 ? 12.117 -27.75 -24.328 1 96.25 403 GLY A CA 1
ATOM 3147 C C . GLY A 1 403 ? 12.109 -29.172 -23.812 1 96.25 403 GLY A C 1
ATOM 3148 O O . GLY A 1 403 ? 12.125 -30.125 -24.594 1 96.25 403 GLY A O 1
ATOM 3149 N N . ILE A 1 404 ? 12.227 -29.375 -22.5 1 97.56 404 ILE A N 1
ATOM 3150 C CA . ILE A 1 404 ? 12.047 -30.703 -21.922 1 97.56 404 ILE A CA 1
ATOM 3151 C C . ILE A 1 404 ? 10.562 -31.062 -21.906 1 97.56 404 ILE A C 1
ATOM 3153 O O . ILE A 1 404 ? 9.734 -30.312 -21.375 1 97.56 404 ILE A O 1
ATOM 3157 N N . PRO A 1 405 ? 10.172 -32.219 -22.516 1 97.88 405 PRO A N 1
ATOM 3158 C CA . PRO A 1 405 ? 8.75 -32.562 -22.547 1 97.88 405 PRO A CA 1
ATOM 3159 C C . PRO A 1 405 ? 8.133 -32.625 -21.156 1 97.88 405 PRO A C 1
ATOM 3161 O O . PRO A 1 405 ? 8.711 -33.188 -20.234 1 97.88 405 PRO A O 1
ATOM 3164 N N . CYS A 1 406 ? 7.004 -31.953 -21.016 1 98.19 406 CYS A N 1
ATOM 3165 C CA . CYS A 1 406 ? 6.289 -31.844 -19.75 1 98.19 406 CYS A CA 1
ATOM 3166 C C . CYS A 1 406 ? 4.828 -32.25 -19.922 1 98.19 406 CYS A C 1
ATOM 3168 O O . CYS A 1 406 ? 4.223 -31.984 -20.953 1 98.19 406 CYS A O 1
ATOM 3170 N N . VAL A 1 407 ? 4.254 -32.906 -18.922 1 98.69 407 VAL A N 1
ATOM 3171 C CA . VAL A 1 407 ? 2.846 -33.281 -18.875 1 98.69 407 VAL A CA 1
ATOM 3172 C C . VAL A 1 407 ? 2.33 -33.219 -17.438 1 98.69 407 VAL A C 1
ATOM 3174 O O . VAL A 1 407 ? 3.109 -33.344 -16.5 1 98.69 407 VAL A O 1
ATOM 3177 N N . GLY A 1 408 ? 1.021 -32.938 -17.375 1 98.56 408 GLY A N 1
ATOM 3178 C CA . GLY A 1 408 ? 0.496 -32.719 -16.031 1 98.56 408 GLY A CA 1
ATOM 3179 C C . GLY A 1 408 ? -0.552 -33.75 -15.648 1 98.56 408 GLY A C 1
ATOM 3180 O O . GLY A 1 408 ? -1.372 -34.156 -16.469 1 98.56 408 GLY A O 1
ATOM 3181 N N . PHE A 1 409 ? -0.526 -34.188 -14.461 1 98.69 409 PHE A N 1
ATOM 3182 C CA . PHE A 1 409 ? -1.527 -34.969 -13.758 1 98.69 409 PHE A CA 1
ATOM 3183 C C . PHE A 1 409 ? -1.305 -34.906 -12.25 1 98.69 409 PHE A C 1
ATOM 3185 O O . PHE A 1 409 ? -0.299 -35.406 -11.742 1 98.69 409 PHE A O 1
ATOM 3192 N N . GLY A 1 410 ? -2.189 -34.312 -11.562 1 98.38 410 GLY A N 1
ATOM 3193 C CA . GLY A 1 410 ? -1.983 -34.188 -10.125 1 98.38 410 GLY A CA 1
ATOM 3194 C C . GLY A 1 410 ? -3.277 -34.156 -9.336 1 98.38 410 GLY A C 1
ATOM 3195 O O . GLY A 1 410 ? -4.355 -33.938 -9.906 1 98.38 410 GLY A O 1
ATOM 3196 N N . PRO A 1 411 ? -3.174 -34.438 -8.055 1 98.31 411 PRO A N 1
ATOM 3197 C CA . PRO A 1 411 ? -4.359 -34.469 -7.195 1 98.31 411 PRO A CA 1
ATOM 3198 C C . PRO A 1 411 ? -4.961 -33.094 -6.945 1 98.31 411 PRO A C 1
ATOM 3200 O O . PRO A 1 411 ? -4.234 -32.094 -6.895 1 98.31 411 PRO A O 1
ATOM 3203 N N . GLY A 1 412 ? -6.273 -33.156 -6.797 1 95.44 412 GLY A N 1
ATOM 3204 C CA . GLY A 1 412 ? -6.973 -31.922 -6.426 1 95.44 412 GLY A CA 1
ATOM 3205 C C . GLY A 1 412 ? -7.613 -31.219 -7.609 1 95.44 412 GLY A C 1
ATOM 3206 O O . GLY A 1 412 ? -7.547 -31.703 -8.742 1 95.44 412 GLY A O 1
ATOM 3207 N N . ALA A 1 413 ? -8.297 -30.062 -7.238 1 93.56 413 ALA A N 1
ATOM 3208 C CA . ALA A 1 413 ? -8.977 -29.234 -8.234 1 93.56 413 ALA A CA 1
ATOM 3209 C C . ALA A 1 413 ? -8.273 -27.906 -8.414 1 93.56 413 ALA A C 1
ATOM 3211 O O . ALA A 1 413 ? -7.77 -27.312 -7.449 1 93.56 413 ALA A O 1
ATOM 3212 N N . GLU A 1 414 ? -8.289 -27.406 -9.664 1 90.88 414 GLU A N 1
ATOM 3213 C CA . GLU A 1 414 ? -7.676 -26.109 -9.977 1 90.88 414 GLU A CA 1
ATOM 3214 C C . GLU A 1 414 ? -8.305 -24.984 -9.156 1 90.88 414 GLU A C 1
ATOM 3216 O O . GLU A 1 414 ? -7.613 -24.047 -8.758 1 90.88 414 GLU A O 1
ATOM 3221 N N . SER A 1 415 ? -9.586 -25.078 -8.828 1 89.94 415 SER A N 1
ATOM 3222 C CA . SER A 1 415 ? -10.328 -24.016 -8.141 1 89.94 415 SER A CA 1
ATOM 3223 C C . SER A 1 415 ? -9.898 -23.891 -6.688 1 89.94 415 SER A C 1
ATOM 3225 O O . SER A 1 415 ? -10.188 -22.891 -6.035 1 89.94 415 SER A O 1
ATOM 3227 N N . GLN A 1 416 ? -9.188 -24.891 -6.203 1 89.69 416 GLN A N 1
ATOM 3228 C CA . GLN A 1 416 ? -8.711 -24.891 -4.824 1 89.69 416 GLN A CA 1
ATOM 3229 C C . GLN A 1 416 ? -7.457 -24.016 -4.68 1 89.69 416 GLN A C 1
ATOM 3231 O O . GLN A 1 416 ? -7.113 -23.594 -3.574 1 89.69 416 GLN A O 1
ATOM 3236 N N . ALA A 1 417 ? -6.82 -23.734 -5.793 1 87.56 417 ALA A N 1
ATOM 3237 C CA . ALA A 1 417 ? -5.547 -23.031 -5.754 1 87.56 417 ALA A CA 1
ATOM 3238 C C . ALA A 1 417 ? -5.742 -21.578 -5.316 1 87.56 417 ALA A C 1
ATOM 3240 O O . ALA A 1 417 ? -6.562 -20.859 -5.891 1 87.56 417 ALA A O 1
ATOM 3241 N N . HIS A 1 418 ? -4.988 -21.141 -4.316 1 86.44 418 HIS A N 1
ATOM 3242 C CA . HIS A 1 418 ? -4.906 -19.781 -3.793 1 86.44 418 HIS A CA 1
ATOM 3243 C C . HIS A 1 418 ? -6.227 -19.359 -3.162 1 86.44 418 HIS A C 1
ATOM 3245 O O . HIS A 1 418 ? -6.414 -18.188 -2.836 1 86.44 418 HIS A O 1
ATOM 3251 N N . ALA A 1 419 ? -7.164 -20.281 -3.02 1 87.81 419 ALA A N 1
ATOM 3252 C CA . ALA A 1 419 ? -8.453 -20 -2.395 1 87.81 419 ALA A CA 1
ATOM 3253 C C . ALA A 1 419 ? -8.43 -20.375 -0.912 1 87.81 419 ALA A C 1
ATOM 3255 O O . ALA A 1 419 ? -7.688 -21.266 -0.496 1 87.81 419 ALA A O 1
ATOM 3256 N N . PRO A 1 420 ? -9.234 -19.625 -0.158 1 90.88 420 PRO A N 1
ATOM 3257 C CA . PRO A 1 420 ? -9.383 -20.109 1.216 1 90.88 420 PRO A CA 1
ATOM 3258 C C . PRO A 1 420 ? -10.141 -21.438 1.293 1 90.88 420 PRO A C 1
ATOM 3260 O O . PRO A 1 420 ? -10.766 -21.859 0.314 1 90.88 420 PRO A O 1
ATOM 3263 N N . ASN A 1 421 ? -10.031 -22.141 2.41 1 95.12 421 ASN A N 1
ATOM 3264 C CA . ASN A 1 421 ? -10.719 -23.406 2.66 1 95.12 421 ASN A CA 1
ATOM 3265 C C . ASN A 1 421 ? -10.312 -24.469 1.642 1 95.12 421 ASN A C 1
ATOM 3267 O O . ASN A 1 421 ? -11.164 -25.203 1.143 1 95.12 421 ASN A O 1
ATOM 3271 N N . GLU A 1 422 ? -9.078 -24.484 1.386 1 95.56 422 GLU A N 1
ATOM 3272 C CA . GLU A 1 422 ? -8.492 -25.422 0.429 1 95.56 422 GLU A CA 1
ATOM 3273 C C . GLU A 1 422 ? -8.664 -26.875 0.9 1 95.56 422 GLU A C 1
ATOM 3275 O O . GLU A 1 422 ? -8.484 -27.156 2.084 1 95.56 422 GLU A O 1
ATOM 3280 N N . ILE A 1 423 ? -9.031 -27.766 -0.075 1 96.69 423 ILE A N 1
ATOM 3281 C CA . ILE A 1 423 ? -9.164 -29.188 0.259 1 96.69 423 ILE A CA 1
ATOM 3282 C C . ILE A 1 423 ? -8.5 -30.031 -0.824 1 96.69 423 ILE A C 1
ATOM 3284 O O . ILE A 1 423 ? -8.312 -29.578 -1.951 1 96.69 423 ILE A O 1
ATOM 3288 N N . THR A 1 424 ? -8.109 -31.203 -0.469 1 97.06 424 THR A N 1
ATOM 3289 C CA . THR A 1 424 ? -7.684 -32.281 -1.372 1 97.06 424 THR A CA 1
ATOM 3290 C C . THR A 1 424 ? -8.398 -33.594 -1.047 1 97.06 424 THR A C 1
ATOM 3292 O O . THR A 1 424 ? -8.586 -33.906 0.124 1 97.06 424 THR A O 1
ATOM 3295 N N . TRP A 1 425 ? -8.875 -34.281 -2.061 1 98.12 425 TRP A N 1
ATOM 3296 C CA . TRP A 1 425 ? -9.531 -35.562 -1.852 1 98.12 425 TRP A CA 1
ATOM 3297 C C . TRP A 1 425 ? -8.5 -36.688 -1.675 1 98.12 425 TRP A C 1
ATOM 3299 O O . TRP A 1 425 ? -7.574 -36.812 -2.475 1 98.12 425 TRP A O 1
ATOM 3309 N N . LYS A 1 426 ? -8.672 -37.562 -0.721 1 98.44 426 LYS A N 1
ATOM 3310 C CA . LYS A 1 426 ? -7.77 -38.688 -0.449 1 98.44 426 LYS A CA 1
ATOM 3311 C C . LYS A 1 426 ? -7.707 -39.625 -1.637 1 98.44 426 LYS A C 1
ATOM 3313 O O . LYS A 1 426 ? -6.645 -40.188 -1.947 1 98.44 426 LYS A O 1
ATOM 3318 N N . GLN A 1 427 ? -8.781 -39.781 -2.293 1 98.31 427 GLN A N 1
ATOM 3319 C CA . GLN A 1 427 ? -8.828 -40.625 -3.473 1 98.31 427 GLN A CA 1
ATOM 3320 C C . GLN A 1 427 ? -7.863 -40.156 -4.547 1 98.31 427 GLN A C 1
ATOM 3322 O O . GLN A 1 427 ? -7.238 -40.938 -5.238 1 98.31 427 GLN A O 1
ATOM 3327 N N . ASP A 1 428 ? -7.773 -38.875 -4.691 1 98.5 428 ASP A N 1
ATOM 3328 C CA . ASP A 1 428 ? -6.902 -38.312 -5.719 1 98.5 428 ASP A CA 1
ATOM 3329 C C . ASP A 1 428 ? -5.441 -38.656 -5.449 1 98.5 428 ASP A C 1
ATOM 3331 O O . ASP A 1 428 ? -4.664 -38.875 -6.383 1 98.5 428 ASP A O 1
ATOM 3335 N N . LEU A 1 429 ? -5.027 -38.688 -4.188 1 98.75 429 LEU A N 1
ATOM 3336 C CA . LEU A 1 429 ? -3.656 -39.062 -3.854 1 98.75 429 LEU A CA 1
ATOM 3337 C C . LEU A 1 429 ? -3.336 -40.469 -4.352 1 98.75 429 LEU A C 1
ATOM 3339 O O . LEU A 1 429 ? -2.305 -40.688 -4.992 1 98.75 429 LEU A O 1
ATOM 3343 N N . VAL A 1 430 ? -4.25 -41.344 -4.117 1 98.69 430 VAL A N 1
ATOM 3344 C CA . VAL A 1 430 ? -4.078 -42.75 -4.461 1 98.69 430 VAL A CA 1
ATOM 3345 C C . VAL A 1 430 ? -4.07 -42.906 -5.98 1 98.69 430 VAL A C 1
ATOM 3347 O O . VAL A 1 430 ? -3.227 -43.625 -6.531 1 98.69 430 VAL A O 1
ATOM 3350 N N . THR A 1 431 ? -4.996 -42.25 -6.586 1 98.75 431 THR A N 1
ATOM 3351 C CA . THR A 1 431 ? -5.125 -42.281 -8.039 1 98.75 431 THR A CA 1
ATOM 3352 C C . THR A 1 431 ? -3.844 -41.812 -8.711 1 98.75 431 THR A C 1
ATOM 3354 O O . THR A 1 431 ? -3.344 -42.469 -9.641 1 98.75 431 THR A O 1
ATOM 3357 N N . CYS A 1 432 ? -3.326 -40.781 -8.25 1 98.81 432 CYS A N 1
ATOM 3358 C CA . CYS A 1 432 ? -2.135 -40.188 -8.859 1 98.81 432 CYS A CA 1
ATOM 3359 C C . CYS A 1 432 ? -0.913 -41.062 -8.617 1 98.81 432 CYS A C 1
ATOM 3361 O O . CYS A 1 432 ? -0.122 -41.312 -9.531 1 98.81 432 CYS A O 1
ATOM 3363 N N . ALA A 1 433 ? -0.732 -41.562 -7.398 1 98.94 433 ALA A N 1
ATOM 3364 C CA . ALA A 1 433 ? 0.398 -42.438 -7.098 1 98.94 433 ALA A CA 1
ATOM 3365 C C . ALA A 1 433 ? 0.403 -43.656 -8.008 1 98.94 433 ALA A C 1
ATOM 3367 O O . ALA A 1 433 ? 1.449 -44.062 -8.539 1 98.94 433 ALA A O 1
ATOM 3368 N N . ALA A 1 434 ? -0.773 -44.25 -8.219 1 98.94 434 ALA A N 1
ATOM 3369 C CA . ALA A 1 434 ? -0.898 -45.406 -9.086 1 98.94 434 ALA A CA 1
ATOM 3370 C C . ALA A 1 434 ? -0.526 -45.062 -10.523 1 98.94 434 ALA A C 1
ATOM 3372 O O . ALA A 1 434 ? 0.19 -45.812 -11.188 1 98.94 434 ALA A O 1
ATOM 3373 N N . LEU A 1 435 ? -1.028 -43.969 -10.953 1 98.94 435 LEU A N 1
ATOM 3374 C CA . LEU A 1 435 ? -0.741 -43.562 -12.328 1 98.94 435 LEU A CA 1
ATOM 3375 C C . LEU A 1 435 ? 0.754 -43.344 -12.523 1 98.94 435 LEU A C 1
ATOM 3377 O O . LEU A 1 435 ? 1.333 -43.812 -13.508 1 98.94 435 LEU A O 1
ATOM 3381 N N . TYR A 1 436 ? 1.37 -42.594 -11.625 1 98.94 436 TYR A N 1
ATOM 3382 C CA . TYR A 1 436 ? 2.801 -42.344 -11.727 1 98.94 436 TYR A CA 1
ATOM 3383 C C . TYR A 1 436 ? 3.592 -43.625 -11.82 1 98.94 436 TYR A C 1
ATOM 3385 O O . TYR A 1 436 ? 4.551 -43.719 -12.586 1 98.94 436 TYR A O 1
ATOM 3393 N N . ALA A 1 437 ? 3.193 -44.625 -11.047 1 98.88 437 ALA A N 1
ATOM 3394 C CA . ALA A 1 437 ? 3.902 -45.906 -11 1 98.88 437 ALA A CA 1
ATOM 3395 C C . ALA A 1 437 ? 3.799 -46.625 -12.336 1 98.88 437 ALA A C 1
ATOM 3397 O O . ALA A 1 437 ? 4.719 -47.344 -12.727 1 98.88 437 ALA A O 1
ATOM 3398 N N . ALA A 1 438 ? 2.754 -46.438 -13.078 1 98.88 438 ALA A N 1
ATOM 3399 C CA . ALA A 1 438 ? 2.471 -47.188 -14.289 1 98.88 438 ALA A CA 1
ATOM 3400 C C . ALA A 1 438 ? 3.133 -46.531 -15.508 1 98.88 438 ALA A C 1
ATOM 3402 O O . ALA A 1 438 ? 3.486 -47.219 -16.469 1 98.88 438 ALA A O 1
ATOM 3403 N N . VAL A 1 439 ? 3.334 -45.312 -15.5 1 98.75 439 VAL A N 1
ATOM 3404 C CA . VAL A 1 439 ? 3.621 -44.5 -16.672 1 98.75 439 VAL A CA 1
ATOM 3405 C C . VAL A 1 439 ? 4.965 -44.906 -17.266 1 98.75 439 VAL A C 1
ATOM 3407 O O . VAL A 1 439 ? 5.09 -45.062 -18.484 1 98.75 439 VAL A O 1
ATOM 3410 N N . PRO A 1 440 ? 6.008 -45.125 -16.453 1 98.44 440 PRO A N 1
ATOM 3411 C CA . PRO A 1 440 ? 7.316 -45.406 -17.062 1 98.44 440 PRO A CA 1
ATOM 3412 C C . PRO A 1 440 ? 7.297 -46.625 -17.969 1 98.44 440 PRO A C 1
ATOM 3414 O O . PRO A 1 440 ? 7.922 -46.625 -19.031 1 98.44 440 PRO A O 1
ATOM 3417 N N . GLY A 1 441 ? 6.566 -47.594 -17.641 1 97.88 441 GLY A N 1
ATOM 3418 C CA . GLY A 1 441 ? 6.52 -48.812 -18.422 1 97.88 441 GLY A CA 1
ATOM 3419 C C . GLY A 1 441 ? 5.715 -48.688 -19.703 1 97.88 441 GLY A C 1
ATOM 3420 O O . GLY A 1 441 ? 5.797 -49.531 -20.578 1 97.88 441 GLY A O 1
ATOM 3421 N N . LEU A 1 442 ? 5.031 -47.594 -19.812 1 98.25 442 LEU A N 1
ATOM 3422 C CA . LEU A 1 442 ? 4.152 -47.406 -20.969 1 98.25 442 LEU A CA 1
ATOM 3423 C C . LEU A 1 442 ? 4.727 -46.375 -21.922 1 98.25 442 LEU A C 1
ATOM 3425 O O . LEU A 1 442 ? 4.18 -46.156 -23 1 98.25 442 LEU A O 1
ATOM 3429 N N . TYR A 1 443 ? 5.816 -45.75 -21.531 1 97.88 443 TYR A N 1
ATOM 3430 C CA . TYR A 1 443 ? 6.461 -44.75 -22.359 1 97.88 443 TYR A CA 1
ATOM 3431 C C . TYR A 1 443 ? 7.18 -45.406 -23.531 1 97.88 443 TYR A C 1
ATOM 3433 O O . TYR A 1 443 ? 7.934 -46.375 -23.359 1 97.88 443 TYR A O 1
ATOM 3441 N N . LYS A 1 444 ? 6.926 -44.875 -24.781 1 96.19 444 LYS A N 1
ATOM 3442 C CA . LYS A 1 444 ? 7.516 -45.406 -26.016 1 96.19 444 LYS A CA 1
ATOM 3443 C C . LYS A 1 444 ? 8.383 -44.344 -26.688 1 96.19 444 LYS A C 1
ATOM 3445 O O . LYS A 1 444 ? 7.941 -43.688 -27.625 1 96.19 444 LYS A O 1
ATOM 3450 N N . PRO A 1 445 ? 9.648 -44.344 -26.266 1 92.44 445 PRO A N 1
ATOM 3451 C CA . PRO A 1 445 ? 10.531 -43.312 -26.812 1 92.44 445 PRO A CA 1
ATOM 3452 C C . PRO A 1 445 ? 10.695 -43.438 -28.328 1 92.44 445 PRO A C 1
ATOM 3454 O O . PRO A 1 445 ? 11.039 -42.438 -28.984 1 92.44 445 PRO A O 1
ATOM 3457 N N . GLU A 1 446 ? 10.422 -44.5 -28.922 1 91.12 446 GLU A N 1
ATOM 3458 C CA . GLU A 1 446 ? 10.562 -44.719 -30.359 1 91.12 446 GLU A CA 1
ATOM 3459 C C . GLU A 1 446 ? 9.523 -43.906 -31.141 1 91.12 446 GLU A C 1
ATOM 3461 O O . GLU A 1 446 ? 9.656 -43.75 -32.344 1 91.12 446 GLU A O 1
ATOM 3466 N N . ASN A 1 447 ? 8.562 -43.406 -30.5 1 91.06 447 ASN A N 1
ATOM 3467 C CA . ASN A 1 447 ? 7.48 -42.688 -31.156 1 91.06 447 ASN A CA 1
ATOM 3468 C C . ASN A 1 447 ? 7.734 -41.188 -31.172 1 91.06 447 ASN A C 1
ATOM 3470 O O . ASN A 1 447 ? 6.879 -40.406 -31.609 1 91.06 447 ASN A O 1
ATOM 3474 N N . LYS A 1 448 ? 8.891 -40.812 -30.828 1 90.81 448 LYS A N 1
ATOM 3475 C CA . LYS A 1 448 ? 9.219 -39.406 -30.859 1 90.81 448 LYS A CA 1
ATOM 3476 C C . LYS A 1 448 ? 9.203 -38.875 -32.281 1 90.81 448 LYS A C 1
ATOM 3478 O O . LYS A 1 448 ? 9.828 -39.438 -33.188 1 90.81 448 LYS A O 1
ATOM 3483 N N . ASP A 1 449 ? 8.305 -37.844 -32.594 1 83.69 449 ASP A N 1
ATOM 3484 C CA . ASP A 1 449 ? 8.156 -37.344 -33.938 1 83.69 449 ASP A CA 1
ATOM 3485 C C . ASP A 1 449 ? 8.008 -35.844 -33.969 1 83.69 449 ASP A C 1
ATOM 3487 O O . ASP A 1 449 ? 7.344 -35.281 -34.844 1 83.69 449 ASP A O 1
ATOM 3491 N N . GLY A 1 450 ? 8.32 -35.094 -33 1 80.56 450 GLY A N 1
ATOM 3492 C CA . GLY A 1 450 ? 8.18 -33.656 -32.938 1 80.56 450 GLY A CA 1
ATOM 3493 C C . GLY A 1 450 ? 6.895 -33.188 -32.25 1 80.56 450 GLY A C 1
ATOM 3494 O O . GLY A 1 450 ? 6.664 -32 -32.062 1 80.56 450 GLY A O 1
ATOM 3495 N N . SER A 1 451 ? 6.043 -34.156 -31.922 1 84.38 451 SER A N 1
ATOM 3496 C CA . SER A 1 451 ? 4.773 -33.875 -31.281 1 84.38 451 SER A CA 1
ATOM 3497 C C . SER A 1 451 ? 4.984 -33.344 -29.859 1 84.38 451 SER A C 1
ATOM 3499 O O . SER A 1 451 ? 4.094 -32.688 -29.297 1 84.38 451 SER A O 1
ATOM 3501 N N . ALA A 1 452 ? 6.102 -33.625 -29.375 1 85.56 452 ALA A N 1
ATOM 3502 C CA . ALA A 1 452 ? 6.48 -33 -28.109 1 85.56 452 ALA A CA 1
ATOM 3503 C C . ALA A 1 452 ? 6.965 -31.578 -28.328 1 85.56 452 ALA A C 1
ATOM 3505 O O . ALA A 1 452 ? 7.621 -31.281 -29.328 1 85.56 452 ALA A O 1
ATOM 3506 N N . THR A 1 453 ? 6.562 -30.656 -27.422 1 86.25 453 THR A N 1
ATOM 3507 C CA . THR A 1 453 ? 6.988 -29.266 -27.438 1 86.25 453 THR A CA 1
ATOM 3508 C C . THR A 1 453 ? 6.555 -28.578 -28.734 1 86.25 453 THR A C 1
ATOM 3510 O O . THR A 1 453 ? 7.355 -27.906 -29.375 1 86.25 453 THR A O 1
ATOM 3513 N N . SER A 1 454 ? 5.316 -28.844 -29.156 1 85.25 454 SER A N 1
ATOM 3514 C CA . SER A 1 454 ? 4.797 -28.359 -30.438 1 85.25 454 SER A CA 1
ATOM 3515 C C . SER A 1 454 ? 4.707 -26.844 -30.453 1 85.25 454 SER A C 1
ATOM 3517 O O . SER A 1 454 ? 4.738 -26.219 -31.531 1 85.25 454 SER A O 1
ATOM 3519 N N . PHE A 1 455 ? 4.516 -26.234 -29.312 1 84.12 455 PHE A N 1
ATOM 3520 C CA . PHE A 1 455 ? 4.512 -24.781 -29.203 1 84.12 455 PHE A CA 1
ATOM 3521 C C . PHE A 1 455 ? 5.262 -24.344 -27.953 1 84.12 455 PHE A C 1
ATOM 3523 O O . PHE A 1 455 ? 5.066 -24.906 -26.875 1 84.12 455 PHE A O 1
ATOM 3530 N N . ARG A 1 456 ? 6.184 -23.375 -28.125 1 87.88 456 ARG A N 1
ATOM 3531 C CA . ARG A 1 456 ? 6.859 -22.656 -27.062 1 87.88 456 ARG A CA 1
ATOM 3532 C C . ARG A 1 456 ? 6.914 -21.156 -27.359 1 87.88 456 ARG A C 1
ATOM 3534 O O . ARG A 1 456 ? 7.305 -20.75 -28.453 1 87.88 456 ARG A O 1
ATOM 3541 N N . GLN A 1 457 ? 6.488 -20.484 -26.453 1 88.5 457 GLN A N 1
ATOM 3542 C CA . GLN A 1 457 ? 6.48 -19.031 -26.609 1 88.5 457 GLN A CA 1
ATOM 3543 C C . GLN A 1 457 ? 7.898 -18.484 -26.766 1 88.5 457 GLN A C 1
ATOM 3545 O O . GLN A 1 457 ? 8.852 -19.047 -26.203 1 88.5 457 GLN A O 1
ATOM 3550 N N . GLU A 1 458 ? 7.93 -17.344 -27.484 1 81.94 458 GLU A N 1
ATOM 3551 C CA . GLU A 1 458 ? 9.211 -16.672 -27.672 1 81.94 458 GLU A CA 1
ATOM 3552 C C . GLU A 1 458 ? 9.742 -16.125 -26.344 1 81.94 458 GLU A C 1
ATOM 3554 O O . GLU A 1 458 ? 8.984 -15.562 -25.547 1 81.94 458 GLU A O 1
ATOM 3559 N N . LEU A 1 459 ? 11.031 -16.359 -26.078 1 86.94 459 LEU A N 1
ATOM 3560 C CA . LEU A 1 459 ? 11.68 -15.914 -24.859 1 86.94 459 LEU A CA 1
ATOM 3561 C C . LEU A 1 459 ? 12.086 -14.445 -24.969 1 86.94 459 LEU A C 1
ATOM 3563 O O . LEU A 1 459 ? 12.016 -13.859 -26.047 1 86.94 459 LEU A O 1
ATOM 3567 N N . THR A 1 460 ? 12.414 -13.938 -23.828 1 86.94 460 THR A N 1
ATOM 3568 C CA . THR A 1 460 ? 12.898 -12.562 -23.828 1 86.94 460 THR A CA 1
ATOM 3569 C C . THR A 1 460 ? 14.344 -12.492 -24.312 1 86.94 460 THR A C 1
ATOM 3571 O O . THR A 1 460 ? 14.945 -13.516 -24.625 1 86.94 460 THR A O 1
ATOM 3574 N N . GLY A 1 461 ? 14.922 -11.25 -24.469 1 81.44 461 GLY A N 1
ATOM 3575 C CA . GLY A 1 461 ? 16.312 -11.07 -24.844 1 81.44 461 GLY A CA 1
ATOM 3576 C C . GLY A 1 461 ? 17.25 -10.977 -23.656 1 81.44 461 GLY A C 1
ATOM 3577 O O . GLY A 1 461 ? 18.453 -10.781 -23.828 1 81.44 461 GLY A O 1
ATOM 3578 N N . ASN A 1 462 ? 16.688 -11.242 -22.484 1 81.69 462 ASN A N 1
ATOM 3579 C CA . ASN A 1 462 ? 17.5 -11.172 -21.281 1 81.69 462 ASN A CA 1
ATOM 3580 C C . ASN A 1 462 ? 18.391 -12.398 -21.141 1 81.69 462 ASN A C 1
ATOM 3582 O O . ASN A 1 462 ? 18 -13.508 -21.5 1 81.69 462 ASN A O 1
ATOM 3586 N N . ASP A 1 463 ? 19.547 -12.188 -20.578 1 79.75 463 ASP A N 1
ATOM 3587 C CA . ASP A 1 463 ? 20.453 -13.297 -20.312 1 79.75 463 ASP A CA 1
ATOM 3588 C C . ASP A 1 463 ? 20.156 -13.945 -18.953 1 79.75 463 ASP A C 1
ATOM 3590 O O . ASP A 1 463 ? 20.656 -13.492 -17.922 1 79.75 463 ASP A O 1
ATOM 3594 N N . ILE A 1 464 ? 19.312 -14.914 -19.062 1 80.06 464 ILE A N 1
ATOM 3595 C CA . ILE A 1 464 ? 18.984 -15.664 -17.859 1 80.06 464 ILE A CA 1
ATOM 3596 C C . ILE A 1 464 ? 19.844 -16.922 -17.766 1 80.06 464 ILE A C 1
ATOM 3598 O O . ILE A 1 464 ? 19.797 -17.781 -18.672 1 80.06 464 ILE A O 1
ATOM 3602 N N . LYS A 1 465 ? 20.891 -17.016 -16.828 1 69 465 LYS A N 1
ATOM 3603 C CA . LYS A 1 465 ? 21.844 -18.125 -16.672 1 69 465 LYS A CA 1
ATOM 3604 C C . LYS A 1 465 ? 21.453 -19.031 -15.5 1 69 465 LYS A C 1
ATOM 3606 O O . LYS A 1 465 ? 20.828 -18.562 -14.531 1 69 465 LYS A O 1
ATOM 3611 N N . MET B 1 1 ? 6.191 51.688 25.469 1 94.25 1 MET B N 1
ATOM 3612 C CA . MET B 1 1 ? 7.043 50.594 25 1 94.25 1 MET B CA 1
ATOM 3613 C C . MET B 1 1 ? 7.949 51.062 23.875 1 94.25 1 MET B C 1
ATOM 3615 O O . MET B 1 1 ? 7.52 51.844 23 1 94.25 1 MET B O 1
ATOM 3619 N N . ASP B 1 2 ? 9.25 50.688 23.859 1 97.75 2 ASP B N 1
ATOM 3620 C CA . ASP B 1 2 ? 10.234 51.094 22.859 1 97.75 2 ASP B CA 1
ATOM 3621 C C . ASP B 1 2 ? 10.336 50.062 21.75 1 97.75 2 ASP B C 1
ATOM 3623 O O . ASP B 1 2 ? 11.164 49.156 21.812 1 97.75 2 ASP B O 1
ATOM 3627 N N . PHE B 1 3 ? 9.664 50.25 20.719 1 98.38 3 PHE B N 1
ATOM 3628 C CA . PHE B 1 3 ? 9.57 49.312 19.625 1 98.38 3 PHE B CA 1
ATOM 3629 C C . PHE B 1 3 ? 10.883 49.219 18.844 1 98.38 3 PHE B C 1
ATOM 3631 O O . PHE B 1 3 ? 11.25 48.188 18.328 1 98.38 3 PHE B O 1
ATOM 3638 N N . GLU B 1 4 ? 11.57 50.312 18.781 1 98.25 4 GLU B N 1
ATOM 3639 C CA . GLU B 1 4 ? 12.859 50.312 18.094 1 98.25 4 GLU B CA 1
ATOM 3640 C C . GLU B 1 4 ? 13.875 49.469 18.859 1 98.25 4 GLU B C 1
ATOM 3642 O O . GLU B 1 4 ? 14.711 48.781 18.25 1 98.25 4 GLU B O 1
ATOM 3647 N N . ALA B 1 5 ? 13.797 49.5 20.125 1 98.62 5 ALA B N 1
ATOM 3648 C CA . ALA B 1 5 ? 14.664 48.656 20.938 1 98.62 5 ALA B CA 1
ATOM 3649 C C . ALA B 1 5 ? 14.352 47.188 20.734 1 98.62 5 ALA B C 1
ATOM 3651 O O . ALA B 1 5 ? 15.25 46.344 20.734 1 98.62 5 ALA B O 1
ATOM 3652 N N . ILE B 1 6 ? 13.109 46.938 20.594 1 98.75 6 ILE B N 1
ATOM 3653 C CA . ILE B 1 6 ? 12.672 45.562 20.344 1 98.75 6 ILE B CA 1
ATOM 3654 C C . ILE B 1 6 ? 13.211 45.094 19 1 98.75 6 ILE B C 1
ATOM 3656 O O . ILE B 1 6 ? 13.758 44 18.891 1 98.75 6 ILE B O 1
ATOM 3660 N N . LYS B 1 7 ? 13.102 45.875 17.938 1 98.62 7 LYS B N 1
ATOM 3661 C CA . LYS B 1 7 ? 13.609 45.531 16.609 1 98.62 7 LYS B CA 1
ATOM 3662 C C . LYS B 1 7 ? 15.117 45.281 16.641 1 98.62 7 LYS B C 1
ATOM 3664 O O . LYS B 1 7 ? 15.609 44.312 16.047 1 98.62 7 LYS B O 1
ATOM 3669 N N . LYS B 1 8 ? 15.758 46.156 17.375 1 98.62 8 LYS B N 1
ATOM 3670 C CA . LYS B 1 8 ? 17.203 46.062 17.469 1 98.62 8 LYS B CA 1
ATOM 3671 C C . LYS B 1 8 ? 17.625 44.781 18.203 1 98.62 8 LYS B C 1
ATOM 3673 O O . LYS B 1 8 ? 18.578 44.125 17.781 1 98.62 8 LYS B O 1
ATOM 3678 N N . ALA B 1 9 ? 16.953 44.5 19.234 1 98.69 9 ALA B N 1
ATOM 3679 C CA . ALA B 1 9 ? 17.234 43.281 19.984 1 98.69 9 ALA B CA 1
ATOM 3680 C C . ALA B 1 9 ? 17.016 42.031 19.109 1 98.69 9 ALA B C 1
ATOM 3682 O O . ALA B 1 9 ? 17.844 41.125 19.109 1 98.69 9 ALA B O 1
ATOM 3683 N N . ALA B 1 10 ? 15.938 42.031 18.422 1 98.81 10 ALA B N 1
ATOM 3684 C CA . ALA B 1 10 ? 15.625 40.906 17.562 1 98.81 10 ALA B CA 1
ATOM 3685 C C . ALA B 1 10 ? 16.672 40.75 16.469 1 98.81 10 ALA B C 1
ATOM 3687 O O . ALA B 1 10 ? 17.109 39.625 16.172 1 98.81 10 ALA B O 1
ATOM 3688 N N . GLU B 1 11 ? 17.031 41.844 15.859 1 98.62 11 GLU B N 1
ATOM 3689 C CA . GLU B 1 11 ? 18.078 41.812 14.836 1 98.62 11 GLU B CA 1
ATOM 3690 C C . GLU B 1 11 ? 19.406 41.312 15.422 1 98.62 11 GLU B C 1
ATOM 3692 O O . GLU B 1 11 ? 20.172 40.625 14.75 1 98.62 11 GLU B O 1
ATOM 3697 N N . GLY B 1 12 ? 19.672 41.688 16.562 1 98.75 12 GLY B N 1
ATOM 3698 C CA . GLY B 1 12 ? 20.891 41.25 17.234 1 98.75 12 GLY B CA 1
ATOM 3699 C C . GLY B 1 12 ? 20.953 39.75 17.453 1 98.75 12 GLY B C 1
ATOM 3700 O O . GLY B 1 12 ? 22.031 39.156 17.438 1 98.75 12 GLY B O 1
ATOM 3701 N N . TYR B 1 13 ? 19.828 39.094 17.625 1 98.75 13 TYR B N 1
ATOM 3702 C CA . TYR B 1 13 ? 19.766 37.656 17.891 1 98.75 13 TYR B CA 1
ATOM 3703 C C . TYR B 1 13 ? 19.641 36.875 16.594 1 98.75 13 TYR B C 1
ATOM 3705 O O . TYR B 1 13 ? 19.562 35.656 16.609 1 98.75 13 TYR B O 1
ATOM 3713 N N . LYS B 1 14 ? 19.641 37.531 15.391 1 98.56 14 LYS B N 1
ATOM 3714 C CA . LYS B 1 14 ? 19.453 36.875 14.094 1 98.56 14 LYS B CA 1
ATOM 3715 C C . LYS B 1 14 ? 20.453 35.75 13.898 1 98.56 14 LYS B C 1
ATOM 3717 O O . LYS B 1 14 ? 20.078 34.625 13.578 1 98.56 14 LYS B O 1
ATOM 3722 N N . PRO B 1 15 ? 21.75 35.969 14.164 1 98.44 15 PRO B N 1
ATOM 3723 C CA . PRO B 1 15 ? 22.688 34.844 13.953 1 98.44 15 PRO B CA 1
ATOM 3724 C C . PRO B 1 15 ? 22.391 33.656 14.852 1 98.44 15 PRO B C 1
ATOM 3726 O O . PRO B 1 15 ? 22.5 32.5 14.406 1 98.44 15 PRO B O 1
ATOM 3729 N N . ALA B 1 16 ? 22.031 33.906 16.062 1 98.69 16 ALA B N 1
ATOM 3730 C CA . ALA B 1 16 ? 21.734 32.844 17 1 98.69 16 ALA B CA 1
ATOM 3731 C C . ALA B 1 16 ? 20.469 32.094 16.609 1 98.69 16 ALA B C 1
ATOM 3733 O O . ALA B 1 16 ? 20.406 30.859 16.719 1 98.69 16 ALA B O 1
ATOM 3734 N N . MET B 1 17 ? 19.469 32.812 16.188 1 98.62 17 MET B N 1
ATOM 3735 C CA . MET B 1 17 ? 18.234 32.188 15.75 1 98.62 17 MET B CA 1
ATOM 3736 C C . MET B 1 17 ? 18.469 31.297 14.523 1 98.62 17 MET B C 1
ATOM 3738 O O . MET B 1 17 ? 17.938 30.203 14.43 1 98.62 17 MET B O 1
ATOM 3742 N N . VAL B 1 18 ? 19.266 31.812 13.641 1 98.38 18 VAL B N 1
ATOM 3743 C CA . VAL B 1 18 ? 19.578 31.094 12.414 1 98.38 18 VAL B CA 1
ATOM 3744 C C . VAL B 1 18 ? 20.328 29.812 12.742 1 98.38 18 VAL B C 1
ATOM 3746 O O . VAL B 1 18 ? 20 28.734 12.234 1 98.38 18 VAL B O 1
ATOM 3749 N N . LYS B 1 19 ? 21.312 29.906 13.586 1 98.38 19 LYS B N 1
ATOM 3750 C CA . LYS B 1 19 ? 22.078 28.734 14 1 98.38 19 LYS B CA 1
ATOM 3751 C C . LYS B 1 19 ? 21.188 27.703 14.695 1 98.38 19 LYS B C 1
ATOM 3753 O O . LYS B 1 19 ? 21.297 26.5 14.461 1 98.38 19 LYS B O 1
ATOM 3758 N N . PHE B 1 20 ? 20.375 28.203 15.531 1 98.5 20 PHE B N 1
ATOM 3759 C CA . PHE B 1 20 ? 19.469 27.344 16.281 1 98.5 20 PHE B CA 1
ATOM 3760 C C . PHE B 1 20 ? 18.531 26.594 15.336 1 98.5 20 PHE B C 1
ATOM 3762 O O . PHE B 1 20 ? 18.344 25.375 15.477 1 98.5 20 PHE B O 1
ATOM 3769 N N . LEU B 1 21 ? 17.969 27.297 14.352 1 98.69 21 LEU B N 1
ATOM 3770 C CA . LEU B 1 21 ? 17.094 26.656 13.383 1 98.69 21 LEU B CA 1
ATOM 3771 C C . LEU B 1 21 ? 17.844 25.609 12.57 1 98.69 21 LEU B C 1
ATOM 3773 O O . LEU B 1 21 ? 17.328 24.516 12.336 1 98.69 21 LEU B O 1
ATOM 3777 N N . ARG B 1 22 ? 19.016 25.891 12.18 1 98.25 22 ARG B N 1
ATOM 3778 C CA . ARG B 1 22 ? 19.828 24.938 11.414 1 98.25 22 ARG B CA 1
ATOM 3779 C C . ARG B 1 22 ? 20.125 23.688 12.242 1 98.25 22 ARG B C 1
ATOM 3781 O O . ARG B 1 22 ? 20.125 22.578 11.711 1 98.25 22 ARG B O 1
ATOM 3788 N N . ASP B 1 23 ? 20.438 23.891 13.5 1 98.38 23 ASP B N 1
ATOM 3789 C CA . ASP B 1 23 ? 20.672 22.75 14.383 1 98.38 23 ASP B CA 1
ATOM 3790 C C . ASP B 1 23 ? 19.453 21.844 14.445 1 98.38 23 ASP B C 1
ATOM 3792 O O . ASP B 1 23 ? 19.578 20.625 14.383 1 98.38 23 ASP B O 1
ATOM 3796 N N . MET B 1 24 ? 18.297 22.438 14.555 1 98.56 24 MET B N 1
ATOM 3797 C CA . MET B 1 24 ? 17.078 21.656 14.648 1 98.56 24 MET B CA 1
ATOM 3798 C C . MET B 1 24 ? 16.812 20.906 13.352 1 98.56 24 MET B C 1
ATOM 3800 O O . MET B 1 24 ? 16.484 19.719 13.375 1 98.56 24 MET B O 1
ATOM 3804 N N . ILE B 1 25 ? 17 21.562 12.227 1 98.12 25 ILE B N 1
ATOM 3805 C CA . ILE B 1 25 ? 16.766 20.953 10.922 1 98.12 25 ILE B CA 1
ATOM 3806 C C . ILE B 1 25 ? 17.688 19.75 10.742 1 98.12 25 ILE B C 1
ATOM 3808 O O . ILE B 1 25 ? 17.297 18.734 10.172 1 98.12 25 ILE B O 1
ATOM 3812 N N . ALA B 1 26 ? 18.859 19.875 11.258 1 97.94 26 ALA B N 1
ATOM 3813 C CA . ALA B 1 26 ? 19.875 18.828 11.086 1 97.94 26 ALA B CA 1
ATOM 3814 C C . ALA B 1 26 ? 19.531 17.578 11.883 1 97.94 26 ALA B C 1
ATOM 3816 O O . ALA B 1 26 ? 20.094 16.516 11.656 1 97.94 26 ALA B O 1
ATOM 3817 N N . ILE B 1 27 ? 18.594 17.625 12.789 1 98.06 27 ILE B N 1
ATOM 3818 C CA . ILE B 1 27 ? 18.141 16.5 13.594 1 98.06 27 ILE B CA 1
ATOM 3819 C C . ILE B 1 27 ? 16.781 16.016 13.094 1 98.06 27 ILE B C 1
ATOM 3821 O O . ILE B 1 27 ? 15.75 16.562 13.461 1 98.06 27 ILE B O 1
ATOM 3825 N N . PRO B 1 28 ? 16.812 14.945 12.281 1 96.94 28 PRO B N 1
ATOM 3826 C CA . PRO B 1 28 ? 15.5 14.445 11.852 1 96.94 28 PRO B CA 1
ATOM 3827 C C . PRO B 1 28 ? 14.539 14.227 13.016 1 96.94 28 PRO B C 1
ATOM 3829 O O . PRO B 1 28 ? 14.922 13.672 14.047 1 96.94 28 PRO B O 1
ATOM 3832 N N . SER B 1 29 ? 13.289 14.727 12.898 1 97.69 29 SER B N 1
ATOM 3833 C CA . SER B 1 29 ? 12.352 14.711 14.016 1 97.69 29 SER B CA 1
ATOM 3834 C C . SER B 1 29 ? 10.93 14.43 13.531 1 97.69 29 SER B C 1
ATOM 3836 O O . SER B 1 29 ? 10 15.156 13.867 1 97.69 29 SER B O 1
ATOM 3838 N N . GLU B 1 30 ? 10.758 13.367 12.812 1 96.62 30 GLU B N 1
ATOM 3839 C CA . GLU B 1 30 ? 9.398 12.969 12.461 1 96.62 30 GLU B CA 1
ATOM 3840 C C . GLU B 1 30 ? 8.57 12.664 13.711 1 96.62 30 GLU B C 1
ATOM 3842 O O . GLU B 1 30 ? 9.125 12.414 14.781 1 96.62 30 GLU B O 1
ATOM 3847 N N . SER B 1 31 ? 7.293 12.703 13.562 1 97.38 31 SER B N 1
ATOM 3848 C CA . SER B 1 31 ? 6.426 12.422 14.695 1 97.38 31 SER B CA 1
ATOM 3849 C C . SER B 1 31 ? 6.832 11.125 15.391 1 97.38 31 SER B C 1
ATOM 3851 O O . SER B 1 31 ? 7.109 10.117 14.734 1 97.38 31 SER B O 1
ATOM 3853 N N . CYS B 1 32 ? 6.887 11.156 16.703 1 97.5 32 CYS B N 1
ATOM 3854 C CA . CYS B 1 32 ? 7.211 10.055 17.594 1 97.5 32 CYS B CA 1
ATOM 3855 C C . CYS B 1 32 ? 8.719 9.828 17.672 1 97.5 32 CYS B C 1
ATOM 3857 O O . CYS B 1 32 ? 9.188 8.961 18.406 1 97.5 32 CYS B O 1
ATOM 3859 N N . GLU B 1 33 ? 9.508 10.609 16.953 1 97.94 33 GLU B N 1
ATOM 3860 C CA . GLU B 1 33 ? 10.969 10.516 16.969 1 97.94 33 GLU B CA 1
ATOM 3861 C C . GLU B 1 33 ? 11.609 11.867 17.266 1 97.94 33 GLU B C 1
ATOM 3863 O O . GLU B 1 33 ? 12.594 12.25 16.641 1 97.94 33 GLU B O 1
ATOM 3868 N N . GLU B 1 34 ? 11.047 12.625 18.141 1 98.69 34 GLU B N 1
ATOM 3869 C CA . GLU B 1 34 ? 11.438 14.016 18.344 1 98.69 34 GLU B CA 1
ATOM 3870 C C . GLU B 1 34 ? 12.477 14.141 19.453 1 98.69 34 GLU B C 1
ATOM 3872 O O . GLU B 1 34 ? 12.867 15.25 19.828 1 98.69 34 GLU B O 1
ATOM 3877 N N . LYS B 1 35 ? 12.93 13 20 1 98.62 35 LYS B N 1
ATOM 3878 C CA . LYS B 1 35 ? 13.789 13.023 21.188 1 98.62 35 LYS B CA 1
ATOM 3879 C C . LYS B 1 35 ? 14.984 13.953 20.969 1 98.62 35 LYS B C 1
ATOM 3881 O O . LYS B 1 35 ? 15.281 14.797 21.828 1 98.62 35 LYS B O 1
ATOM 3886 N N . GLY B 1 36 ? 15.609 13.852 19.859 1 98.81 36 GLY B N 1
ATOM 3887 C CA . GLY B 1 36 ? 16.797 14.641 19.609 1 98.81 36 GLY B CA 1
ATOM 3888 C C . GLY B 1 36 ? 16.531 16.141 19.547 1 98.81 36 GLY B C 1
ATOM 3889 O O . GLY B 1 36 ? 17.25 16.938 20.141 1 98.81 36 GLY B O 1
ATOM 3890 N N . VAL B 1 37 ? 15.508 16.531 18.844 1 98.81 37 VAL B N 1
ATOM 3891 C CA . VAL B 1 37 ? 15.242 17.938 18.609 1 98.81 37 VAL B CA 1
ATOM 3892 C C . VAL B 1 37 ? 14.742 18.594 19.891 1 98.81 37 VAL B C 1
ATOM 3894 O O . VAL B 1 37 ? 15.07 19.75 20.172 1 98.81 37 VAL B O 1
ATOM 3897 N N . VAL B 1 38 ? 13.969 17.906 20.703 1 98.81 38 VAL B N 1
ATOM 3898 C CA . VAL B 1 38 ? 13.438 18.516 21.922 1 98.81 38 VAL B CA 1
ATOM 3899 C C . VAL B 1 38 ? 14.57 18.75 22.922 1 98.81 38 VAL B C 1
ATOM 3901 O O . VAL B 1 38 ? 14.562 19.734 23.672 1 98.81 38 VAL B O 1
ATOM 3904 N N . HIS B 1 39 ? 15.5 17.844 22.969 1 98.88 39 HIS B N 1
ATOM 3905 C CA . HIS B 1 39 ? 16.641 18.031 23.859 1 98.88 39 HIS B CA 1
ATOM 3906 C C . HIS B 1 39 ? 17.516 19.203 23.391 1 98.88 39 HIS B C 1
ATOM 3908 O O . HIS B 1 39 ? 18.047 19.953 24.203 1 98.88 39 HIS B O 1
ATOM 3914 N N . ARG B 1 40 ? 17.625 19.328 22.078 1 98.88 40 ARG B N 1
ATOM 3915 C CA . ARG B 1 40 ? 18.359 20.469 21.562 1 98.88 40 ARG B CA 1
ATOM 3916 C C . ARG B 1 40 ? 17.672 21.781 21.922 1 98.88 40 ARG B C 1
ATOM 3918 O O . ARG B 1 40 ? 18.328 22.781 22.234 1 98.88 40 ARG B O 1
ATOM 3925 N N . ILE B 1 41 ? 16.422 21.812 21.875 1 98.94 41 ILE B N 1
ATOM 3926 C CA . ILE B 1 41 ? 15.633 22.984 22.219 1 98.94 41 ILE B CA 1
ATOM 3927 C C . ILE B 1 41 ? 15.805 23.297 23.703 1 98.94 41 ILE B C 1
ATOM 3929 O O . ILE B 1 41 ? 15.992 24.453 24.094 1 98.94 41 ILE B O 1
ATOM 3933 N N . ALA B 1 42 ? 15.719 22.266 24.531 1 98.94 42 ALA B N 1
ATOM 3934 C CA . ALA B 1 42 ? 15.906 22.453 25.969 1 98.94 42 ALA B CA 1
ATOM 3935 C C . ALA B 1 42 ? 17.266 23.094 26.266 1 98.94 42 ALA B C 1
ATOM 3937 O O . ALA B 1 42 ? 17.375 23.969 27.125 1 98.94 42 ALA B O 1
ATOM 3938 N N . GLU B 1 43 ? 18.25 22.609 25.578 1 98.88 43 GLU B N 1
ATOM 3939 C CA . GLU B 1 43 ? 19.594 23.172 25.75 1 98.88 43 GLU B CA 1
ATOM 3940 C C . GLU B 1 43 ? 19.609 24.656 25.422 1 98.88 43 GLU B C 1
ATOM 3942 O O . GLU B 1 43 ? 20.219 25.453 26.141 1 98.88 43 GLU B O 1
ATOM 3947 N N . GLU B 1 44 ? 18.984 25.031 24.312 1 98.88 44 GLU B N 1
ATOM 3948 C CA . GLU B 1 44 ? 18.938 26.438 23.906 1 98.88 44 GLU B CA 1
ATOM 3949 C C . GLU B 1 44 ? 18.203 27.297 24.938 1 98.88 44 GLU B C 1
ATOM 3951 O O . GLU B 1 44 ? 18.641 28.391 25.281 1 98.88 44 GLU B O 1
ATOM 3956 N N . MET B 1 45 ? 17.031 26.812 25.422 1 98.88 45 MET B N 1
ATOM 3957 C CA . MET B 1 45 ? 16.25 27.531 26.406 1 98.88 45 MET B CA 1
ATOM 3958 C C . MET B 1 45 ? 17.062 27.766 27.672 1 98.88 45 MET B C 1
ATOM 3960 O O . MET B 1 45 ? 17.047 28.875 28.234 1 98.88 45 MET B O 1
ATOM 3964 N N . LYS B 1 46 ? 17.75 26.734 28.125 1 98.75 46 LYS B N 1
ATOM 3965 C CA . LYS B 1 46 ? 18.594 26.859 29.312 1 98.75 46 LYS B CA 1
ATOM 3966 C C . LYS B 1 46 ? 19.703 27.891 29.109 1 98.75 46 LYS B C 1
ATOM 3968 O O . LYS B 1 46 ? 19.953 28.719 29.984 1 98.75 46 LYS B O 1
ATOM 3973 N N . ALA B 1 47 ? 20.297 27.812 28 1 98.69 47 ALA B N 1
ATOM 3974 C CA . ALA B 1 47 ? 21.391 28.75 27.672 1 98.69 47 ALA B CA 1
ATOM 3975 C C . ALA B 1 47 ? 20.891 30.188 27.656 1 98.69 47 ALA B C 1
ATOM 3977 O O . ALA B 1 47 ? 21.625 31.109 27.969 1 98.69 47 ALA B O 1
ATOM 3978 N N . LEU B 1 48 ? 19.641 30.359 27.328 1 98.69 48 LEU B N 1
ATOM 3979 C CA . LEU B 1 48 ? 19.062 31.703 27.188 1 98.69 48 LEU B CA 1
ATOM 3980 C C . LEU B 1 48 ? 18.484 32.188 28.516 1 98.69 48 LEU B C 1
ATOM 3982 O O . LEU B 1 48 ? 17.875 33.25 28.578 1 98.69 48 LEU B O 1
ATOM 3986 N N . GLY B 1 49 ? 18.531 31.406 29.531 1 98.19 49 GLY B N 1
ATOM 3987 C CA . GLY B 1 49 ? 18.172 31.844 30.875 1 98.19 49 GLY B CA 1
ATOM 3988 C C . GLY B 1 49 ? 16.688 31.703 31.172 1 98.19 49 GLY B C 1
ATOM 3989 O O . GLY B 1 49 ? 16.125 32.469 31.922 1 98.19 49 GLY B O 1
ATOM 3990 N N . TYR B 1 50 ? 16.031 30.781 30.562 1 98.75 50 TYR B N 1
ATOM 3991 C CA . TYR B 1 50 ? 14.664 30.469 30.969 1 98.75 50 TYR B CA 1
ATOM 3992 C C . TYR B 1 50 ? 14.602 30.094 32.438 1 98.75 50 TYR B C 1
ATOM 3994 O O . TYR B 1 50 ? 15.531 29.484 32.969 1 98.75 50 TYR B O 1
ATOM 4002 N N . ASP B 1 51 ? 13.492 30.438 33.094 1 98.31 51 ASP B N 1
ATOM 4003 C CA . ASP B 1 51 ? 13.367 30.219 34.531 1 98.31 51 ASP B CA 1
ATOM 4004 C C . ASP B 1 51 ? 13.188 28.734 34.844 1 98.31 51 ASP B C 1
ATOM 4006 O O . ASP B 1 51 ? 13.609 28.25 35.875 1 98.31 51 ASP B O 1
ATOM 4010 N N . LYS B 1 52 ? 12.516 28.047 33.969 1 98.31 52 LYS B N 1
ATOM 4011 C CA . LYS B 1 52 ? 12.281 26.609 34.062 1 98.31 52 LYS B CA 1
ATOM 4012 C C . LYS B 1 52 ? 12.156 25.969 32.688 1 98.31 52 LYS B C 1
ATOM 4014 O O . LYS B 1 52 ? 11.555 26.562 31.781 1 98.31 52 LYS B O 1
ATOM 4019 N N . VAL B 1 53 ? 12.797 24.891 32.531 1 98.75 53 VAL B N 1
ATOM 4020 C CA . VAL B 1 53 ? 12.688 24.078 31.312 1 98.75 53 VAL B CA 1
ATOM 4021 C C . VAL B 1 53 ? 12.367 22.641 31.688 1 98.75 53 VAL B C 1
ATOM 4023 O O . VAL B 1 53 ? 13.039 22.031 32.531 1 98.75 53 VAL B O 1
ATOM 4026 N N . GLU B 1 54 ? 11.32 22.031 31.078 1 98.62 54 GLU B N 1
ATOM 4027 C CA . GLU B 1 54 ? 10.898 20.688 31.453 1 98.62 54 GLU B CA 1
ATOM 4028 C C . GLU B 1 54 ? 10.266 19.969 30.266 1 98.62 54 GLU B C 1
ATOM 4030 O O . GLU B 1 54 ? 9.961 20.578 29.25 1 98.62 54 GLU B O 1
ATOM 4035 N N . PHE B 1 55 ? 10.242 18.656 30.391 1 98.44 55 PHE B N 1
ATOM 4036 C CA . PHE B 1 55 ? 9.531 17.781 29.453 1 98.44 55 PHE B CA 1
ATOM 4037 C C . PHE B 1 55 ? 8.281 17.203 30.109 1 98.44 55 PHE B C 1
ATOM 4039 O O . PHE B 1 55 ? 8.328 16.75 31.25 1 98.44 55 PHE B O 1
ATOM 4046 N N . ASP B 1 56 ? 7.152 17.297 29.469 1 97.94 56 ASP B N 1
ATOM 4047 C CA . ASP B 1 56 ? 5.969 16.656 30.031 1 97.94 56 ASP B CA 1
ATOM 4048 C C . ASP B 1 56 ? 5.914 15.172 29.672 1 97.94 56 ASP B C 1
ATOM 4050 O O . ASP B 1 56 ? 6.871 14.633 29.109 1 97.94 56 ASP B O 1
ATOM 4054 N N . LYS B 1 57 ? 4.832 14.445 30.016 1 96.88 57 LYS B N 1
ATOM 4055 C CA . LYS B 1 57 ? 4.723 13 29.828 1 96.88 57 LYS B CA 1
ATOM 4056 C C . LYS B 1 57 ? 4.742 12.633 28.344 1 96.88 57 LYS B C 1
ATOM 4058 O O . LYS B 1 57 ? 5.289 11.594 27.969 1 96.88 57 LYS B O 1
ATOM 4063 N N . LEU B 1 58 ? 4.137 13.422 27.547 1 97.75 58 LEU B N 1
ATOM 4064 C CA . LEU B 1 58 ? 4.078 13.164 26.109 1 97.75 58 LEU B CA 1
ATOM 4065 C C . LEU B 1 58 ? 5.43 13.43 25.453 1 97.75 58 LEU B C 1
ATOM 4067 O O . LEU B 1 58 ? 5.766 12.812 24.453 1 97.75 58 LEU B O 1
ATOM 4071 N N . GLY B 1 59 ? 6.156 14.32 26 1 98.56 59 GLY B N 1
ATOM 4072 C CA . GLY B 1 59 ? 7.48 14.625 25.484 1 98.56 59 GLY B CA 1
ATOM 4073 C C . GLY B 1 59 ? 7.5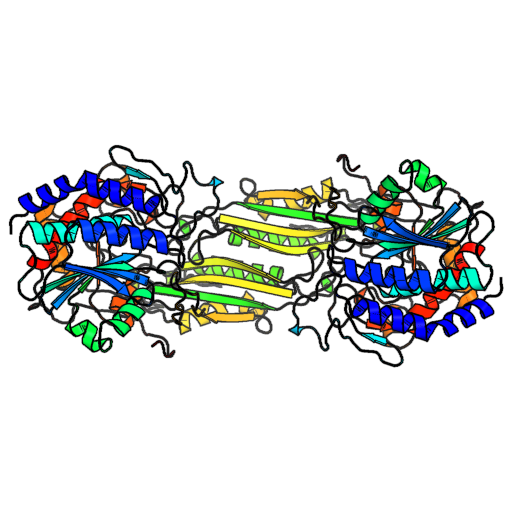94 16.047 24.938 1 98.56 59 GLY B C 1
ATOM 4074 O O . GLY B 1 59 ? 8.586 16.391 24.297 1 98.56 59 GLY B O 1
ATOM 4075 N N . ASN B 1 60 ? 6.625 16.859 25.141 1 98.75 60 ASN B N 1
ATOM 4076 C CA . ASN B 1 60 ? 6.777 18.266 24.828 1 98.75 60 ASN B CA 1
ATOM 4077 C C . ASN B 1 60 ? 7.887 18.906 25.656 1 98.75 60 ASN B C 1
ATOM 4079 O O . ASN B 1 60 ? 8.047 18.594 26.828 1 98.75 60 ASN B O 1
ATOM 4083 N N . VAL B 1 61 ? 8.633 19.812 25.078 1 98.88 61 VAL B N 1
ATOM 4084 C CA . VAL B 1 61 ? 9.555 20.641 25.844 1 98.88 61 VAL B CA 1
ATOM 4085 C C . VAL B 1 61 ? 8.891 21.969 26.188 1 98.88 61 VAL B C 1
ATOM 4087 O O . VAL B 1 61 ? 8.32 22.625 25.312 1 98.88 61 VAL B O 1
ATOM 4090 N N . ILE B 1 62 ? 8.906 22.359 27.422 1 98.81 62 ILE B N 1
ATOM 4091 C CA . ILE B 1 62 ? 8.219 23.547 27.906 1 98.81 62 ILE B CA 1
ATOM 4092 C C . ILE B 1 62 ? 9.203 24.438 28.656 1 98.81 62 ILE B C 1
ATOM 4094 O O . ILE B 1 62 ? 9.859 23.984 29.609 1 98.81 62 ILE B O 1
ATOM 4098 N N . GLY B 1 63 ? 9.352 25.672 28.234 1 98.88 63 GLY B N 1
ATOM 4099 C CA . GLY B 1 63 ? 10.109 26.688 28.922 1 98.88 63 GLY B CA 1
ATOM 4100 C C . GLY B 1 63 ? 9.242 27.797 29.5 1 98.88 63 GLY B C 1
ATOM 4101 O O . GLY B 1 63 ? 8.25 28.188 28.891 1 98.88 63 GLY B O 1
ATOM 4102 N N . TRP B 1 64 ? 9.68 28.266 30.656 1 98.69 64 TRP B N 1
ATOM 4103 C CA . TRP B 1 64 ? 8.93 29.312 31.344 1 98.69 64 TRP B CA 1
ATOM 4104 C C . TRP B 1 64 ? 9.797 30.547 31.562 1 98.69 64 TRP B C 1
ATOM 4106 O O . TRP B 1 64 ? 10.984 30.438 31.891 1 98.69 64 TRP B O 1
ATOM 4116 N N . MET B 1 65 ? 9.219 31.719 31.312 1 98.12 65 MET B N 1
ATOM 4117 C CA . MET B 1 65 ? 9.82 33 31.672 1 98.12 65 MET B CA 1
ATOM 4118 C C . MET B 1 65 ? 8.82 33.875 32.406 1 98.12 65 MET B C 1
ATOM 4120 O O . MET B 1 65 ? 7.73 34.156 31.922 1 98.12 65 MET B O 1
ATOM 4124 N N . GLY B 1 66 ? 9.188 34.312 33.562 1 96.25 66 GLY B N 1
ATOM 4125 C CA . GLY B 1 66 ? 8.305 35.125 34.406 1 96.25 66 GLY B CA 1
ATOM 4126 C C . GLY B 1 66 ? 7.66 34.312 35.5 1 96.25 66 GLY B C 1
ATOM 4127 O O . GLY B 1 66 ? 7.777 33.094 35.562 1 96.25 66 GLY B O 1
ATOM 4128 N N . GLU B 1 67 ? 6.984 35 36.469 1 93 67 GLU B N 1
ATOM 4129 C CA . GLU B 1 67 ? 6.496 34.344 37.688 1 93 67 GLU B CA 1
ATOM 4130 C C . GLU B 1 67 ? 5.004 34.594 37.875 1 93 67 GLU B C 1
ATOM 4132 O O . GLU B 1 67 ? 4.43 34.188 38.906 1 93 67 GLU B O 1
ATOM 4137 N N . GLY B 1 68 ? 4.383 35.188 36.938 1 95.81 68 GLY B N 1
ATOM 4138 C CA . GLY B 1 68 ? 2.982 35.531 37.094 1 95.81 68 GLY B CA 1
ATOM 4139 C C . GLY B 1 68 ? 2.051 34.344 37.031 1 95.81 68 GLY B C 1
ATOM 4140 O O . GLY B 1 68 ? 2.479 33.25 36.688 1 95.81 68 GLY B O 1
ATOM 4141 N N . ASP B 1 69 ? 0.734 34.656 37.344 1 96.25 69 ASP B N 1
ATOM 4142 C CA . ASP B 1 69 ? -0.278 33.625 37.375 1 96.25 69 ASP B CA 1
ATOM 4143 C C . ASP B 1 69 ? -0.95 33.469 36 1 96.25 69 ASP B C 1
ATOM 4145 O O . ASP B 1 69 ? -1.39 32.375 35.625 1 96.25 69 ASP B O 1
ATOM 4149 N N . LYS B 1 70 ? -1.014 34.594 35.312 1 98 70 LYS B N 1
ATOM 4150 C CA . LYS B 1 70 ? -1.603 34.562 33.969 1 98 70 LYS B CA 1
ATOM 4151 C C . LYS B 1 70 ? -0.564 34.156 32.938 1 98 70 LYS B C 1
ATOM 4153 O O . LYS B 1 70 ? 0.596 34.562 33 1 98 70 LYS B O 1
ATOM 4158 N N . ILE B 1 71 ? -1.021 33.406 31.969 1 98.62 71 ILE B N 1
ATOM 4159 C CA . ILE B 1 71 ? -0.073 32.812 31.031 1 98.62 71 ILE B CA 1
ATOM 4160 C C . ILE B 1 71 ? -0.365 33.312 29.625 1 98.62 71 ILE B C 1
ATOM 4162 O O . ILE B 1 71 ? -1.521 33.344 29.203 1 98.62 71 ILE B O 1
ATOM 4166 N N . ILE B 1 72 ? 0.593 33.75 28.953 1 98.81 72 ILE B N 1
ATOM 4167 C CA . ILE B 1 72 ? 0.62 33.875 27.484 1 98.81 72 ILE B CA 1
ATOM 4168 C C . ILE B 1 72 ? 1.573 32.844 26.906 1 98.81 72 ILE B C 1
ATOM 4170 O O . ILE B 1 72 ? 2.74 32.781 27.297 1 98.81 72 ILE B O 1
ATOM 4174 N N . ALA B 1 73 ? 1.05 32.031 26.031 1 98.88 73 ALA B N 1
ATOM 4175 C CA . ALA B 1 73 ? 1.853 30.922 25.547 1 98.88 73 ALA B CA 1
ATOM 4176 C C . ALA B 1 73 ? 2.209 31.109 24.078 1 98.88 73 ALA B C 1
ATOM 4178 O O . ALA B 1 73 ? 1.442 31.703 23.312 1 98.88 73 ALA B O 1
ATOM 4179 N N . LEU B 1 74 ? 3.389 30.656 23.688 1 98.94 74 LEU B N 1
ATOM 4180 C CA . LEU B 1 74 ? 3.838 30.484 22.312 1 98.94 74 LEU B CA 1
ATOM 4181 C C . LEU B 1 74 ? 4.004 29 21.984 1 98.94 74 LEU B C 1
ATOM 4183 O O . LEU B 1 74 ? 4.777 28.297 22.641 1 98.94 74 LEU B O 1
ATOM 4187 N N . ASP B 1 75 ? 3.262 28.547 21 1 98.88 75 ASP B N 1
ATOM 4188 C CA . ASP B 1 75 ? 3.295 27.141 20.641 1 98.88 75 ASP B CA 1
ATOM 4189 C C . ASP B 1 75 ? 3.949 26.922 19.266 1 98.88 75 ASP B C 1
ATOM 4191 O O . ASP B 1 75 ? 3.582 27.578 18.297 1 98.88 75 ASP B O 1
ATOM 4195 N N . SER B 1 76 ? 4.93 26.031 19.266 1 98.81 76 SER B N 1
ATOM 4196 C CA . SER B 1 76 ? 5.605 25.594 18.047 1 98.81 76 SER B CA 1
ATOM 4197 C C . SER B 1 76 ? 5.742 24.078 18.016 1 98.81 76 SER B C 1
ATOM 4199 O O . SER B 1 76 ? 6.418 23.484 18.859 1 98.81 76 SER B O 1
ATOM 4201 N N . HIS B 1 77 ? 5.074 23.422 17.031 1 98.56 77 HIS B N 1
ATOM 4202 C CA . HIS B 1 77 ? 5.395 22 16.953 1 98.56 77 HIS B CA 1
ATOM 4203 C C . HIS B 1 77 ? 6.773 21.781 16.344 1 98.56 77 HIS B C 1
ATOM 4205 O O . HIS B 1 77 ? 7.223 22.578 15.516 1 98.56 77 HIS B O 1
ATOM 4211 N N . VAL B 1 78 ? 7.43 20.703 16.797 1 98.69 78 VAL B N 1
ATOM 4212 C CA . VAL B 1 78 ? 8.836 20.547 16.438 1 98.69 78 VAL B CA 1
ATOM 4213 C C . VAL B 1 78 ? 9.039 19.25 15.672 1 98.69 78 VAL B C 1
ATOM 4215 O O . VAL B 1 78 ? 10.156 18.938 15.242 1 98.69 78 VAL B O 1
ATOM 4218 N N . ASP B 1 79 ? 7.934 18.469 15.562 1 98 79 ASP B N 1
ATOM 4219 C CA . ASP B 1 79 ? 7.977 17.328 14.648 1 98 79 ASP B CA 1
ATOM 4220 C C . ASP B 1 79 ? 7.785 17.766 13.203 1 98 79 ASP B C 1
ATOM 4222 O O . ASP B 1 79 ? 7.211 18.828 12.945 1 98 79 ASP B O 1
ATOM 4226 N N . THR B 1 80 ? 8.359 16.984 12.32 1 96.62 80 THR B N 1
ATOM 4227 C CA . THR B 1 80 ? 8.203 17.234 10.891 1 96.62 80 THR B CA 1
ATOM 4228 C C . THR B 1 80 ? 7.582 16.031 10.188 1 96.62 80 THR B C 1
ATOM 4230 O O . THR B 1 80 ? 7.492 14.945 10.773 1 96.62 80 THR B O 1
ATOM 4233 N N . VAL B 1 81 ? 7.074 16.266 8.992 1 94.31 81 VAL B N 1
ATOM 4234 C CA . VAL B 1 81 ? 6.688 15.133 8.148 1 94.31 81 VAL B CA 1
ATOM 4235 C C . VAL B 1 81 ? 7.934 14.508 7.527 1 94.31 81 VAL B C 1
ATOM 4237 O O . VAL B 1 81 ? 9.031 15.047 7.637 1 94.31 81 VAL B O 1
ATOM 4240 N N . GLY B 1 82 ? 7.781 13.391 6.98 1 92.81 82 GLY B N 1
ATOM 4241 C CA . GLY B 1 82 ? 8.883 12.75 6.277 1 92.81 82 GLY B CA 1
ATOM 4242 C C . GLY B 1 82 ? 9.305 13.5 5.031 1 92.81 82 GLY B C 1
ATOM 4243 O O . GLY B 1 82 ? 8.742 14.547 4.703 1 92.81 82 GLY B O 1
ATOM 4244 N N . ILE B 1 83 ? 10.305 12.945 4.336 1 92.38 83 ILE B N 1
ATOM 4245 C CA . ILE B 1 83 ? 10.852 13.672 3.193 1 92.38 83 ILE B CA 1
ATOM 4246 C C . ILE B 1 83 ? 10.172 13.195 1.908 1 92.38 83 ILE B C 1
ATOM 4248 O O . ILE B 1 83 ? 10.32 13.82 0.855 1 92.38 83 ILE B O 1
ATOM 4252 N N . GLY B 1 84 ? 9.391 12.109 1.99 1 89.69 84 GLY B N 1
ATOM 4253 C CA . GLY B 1 84 ? 8.82 11.562 0.771 1 89.69 84 GLY B CA 1
ATOM 4254 C C . GLY B 1 84 ? 9.867 11.078 -0.215 1 89.69 84 GLY B C 1
ATOM 4255 O O . GLY B 1 84 ? 10.859 10.469 0.178 1 89.69 84 GLY B O 1
ATOM 4256 N N . ASN B 1 85 ? 9.547 11.273 -1.489 1 90.06 85 ASN B N 1
ATOM 4257 C CA . ASN B 1 85 ? 10.461 10.867 -2.549 1 90.06 85 ASN B CA 1
ATOM 4258 C C . ASN B 1 85 ? 11.695 11.766 -2.602 1 90.06 85 ASN B C 1
ATOM 4260 O O . ASN B 1 85 ? 11.586 12.953 -2.922 1 90.06 85 ASN B O 1
ATOM 4264 N N . ARG B 1 86 ? 12.844 11.172 -2.359 1 91.62 86 ARG B N 1
ATOM 4265 C CA . ARG B 1 86 ? 14.102 11.906 -2.307 1 91.62 86 ARG B CA 1
ATOM 4266 C C . ARG B 1 86 ? 14.406 12.57 -3.646 1 91.62 86 ARG B C 1
ATOM 4268 O O . ARG B 1 86 ? 15.016 13.641 -3.693 1 91.62 86 ARG B O 1
ATOM 4275 N N . ASP B 1 87 ? 13.844 12.055 -4.73 1 90.5 87 ASP B N 1
ATOM 4276 C CA . ASP B 1 87 ? 14.117 12.57 -6.07 1 90.5 87 ASP B CA 1
ATOM 4277 C C . ASP B 1 87 ? 13.5 13.953 -6.27 1 90.5 87 ASP B C 1
ATOM 4279 O O . ASP B 1 87 ? 13.875 14.68 -7.191 1 90.5 87 ASP B O 1
ATOM 4283 N N . ASN B 1 88 ? 12.609 14.312 -5.375 1 90.75 88 ASN B N 1
ATOM 4284 C CA . ASN B 1 88 ? 11.945 15.602 -5.488 1 90.75 88 ASN B CA 1
ATOM 4285 C C . ASN B 1 88 ? 12.727 16.703 -4.773 1 90.75 88 ASN B C 1
ATOM 4287 O O . ASN B 1 88 ? 12.344 17.875 -4.816 1 90.75 88 ASN B O 1
ATOM 4291 N N . TRP B 1 89 ? 13.906 16.359 -4.086 1 94.06 89 TRP B N 1
ATOM 4292 C CA . TRP B 1 89 ? 14.711 17.312 -3.324 1 94.06 89 TRP B CA 1
ATOM 4293 C C . TRP B 1 89 ? 15.969 17.703 -4.094 1 94.06 89 TRP B C 1
ATOM 4295 O O . TRP B 1 89 ? 16.672 16.844 -4.621 1 94.06 89 TRP B O 1
ATOM 4305 N N . GLU B 1 90 ? 16.234 18.984 -4.16 1 95.94 90 GLU B N 1
ATOM 4306 C CA . GLU B 1 90 ? 17.406 19.5 -4.871 1 95.94 90 GLU B CA 1
ATOM 4307 C C . GLU B 1 90 ? 18.656 19.422 -4.004 1 95.94 90 GLU B C 1
ATOM 4309 O O . GLU B 1 90 ? 19.781 19.438 -4.52 1 95.94 90 GLU B O 1
ATOM 4314 N N . ALA B 1 91 ? 18.422 19.469 -2.748 1 96.06 91 ALA B N 1
ATOM 4315 C CA . ALA B 1 91 ? 19.484 19.344 -1.758 1 96.06 91 ALA B CA 1
ATOM 4316 C C . ALA B 1 91 ? 19.062 18.438 -0.605 1 96.06 91 ALA B C 1
ATOM 4318 O O . ALA B 1 91 ? 17.906 18.031 -0.516 1 96.06 91 ALA B O 1
ATOM 4319 N N . ASP B 1 92 ? 20.094 18.078 0.158 1 96.75 92 ASP B N 1
ATOM 4320 C CA . ASP B 1 92 ? 19.781 17.219 1.292 1 96.75 92 ASP B CA 1
ATOM 4321 C C . ASP B 1 92 ? 18.828 17.906 2.258 1 96.75 92 ASP B C 1
ATOM 4323 O O . ASP B 1 92 ? 19.109 19 2.752 1 96.75 92 ASP B O 1
ATOM 4327 N N . PRO B 1 93 ? 17.75 17.281 2.537 1 96.56 93 PRO B N 1
ATOM 4328 C CA . PRO B 1 93 ? 16.703 17.938 3.332 1 96.56 93 PRO B CA 1
ATOM 4329 C C . PRO B 1 93 ? 17.125 18.156 4.785 1 96.56 93 PRO B C 1
ATOM 4331 O O . PRO B 1 93 ? 16.531 18.984 5.488 1 96.56 93 PRO B O 1
ATOM 4334 N N . TYR B 1 94 ? 18.156 17.484 5.379 1 96.44 94 TYR B N 1
ATOM 4335 C CA . TYR B 1 94 ? 18.531 17.578 6.785 1 96.44 94 TYR B CA 1
ATOM 4336 C C . TYR B 1 94 ? 19.859 18.328 6.945 1 96.44 94 TYR B C 1
ATOM 4338 O O . TYR B 1 94 ? 20 19.141 7.863 1 96.44 94 TYR B O 1
ATOM 4346 N N . GLN B 1 95 ? 20.734 18.094 6 1 93.5 95 GLN B N 1
ATOM 4347 C CA . GLN B 1 95 ? 21.938 18.906 6.008 1 93.5 95 GLN B CA 1
ATOM 4348 C C . GLN B 1 95 ? 21.625 20.359 5.648 1 93.5 95 GLN B C 1
ATOM 4350 O O .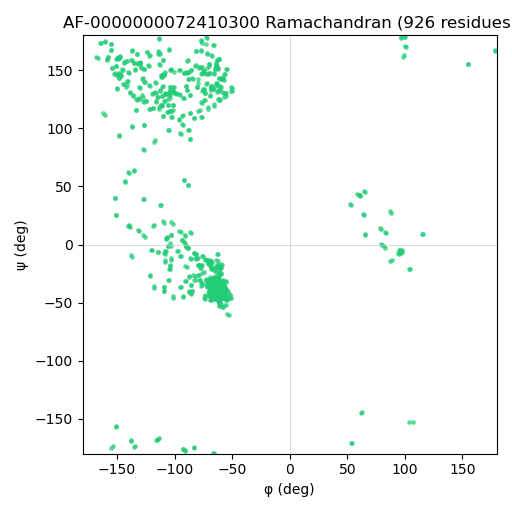 GLN B 1 95 ? 22.203 21.297 6.211 1 93.5 95 GLN B O 1
ATOM 4355 N N . GLY B 1 96 ? 20.672 20.406 4.75 1 87.5 96 GLY B N 1
ATOM 4356 C CA . GLY B 1 96 ? 20.203 21.719 4.324 1 87.5 96 GLY B CA 1
ATOM 4357 C C . GLY B 1 96 ? 21.328 22.625 3.846 1 87.5 96 GLY B C 1
ATOM 4358 O O . GLY B 1 96 ? 22.359 22.141 3.373 1 87.5 96 GLY B O 1
ATOM 4359 N N . TYR B 1 97 ? 21.078 23.828 3.627 1 89.94 97 TYR B N 1
ATOM 4360 C CA . TYR B 1 97 ? 22.016 24.922 3.385 1 89.94 97 TYR B CA 1
ATOM 4361 C C . TYR B 1 97 ? 21.406 26.266 3.758 1 89.94 97 TYR B C 1
ATOM 4363 O O . TYR B 1 97 ? 20.266 26.328 4.215 1 89.94 97 TYR B O 1
ATOM 4371 N N . GLU B 1 98 ? 22.25 27.281 3.822 1 94.56 98 GLU B N 1
ATOM 4372 C CA . GLU B 1 98 ? 21.734 28.641 4.027 1 94.56 98 GLU B CA 1
ATOM 4373 C C . GLU B 1 98 ? 22.406 29.625 3.082 1 94.56 98 GLU B C 1
ATOM 4375 O O . GLU B 1 98 ? 23.516 29.375 2.605 1 94.56 98 GLU B O 1
ATOM 4380 N N . THR B 1 99 ? 21.672 30.625 2.74 1 96.38 99 THR B N 1
ATOM 4381 C CA . THR B 1 99 ? 22.203 31.812 2.084 1 96.38 99 THR B CA 1
ATOM 4382 C C . THR B 1 99 ? 22.078 33.031 3.002 1 96.38 99 THR B C 1
ATOM 4384 O O . THR B 1 99 ? 21.859 32.875 4.203 1 96.38 99 THR B O 1
ATOM 4387 N N . ASP B 1 100 ? 22.266 34.156 2.436 1 95.5 100 ASP B N 1
ATOM 4388 C CA . ASP B 1 100 ? 22.125 35.375 3.227 1 95.5 100 ASP B CA 1
ATOM 4389 C C . ASP B 1 100 ? 20.672 35.625 3.641 1 95.5 100 ASP B C 1
ATOM 4391 O O . ASP B 1 100 ? 20.406 36.219 4.684 1 95.5 100 ASP B O 1
ATOM 4395 N N . ASP B 1 101 ? 19.781 34.938 2.883 1 96.5 101 ASP B N 1
ATOM 4396 C CA . ASP B 1 101 ? 18.391 35.344 3.094 1 96.5 101 ASP B CA 1
ATOM 4397 C C . ASP B 1 101 ? 17.547 34.156 3.551 1 96.5 101 ASP B C 1
ATOM 4399 O O . ASP B 1 101 ? 16.5 34.312 4.168 1 96.5 101 ASP B O 1
ATOM 4403 N N . ILE B 1 102 ? 18.031 32.906 3.119 1 97.56 102 ILE B N 1
ATOM 4404 C CA . ILE B 1 102 ? 17.125 31.797 3.363 1 97.56 102 ILE B CA 1
ATOM 4405 C C . ILE B 1 102 ? 17.891 30.656 4.051 1 97.56 102 ILE B C 1
ATOM 4407 O O . ILE B 1 102 ? 19.109 30.609 4.008 1 97.56 102 ILE B O 1
ATOM 4411 N N . ILE B 1 103 ? 17.141 29.844 4.746 1 97.81 103 ILE B N 1
ATOM 4412 C CA . ILE B 1 103 ? 17.547 28.547 5.27 1 97.81 103 ILE B CA 1
ATOM 4413 C C . ILE B 1 103 ? 16.75 27.438 4.586 1 97.81 103 ILE B C 1
ATOM 4415 O O . ILE B 1 103 ? 15.523 27.516 4.488 1 97.81 103 ILE B O 1
ATOM 4419 N N . TYR B 1 104 ? 17.531 26.5 4.062 1 97.25 104 TYR B N 1
ATOM 4420 C CA . TYR B 1 104 ? 16.953 25.375 3.354 1 97.25 104 TYR B CA 1
ATOM 4421 C C . TYR B 1 104 ? 16.922 24.125 4.238 1 97.25 104 TYR B C 1
ATOM 4423 O O . TYR B 1 104 ? 17.938 23.797 4.879 1 97.25 104 TYR B O 1
ATOM 4431 N N . GLY B 1 105 ? 15.688 23.484 4.227 1 97.19 105 GLY B N 1
ATOM 4432 C CA . GLY B 1 105 ? 15.633 22.203 4.906 1 97.19 105 GLY B CA 1
ATOM 4433 C C . GLY B 1 105 ? 14.242 21.844 5.391 1 97.19 105 GLY B C 1
ATOM 4434 O O . GLY B 1 105 ? 13.43 22.734 5.668 1 97.19 105 GLY B O 1
ATOM 4435 N N . ARG B 1 106 ? 14.008 20.484 5.555 1 97 106 ARG B N 1
ATOM 4436 C CA . ARG B 1 106 ? 12.734 19.984 6.07 1 97 106 ARG B CA 1
ATOM 4437 C C . ARG B 1 106 ? 12.469 20.5 7.48 1 97 106 ARG B C 1
ATOM 4439 O O . ARG B 1 106 ? 13.328 20.391 8.359 1 97 106 ARG B O 1
ATOM 4446 N N . GLY B 1 107 ? 11.328 21.141 7.641 1 96.12 107 GLY B N 1
ATOM 4447 C CA . GLY B 1 107 ? 10.922 21.609 8.953 1 96.12 107 GLY B CA 1
ATOM 4448 C C . GLY B 1 107 ? 11.25 23.078 9.18 1 96.12 107 GLY B C 1
ATOM 4449 O O . GLY B 1 107 ? 10.82 23.672 10.172 1 96.12 107 GLY B O 1
ATOM 4450 N N . GLY B 1 108 ? 11.945 23.719 8.289 1 96.44 108 GLY B N 1
ATOM 4451 C CA . GLY B 1 108 ? 12.281 25.125 8.445 1 96.44 108 GLY B CA 1
ATOM 4452 C C . GLY B 1 108 ? 11.062 26.016 8.57 1 96.44 108 GLY B C 1
ATOM 4453 O O . GLY B 1 108 ? 10.922 26.734 9.555 1 96.44 108 GLY B O 1
ATOM 4454 N N . SER B 1 109 ? 10.188 25.891 7.613 1 96.25 109 SER B N 1
ATOM 4455 C CA . SER B 1 109 ? 8.953 26.672 7.617 1 96.25 109 SER B CA 1
ATOM 4456 C C . SER B 1 109 ? 7.859 25.984 8.43 1 96.25 109 SER B C 1
ATOM 4458 O O . SER B 1 109 ? 7.043 26.641 9.07 1 96.25 109 SER B O 1
ATOM 4460 N N . ASP B 1 110 ? 7.758 24.703 8.461 1 94.69 110 ASP B N 1
ATOM 4461 C CA . ASP B 1 110 ? 6.715 23.906 9.109 1 94.69 110 ASP B CA 1
ATOM 4462 C C . ASP B 1 110 ? 7.316 22.875 10.047 1 94.69 110 ASP B C 1
ATOM 4464 O O . ASP B 1 110 ? 7.516 21.719 9.664 1 94.69 110 ASP B O 1
ATOM 4468 N N . GLN B 1 111 ? 7.703 23.297 11.328 1 94.62 111 GLN B N 1
ATOM 4469 C CA . GLN B 1 111 ? 7.625 24.719 11.664 1 94.62 111 GLN B CA 1
ATOM 4470 C C . GLN B 1 111 ? 8.656 25.078 12.719 1 94.62 111 GLN B C 1
ATOM 4472 O O . GLN B 1 111 ? 8.352 25.812 13.664 1 94.62 111 GLN B O 1
ATOM 4477 N N . GLU B 1 112 ? 9.859 24.5 12.578 1 98.19 112 GLU B N 1
ATOM 4478 C CA . GLU B 1 112 ? 10.938 24.734 13.531 1 98.19 112 GLU B CA 1
ATOM 4479 C C . GLU B 1 112 ? 11.391 26.188 13.5 1 98.19 112 GLU B C 1
ATOM 4481 O O . GLU B 1 112 ? 12.016 26.672 14.445 1 98.19 112 GLU B O 1
ATOM 4486 N N . GLY B 1 113 ? 11.141 26.906 12.398 1 98.62 113 GLY B N 1
ATOM 4487 C CA . GLY B 1 113 ? 11.359 28.344 12.391 1 98.62 113 GLY B CA 1
ATOM 4488 C C . GLY B 1 113 ? 10.586 29.062 13.469 1 98.62 113 GLY B C 1
ATOM 4489 O O . GLY B 1 113 ? 11.109 29.984 14.102 1 98.62 113 GLY B O 1
ATOM 4490 N N . GLY B 1 114 ? 9.32 28.656 13.633 1 98.81 114 GLY B N 1
ATOM 4491 C CA . GLY B 1 114 ? 8.516 29.219 14.711 1 98.81 114 GLY B CA 1
ATOM 4492 C C . GLY B 1 114 ? 9.109 28.969 16.094 1 98.81 114 GLY B C 1
ATOM 4493 O O . GLY B 1 114 ? 9.078 29.844 16.953 1 98.81 114 GLY B O 1
ATOM 4494 N N . MET B 1 115 ? 9.633 27.812 16.312 1 98.88 115 MET B N 1
ATOM 4495 C CA . MET B 1 115 ? 10.266 27.453 17.578 1 98.88 115 MET B CA 1
ATOM 4496 C C . MET B 1 115 ? 11.469 28.359 17.844 1 98.88 115 MET B C 1
ATOM 4498 O O . MET B 1 115 ? 11.648 28.844 18.969 1 98.88 115 MET B O 1
ATOM 4502 N N . ALA B 1 116 ? 12.258 28.578 16.812 1 98.88 116 ALA B N 1
ATOM 4503 C CA . ALA B 1 116 ? 13.414 29.453 16.969 1 98.88 116 ALA B CA 1
ATOM 4504 C C . ALA B 1 116 ? 12.977 30.859 17.359 1 98.88 116 ALA B C 1
ATOM 4506 O O . ALA B 1 116 ? 13.508 31.438 18.312 1 98.88 116 ALA B O 1
ATOM 4507 N N . SER B 1 117 ? 12.023 31.406 16.641 1 98.94 117 SER B N 1
ATOM 4508 C CA . SER B 1 117 ? 11.547 32.75 16.906 1 98.94 117 SER B CA 1
ATOM 4509 C C . SER B 1 117 ? 10.922 32.875 18.281 1 98.94 117 SER B C 1
ATOM 4511 O O . SER B 1 117 ? 11.133 33.875 18.984 1 98.94 117 SER B O 1
ATOM 4513 N N . ALA B 1 118 ? 10.117 31.906 18.641 1 98.94 118 ALA B N 1
ATOM 4514 C CA . ALA B 1 118 ? 9.445 31.922 19.938 1 98.94 118 ALA B CA 1
ATOM 4515 C C . ALA B 1 118 ? 10.461 31.906 21.078 1 98.94 118 ALA B C 1
ATOM 4517 O O . ALA B 1 118 ? 10.32 32.656 22.062 1 98.94 118 ALA B O 1
ATOM 4518 N N . THR B 1 119 ? 11.445 31.016 20.969 1 98.94 119 THR B N 1
ATOM 4519 C CA . THR B 1 119 ? 12.469 30.875 21.984 1 98.94 119 THR B CA 1
ATOM 4520 C C . THR B 1 119 ? 13.195 32.188 22.219 1 98.94 119 THR B C 1
ATOM 4522 O O . THR B 1 119 ? 13.359 32.625 23.375 1 98.94 119 THR B O 1
ATOM 4525 N N . TYR B 1 120 ? 13.555 32.844 21.219 1 98.94 120 TYR B N 1
ATOM 4526 C CA . TYR B 1 120 ? 14.32 34.094 21.344 1 98.94 120 TYR B CA 1
ATOM 4527 C C . TYR B 1 120 ? 13.398 35.281 21.641 1 98.94 120 TYR B C 1
ATOM 4529 O O . TYR B 1 120 ? 13.82 36.25 22.25 1 98.94 120 TYR B O 1
ATOM 4537 N N . GLY B 1 121 ? 12.125 35.219 21.125 1 98.88 121 GLY B N 1
ATOM 4538 C CA . GLY B 1 121 ? 11.164 36.219 21.516 1 98.88 121 GLY B CA 1
ATOM 4539 C C . GLY B 1 121 ? 11.008 36.344 23.016 1 98.88 121 GLY B C 1
ATOM 4540 O O . GLY B 1 121 ? 10.984 37.469 23.547 1 98.88 121 GLY B O 1
ATOM 4541 N N . ALA B 1 122 ? 10.906 35.25 23.656 1 98.81 122 ALA B N 1
ATOM 4542 C CA . ALA B 1 122 ? 10.797 35.25 25.109 1 98.81 122 ALA B CA 1
ATOM 4543 C C . ALA B 1 122 ? 12.062 35.812 25.766 1 98.81 122 ALA B C 1
ATOM 4545 O O . ALA B 1 122 ? 11.992 36.531 26.766 1 98.81 122 ALA B O 1
ATOM 4546 N N . ARG B 1 123 ? 13.203 35.469 25.219 1 98.62 123 ARG B N 1
ATOM 4547 C CA . ARG B 1 123 ? 14.461 36.031 25.734 1 98.62 123 ARG B CA 1
ATOM 4548 C C . ARG B 1 123 ? 14.484 37.562 25.625 1 98.62 123 ARG B C 1
ATOM 4550 O O . ARG B 1 123 ? 14.898 38.25 26.562 1 98.62 123 ARG B O 1
ATOM 4557 N N . ILE B 1 124 ? 14.023 38.062 24.547 1 98.81 124 ILE B N 1
ATOM 4558 C CA . ILE B 1 124 ? 13.984 39.5 24.312 1 98.81 124 ILE B CA 1
ATOM 4559 C C . ILE B 1 124 ? 13.07 40.156 25.344 1 98.81 124 ILE B C 1
ATOM 4561 O O . ILE B 1 124 ? 13.375 41.219 25.859 1 98.81 124 ILE B O 1
ATOM 4565 N N . MET B 1 125 ? 11.945 39.531 25.688 1 98.62 125 MET B N 1
ATOM 4566 C CA . MET B 1 125 ? 11.055 40.031 26.734 1 98.62 125 MET B CA 1
ATOM 4567 C C . MET B 1 125 ? 11.805 40.219 28.047 1 98.62 125 MET B C 1
ATOM 4569 O O . MET B 1 125 ? 11.617 41.219 28.734 1 98.62 125 MET B O 1
ATOM 4573 N N . LYS B 1 126 ? 12.531 39.188 28.344 1 96.75 126 LYS B N 1
ATOM 4574 C CA . LYS B 1 126 ? 13.297 39.25 29.578 1 96.75 126 LYS B CA 1
ATOM 4575 C C . LYS B 1 126 ? 14.367 40.344 29.516 1 96.75 126 LYS B C 1
ATOM 4577 O O . LYS B 1 126 ? 14.516 41.125 30.469 1 96.75 126 LYS B O 1
ATOM 4582 N N . ASP B 1 127 ? 15.07 40.438 28.438 1 97.56 127 ASP B N 1
ATOM 4583 C CA . ASP B 1 127 ? 16.141 41.406 28.266 1 97.56 127 ASP B CA 1
ATOM 4584 C C . ASP B 1 127 ? 15.602 42.844 28.453 1 97.56 127 ASP B C 1
ATOM 4586 O O . ASP B 1 127 ? 16.281 43.688 29.047 1 97.56 127 ASP B O 1
AT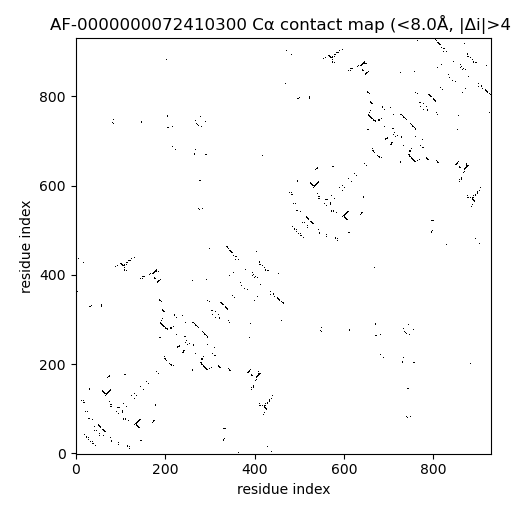OM 4590 N N . LEU B 1 128 ? 14.43 43.031 27.969 1 98.31 128 LEU B N 1
ATOM 4591 C CA . LEU B 1 128 ? 13.93 44.406 27.891 1 98.31 128 LEU B CA 1
ATOM 4592 C C . LEU B 1 128 ? 12.859 44.656 28.938 1 98.31 128 LEU B C 1
ATOM 4594 O O . LEU B 1 128 ? 12.227 45.719 28.953 1 98.31 128 LEU B O 1
ATOM 4598 N N . GLY B 1 129 ? 12.617 43.656 29.828 1 97.5 129 GLY B N 1
ATOM 4599 C CA . GLY B 1 129 ? 11.633 43.812 30.891 1 97.5 129 GLY B CA 1
ATOM 4600 C C . GLY B 1 129 ? 10.211 43.969 30.359 1 97.5 129 GLY B C 1
ATOM 4601 O O . GLY B 1 129 ? 9.469 44.844 30.828 1 97.5 129 GLY B O 1
ATOM 4602 N N . LEU B 1 130 ? 9.867 43.125 29.422 1 98.38 130 LEU B N 1
ATOM 4603 C CA . LEU B 1 130 ? 8.617 43.344 28.719 1 98.38 130 LEU B CA 1
ATOM 4604 C C . LEU B 1 130 ? 7.547 42.375 29.188 1 98.38 130 LEU B C 1
ATOM 4606 O O . LEU B 1 130 ? 6.426 42.375 28.672 1 98.38 130 LEU B O 1
ATOM 4610 N N . ILE B 1 131 ? 7.812 41.531 30.109 1 98.19 131 ILE B N 1
ATOM 4611 C CA . ILE B 1 131 ? 6.797 40.656 30.703 1 98.19 131 ILE B CA 1
ATOM 4612 C C . ILE B 1 131 ? 5.984 41.438 31.734 1 98.19 131 ILE B C 1
ATOM 4614 O O . ILE B 1 131 ? 6.516 41.875 32.75 1 98.19 131 ILE B O 1
ATOM 4618 N N . PRO B 1 132 ? 4.688 41.594 31.406 1 97.56 132 PRO B N 1
ATOM 4619 C CA . PRO B 1 132 ? 3.887 42.375 32.344 1 97.56 132 PRO B CA 1
ATOM 4620 C C . PRO B 1 132 ? 3.773 41.719 33.719 1 97.56 132 PRO B C 1
ATOM 4622 O O . PRO B 1 132 ? 3.814 40.5 33.844 1 97.56 132 PRO B O 1
ATOM 4625 N N . ALA B 1 133 ? 3.57 42.594 34.688 1 96.06 133 ALA B N 1
ATOM 4626 C CA . ALA B 1 133 ? 3.344 42.062 36.031 1 96.06 133 ALA B CA 1
ATOM 4627 C C . ALA B 1 133 ? 2.141 41.125 36.094 1 96.06 133 ALA B C 1
ATOM 4629 O O . ALA B 1 133 ? 1.114 41.406 35.469 1 96.06 133 ALA B O 1
ATOM 4630 N N . GLY B 1 134 ? 2.297 39.969 36.688 1 97.12 134 GLY B N 1
ATOM 4631 C CA . GLY B 1 134 ? 1.212 39.031 36.844 1 97.12 134 GLY B CA 1
ATOM 4632 C C . GLY B 1 134 ? 1.171 37.969 35.75 1 97.12 134 GLY B C 1
ATOM 4633 O O . GLY B 1 134 ? 0.38 37.031 35.812 1 97.12 134 GLY B O 1
ATOM 4634 N N . TYR B 1 135 ? 2.117 38.219 34.812 1 98.06 135 TYR B N 1
ATOM 4635 C CA . TYR B 1 135 ? 2.121 37.281 33.688 1 98.06 135 TYR B CA 1
ATOM 4636 C C . TYR B 1 135 ? 3.396 36.438 33.688 1 98.06 135 TYR B C 1
ATOM 4638 O O . TYR B 1 135 ? 4.406 36.844 34.281 1 98.06 135 TYR B O 1
ATOM 4646 N N . LYS B 1 136 ? 3.33 35.312 33.125 1 98.25 136 LYS B N 1
ATOM 4647 C CA . LYS B 1 136 ? 4.48 34.5 32.688 1 98.25 136 LYS B CA 1
ATOM 4648 C C . LYS B 1 136 ? 4.293 34 31.266 1 98.25 136 LYS B C 1
ATOM 4650 O O . LYS B 1 136 ? 3.164 33.906 30.781 1 98.25 136 LYS B O 1
ATOM 4655 N N . ILE B 1 137 ? 5.422 33.75 30.672 1 98.81 137 ILE B N 1
ATOM 4656 C CA . ILE B 1 137 ? 5.441 33.281 29.281 1 98.81 137 ILE B CA 1
ATOM 4657 C C . ILE B 1 137 ? 5.742 31.797 29.234 1 98.81 137 ILE B C 1
ATOM 4659 O O . ILE B 1 137 ? 6.691 31.328 29.859 1 98.81 137 ILE B O 1
ATOM 4663 N N . MET B 1 138 ? 4.867 31.078 28.578 1 98.88 138 MET B N 1
ATOM 4664 C CA . MET B 1 138 ? 5.055 29.656 28.328 1 98.88 138 MET B CA 1
ATOM 4665 C C . MET B 1 138 ? 5.461 29.406 26.875 1 98.88 138 MET B C 1
ATOM 4667 O O . MET B 1 138 ? 4.707 29.719 25.953 1 98.88 138 MET B O 1
ATOM 4671 N N . VAL B 1 139 ? 6.691 28.891 26.688 1 98.94 139 VAL B N 1
ATOM 4672 C CA . VAL B 1 139 ? 7.141 28.531 25.344 1 98.94 139 VAL B CA 1
ATOM 4673 C C . VAL B 1 139 ? 7.129 27 25.188 1 98.94 139 VAL B C 1
ATOM 4675 O O . VAL B 1 139 ? 7.824 26.297 25.906 1 98.94 139 VAL B O 1
ATOM 4678 N N . VAL B 1 140 ? 6.328 26.547 24.203 1 98.88 140 VAL B N 1
ATOM 4679 C CA . VAL B 1 140 ? 6.09 25.125 24.062 1 98.88 140 VAL B CA 1
ATOM 4680 C C . VAL B 1 140 ? 6.703 24.625 22.75 1 98.88 140 VAL B C 1
ATOM 4682 O O . VAL B 1 140 ? 6.398 25.156 21.672 1 98.88 140 VAL B O 1
ATOM 4685 N N . GLY B 1 141 ? 7.668 23.703 22.812 1 98.88 141 GLY B N 1
ATOM 4686 C CA . GLY B 1 141 ? 8 22.828 21.703 1 98.88 141 GLY B CA 1
ATOM 4687 C C . GLY B 1 141 ? 7.188 21.547 21.688 1 98.88 141 GLY B C 1
ATOM 4688 O O . GLY B 1 141 ? 7.52 20.594 22.391 1 98.88 141 GLY B O 1
ATOM 4689 N N . SER B 1 142 ? 6.109 21.516 20.859 1 98.75 142 SER B N 1
ATOM 4690 C CA . SER B 1 142 ? 5.133 20.438 20.938 1 98.75 142 SER B CA 1
ATOM 4691 C C . SER B 1 142 ? 5.484 19.297 19.984 1 98.75 142 SER B C 1
ATOM 4693 O O . SER B 1 142 ? 6.074 19.531 18.938 1 98.75 142 SER B O 1
ATOM 4695 N N . VAL B 1 143 ? 5.156 18.094 20.391 1 98.5 143 VAL B N 1
ATOM 4696 C CA . VAL B 1 143 ? 5.508 16.906 19.625 1 98.5 143 VAL B CA 1
ATOM 4697 C C . VAL B 1 143 ? 4.25 16.297 19.016 1 98.5 143 VAL B C 1
ATOM 4699 O O . VAL B 1 143 ? 3.133 16.625 19.422 1 98.5 143 VAL B O 1
ATOM 4702 N N . GLN B 1 144 ? 4.371 15.516 18 1 97.5 144 GLN B N 1
ATOM 4703 C CA . GLN B 1 144 ? 3.395 14.641 17.344 1 97.5 144 GLN B CA 1
ATOM 4704 C C . GLN B 1 144 ? 2.262 15.453 16.734 1 97.5 144 GLN B C 1
ATOM 4706 O O . GLN B 1 144 ? 1.116 15 16.688 1 97.5 144 GLN B O 1
ATOM 4711 N N . GLU B 1 145 ? 2.527 16.688 16.391 1 97 145 GLU B N 1
ATOM 4712 C CA . GLU B 1 145 ? 1.504 17.531 15.766 1 97 145 GLU B CA 1
ATOM 4713 C C . GLU B 1 145 ? 1.178 17.047 14.359 1 97 145 GLU B C 1
ATOM 4715 O O . GLU B 1 145 ? 0.011 17.016 13.961 1 97 145 GLU B O 1
ATOM 4720 N N . GLU B 1 146 ? 2.148 16.609 13.641 1 94.5 146 GLU B N 1
ATOM 4721 C CA . GLU B 1 146 ? 1.978 16.25 12.234 1 94.5 146 GLU B CA 1
ATOM 4722 C C . GLU B 1 146 ? 1.116 15 12.086 1 94.5 146 GLU B C 1
ATOM 4724 O O . GLU B 1 146 ? 0.387 14.859 11.102 1 94.5 146 GLU B O 1
ATOM 4729 N N . ASP B 1 147 ? 1.205 14.172 13.117 1 93 147 ASP B N 1
ATOM 4730 C CA . ASP B 1 147 ? 0.398 12.953 13.117 1 93 147 ASP B CA 1
ATOM 4731 C C . ASP B 1 147 ? -1.004 13.227 13.664 1 93 147 ASP B C 1
ATOM 4733 O O . ASP B 1 147 ? -1.98 12.633 13.203 1 93 147 ASP B O 1
ATOM 4737 N N . CYS B 1 148 ? -0.988 14.039 14.68 1 96.25 148 CYS B N 1
ATOM 4738 C CA . CYS B 1 148 ? -2.23 14.258 15.414 1 96.25 148 CYS B CA 1
ATOM 4739 C C . CYS B 1 148 ? -2.295 15.672 15.977 1 96.25 148 CYS B C 1
ATOM 4741 O O . CYS B 1 148 ? -1.979 15.891 17.141 1 96.25 1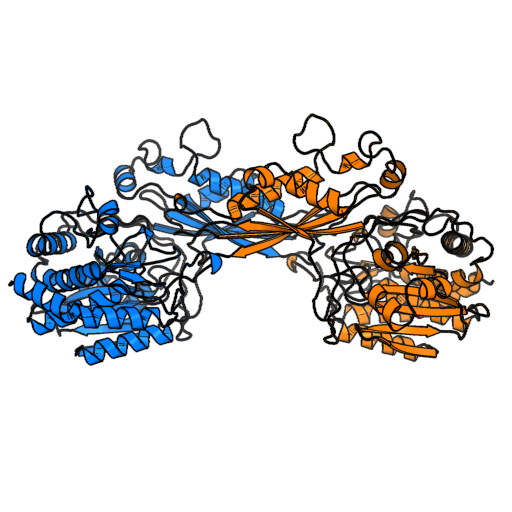48 CYS B O 1
ATOM 4743 N N . ASP B 1 149 ? -2.9 16.547 15.211 1 95.88 149 ASP B N 1
ATOM 4744 C CA . ASP B 1 149 ? -2.969 17.953 15.57 1 95.88 149 ASP B CA 1
ATOM 4745 C C . ASP B 1 149 ? -3.596 18.141 16.953 1 95.88 149 ASP B C 1
ATOM 4747 O O . ASP B 1 149 ? -4.68 17.625 17.219 1 95.88 149 ASP B O 1
ATOM 4751 N N . GLY B 1 150 ? -2.926 18.859 17.797 1 97.38 150 GLY B N 1
ATOM 4752 C CA . GLY B 1 150 ? -3.549 19.312 19.031 1 97.38 150 GLY B CA 1
ATOM 4753 C C . GLY B 1 150 ? -3.428 18.312 20.172 1 97.38 150 GLY B C 1
ATOM 4754 O O . GLY B 1 150 ? -3.686 18.641 21.328 1 97.38 150 GLY B O 1
ATOM 4755 N N . MET B 1 151 ? -3.033 17.031 19.844 1 97.19 151 MET B N 1
ATOM 4756 C CA . MET B 1 151 ? -2.895 16.047 20.906 1 97.19 151 MET B CA 1
ATOM 4757 C C . MET B 1 151 ? -1.916 16.516 21.969 1 97.19 151 MET B C 1
ATOM 4759 O O . MET B 1 151 ? -2.109 16.266 23.156 1 97.19 151 MET B O 1
ATOM 4763 N N . CYS B 1 152 ? -0.902 17.203 21.609 1 98 152 CYS B N 1
ATOM 4764 C CA . CYS B 1 152 ? 0.077 17.75 22.531 1 98 152 CYS B CA 1
ATOM 4765 C C . CYS B 1 152 ? -0.591 18.672 23.547 1 98 152 CYS B C 1
ATOM 4767 O O . CYS B 1 152 ? -0.269 18.625 24.734 1 98 152 CYS B O 1
ATOM 4769 N N . TRP B 1 153 ? -1.528 19.484 23.125 1 97.88 153 TRP B N 1
ATOM 4770 C CA . TRP B 1 153 ? -2.191 20.422 24.016 1 97.88 153 TRP B CA 1
ATOM 4771 C C . TRP B 1 153 ? -3.271 19.719 24.828 1 97.88 153 TRP B C 1
ATOM 4773 O O . TRP B 1 153 ? -3.646 20.203 25.906 1 97.88 153 TRP B O 1
ATOM 4783 N N . GLN B 1 154 ? -3.84 18.609 24.297 1 96.81 154 GLN B N 1
ATOM 4784 C CA . GLN B 1 154 ? -4.664 17.781 25.172 1 96.81 154 GLN B CA 1
ATOM 4785 C C . GLN B 1 154 ? -3.863 17.281 26.359 1 96.81 154 GLN B C 1
ATOM 4787 O O . GLN B 1 154 ? -4.324 17.359 27.5 1 96.81 154 GLN B O 1
ATOM 4792 N N . SER B 1 155 ? -2.697 16.828 26.078 1 96.31 155 SER B N 1
ATOM 4793 C CA . SER B 1 155 ? -1.803 16.359 27.141 1 96.31 155 SER B CA 1
ATOM 4794 C C . SER B 1 155 ? -1.428 17.5 28.094 1 96.31 155 SER B C 1
ATOM 4796 O O . SER B 1 155 ? -1.436 17.312 29.312 1 96.31 155 SER B O 1
ATOM 4798 N N . ILE B 1 156 ? -1.096 18.641 27.562 1 97.69 156 ILE B N 1
ATOM 4799 C CA . ILE B 1 156 ? -0.681 19.797 28.359 1 97.69 156 ILE B CA 1
ATOM 4800 C C . ILE B 1 156 ? -1.814 20.203 29.297 1 97.69 156 ILE B C 1
ATOM 4802 O O . ILE B 1 156 ? -1.597 20.422 30.5 1 97.69 156 ILE B O 1
ATOM 4806 N N . VAL B 1 157 ? -3.037 20.344 28.781 1 97 157 VAL B N 1
ATOM 4807 C CA . VAL B 1 157 ? -4.18 20.781 29.578 1 97 157 VAL B CA 1
ATOM 4808 C C . VAL B 1 157 ? -4.422 19.781 30.703 1 97 157 VAL B C 1
ATOM 4810 O O . VAL B 1 157 ? -4.715 20.172 31.844 1 97 157 VAL B O 1
ATOM 4813 N N . ASN B 1 158 ? -4.277 18.516 30.438 1 94.94 158 ASN B N 1
ATOM 4814 C CA . ASN B 1 158 ? -4.508 17.469 31.438 1 94.94 158 ASN B CA 1
ATOM 4815 C C . ASN B 1 158 ? -3.418 17.453 32.5 1 94.94 158 ASN B C 1
ATOM 4817 O O . ASN B 1 158 ? -3.684 17.141 33.656 1 94.94 158 ASN B O 1
ATOM 4821 N N . GLU B 1 159 ? -2.246 17.812 32.125 1 96 159 GLU B N 1
ATOM 4822 C CA . GLU B 1 159 ? -1.121 17.641 33.031 1 96 159 GLU B CA 1
ATOM 4823 C C . GLU B 1 159 ? -0.855 18.922 33.812 1 96 159 GLU B C 1
ATOM 4825 O O . GLU B 1 159 ? -0.44 18.875 35 1 96 159 GLU B O 1
ATOM 4830 N N . TYR B 1 160 ? -1.003 20.031 33.25 1 96.75 160 TYR B N 1
ATOM 4831 C CA . TYR B 1 160 ? -0.549 21.281 33.844 1 96.75 160 TYR B CA 1
ATOM 4832 C C . TYR B 1 160 ? -1.721 22.062 34.438 1 96.75 160 TYR B C 1
ATOM 4834 O O . TYR B 1 160 ? -1.524 23 35.188 1 96.75 160 TYR B O 1
ATOM 4842 N N . PHE B 1 161 ? -2.957 21.641 34.094 1 96.81 161 PHE B N 1
ATOM 4843 C CA . PHE B 1 161 ? -4.137 22.359 34.562 1 96.81 161 PHE B CA 1
ATOM 4844 C C . PHE B 1 161 ? -5.176 21.391 35.125 1 96.81 161 PHE B C 1
ATOM 4846 O O . PHE B 1 161 ? -5.062 20.172 34.938 1 96.81 161 PHE B O 1
ATOM 4853 N N . ASN B 1 162 ? -6.133 21.938 35.875 1 94.94 162 ASN B N 1
ATOM 4854 C CA . ASN B 1 162 ? -7.25 21.141 36.375 1 94.94 162 ASN B CA 1
ATOM 4855 C C . ASN B 1 162 ? -8.438 21.172 35.406 1 94.94 162 ASN B C 1
ATOM 4857 O O . ASN B 1 162 ? -9.539 21.562 35.781 1 94.94 162 ASN B O 1
ATOM 4861 N N . GLY B 1 163 ? -8.164 20.797 34.188 1 92.06 163 GLY B N 1
ATOM 4862 C CA . GLY B 1 163 ? -9.195 20.734 33.156 1 92.06 163 GLY B CA 1
ATOM 4863 C C . GLY B 1 163 ? -9.25 21.984 32.281 1 92.06 163 GLY B C 1
ATOM 4864 O O . GLY B 1 163 ? -8.492 22.938 32.5 1 92.06 163 GLY B O 1
ATOM 4865 N N . PRO B 1 164 ? -10.164 21.922 31.312 1 93.19 164 PRO B N 1
ATOM 4866 C CA . PRO B 1 164 ? -10.25 23 30.328 1 93.19 164 PRO B CA 1
ATOM 4867 C C . PRO B 1 164 ? -10.633 24.344 30.953 1 93.19 164 PRO B C 1
ATOM 4869 O O . PRO B 1 164 ? -10.117 25.391 30.547 1 93.19 164 PRO B O 1
ATOM 4872 N N . ASP B 1 165 ? -11.469 24.312 31.953 1 95.81 165 ASP B N 1
ATOM 4873 C CA . ASP B 1 165 ? -11.898 25.562 32.594 1 95.81 165 ASP B CA 1
ATOM 4874 C C . ASP B 1 165 ? -10.734 26.234 33.312 1 95.81 165 ASP B C 1
ATOM 4876 O O . ASP B 1 165 ? -10.578 27.453 33.219 1 95.81 165 ASP B O 1
ATOM 4880 N N . ASP B 1 166 ? -10.008 25.453 33.969 1 97.44 166 ASP B N 1
ATOM 4881 C CA . ASP B 1 166 ? -8.828 25.969 34.656 1 97.44 166 ASP B CA 1
ATOM 4882 C C . ASP B 1 166 ? -7.809 26.516 33.656 1 97.44 166 ASP B C 1
ATOM 4884 O O . ASP B 1 166 ? -7.238 27.594 33.875 1 97.44 166 ASP B O 1
ATOM 4888 N N . ALA B 1 167 ? -7.613 25.797 32.594 1 97 167 ALA B N 1
ATOM 4889 C CA . ALA B 1 167 ? -6.688 26.25 31.562 1 97 167 ALA B CA 1
ATOM 4890 C C . ALA B 1 167 ? -7.125 27.594 30.984 1 97 167 ALA B C 1
ATOM 4892 O O . ALA B 1 167 ? -6.309 28.5 30.812 1 97 167 ALA B O 1
ATOM 4893 N N . ARG B 1 168 ? -8.43 27.781 30.75 1 95 168 ARG B N 1
ATOM 4894 C CA . ARG B 1 168 ? -8.961 29 30.156 1 95 168 ARG B CA 1
ATOM 4895 C C . ARG B 1 168 ? -8.828 30.188 31.125 1 95 168 ARG B C 1
ATOM 4897 O O . ARG B 1 168 ? -8.688 31.328 30.703 1 95 168 ARG B O 1
ATOM 4904 N N . SER B 1 169 ? -8.852 29.797 32.375 1 96.06 169 SER B N 1
ATOM 4905 C CA . SER B 1 169 ? -8.758 30.859 33.375 1 96.06 169 SER B CA 1
ATOM 4906 C C . SER B 1 169 ? -7.324 31.344 33.531 1 96.06 169 SER B C 1
ATOM 4908 O O . SER B 1 169 ? -7.094 32.5 33.906 1 96.06 169 SER B O 1
ATOM 4910 N N . LYS B 1 170 ? -6.434 30.547 33.125 1 97.94 170 LYS B N 1
ATOM 4911 C CA . LYS B 1 170 ? -5.039 30.875 33.406 1 97.94 170 LYS B CA 1
ATOM 4912 C C . LYS B 1 170 ? -4.312 31.281 32.125 1 97.94 170 LYS B C 1
ATOM 4914 O O . LYS B 1 170 ? -3.463 32.188 32.156 1 97.94 170 LYS B O 1
ATOM 4919 N N . VAL B 1 171 ? -4.59 30.594 31.062 1 98.38 171 VAL B N 1
ATOM 4920 C CA . VAL B 1 171 ? -3.967 30.922 29.797 1 98.38 171 VAL B CA 1
ATOM 4921 C C . VAL B 1 171 ? -4.781 32 29.094 1 98.38 171 VAL B C 1
ATOM 4923 O O . VAL B 1 171 ? -5.895 31.75 28.625 1 98.38 171 VAL B O 1
ATOM 4926 N N . GLU B 1 172 ? -4.23 33.156 28.953 1 97.69 172 GLU B N 1
ATOM 4927 C CA . GLU B 1 172 ? -4.941 34.25 28.312 1 97.69 172 GLU B CA 1
ATOM 4928 C C . GLU B 1 172 ? -5.125 34 26.828 1 97.69 172 GLU B C 1
ATOM 4930 O O . GLU B 1 172 ? -6.219 34.188 26.281 1 97.69 172 GLU B O 1
ATOM 4935 N N . PHE B 1 173 ? -4.07 33.625 26.188 1 98.38 173 PHE B N 1
ATOM 4936 C CA . PHE B 1 173 ? -4.113 33.219 24.797 1 98.38 173 PHE B CA 1
ATOM 4937 C C . PHE B 1 173 ? -2.814 32.531 24.391 1 98.38 173 PHE B C 1
ATOM 4939 O O . PHE B 1 173 ? -1.829 32.562 25.125 1 98.38 173 PHE B O 1
ATOM 4946 N N . VAL B 1 174 ? -2.93 31.797 23.297 1 98.81 174 VAL B N 1
ATOM 4947 C CA . VAL B 1 174 ? -1.789 31.094 22.734 1 98.81 174 VAL B CA 1
ATOM 4948 C C . VAL B 1 174 ? -1.485 31.641 21.344 1 98.81 174 VAL B C 1
ATOM 4950 O O . VAL B 1 174 ? -2.395 31.828 20.531 1 98.81 174 VAL B O 1
ATOM 4953 N N . ILE B 1 175 ? -0.244 31.953 21.109 1 98.88 175 ILE B N 1
ATOM 4954 C CA . ILE B 1 175 ? 0.204 32.312 19.766 1 98.88 175 ILE B CA 1
ATOM 4955 C C . ILE B 1 175 ? 0.75 31.062 19.062 1 98.88 175 ILE B C 1
ATOM 4957 O O . ILE B 1 175 ? 1.759 30.484 19.5 1 98.88 175 ILE B O 1
ATOM 4961 N N . SER B 1 176 ? 0.025 30.594 18.047 1 98.75 176 SER B N 1
ATOM 4962 C CA . SER B 1 176 ? 0.559 29.547 17.188 1 98.75 176 SER B CA 1
ATOM 4963 C C . SER B 1 176 ? 1.593 30.109 16.219 1 98.75 176 SER B C 1
ATOM 4965 O O . SER B 1 176 ? 1.334 31.094 15.531 1 98.75 176 SER B O 1
ATOM 4967 N N . THR B 1 177 ? 2.727 29.453 16.109 1 98.69 177 THR B N 1
ATOM 4968 C CA . THR B 1 177 ? 3.824 30.016 15.328 1 98.69 177 THR B CA 1
ATOM 4969 C C . THR B 1 177 ? 3.91 29.359 13.953 1 98.69 177 THR B C 1
ATOM 4971 O O . THR B 1 177 ? 4.953 29.406 13.297 1 98.69 177 THR B O 1
ATOM 4974 N N . GLU B 1 178 ? 2.83 28.688 13.516 1 97.56 178 GLU B N 1
ATOM 4975 C CA . GLU B 1 178 ? 2.73 28.141 12.164 1 97.56 178 GLU B CA 1
ATOM 4976 C C . GLU B 1 178 ? 2.975 29.203 11.109 1 97.56 178 GLU B C 1
ATOM 4978 O O . GLU B 1 178 ? 2.709 30.391 11.344 1 97.56 178 GLU B O 1
ATOM 4983 N N . PRO B 1 179 ? 3.479 28.812 9.977 1 97.31 179 PRO B N 1
ATOM 4984 C CA . PRO B 1 179 ? 3.725 29.812 8.938 1 97.31 179 PRO B CA 1
ATOM 4985 C C . PRO B 1 179 ? 2.451 30.547 8.516 1 97.31 179 PRO B C 1
ATOM 4987 O O . PRO B 1 179 ? 1.411 29.922 8.312 1 97.31 179 PRO B O 1
ATOM 4990 N N . THR B 1 180 ? 2.574 31.859 8.398 1 97.44 180 THR B N 1
ATOM 4991 C CA . THR B 1 180 ? 1.39 32.656 8.102 1 97.44 180 THR B CA 1
ATOM 4992 C C . THR B 1 180 ? 1.659 33.625 6.957 1 97.44 180 THR B C 1
ATOM 4994 O O . THR B 1 180 ? 0.956 34.625 6.805 1 97.44 180 THR B O 1
ATOM 4997 N N . ASP B 1 181 ? 2.699 33.531 6.227 1 96 181 ASP B N 1
ATOM 4998 C CA . ASP B 1 181 ? 3.031 34.469 5.148 1 96 181 ASP B CA 1
ATOM 4999 C C . ASP B 1 181 ? 3 35.906 5.641 1 96 181 ASP B C 1
ATOM 5001 O O . ASP B 1 181 ? 2.463 36.781 4.965 1 96 181 ASP B O 1
ATOM 5005 N N . GLY B 1 182 ? 3.365 36.156 6.824 1 96.75 182 GLY B N 1
ATOM 5006 C CA . GLY B 1 182 ? 3.461 37.5 7.355 1 96.75 182 GLY B CA 1
ATOM 5007 C C . GLY B 1 182 ? 2.133 38.062 7.844 1 96.75 182 GLY B C 1
ATOM 5008 O O . GLY B 1 182 ? 2.02 39.25 8.148 1 96.75 182 GLY B O 1
ATOM 5009 N N . GLY B 1 183 ? 1.156 37.188 7.918 1 98 183 GLY B N 1
ATOM 5010 C CA . GLY B 1 183 ? -0.145 37.625 8.391 1 98 183 GLY B CA 1
ATOM 5011 C C . GLY B 1 183 ? -0.452 37.188 9.805 1 98 183 GLY B C 1
ATOM 5012 O O . GLY B 1 183 ? 0.279 36.375 10.375 1 98 183 GLY B O 1
ATOM 5013 N N . ILE B 1 184 ? -1.504 37.781 10.383 1 98.75 184 ILE B N 1
ATOM 5014 C CA . ILE B 1 184 ? -2.053 37.406 11.68 1 98.75 184 ILE B CA 1
ATOM 5015 C C . ILE B 1 184 ? -3.307 36.562 11.484 1 98.75 184 ILE B C 1
ATOM 5017 O O . ILE B 1 184 ? -4.316 37.062 10.969 1 98.75 184 ILE B O 1
ATOM 5021 N N . TYR B 1 185 ? -3.232 35.344 11.914 1 98.62 185 TYR B N 1
ATOM 5022 C CA . TYR B 1 185 ? -4.297 34.438 11.547 1 98.62 185 TYR B CA 1
ATOM 5023 C C . TYR B 1 185 ? -5.219 34.156 12.727 1 98.62 185 TYR B C 1
ATOM 5025 O O . TYR B 1 185 ? -4.75 33.844 13.828 1 98.62 185 TYR B O 1
ATOM 5033 N N . ARG B 1 186 ? -6.508 34.281 12.508 1 98.38 186 ARG B N 1
ATOM 5034 C CA . ARG B 1 186 ? -7.473 34.281 13.602 1 98.38 186 ARG B CA 1
ATOM 5035 C C . ARG B 1 186 ? -8.438 33.094 13.469 1 98.38 186 ARG B C 1
ATOM 5037 O O . ARG B 1 186 ? -9.531 33.125 14.047 1 98.38 186 ARG B O 1
ATOM 5044 N N . GLY B 1 187 ? -8.125 32.094 12.68 1 98 187 GLY B N 1
ATOM 5045 C CA . GLY B 1 187 ? -8.922 30.891 12.508 1 98 187 GLY B CA 1
ATOM 5046 C C . GLY B 1 187 ? -8.328 29.922 11.5 1 98 187 GLY B C 1
ATOM 5047 O O . GLY B 1 187 ? -7.383 30.266 10.789 1 98 187 GLY B O 1
ATOM 5048 N N . HIS B 1 188 ? -8.867 28.734 11.547 1 97.88 188 HIS B N 1
ATOM 5049 C CA . HIS B 1 188 ? -8.438 27.781 10.523 1 97.88 188 HIS B CA 1
ATOM 5050 C C . HIS B 1 188 ? -9.469 26.688 10.328 1 97.88 188 HIS B C 1
ATOM 5052 O O . HIS B 1 188 ? -10.398 26.547 11.133 1 97.88 188 HIS B O 1
ATOM 5058 N N . ARG B 1 189 ? -9.383 26 9.188 1 97.5 189 ARG B N 1
ATOM 5059 C CA . ARG B 1 189 ? -10.195 24.844 8.859 1 97.5 189 ARG B CA 1
ATOM 5060 C C . ARG B 1 189 ? -9.906 23.688 9.805 1 97.5 189 ARG B C 1
ATOM 5062 O O . ARG B 1 189 ? -8.852 23.641 10.445 1 97.5 189 ARG B O 1
ATOM 5069 N N . GLY B 1 190 ? -10.938 22.812 9.898 1 97.25 190 GLY B N 1
ATOM 5070 C CA . GLY B 1 190 ? -10.75 21.562 10.625 1 97.25 190 GLY B CA 1
ATOM 5071 C C . GLY B 1 190 ? -10.266 20.422 9.75 1 97.25 190 GLY B C 1
ATOM 5072 O O . GLY B 1 190 ? -9.961 20.625 8.578 1 97.25 190 GLY B O 1
ATOM 5073 N N . ARG B 1 191 ? -10.156 19.281 10.422 1 97.25 191 ARG B N 1
ATOM 5074 C CA . ARG B 1 191 ? -9.633 18.109 9.727 1 97.25 191 ARG B CA 1
ATOM 5075 C C . ARG B 1 191 ? -10.188 16.828 10.344 1 97.25 191 ARG B C 1
ATOM 5077 O O . ARG B 1 191 ? -10.547 16.797 11.523 1 97.25 191 ARG B O 1
ATOM 5084 N N . MET B 1 192 ? -10.344 15.906 9.531 1 97 192 MET B N 1
ATOM 5085 C CA . MET B 1 192 ? -10.672 14.547 9.945 1 97 192 MET B CA 1
ATOM 5086 C C . MET B 1 192 ? -9.93 13.516 9.094 1 97 192 MET B C 1
ATOM 5088 O O . MET B 1 192 ? -9.75 13.727 7.891 1 97 192 MET B O 1
ATOM 5092 N N . GLU B 1 193 ? -9.492 12.492 9.734 1 97.31 193 GLU B N 1
ATOM 5093 C CA . GLU B 1 193 ? -8.938 11.367 8.992 1 97.31 193 GLU B CA 1
ATOM 5094 C C . GLU B 1 193 ? -9.945 10.219 8.891 1 97.31 193 GLU B C 1
ATOM 5096 O O . GLU B 1 193 ? -10.375 9.672 9.898 1 97.31 193 GLU B O 1
ATOM 5101 N N . ILE B 1 194 ? -10.258 9.906 7.684 1 98.31 194 ILE B N 1
ATOM 5102 C CA . ILE B 1 194 ? -11.273 8.891 7.422 1 98.31 194 ILE B CA 1
ATOM 5103 C C . ILE B 1 194 ? -10.625 7.66 6.793 1 98.31 194 ILE B C 1
ATOM 5105 O O . ILE B 1 194 ? -9.758 7.781 5.926 1 98.31 194 ILE B O 1
ATOM 5109 N N . ARG B 1 195 ? -10.969 6.547 7.297 1 98.19 195 ARG B N 1
ATOM 5110 C CA . ARG B 1 195 ? -10.531 5.277 6.723 1 98.19 195 ARG B CA 1
ATOM 5111 C C . ARG B 1 195 ? -11.664 4.609 5.949 1 98.19 195 ARG B C 1
ATOM 5113 O O . ARG B 1 195 ? -12.812 4.609 6.395 1 98.19 195 ARG B O 1
ATOM 5120 N N . VAL B 1 196 ? -11.422 4.09 4.77 1 98.81 196 VAL B N 1
ATOM 5121 C CA . VAL B 1 196 ? -12.352 3.275 3.998 1 98.81 196 VAL B CA 1
ATOM 5122 C C . VAL B 1 196 ? -11.758 1.885 3.777 1 98.81 196 VAL B C 1
ATOM 5124 O O . VAL B 1 196 ? -10.695 1.746 3.158 1 98.81 196 VAL B O 1
ATOM 5127 N N . ASP B 1 197 ? -12.406 0.869 4.285 1 98.69 197 ASP B N 1
ATOM 5128 C CA . ASP B 1 197 ? -12.016 -0.522 4.07 1 98.69 197 ASP B CA 1
ATOM 5129 C C . ASP B 1 197 ? -12.891 -1.178 3.006 1 98.69 197 ASP B C 1
ATOM 5131 O O . ASP B 1 197 ? -14.109 -0.961 2.973 1 98.69 197 ASP B O 1
ATOM 5135 N N . MET B 1 198 ? -12.289 -1.884 2.137 1 98.44 198 MET B N 1
ATOM 5136 C CA . MET B 1 198 ? -12.969 -2.631 1.078 1 98.44 198 MET B CA 1
ATOM 5137 C C . MET B 1 198 ? -12.625 -4.117 1.158 1 98.44 198 MET B C 1
ATOM 5139 O O . MET B 1 198 ? -11.461 -4.496 1.037 1 98.44 198 MET B O 1
ATOM 5143 N N . HIS B 1 199 ? -13.602 -4.965 1.401 1 97.19 199 HIS B N 1
ATOM 5144 C CA . HIS B 1 199 ? -13.414 -6.414 1.452 1 97.19 199 HIS B CA 1
ATOM 5145 C C . HIS B 1 199 ? -13.57 -7.035 0.069 1 97.19 199 HIS B C 1
ATOM 5147 O O . HIS B 1 199 ? -14.398 -6.586 -0.731 1 97.19 199 HIS B O 1
ATOM 5153 N N . GLY B 1 200 ? -12.766 -8.023 -0.229 1 96.06 200 GLY B N 1
ATOM 5154 C CA . GLY B 1 200 ? -12.844 -8.852 -1.419 1 96.06 200 GLY B CA 1
ATOM 5155 C C . GLY B 1 200 ? -12.617 -10.328 -1.132 1 96.06 200 GLY B C 1
ATOM 5156 O O . GLY B 1 200 ? -12.758 -10.773 0.008 1 96.06 200 GLY B O 1
ATOM 5157 N N . VAL B 1 201 ? -12.438 -11.078 -2.172 1 93 201 VAL B N 1
ATOM 5158 C CA . VAL B 1 201 ? -12.172 -12.508 -2.086 1 93 201 VAL B CA 1
ATOM 5159 C C . VAL B 1 201 ? -11.008 -12.875 -3.006 1 93 201 VAL B C 1
ATOM 5161 O O . VAL B 1 201 ? -11.047 -12.594 -4.203 1 93 201 VAL B O 1
ATOM 5164 N N . SER B 1 202 ? -10.031 -13.508 -2.373 1 91.5 202 SER B N 1
ATOM 5165 C CA . SER B 1 202 ? -8.844 -13.867 -3.145 1 91.5 202 SER B CA 1
ATOM 5166 C C . SER B 1 202 ? -9.109 -15.094 -4.012 1 91.5 202 SER B C 1
ATOM 5168 O O . SER B 1 202 ? -9.992 -15.898 -3.709 1 91.5 202 SER B O 1
ATOM 5170 N N . CYS B 1 203 ? -8.414 -15.211 -5.094 1 91.06 203 CYS B N 1
ATOM 5171 C CA . CYS B 1 203 ? -8.344 -16.375 -5.977 1 91.06 203 CYS B CA 1
ATOM 5172 C C . CYS B 1 203 ? -7.098 -16.312 -6.848 1 91.06 203 CYS B C 1
ATOM 5174 O O . CYS B 1 203 ? -6.309 -15.367 -6.754 1 91.06 203 CYS B O 1
ATOM 5176 N N . HIS B 1 204 ? -6.93 -17.328 -7.555 1 90.44 204 HIS B N 1
ATOM 5177 C CA . HIS B 1 204 ? -5.773 -17.406 -8.445 1 90.44 204 HIS B CA 1
ATOM 5178 C C . HIS B 1 204 ? -5.848 -16.328 -9.531 1 90.44 204 HIS B C 1
ATOM 5180 O O . HIS B 1 204 ? -6.918 -16.078 -10.086 1 90.44 204 HIS B O 1
ATOM 5186 N N . GLY B 1 205 ? -4.73 -15.695 -9.852 1 91.31 205 GLY B N 1
ATOM 5187 C CA . GLY B 1 205 ? -4.68 -14.625 -10.836 1 91.31 205 GLY B CA 1
ATOM 5188 C C . GLY B 1 205 ? -5.047 -15.086 -12.234 1 91.31 205 GLY B C 1
ATOM 5189 O O . GLY B 1 205 ? -5.406 -14.266 -13.086 1 91.31 205 GLY B O 1
ATOM 5190 N N . SER B 1 206 ? -4.992 -16.359 -12.531 1 92.94 206 SER B N 1
ATOM 5191 C CA . SER B 1 206 ? -5.305 -16.906 -13.844 1 92.94 206 SER B CA 1
ATOM 5192 C C . SER B 1 206 ? -6.809 -16.984 -14.07 1 92.94 206 SER B C 1
ATOM 5194 O O . SER B 1 206 ? -7.27 -17.188 -15.195 1 92.94 206 SER B O 1
ATOM 5196 N N . ALA B 1 207 ? -7.531 -16.922 -13 1 93.25 207 ALA B N 1
ATOM 5197 C CA . ALA B 1 207 ? -8.992 -16.938 -13.055 1 93.25 207 ALA B CA 1
ATOM 5198 C C . ALA B 1 207 ? -9.586 -15.875 -12.133 1 93.25 207 ALA B C 1
ATOM 5200 O O . ALA B 1 207 ? -10.352 -16.203 -11.227 1 93.25 207 ALA B O 1
ATOM 5201 N N . PRO B 1 208 ? -9.273 -14.625 -12.477 1 94.38 208 PRO B N 1
ATOM 5202 C CA . PRO B 1 208 ? -9.625 -13.555 -11.539 1 94.38 208 PRO B CA 1
ATOM 5203 C C . PRO B 1 208 ? -11.133 -13.445 -11.305 1 94.38 208 PRO B C 1
ATOM 5205 O O . PRO B 1 208 ? -11.57 -12.883 -10.297 1 94.38 208 PRO B O 1
ATOM 5208 N N . GLU B 1 209 ? -11.953 -14.055 -12.242 1 93.31 209 GLU B N 1
ATOM 5209 C CA . GLU B 1 209 ? -13.406 -13.977 -12.141 1 93.31 209 GLU B CA 1
ATOM 5210 C C . GLU B 1 209 ? -13.93 -14.805 -10.977 1 93.31 209 GLU B C 1
ATOM 5212 O O . GLU B 1 209 ? -15.07 -14.633 -10.547 1 93.31 209 GLU B O 1
ATOM 5217 N N . ARG B 1 210 ? -13.062 -15.688 -10.461 1 92.06 210 ARG B N 1
ATOM 5218 C CA . ARG B 1 210 ? -13.469 -16.531 -9.336 1 92.06 210 ARG B CA 1
ATOM 5219 C C . ARG B 1 210 ? -13.375 -15.758 -8.023 1 92.06 210 ARG B C 1
ATOM 5221 O O . ARG B 1 210 ? -13.898 -16.203 -7 1 92.06 210 ARG B O 1
ATOM 5228 N N . GLY B 1 211 ? -12.742 -14.586 -8.047 1 93.31 211 GLY B N 1
ATOM 5229 C CA . GLY B 1 211 ? -12.578 -13.773 -6.852 1 93.31 211 GLY B CA 1
ATOM 5230 C C . GLY B 1 211 ? -13.297 -12.445 -6.938 1 93.31 211 GLY B C 1
ATOM 5231 O O . GLY B 1 211 ? -14.266 -12.305 -7.688 1 93.31 211 GLY B O 1
ATOM 5232 N N . ASP B 1 212 ? -13.023 -11.602 -6.051 1 96.31 212 ASP B N 1
ATOM 5233 C CA . ASP B 1 212 ? -13.516 -10.227 -5.969 1 96.31 212 ASP B CA 1
ATOM 5234 C C . ASP B 1 212 ? -12.398 -9.266 -5.586 1 96.31 212 ASP B C 1
ATOM 5236 O O . ASP B 1 212 ? -12.055 -9.141 -4.406 1 96.31 212 ASP B O 1
ATOM 5240 N N . ASN B 1 213 ? -11.875 -8.547 -6.566 1 97.62 213 ASN B N 1
ATOM 5241 C CA . ASN B 1 213 ? -10.648 -7.777 -6.391 1 97.62 213 ASN B CA 1
ATOM 5242 C C . ASN B 1 213 ? -10.906 -6.488 -5.613 1 97.62 213 ASN B C 1
ATOM 5244 O O . ASN B 1 213 ? -11.484 -5.539 -6.148 1 97.62 213 ASN B O 1
ATOM 5248 N N . ALA B 1 214 ? -10.414 -6.438 -4.398 1 98.31 214 ALA B N 1
ATOM 5249 C CA . ALA B 1 214 ? -10.648 -5.309 -3.502 1 98.31 214 ALA B CA 1
ATOM 5250 C C . ALA B 1 214 ? -9.977 -4.043 -4.035 1 98.31 214 ALA B C 1
ATOM 5252 O O . ALA B 1 214 ? -10.492 -2.936 -3.848 1 98.31 214 ALA B O 1
ATOM 5253 N N . ILE B 1 215 ? -8.82 -4.137 -4.738 1 98.75 215 ILE B N 1
ATOM 5254 C CA . ILE B 1 215 ? -8.117 -2.986 -5.293 1 98.75 215 ILE B CA 1
ATOM 5255 C C . ILE B 1 215 ? -8.93 -2.377 -6.43 1 98.75 215 ILE B C 1
ATOM 5257 O O . ILE B 1 215 ? -9.07 -1.154 -6.52 1 98.75 215 ILE B O 1
ATOM 5261 N N . HIS B 1 216 ? -9.531 -3.248 -7.301 1 98.69 216 HIS B N 1
ATOM 5262 C CA . HIS B 1 216 ? -10.367 -2.764 -8.391 1 98.69 216 HIS B CA 1
ATOM 5263 C C . HIS B 1 216 ? -11.578 -2.008 -7.863 1 98.69 216 HIS B C 1
ATOM 5265 O O . HIS B 1 216 ? -11.914 -0.933 -8.367 1 98.69 216 HIS B O 1
ATOM 5271 N N . LYS B 1 217 ? -12.242 -2.543 -6.836 1 98.5 217 LYS B N 1
ATOM 5272 C CA . LYS B 1 217 ? -13.391 -1.875 -6.223 1 98.5 217 LYS B CA 1
ATOM 5273 C C . LYS B 1 217 ? -12.984 -0.539 -5.609 1 98.5 217 LYS B C 1
ATOM 5275 O O . LYS B 1 217 ? -13.664 0.471 -5.797 1 98.5 217 LYS B O 1
ATOM 5280 N N . MET B 1 218 ? -11.836 -0.535 -4.938 1 98.88 218 MET B N 1
ATOM 5281 C CA . MET B 1 218 ? -11.375 0.665 -4.246 1 98.88 218 MET B CA 1
ATOM 5282 C C . MET B 1 218 ? -11.023 1.765 -5.242 1 98.88 218 MET B C 1
ATOM 5284 O O . MET B 1 218 ? -11.18 2.951 -4.945 1 98.88 218 MET B O 1
ATOM 5288 N N . ALA B 1 219 ? -10.555 1.384 -6.449 1 98.81 219 ALA B N 1
ATOM 5289 C CA . ALA B 1 219 ? -10.219 2.369 -7.473 1 98.81 219 ALA B CA 1
ATOM 5290 C C . ALA B 1 219 ? -11.422 3.242 -7.812 1 98.81 219 ALA B C 1
ATOM 5292 O O . ALA B 1 219 ? -11.273 4.434 -8.094 1 98.81 219 ALA B O 1
ATOM 5293 N N . GLU B 1 220 ? -12.602 2.701 -7.785 1 98.69 220 GLU B N 1
ATOM 5294 C CA . GLU B 1 220 ? -13.812 3.477 -8.031 1 98.69 220 GLU B CA 1
ATOM 5295 C C . GLU B 1 220 ? -14.07 4.473 -6.902 1 98.69 220 GLU B C 1
ATOM 5297 O O . GLU B 1 220 ? -14.445 5.617 -7.152 1 98.69 220 GLU B O 1
ATOM 5302 N N . VAL B 1 221 ? -13.836 3.99 -5.664 1 98.88 221 VAL B N 1
ATOM 5303 C CA . VAL B 1 221 ? -14.016 4.867 -4.512 1 98.88 221 VAL B CA 1
ATOM 5304 C C . VAL B 1 221 ? -13.039 6.039 -4.594 1 98.88 221 VAL B C 1
ATOM 5306 O O . VAL B 1 221 ? -13.422 7.188 -4.355 1 98.88 221 VAL B O 1
ATOM 5309 N N . ILE B 1 222 ? -11.789 5.727 -4.953 1 98.88 222 ILE B N 1
ATOM 5310 C CA . ILE B 1 222 ? -10.742 6.738 -5.035 1 98.88 222 ILE B CA 1
ATOM 5311 C C . ILE B 1 222 ? -11.133 7.805 -6.059 1 98.88 222 ILE B C 1
ATOM 5313 O O . ILE B 1 222 ? -10.953 9 -5.816 1 98.88 222 ILE B O 1
ATOM 5317 N N . GLN B 1 223 ? -11.727 7.441 -7.148 1 98.44 223 GLN B N 1
ATOM 5318 C CA . GLN B 1 223 ? -12.164 8.391 -8.164 1 98.44 223 GLN B CA 1
ATOM 5319 C C . GLN B 1 223 ? -13.305 9.266 -7.641 1 98.44 223 GLN B C 1
ATOM 5321 O O . GLN B 1 223 ? -13.352 10.469 -7.926 1 98.44 223 GLN B O 1
ATOM 5326 N N . ASN B 1 224 ? -14.211 8.633 -6.902 1 98.81 224 ASN B N 1
ATOM 5327 C CA . ASN B 1 224 ? -15.305 9.406 -6.309 1 98.81 224 ASN B CA 1
ATOM 5328 C C . ASN B 1 224 ? -14.781 10.438 -5.316 1 98.81 224 ASN B C 1
ATOM 5330 O O . ASN B 1 224 ? -15.312 11.547 -5.238 1 98.81 224 ASN B O 1
ATOM 5334 N N . VAL B 1 225 ? -13.766 10.031 -4.523 1 98.75 225 VAL B N 1
ATOM 5335 C CA . VAL B 1 225 ? -13.172 10.961 -3.566 1 98.75 225 VAL B CA 1
ATOM 5336 C C . VAL B 1 225 ? -12.562 12.148 -4.305 1 98.75 225 VAL B C 1
ATOM 5338 O O . VAL B 1 225 ? -12.727 13.297 -3.893 1 98.75 225 VAL B O 1
ATOM 5341 N N . ARG B 1 226 ? -11.828 11.875 -5.402 1 98.31 226 ARG B N 1
ATOM 5342 C CA . ARG B 1 226 ? -11.281 12.938 -6.238 1 98.31 226 ARG B CA 1
ATOM 5343 C C . ARG B 1 226 ? -12.383 13.859 -6.742 1 98.31 226 ARG B C 1
ATOM 5345 O O . ARG B 1 226 ? -12.25 15.086 -6.672 1 98.31 226 ARG B O 1
ATOM 5352 N N . ASP B 1 227 ? -13.492 13.297 -7.223 1 98.44 227 ASP B N 1
ATOM 5353 C CA . ASP B 1 227 ? -14.609 14.062 -7.758 1 98.44 227 ASP B CA 1
ATOM 5354 C C . ASP B 1 227 ? -15.258 14.922 -6.676 1 98.44 227 ASP B C 1
ATOM 5356 O O . ASP B 1 227 ? -15.656 16.062 -6.93 1 98.44 227 ASP B O 1
ATOM 5360 N N . LEU B 1 228 ? -15.383 14.336 -5.52 1 98.5 228 LEU B N 1
ATOM 5361 C CA . LEU B 1 228 ? -15.945 15.07 -4.387 1 98.5 228 LEU B CA 1
ATOM 5362 C C . LEU B 1 228 ? -15.156 16.344 -4.125 1 98.5 228 LEU B C 1
ATOM 5364 O O . LEU B 1 228 ? -15.734 17.375 -3.787 1 98.5 228 LEU B O 1
ATOM 5368 N N . ASN B 1 229 ? -13.859 16.312 -4.27 1 98.25 229 ASN B N 1
ATOM 5369 C CA . ASN B 1 229 ? -13 17.469 -4.047 1 98.25 229 ASN B CA 1
ATOM 5370 C C . ASN B 1 229 ? -13.07 18.453 -5.211 1 98.25 229 ASN B C 1
ATOM 5372 O O . ASN B 1 229 ? -13.078 19.656 -5.004 1 98.25 229 ASN B O 1
ATOM 5376 N N . GLU B 1 230 ? -13.211 17.953 -6.453 1 97.5 230 GLU B N 1
ATOM 5377 C CA . GLU B 1 230 ? -12.906 18.781 -7.617 1 97.5 230 GLU B CA 1
ATOM 5378 C C . GLU B 1 230 ? -14.188 19.266 -8.297 1 97.5 230 GLU B C 1
ATOM 5380 O O . GLU B 1 230 ? -14.172 20.25 -9.031 1 97.5 230 GLU B O 1
ATOM 5385 N N . ASN B 1 231 ? -15.281 18.594 -8.078 1 98.12 231 ASN B N 1
ATOM 5386 C CA . ASN B 1 231 ? -16.5 18.891 -8.812 1 98.12 231 ASN B CA 1
ATOM 5387 C C . ASN B 1 231 ? -17.094 20.25 -8.398 1 98.12 231 ASN B C 1
ATOM 5389 O O . ASN B 1 231 ? -16.844 20.719 -7.285 1 98.12 231 ASN B O 1
ATOM 5393 N N . PRO B 1 232 ? -17.844 20.797 -9.328 1 97.5 232 PRO B N 1
ATOM 5394 C CA . PRO B 1 232 ? -18.688 21.922 -8.906 1 97.5 232 PRO B CA 1
ATOM 5395 C C . PRO B 1 232 ? -19.859 21.469 -8.047 1 97.5 232 PRO B C 1
ATOM 5397 O O . PRO B 1 232 ? -19.953 20.297 -7.684 1 97.5 232 PRO B O 1
ATOM 5400 N N . ALA B 1 233 ? -20.656 22.359 -7.594 1 95.75 233 ALA B N 1
ATOM 5401 C CA . ALA B 1 233 ? -21.766 22.047 -6.691 1 95.75 233 ALA B CA 1
ATOM 5402 C C . ALA B 1 233 ? -23.094 22.062 -7.434 1 95.75 233 ALA B C 1
ATOM 5404 O O . ALA B 1 233 ? -24.141 21.844 -6.828 1 95.75 233 ALA B O 1
ATOM 5405 N N . ASP B 1 234 ? -23.109 22.172 -8.734 1 94.06 234 ASP B N 1
ATOM 5406 C CA . ASP B 1 234 ? -24.359 22.297 -9.469 1 94.06 234 ASP B CA 1
ATOM 5407 C C . ASP B 1 234 ? -24.859 20.938 -9.93 1 94.06 234 ASP B C 1
ATOM 5409 O O . ASP B 1 234 ? -24.328 19.891 -9.547 1 94.06 234 ASP B O 1
ATOM 5413 N N . ASP B 1 235 ? -26 20.891 -10.711 1 93.75 235 ASP B N 1
ATOM 5414 C CA . ASP B 1 235 ? -26.719 19.656 -11.023 1 93.75 235 ASP B CA 1
ATOM 5415 C C . ASP B 1 235 ? -26.125 18.969 -12.25 1 93.75 235 ASP B C 1
ATOM 5417 O O . ASP B 1 235 ? -26.641 17.953 -12.711 1 93.75 235 ASP B O 1
ATOM 5421 N N . SER B 1 236 ? -24.984 19.453 -12.695 1 95.69 236 SER B N 1
ATOM 5422 C CA . SER B 1 236 ? -24.328 18.844 -13.844 1 95.69 236 SER B CA 1
ATOM 5423 C C . SER B 1 236 ? -23.531 17.609 -13.438 1 95.69 236 SER B C 1
ATOM 5425 O O . SER B 1 236 ? -23.094 16.844 -14.297 1 95.69 236 SER B O 1
ATOM 5427 N N . VAL B 1 237 ? -23.344 17.422 -12.148 1 97.06 237 VAL B N 1
ATOM 5428 C CA . VAL B 1 237 ? -22.531 16.297 -11.672 1 97.06 237 VAL B CA 1
ATOM 5429 C C . VAL B 1 237 ? -23.328 15.492 -10.648 1 97.06 237 VAL B C 1
ATOM 5431 O O . VAL B 1 237 ? -24.156 16.031 -9.922 1 97.06 237 VAL B O 1
ATOM 5434 N N . GLU B 1 238 ? -23.031 14.203 -10.578 1 96.62 238 GLU B N 1
ATOM 5435 C CA . GLU B 1 238 ? -23.656 13.305 -9.617 1 96.62 238 GLU B CA 1
ATOM 5436 C C . GLU B 1 238 ? -23.125 13.531 -8.211 1 96.62 238 GLU B C 1
ATOM 5438 O O . GLU B 1 238 ? -23.891 13.586 -7.246 1 96.62 238 GLU B O 1
ATOM 5443 N N . ILE B 1 239 ? -21.844 13.625 -8.094 1 98.12 239 ILE B N 1
ATOM 5444 C CA . ILE B 1 239 ? -21.172 13.93 -6.828 1 98.12 239 ILE B CA 1
ATOM 5445 C C . ILE B 1 239 ? -20.953 15.43 -6.703 1 98.12 239 ILE B C 1
ATOM 5447 O O . ILE B 1 239 ? -20.062 15.992 -7.34 1 98.12 239 ILE B O 1
ATOM 5451 N N . LYS B 1 240 ? -21.766 16.125 -5.91 1 97.69 240 LYS B N 1
ATOM 5452 C CA . LYS B 1 240 ? -21.578 17.547 -5.703 1 97.69 240 LYS B CA 1
ATOM 5453 C C . LYS B 1 240 ? -20.297 17.828 -4.91 1 97.69 240 LYS B C 1
ATOM 5455 O O . LYS B 1 240 ? -20.062 17.203 -3.877 1 97.69 240 LYS B O 1
ATOM 5460 N N . GLY B 1 241 ? -19.516 18.781 -5.371 1 98.19 241 GLY B N 1
ATOM 5461 C CA . GLY B 1 241 ? -18.219 19.078 -4.762 1 98.19 241 GLY B CA 1
ATOM 5462 C C . GLY B 1 241 ? -18.344 19.75 -3.41 1 98.19 241 GLY B C 1
ATOM 5463 O O . GLY B 1 241 ? -19.406 20.297 -3.076 1 98.19 241 GLY B O 1
ATOM 5464 N N . LEU B 1 242 ? -17.281 19.75 -2.711 1 98.12 242 LEU B N 1
ATOM 5465 C CA . LEU B 1 242 ? -17.219 20.312 -1.366 1 98.12 242 LEU B CA 1
ATOM 5466 C C . LEU B 1 242 ? -17.375 21.828 -1.404 1 98.12 242 LEU B C 1
ATOM 5468 O O . LEU B 1 242 ? -17.703 22.438 -0.388 1 98.12 242 LEU B O 1
ATOM 5472 N N . VAL B 1 243 ? -17.234 22.406 -2.553 1 98.12 243 VAL B N 1
ATOM 5473 C CA . VAL B 1 243 ? -17.391 23.844 -2.713 1 98.12 243 VAL B CA 1
ATOM 5474 C C . VAL B 1 243 ? -18.812 24.266 -2.365 1 98.12 243 VAL B C 1
ATOM 5476 O O . VAL B 1 243 ? -19.078 25.438 -2.088 1 98.12 243 VAL B O 1
ATOM 5479 N N . LYS B 1 244 ? -19.703 23.328 -2.264 1 98.12 244 LYS B N 1
ATOM 5480 C CA . LYS B 1 244 ? -21.125 23.594 -2.004 1 98.12 244 LYS B CA 1
ATOM 5481 C C . LYS B 1 244 ? -21.312 24.297 -0.663 1 98.12 244 LYS B C 1
ATOM 5483 O O . LYS B 1 244 ? -22.234 25.109 -0.5 1 98.12 244 LYS B O 1
ATOM 5488 N N . MET B 1 245 ? -20.422 24.109 0.261 1 98 245 MET B N 1
ATOM 5489 C CA . MET B 1 245 ? -20.594 24.641 1.614 1 98 245 MET B CA 1
ATOM 5490 C C . MET B 1 245 ? -20.375 26.141 1.642 1 98 245 MET B C 1
ATOM 5492 O O . MET B 1 245 ? -20.703 26.812 2.629 1 98 245 MET B O 1
ATOM 5496 N N . LEU B 1 246 ? -19.828 26.688 0.54 1 98.19 246 LEU B N 1
ATOM 5497 C CA . LEU B 1 246 ? -19.656 28.141 0.442 1 98.19 246 LEU B CA 1
ATOM 5498 C C . LEU B 1 246 ? -20.953 28.812 0.011 1 98.19 246 LEU B C 1
ATOM 5500 O O . LEU B 1 246 ? -21.047 30.047 0.029 1 98.19 246 LEU B O 1
ATOM 5504 N N . ASP B 1 247 ? -21.953 28.031 -0.367 1 97.75 247 ASP B N 1
ATOM 5505 C CA . ASP B 1 247 ? -23.234 28.5 -0.859 1 97.75 247 ASP B CA 1
ATOM 5506 C C . ASP B 1 247 ? -24.297 28.484 0.246 1 97.75 247 ASP B C 1
ATOM 5508 O O . ASP B 1 247 ? -24.531 27.453 0.865 1 97.75 247 ASP B O 1
ATOM 5512 N N . PRO B 1 248 ? -25 29.641 0.404 1 97.69 248 PRO B N 1
ATOM 5513 C CA . PRO B 1 248 ? -26.031 29.656 1.433 1 97.69 248 PRO B CA 1
ATOM 5514 C C . PRO B 1 248 ? -27.125 28.625 1.189 1 97.69 248 PRO B C 1
ATOM 5516 O O . PRO B 1 248 ? -27.797 28.188 2.131 1 97.69 248 PRO B O 1
ATOM 5519 N N . LYS B 1 249 ? -27.25 28.156 -0.003 1 96.69 249 LYS B N 1
ATOM 5520 C CA . LYS B 1 249 ? -28.234 27.125 -0.323 1 96.69 249 LYS B CA 1
ATOM 5521 C C . LYS B 1 249 ? -27.953 25.844 0.46 1 96.69 249 LYS B C 1
ATOM 5523 O O . LYS B 1 249 ? -28.875 25.188 0.935 1 96.69 249 LYS B O 1
ATOM 5528 N N . TYR B 1 250 ? -26.688 25.5 0.623 1 96.5 250 TYR B N 1
ATOM 5529 C CA . TYR B 1 250 ? -26.312 24.234 1.22 1 96.5 250 TYR B CA 1
ATOM 5530 C C . TYR B 1 250 ? -25.828 24.422 2.654 1 96.5 250 TYR B C 1
ATOM 5532 O O . TYR B 1 250 ? -25.75 23.453 3.424 1 96.5 250 TYR B O 1
ATOM 5540 N N . ASN B 1 251 ? -25.484 25.625 2.982 1 97.5 251 ASN B N 1
ATOM 5541 C CA . ASN B 1 251 ? -24.922 25.953 4.285 1 97.5 251 ASN B CA 1
ATOM 5542 C C . ASN B 1 251 ? -25.469 27.281 4.82 1 97.5 251 ASN B C 1
ATOM 5544 O O . ASN B 1 251 ? -24.703 28.203 5.098 1 97.5 251 ASN B O 1
ATOM 5548 N N . PRO B 1 252 ? -26.75 27.344 5.039 1 97.56 252 PRO B N 1
ATOM 5549 C CA . PRO B 1 252 ? -27.391 28.625 5.32 1 97.56 252 PRO B CA 1
ATOM 5550 C C . PRO B 1 252 ? -26.906 29.266 6.617 1 97.56 252 PRO B C 1
ATOM 5552 O O . PRO B 1 252 ? -26.844 30.5 6.719 1 97.56 252 PRO B O 1
ATOM 5555 N N . GLU B 1 253 ? -26.5 28.531 7.551 1 96.81 253 GLU B N 1
ATOM 5556 C CA . GLU B 1 253 ? -26.203 29.094 8.867 1 96.81 253 GLU B CA 1
ATOM 5557 C C . GLU B 1 253 ? -24.734 29.516 8.969 1 96.81 253 GLU B C 1
ATOM 5559 O O . GLU B 1 253 ? -24.391 30.344 9.812 1 96.81 253 GLU B O 1
ATOM 5564 N N . HIS B 1 254 ? -23.844 28.984 8.039 1 97.19 254 HIS B N 1
ATOM 5565 C CA . HIS B 1 254 ? -22.438 29.188 8.305 1 97.19 254 HIS B CA 1
ATOM 5566 C C . HIS B 1 254 ? -21.672 29.516 7.027 1 97.19 254 HIS B C 1
ATOM 5568 O O . HIS B 1 254 ? -20.438 29.453 6.992 1 97.19 254 HIS B O 1
ATOM 5574 N N . TRP B 1 255 ? -22.359 29.891 5.93 1 97.25 255 TRP B N 1
ATOM 5575 C CA . TRP B 1 255 ? -21.734 30.109 4.637 1 97.25 255 TRP B CA 1
ATOM 5576 C C . TRP B 1 255 ? -20.75 31.281 4.703 1 97.25 255 TRP B C 1
ATOM 5578 O O . TRP B 1 255 ? -19.719 31.266 4.031 1 97.25 255 TRP B O 1
ATOM 5588 N N . GLU B 1 256 ? -20.969 32.281 5.531 1 97.19 256 GLU B N 1
ATOM 5589 C CA . GLU B 1 256 ? -20.047 33.406 5.641 1 97.19 256 GLU B CA 1
ATOM 5590 C C . GLU B 1 256 ? -18.734 33 6.297 1 97.19 256 GLU B C 1
ATOM 5592 O O . GLU B 1 256 ? -17.656 33.375 5.836 1 97.19 256 GLU B O 1
ATOM 5597 N N . ASP B 1 257 ? -18.875 32.219 7.344 1 96.88 257 ASP B N 1
ATOM 5598 C CA . ASP B 1 257 ? -17.688 31.672 8 1 96.88 257 ASP B CA 1
ATOM 5599 C C . ASP B 1 257 ? -16.922 30.719 7.074 1 96.88 257 ASP B C 1
ATOM 5601 O O . ASP B 1 257 ? -15.695 30.719 7.059 1 96.88 257 ASP B O 1
ATOM 5605 N N . ALA B 1 258 ? -17.703 29.984 6.352 1 97.94 258 ALA B N 1
ATOM 5606 C CA . ALA B 1 258 ? -17.094 29.062 5.391 1 97.94 258 ALA B CA 1
ATOM 5607 C C . ALA B 1 258 ? -16.344 29.828 4.309 1 97.94 258 ALA B C 1
ATOM 5609 O O . ALA B 1 258 ? -15.25 29.422 3.889 1 97.94 258 ALA B O 1
ATOM 5610 N N . ARG B 1 259 ? -16.906 30.906 3.871 1 97.75 259 ARG B N 1
ATOM 5611 C CA . ARG B 1 259 ? -16.25 31.719 2.85 1 97.75 259 ARG B CA 1
ATOM 5612 C C . ARG B 1 259 ? -14.977 32.375 3.398 1 97.75 259 ARG B C 1
ATOM 5614 O O . ARG B 1 259 ? -13.992 32.531 2.672 1 97.75 259 ARG B O 1
ATOM 5621 N N . PHE B 1 260 ? -14.93 32.719 4.648 1 97.31 260 PHE B N 1
ATOM 5622 C CA . PHE B 1 260 ? -13.719 33.219 5.281 1 97.31 260 PHE B CA 1
ATOM 5623 C C . PHE B 1 260 ? -12.648 32.125 5.336 1 97.31 260 PHE B C 1
ATOM 5625 O O . PHE B 1 260 ? -11.516 32.344 4.902 1 97.31 260 PHE B O 1
ATOM 5632 N N . LEU B 1 261 ? -13.023 30.891 5.75 1 97.5 261 LEU B N 1
ATOM 5633 C CA . LEU B 1 261 ? -12.078 29.797 5.965 1 97.5 261 LEU B CA 1
ATOM 5634 C C . LEU B 1 261 ? -11.664 29.172 4.637 1 97.5 261 LEU B C 1
ATOM 5636 O O . LEU B 1 261 ? -10.562 28.641 4.52 1 97.5 261 LEU B O 1
ATOM 5640 N N . GLY B 1 262 ? -12.602 29.219 3.674 1 97 262 GLY B N 1
ATOM 5641 C CA . GLY B 1 262 ? -12.422 28.484 2.432 1 97 262 GLY B CA 1
ATOM 5642 C C . GLY B 1 262 ? -13.164 27.156 2.41 1 97 262 GLY B C 1
ATOM 5643 O O . GLY B 1 262 ? -13.578 26.656 3.459 1 97 262 GLY B O 1
ATOM 5644 N N . ARG B 1 263 ? -13.359 26.625 1.23 1 97 263 ARG B N 1
ATOM 5645 C CA . ARG B 1 263 ? -14.078 25.375 1.048 1 97 263 ARG B CA 1
ATOM 5646 C C . ARG B 1 263 ? -13.352 24.219 1.716 1 97 263 ARG B C 1
ATOM 5648 O O . ARG B 1 263 ? -12.117 24.234 1.829 1 97 263 ARG B O 1
ATOM 5655 N N . GLY B 1 264 ? -14.102 23.156 2.107 1 96.94 264 GLY B N 1
ATOM 5656 C CA . GLY B 1 264 ? -13.477 21.891 2.473 1 96.94 264 GLY B CA 1
ATOM 5657 C C . GLY B 1 264 ? -12.734 21.234 1.321 1 96.94 264 GLY B C 1
ATOM 5658 O O . GLY B 1 264 ? -12.961 21.578 0.158 1 96.94 264 GLY B O 1
ATOM 5659 N N . THR B 1 265 ? -11.805 20.359 1.668 1 97.62 265 THR B N 1
ATOM 5660 C CA . THR B 1 265 ? -11.086 19.547 0.681 1 97.62 265 THR B CA 1
ATOM 5661 C C . THR B 1 265 ? -10.945 18.109 1.158 1 97.62 265 THR B C 1
ATOM 5663 O O . THR B 1 265 ? -11.164 17.812 2.336 1 97.62 265 THR B O 1
ATOM 5666 N N . CYS B 1 266 ? -10.734 17.219 0.253 1 97.62 266 CYS B N 1
ATOM 5667 C CA . CYS B 1 266 ? -10.383 15.844 0.605 1 97.62 266 CYS B CA 1
ATOM 5668 C C . CYS B 1 266 ? -9.43 15.242 -0.425 1 97.62 266 CYS B C 1
ATOM 5670 O O . CYS B 1 266 ? -9.453 15.633 -1.595 1 97.62 266 CYS B O 1
ATOM 5672 N N . THR B 1 267 ? -8.562 14.445 -0.02 1 97.62 267 THR B N 1
ATOM 5673 C CA . THR B 1 267 ? -7.629 13.727 -0.88 1 97.62 267 THR B CA 1
ATOM 5674 C C . THR B 1 267 ? -7.301 12.352 -0.3 1 97.62 267 THR B C 1
ATOM 5676 O O . THR B 1 267 ? -7.406 12.148 0.911 1 97.62 267 THR B O 1
ATOM 5679 N N . THR B 1 268 ? -7.07 11.398 -1.176 1 98.31 268 THR B N 1
ATOM 5680 C CA . THR B 1 268 ? -6.539 10.117 -0.732 1 98.31 268 THR B CA 1
ATOM 5681 C C . THR B 1 268 ? -5.051 10.227 -0.429 1 98.31 268 THR B C 1
ATOM 5683 O O . THR B 1 268 ? -4.254 10.555 -1.31 1 98.31 268 THR B O 1
ATOM 5686 N N . SER B 1 269 ? -4.711 9.898 0.802 1 96.62 269 SER B N 1
ATOM 5687 C CA . SER B 1 269 ? -3.334 10.133 1.229 1 96.62 269 SER B CA 1
ATOM 5688 C C . SER B 1 269 ? -2.545 8.836 1.297 1 96.62 269 SER B C 1
ATOM 5690 O O . SER B 1 269 ? -1.321 8.836 1.143 1 96.62 269 SER B O 1
ATOM 5692 N N . GLN B 1 270 ? -3.188 7.742 1.591 1 97.5 270 GLN B N 1
ATOM 5693 C CA . GLN B 1 270 ? -2.543 6.438 1.694 1 97.5 270 GLN B CA 1
ATOM 5694 C C . GLN B 1 270 ? -3.438 5.336 1.13 1 97.5 270 GLN B C 1
ATOM 5696 O O . GLN B 1 270 ? -4.656 5.496 1.058 1 97.5 270 GLN B O 1
ATOM 5701 N N . ILE B 1 271 ? -2.814 4.258 0.758 1 98.44 271 ILE B N 1
ATOM 5702 C CA . ILE B 1 271 ? -3.543 3.088 0.282 1 98.44 271 ILE B CA 1
ATOM 5703 C C . ILE B 1 271 ? -2.83 1.816 0.737 1 98.44 271 ILE B C 1
ATOM 5705 O O . ILE B 1 271 ? -1.6 1.748 0.721 1 98.44 271 ILE B O 1
ATOM 5709 N N . PHE B 1 272 ? -3.617 0.838 1.174 1 97.44 272 PHE B N 1
ATOM 5710 C CA . PHE B 1 272 ? -3.139 -0.44 1.688 1 97.44 272 PHE B CA 1
ATOM 5711 C C . PHE B 1 272 ? -3.869 -1.599 1.019 1 97.44 272 PHE B C 1
ATOM 5713 O O . PHE B 1 272 ? -4.953 -1.419 0.465 1 97.44 272 PHE B O 1
ATOM 5720 N N . TYR B 1 273 ? -3.219 -2.781 1.024 1 97.25 273 TYR B N 1
ATOM 5721 C CA . TYR B 1 273 ? -3.883 -3.971 0.504 1 97.25 273 TYR B CA 1
ATOM 5722 C C . TYR B 1 273 ? -3.43 -5.219 1.252 1 97.25 273 TYR B C 1
ATOM 5724 O O . TYR B 1 273 ? -2.443 -5.184 1.992 1 97.25 273 TYR B O 1
ATOM 5732 N N . THR B 1 274 ? -4.203 -6.305 1.163 1 93.81 274 THR B N 1
ATOM 5733 C CA . THR B 1 274 ? -3.754 -7.652 1.487 1 93.81 274 THR B CA 1
ATOM 5734 C C . THR B 1 274 ? -4.008 -8.602 0.32 1 93.81 274 THR B C 1
ATOM 5736 O O . THR B 1 274 ? -4.984 -8.445 -0.416 1 93.81 274 THR B O 1
ATOM 5739 N N . SER B 1 275 ? -3.129 -9.383 0.115 1 90.81 275 SER B N 1
ATOM 5740 C CA . SER B 1 275 ? -3.193 -10.461 -0.867 1 90.81 275 SER B CA 1
ATOM 5741 C C . SER B 1 275 ? -2.354 -11.656 -0.431 1 90.81 275 SER B C 1
ATOM 5743 O O . SER B 1 275 ? -1.322 -11.492 0.224 1 90.81 275 SER B O 1
ATOM 5745 N N . PRO B 1 276 ? -2.816 -12.883 -0.763 1 88 276 PRO B N 1
ATOM 5746 C CA . PRO B 1 276 ? -1.995 -14.047 -0.406 1 88 276 PRO B CA 1
ATOM 5747 C C . PRO B 1 276 ? -0.656 -14.07 -1.14 1 88 276 PRO B C 1
ATOM 5749 O O . PRO B 1 276 ? 0.294 -14.703 -0.676 1 88 276 PRO B O 1
ATOM 5752 N N . SER B 1 277 ? -0.635 -13.469 -2.359 1 87.69 277 SER B N 1
ATOM 5753 C CA . SER B 1 277 ? 0.591 -13.461 -3.152 1 87.69 277 SER B CA 1
ATOM 5754 C C . SER B 1 277 ? 0.519 -12.43 -4.277 1 87.69 277 SER B C 1
ATOM 5756 O O . SER B 1 277 ? -0.527 -11.82 -4.5 1 87.69 277 SER B O 1
ATOM 5758 N N . ARG B 1 278 ? 1.654 -12.258 -4.969 1 88.69 278 ARG B N 1
ATOM 5759 C CA . ARG B 1 278 ? 1.697 -11.352 -6.109 1 88.69 278 ARG B CA 1
ATOM 5760 C C . ARG B 1 278 ? 0.869 -11.891 -7.27 1 88.69 278 ARG B C 1
ATOM 5762 O O . ARG B 1 278 ? 0.541 -11.156 -8.203 1 88.69 278 ARG B O 1
ATOM 5769 N N . CYS B 1 279 ? 0.545 -13.133 -7.219 1 90.56 279 CYS B N 1
ATOM 5770 C CA . CYS B 1 279 ? -0.179 -13.742 -8.328 1 90.56 279 CYS B CA 1
ATOM 5771 C C . CYS B 1 279 ? -1.615 -14.062 -7.938 1 90.56 279 CYS B C 1
ATOM 5773 O O . CYS B 1 279 ? -2.25 -14.93 -8.539 1 90.56 279 CYS B O 1
ATOM 5775 N N . ALA B 1 280 ? -2.049 -13.453 -6.938 1 92.12 280 ALA B N 1
ATOM 5776 C CA . ALA B 1 280 ? -3.416 -13.656 -6.465 1 92.12 280 ALA B CA 1
ATOM 5777 C C . ALA B 1 280 ? -4.191 -12.344 -6.438 1 92.12 280 ALA B C 1
ATOM 5779 O O . ALA B 1 280 ? -3.598 -11.273 -6.301 1 92.12 280 ALA B O 1
ATOM 5780 N N . VAL B 1 281 ? -5.516 -12.453 -6.559 1 94.25 281 VAL B N 1
ATOM 5781 C CA . VAL B 1 281 ? -6.422 -11.312 -6.434 1 94.25 281 VAL B CA 1
ATOM 5782 C C . VAL B 1 281 ? -6.422 -10.805 -4.992 1 94.25 281 VAL B C 1
ATOM 5784 O O . VAL B 1 281 ? -6.453 -11.602 -4.051 1 94.25 281 VAL B O 1
ATOM 5787 N N . ALA B 1 282 ? -6.336 -9.523 -4.848 1 96.19 282 ALA B N 1
ATOM 5788 C CA . ALA B 1 282 ? -6.316 -8.922 -3.516 1 96.19 282 ALA B CA 1
ATOM 5789 C C . ALA B 1 282 ? -7.664 -9.078 -2.82 1 96.19 282 ALA B C 1
ATOM 5791 O O . ALA B 1 282 ? -8.711 -8.828 -3.418 1 96.19 282 ALA B O 1
ATOM 5792 N N . ASP B 1 283 ? -7.625 -9.445 -1.536 1 96.44 283 ASP B N 1
ATOM 5793 C CA . ASP B 1 283 ? -8.875 -9.719 -0.831 1 96.44 283 ASP B CA 1
ATOM 5794 C C . ASP B 1 283 ? -9.219 -8.586 0.135 1 96.44 283 ASP B C 1
ATOM 5796 O O . ASP B 1 283 ? -10.266 -8.625 0.791 1 96.44 283 ASP B O 1
ATOM 5800 N N . SER B 1 284 ? -8.391 -7.629 0.2 1 97.12 284 SER B N 1
ATOM 5801 C CA . SER B 1 284 ? -8.727 -6.422 0.946 1 97.12 284 SER B CA 1
ATOM 5802 C C . SER B 1 284 ? -7.957 -5.215 0.427 1 97.12 284 SER B C 1
ATOM 5804 O O . SER B 1 284 ? -6.883 -5.363 -0.163 1 97.12 284 SER B O 1
ATOM 5806 N N . CYS B 1 285 ? -8.5 -4.098 0.563 1 98.25 285 CYS B N 1
ATOM 5807 C CA . CYS B 1 285 ? -7.891 -2.807 0.265 1 98.25 285 CYS B CA 1
ATOM 5808 C C . CYS B 1 285 ? -8.422 -1.725 1.195 1 98.25 285 CYS B C 1
ATOM 5810 O O . CYS B 1 285 ? -9.57 -1.785 1.63 1 98.25 285 CYS B O 1
ATOM 5812 N N . ALA B 1 286 ? -7.59 -0.811 1.581 1 98.62 286 ALA B N 1
ATOM 5813 C CA . ALA B 1 286 ? -8.016 0.304 2.422 1 98.62 286 ALA B CA 1
ATOM 5814 C C . ALA B 1 286 ? -7.348 1.605 1.99 1 98.62 286 ALA B C 1
ATOM 5816 O O . ALA B 1 286 ? -6.227 1.594 1.474 1 98.62 286 ALA B O 1
ATOM 5817 N N . ILE B 1 287 ? -8.055 2.678 2.172 1 98.69 287 ILE B N 1
ATOM 5818 C CA . ILE B 1 287 ? -7.445 3.975 1.896 1 98.69 287 ILE B CA 1
ATOM 5819 C C . ILE B 1 287 ? -7.652 4.902 3.09 1 98.69 287 ILE B C 1
ATOM 5821 O O . ILE B 1 287 ? -8.562 4.699 3.895 1 98.69 287 ILE B O 1
ATOM 5825 N N . SER B 1 288 ? -6.73 5.836 3.232 1 98.25 288 SER B N 1
ATOM 5826 C CA . SER B 1 288 ? -6.875 6.984 4.125 1 98.25 288 SER B CA 1
ATOM 5827 C C . SER B 1 288 ? -7.281 8.234 3.355 1 98.25 288 SER B C 1
ATOM 5829 O O . SER B 1 288 ? -6.703 8.539 2.309 1 98.25 288 SER B O 1
ATOM 5831 N N . ILE B 1 289 ? -8.289 8.883 3.852 1 98.38 289 ILE B N 1
ATOM 5832 C CA . ILE B 1 289 ? -8.734 10.148 3.281 1 98.38 289 ILE B CA 1
ATOM 5833 C C . ILE B 1 289 ? -8.438 11.289 4.262 1 98.38 289 ILE B C 1
ATOM 5835 O O . ILE B 1 289 ? -8.883 11.25 5.41 1 98.38 289 ILE B O 1
ATOM 5839 N N . ASP B 1 290 ? -7.656 12.219 3.83 1 97.56 290 ASP B N 1
ATOM 5840 C CA . ASP B 1 290 ? -7.496 13.469 4.562 1 97.56 290 ASP B CA 1
ATOM 5841 C C . ASP B 1 290 ? -8.617 14.453 4.227 1 97.56 290 ASP B C 1
ATOM 5843 O O . ASP B 1 290 ? -8.664 15 3.125 1 97.56 290 ASP B O 1
ATOM 5847 N N . ARG B 1 291 ? -9.492 14.664 5.156 1 97.88 291 ARG B N 1
ATOM 5848 C CA . ARG B 1 291 ? -10.672 15.5 4.957 1 97.88 291 ARG B CA 1
ATOM 5849 C C . ARG B 1 291 ? -10.57 16.797 5.754 1 97.88 291 ARG B C 1
ATOM 5851 O O . ARG B 1 291 ? -10.625 16.781 6.984 1 97.88 291 ARG B O 1
ATOM 5858 N N . ARG B 1 292 ? -10.414 17.891 5.008 1 98.12 292 ARG B N 1
ATOM 5859 C CA . ARG B 1 292 ? -10.422 19.203 5.641 1 98.12 292 ARG B CA 1
ATOM 5860 C C . ARG B 1 292 ? -11.844 19.766 5.711 1 98.12 292 ARG B C 1
ATOM 5862 O O . ARG B 1 292 ? -12.562 19.781 4.711 1 98.12 292 ARG B O 1
ATOM 5869 N N . MET B 1 293 ? -12.219 20.266 6.84 1 97.75 293 MET B N 1
ATOM 5870 C CA . MET B 1 293 ? -13.594 20.703 7.09 1 97.75 293 MET B CA 1
ATOM 5871 C C . MET B 1 293 ? -13.672 22.219 7.156 1 97.75 293 MET B C 1
ATOM 5873 O O . MET B 1 293 ? -12.734 22.875 7.605 1 97.75 293 MET B O 1
ATOM 5877 N N . THR B 1 294 ? -14.75 22.766 6.75 1 97.94 294 THR B N 1
ATOM 5878 C CA . THR B 1 294 ? -15.07 24.172 6.91 1 97.94 294 THR B CA 1
ATOM 5879 C C . THR B 1 294 ? -16.25 24.375 7.859 1 97.94 294 THR B C 1
ATOM 5881 O O . THR B 1 294 ? -16.75 23.406 8.438 1 97.94 294 THR B O 1
ATOM 5884 N N . ALA B 1 295 ? -16.594 25.672 8.117 1 97.31 295 ALA B N 1
ATOM 5885 C CA . ALA B 1 295 ? -17.703 25.969 9.023 1 97.31 295 ALA B CA 1
ATOM 5886 C C . ALA B 1 295 ? -19.016 25.391 8.492 1 97.31 295 ALA B C 1
ATOM 5888 O O . ALA B 1 295 ? -19.312 25.516 7.301 1 97.31 295 ALA B O 1
ATOM 5889 N N . GLY B 1 296 ? -19.734 24.75 9.367 1 96.69 296 GLY B N 1
ATOM 5890 C CA . GLY B 1 296 ? -21.016 24.156 9.008 1 96.69 296 GLY B CA 1
ATOM 5891 C C . GLY B 1 296 ? -20.938 22.641 8.844 1 96.69 296 GLY B C 1
ATOM 5892 O O . GLY B 1 296 ? -21.969 21.969 8.867 1 96.69 296 GLY B O 1
ATOM 5893 N N . GLU B 1 297 ? -19.781 22.141 8.617 1 96.81 297 GLU B N 1
ATOM 5894 C CA . GLU B 1 297 ? -19.609 20.688 8.516 1 96.81 297 GLU B CA 1
ATOM 5895 C C . GLU B 1 297 ? -19.406 20.062 9.891 1 96.81 297 GLU B C 1
ATOM 5897 O O . GLU B 1 297 ? -18.859 20.703 10.797 1 96.81 297 GLU B O 1
ATOM 5902 N N . THR B 1 298 ? -19.844 18.812 10.023 1 95.44 298 THR B N 1
ATOM 5903 C CA . THR B 1 298 ? -19.641 18.031 11.234 1 95.44 298 THR B CA 1
ATOM 5904 C C . THR B 1 298 ? -18.938 16.719 10.93 1 95.44 298 THR B C 1
ATOM 5906 O O . THR B 1 298 ? -18.797 16.344 9.758 1 95.44 298 THR B O 1
ATOM 5909 N N . TYR B 1 299 ? -18.438 16.062 12.039 1 95.44 299 TYR B N 1
ATOM 5910 C CA . TYR B 1 299 ? -17.797 14.773 11.789 1 95.44 299 TYR B CA 1
ATOM 5911 C C . TYR B 1 299 ? -18.781 13.781 11.18 1 95.44 299 TYR B C 1
ATOM 5913 O O . TYR B 1 299 ? -18.422 12.984 10.312 1 95.44 299 TYR B O 1
ATOM 5921 N N . GLN B 1 300 ? -20.062 13.875 11.555 1 96.56 300 GLN B N 1
ATOM 5922 C CA . GLN B 1 300 ? -21.094 12.977 11.016 1 96.56 300 GLN B CA 1
ATOM 5923 C C . GLN B 1 300 ? -21.328 13.25 9.539 1 96.56 300 GLN B C 1
ATOM 5925 O O . GLN B 1 300 ? -21.422 12.312 8.742 1 96.56 300 GLN B O 1
ATOM 5930 N N . SER B 1 301 ? -21.469 14.523 9.219 1 96.62 301 SER B N 1
ATOM 5931 C CA . SER B 1 301 ? -21.75 14.859 7.828 1 96.62 301 SER B CA 1
ATOM 5932 C C . SER B 1 301 ? -20.594 14.461 6.918 1 96.62 301 SER B C 1
ATOM 5934 O O . SER B 1 301 ? -20.812 14.062 5.773 1 96.62 301 SER B O 1
ATOM 5936 N N . CYS B 1 302 ? -19.375 14.57 7.406 1 97.56 302 CYS B N 1
ATOM 5937 C CA . CYS B 1 302 ? -18.203 14.234 6.609 1 97.56 302 CYS B CA 1
ATOM 5938 C C . CYS B 1 302 ? -18.109 12.727 6.383 1 97.56 302 CYS B C 1
ATOM 5940 O O . CYS B 1 302 ? -17.781 12.281 5.281 1 97.56 302 CYS B O 1
ATOM 5942 N N . LEU B 1 303 ? -18.406 11.906 7.422 1 97.94 303 LEU B N 1
ATOM 5943 C CA . LEU B 1 303 ? -18.438 10.453 7.254 1 97.94 303 LEU B CA 1
ATOM 5944 C C . LEU B 1 303 ? -19.547 10.047 6.289 1 97.94 303 LEU B C 1
ATOM 5946 O O . LEU B 1 303 ? -19.344 9.203 5.41 1 97.94 303 LEU B O 1
ATOM 5950 N N . LYS B 1 304 ? -20.688 10.625 6.434 1 97.81 304 LYS B N 1
ATOM 5951 C CA . LYS B 1 304 ? -21.844 10.305 5.594 1 97.81 304 LYS B CA 1
ATOM 5952 C C . LYS B 1 304 ? -21.578 10.641 4.133 1 97.81 304 LYS B C 1
ATOM 5954 O O . LYS B 1 304 ? -22.031 9.938 3.232 1 97.81 304 LYS B O 1
ATOM 5959 N N . GLU B 1 305 ? -20.891 11.719 3.904 1 97.62 305 GLU B N 1
ATOM 5960 C CA . GLU B 1 305 ? -20.531 12.133 2.551 1 97.62 305 GLU B CA 1
ATOM 5961 C C . GLU B 1 305 ? -19.734 11.039 1.837 1 97.62 305 GLU B C 1
ATOM 5963 O O . GLU B 1 305 ? -19.906 10.82 0.636 1 97.62 305 GLU B O 1
ATOM 5968 N N . ILE B 1 306 ? -18.844 10.367 2.547 1 98.69 306 ILE B N 1
ATOM 5969 C CA . ILE B 1 306 ? -18.062 9.281 1.976 1 98.69 306 ILE B CA 1
ATOM 5970 C C . ILE B 1 306 ? -18.938 8.047 1.796 1 98.69 306 ILE B C 1
ATOM 5972 O O . ILE B 1 306 ? -18.891 7.395 0.749 1 98.69 306 ILE B O 1
ATOM 5976 N N . GLU B 1 307 ? -19.719 7.742 2.771 1 98.62 307 GLU B N 1
ATOM 5977 C CA . GLU B 1 307 ? -20.625 6.598 2.695 1 98.62 307 GLU B CA 1
ATOM 5978 C C . GLU B 1 307 ? -21.578 6.727 1.512 1 98.62 307 GLU B C 1
ATOM 5980 O O . GLU B 1 307 ? -21.984 5.723 0.917 1 98.62 307 GLU B O 1
ATOM 5985 N N . ASP B 1 308 ? -21.906 7.98 1.164 1 98.31 308 ASP B N 1
ATOM 5986 C CA . ASP B 1 308 ? -22.922 8.242 0.152 1 98.31 308 ASP B CA 1
ATOM 5987 C C . ASP B 1 308 ? -22.312 8.289 -1.245 1 98.31 308 ASP B C 1
ATOM 5989 O O . ASP B 1 308 ? -23.016 8.484 -2.234 1 98.31 308 ASP B O 1
ATOM 5993 N N . LEU B 1 309 ? -21.016 8.164 -1.367 1 98.69 309 LEU B N 1
ATOM 5994 C CA . LEU B 1 309 ? -20.422 8.117 -2.695 1 98.69 309 LEU B CA 1
ATOM 5995 C C . LEU B 1 309 ? -21 6.957 -3.506 1 98.69 309 LEU B C 1
ATOM 5997 O O . LEU B 1 309 ? -21.219 5.871 -2.967 1 98.69 309 LEU B O 1
ATOM 6001 N N . PRO B 1 310 ? -21.172 7.172 -4.816 1 98.69 310 PRO B N 1
ATOM 6002 C CA . PRO B 1 310 ? -21.766 6.129 -5.66 1 98.69 310 PRO B CA 1
ATOM 6003 C C . PRO B 1 310 ? -21.062 4.781 -5.512 1 98.69 310 PRO B C 1
ATOM 6005 O O . PRO B 1 310 ? -21.719 3.748 -5.379 1 98.69 310 PRO B O 1
ATOM 6008 N N . ALA B 1 311 ? -19.75 4.719 -5.484 1 98.62 311 ALA B N 1
ATOM 6009 C CA . ALA B 1 311 ? -19 3.473 -5.371 1 98.62 311 ALA B CA 1
ATOM 6010 C C . ALA B 1 311 ? -19.234 2.82 -4.008 1 98.62 311 ALA B C 1
ATOM 6012 O O . ALA B 1 311 ? -19.359 1.599 -3.912 1 98.62 311 ALA B O 1
ATOM 6013 N N . CYS B 1 312 ? -19.219 3.629 -2.943 1 98.69 312 CYS B N 1
ATOM 6014 C CA . CYS B 1 312 ? -19.469 3.082 -1.614 1 98.69 312 CYS B CA 1
ATOM 6015 C C . CYS B 1 312 ? -20.859 2.479 -1.522 1 98.69 312 CYS B C 1
ATOM 6017 O O . CYS B 1 312 ? -21.047 1.431 -0.902 1 98.69 312 CYS B O 1
ATOM 6019 N N . LYS B 1 313 ? -21.844 3.16 -2.133 1 98.62 313 LYS B N 1
ATOM 6020 C CA . LYS B 1 313 ? -23.203 2.607 -2.156 1 98.62 313 LYS B CA 1
ATOM 6021 C C . LYS B 1 313 ? -23.25 1.315 -2.965 1 98.62 313 LYS B C 1
ATOM 6023 O O . LYS B 1 313 ? -23.906 0.352 -2.564 1 98.62 313 LYS B O 1
ATOM 6028 N N . LYS B 1 314 ? -22.594 1.314 -4.117 1 98.31 314 LYS B N 1
ATOM 6029 C CA . LYS B 1 314 ? -22.547 0.147 -4.992 1 98.31 314 LYS B CA 1
ATOM 6030 C C . LYS B 1 314 ? -22 -1.071 -4.25 1 98.31 314 LYS B C 1
ATOM 6032 O O . LYS B 1 314 ? -22.5 -2.186 -4.43 1 98.31 314 LYS B O 1
ATOM 6037 N N . TYR B 1 315 ? -21.016 -0.855 -3.363 1 98.19 315 TYR B N 1
ATOM 6038 C CA . TYR B 1 315 ? -20.344 -1.95 -2.674 1 98.19 315 TYR B CA 1
ATOM 6039 C C . TYR B 1 315 ? -20.656 -1.94 -1.186 1 98.19 315 TYR B C 1
ATOM 6041 O O . TYR B 1 315 ? -19.812 -2.264 -0.356 1 98.19 315 TYR B O 1
ATOM 6049 N N . ALA B 1 316 ? -21.812 -1.561 -0.799 1 97.75 316 ALA B N 1
ATOM 6050 C CA . ALA B 1 316 ? -22.219 -1.287 0.578 1 97.75 316 ALA B CA 1
ATOM 6051 C C . ALA B 1 316 ? -21.953 -2.494 1.475 1 97.75 316 ALA B C 1
ATOM 6053 O O . ALA B 1 316 ? -21.609 -2.34 2.648 1 97.75 316 ALA B O 1
ATOM 6054 N N . LYS B 1 317 ? -22.047 -3.725 0.96 1 97.19 317 LYS B N 1
ATOM 6055 C CA . LYS B 1 317 ? -21.859 -4.93 1.766 1 97.19 317 LYS B CA 1
ATOM 6056 C C . LYS B 1 317 ? -20.391 -5.18 2.061 1 97.19 317 LYS B C 1
ATOM 6058 O O . LYS B 1 317 ? -20.047 -5.898 3.004 1 97.19 317 LYS B O 1
ATOM 6063 N N . ASP B 1 318 ? -19.516 -4.547 1.29 1 97.38 318 ASP B N 1
ATOM 6064 C CA . ASP B 1 318 ? -18.078 -4.848 1.366 1 97.38 318 ASP B CA 1
ATOM 6065 C C . ASP B 1 318 ? -17.297 -3.648 1.888 1 97.38 318 ASP B C 1
ATOM 6067 O O . ASP B 1 318 ? -16.094 -3.752 2.137 1 97.38 318 ASP B O 1
ATOM 6071 N N . VAL B 1 319 ? -17.953 -2.498 2.064 1 98.25 319 VAL B N 1
ATOM 6072 C CA . VAL B 1 319 ? -17.234 -1.271 2.375 1 98.25 319 VAL B CA 1
ATOM 6073 C C . VAL B 1 319 ? -17.531 -0.849 3.814 1 98.25 319 VAL B C 1
ATOM 6075 O O . VAL B 1 319 ? -18.656 -0.965 4.281 1 98.25 319 VAL B O 1
ATOM 6078 N N . LYS B 1 320 ? -16.531 -0.446 4.57 1 98.44 320 LYS B N 1
ATOM 6079 C CA . LYS B 1 320 ? -16.672 0.163 5.891 1 98.44 320 LYS B CA 1
ATOM 6080 C C . LYS B 1 320 ? -15.961 1.514 5.949 1 98.44 320 LYS B C 1
ATOM 6082 O O . LYS B 1 320 ? -14.773 1.613 5.625 1 98.44 320 LYS B O 1
ATOM 6087 N N . VAL B 1 321 ? -16.719 2.559 6.301 1 98.69 321 VAL B N 1
ATOM 6088 C CA . VAL B 1 321 ? -16.188 3.904 6.484 1 98.69 321 VAL B CA 1
ATOM 6089 C C . VAL B 1 321 ? -16.078 4.219 7.977 1 98.69 321 VAL B C 1
ATOM 6091 O O . VAL B 1 321 ? -17.031 4.023 8.727 1 98.69 321 VAL B O 1
ATOM 6094 N N . SER B 1 322 ? -14.906 4.672 8.398 1 98.12 322 SER B N 1
ATOM 6095 C CA . SER B 1 322 ? -14.727 4.969 9.82 1 98.12 322 SER B CA 1
ATOM 6096 C C . SER B 1 322 ? -13.734 6.105 10.023 1 98.12 322 SER B C 1
ATOM 6098 O O . SER B 1 322 ? -13 6.473 9.094 1 98.12 322 SER B O 1
ATOM 6100 N N . MET B 1 323 ? -13.773 6.715 11.18 1 97.25 323 MET B N 1
ATOM 6101 C CA . MET B 1 323 ? -12.797 7.719 11.594 1 97.25 323 MET B CA 1
ATOM 6102 C C . MET B 1 323 ? -11.625 7.062 12.312 1 97.25 323 MET B C 1
ATOM 6104 O O . MET B 1 323 ? -11.82 6.18 13.148 1 97.25 323 MET B O 1
ATOM 6108 N N . TYR B 1 324 ? -10.469 7.449 12.016 1 96.25 324 TYR B N 1
ATOM 6109 C CA . TYR B 1 324 ? -9.273 6.934 12.68 1 96.25 324 TYR B CA 1
ATOM 6110 C C . TYR B 1 324 ? -9.25 7.34 14.148 1 96.25 324 TYR B C 1
ATOM 6112 O O . TYR B 1 324 ? -9.758 8.406 14.516 1 96.25 324 TYR B O 1
ATOM 6120 N N . MET B 1 325 ? -8.703 6.473 14.93 1 96.19 325 MET B N 1
ATOM 6121 C CA . MET B 1 325 ? -8.164 6.82 16.234 1 96.19 325 MET B CA 1
ATOM 6122 C C . MET B 1 325 ? -6.641 6.898 16.203 1 96.19 325 MET B C 1
ATOM 6124 O O . MET B 1 325 ? -6.004 6.289 15.344 1 96.19 325 MET B O 1
ATOM 6128 N N . TYR B 1 326 ? -6.137 7.691 17.016 1 96 326 TYR B N 1
ATOM 6129 C CA . TYR B 1 326 ? -4.684 7.805 17.125 1 96 326 TYR B CA 1
ATOM 6130 C C . TYR B 1 326 ? -4.184 7.195 18.422 1 96 326 TYR B C 1
ATOM 6132 O O . TYR B 1 326 ? -4.727 7.477 19.5 1 96 326 TYR B O 1
ATOM 6140 N N . ASP B 1 327 ? -3.166 6.312 18.375 1 96 327 ASP B N 1
ATOM 6141 C CA . ASP B 1 327 ? -2.643 5.688 19.578 1 96 327 ASP B CA 1
ATOM 6142 C C . ASP B 1 327 ? -1.164 5.34 19.422 1 96 327 ASP B C 1
ATOM 6144 O O . ASP B 1 327 ? -0.662 4.43 20.094 1 96 327 ASP B O 1
ATOM 6148 N N . ARG B 1 328 ? -0.426 6.023 18.578 1 95.38 328 ARG B N 1
ATOM 6149 C CA . ARG B 1 328 ? 0.999 5.758 18.406 1 95.38 328 ARG B CA 1
ATOM 6150 C C . ARG B 1 328 ? 1.797 6.238 19.625 1 95.38 328 ARG B C 1
ATOM 6152 O O . ARG B 1 328 ? 1.569 7.344 20.125 1 95.38 328 ARG B O 1
ATOM 6159 N N . PRO B 1 329 ? 2.736 5.492 20.047 1 98.06 329 PRO B N 1
ATOM 6160 C CA . PRO B 1 329 ? 3.564 5.922 21.172 1 98.06 329 PRO B CA 1
ATOM 6161 C C . PRO B 1 329 ? 4.453 7.117 20.844 1 98.06 329 PRO B C 1
ATOM 6163 O O . PRO B 1 329 ? 5.035 7.168 19.75 1 98.06 329 PRO B O 1
ATOM 6166 N N . ALA B 1 330 ? 4.531 8.125 21.766 1 98.25 330 ALA B N 1
ATOM 6167 C CA . ALA B 1 330 ? 5.457 9.242 21.641 1 98.25 330 ALA B CA 1
ATOM 6168 C C . ALA B 1 330 ? 6.906 8.773 21.766 1 98.25 330 ALA B C 1
ATOM 6170 O O . ALA B 1 330 ? 7.164 7.602 22.031 1 98.25 330 ALA B O 1
ATOM 6171 N N . TRP B 1 331 ? 7.848 9.695 21.5 1 98.19 331 TRP B N 1
ATOM 6172 C CA . TRP B 1 331 ? 9.258 9.336 21.609 1 98.19 331 TRP B CA 1
ATOM 6173 C C . TRP B 1 331 ? 9.602 8.875 23.016 1 98.19 331 TRP B C 1
ATOM 6175 O O . TRP B 1 331 ? 10.594 8.164 23.219 1 98.19 331 TRP B O 1
ATOM 6185 N N . THR B 1 332 ? 8.734 9.172 24.016 1 98.5 332 THR B N 1
ATOM 6186 C CA . THR B 1 332 ? 8.93 8.781 25.406 1 98.5 332 THR B CA 1
ATOM 6187 C C . THR B 1 332 ? 8.375 7.383 25.656 1 98.5 332 THR B C 1
ATOM 6189 O O . THR B 1 332 ? 8.578 6.816 26.734 1 98.5 332 THR B O 1
ATOM 6192 N N . GLY B 1 333 ? 7.648 6.879 24.75 1 98.19 333 GLY B N 1
ATOM 6193 C CA . GLY B 1 333 ? 6.941 5.617 24.922 1 98.19 333 GLY B CA 1
ATOM 6194 C C . GLY B 1 333 ? 5.516 5.793 25.406 1 98.19 333 GLY B C 1
ATOM 6195 O O . GLY B 1 333 ? 4.73 4.844 25.391 1 98.19 333 GLY B O 1
ATOM 6196 N N . HIS B 1 334 ? 5.117 7 25.75 1 97.62 334 HIS B N 1
ATOM 6197 C CA . HIS B 1 334 ? 3.775 7.285 26.234 1 97.62 334 HIS B CA 1
ATOM 6198 C C . HIS B 1 334 ? 2.754 7.25 25.109 1 97.62 334 HIS B C 1
ATOM 6200 O O . HIS B 1 334 ? 2.984 7.816 24.047 1 97.62 334 HIS B O 1
ATOM 6206 N N . VAL B 1 335 ? 1.639 6.566 25.344 1 96.5 335 VAL B N 1
ATOM 6207 C CA . VAL B 1 335 ? 0.552 6.492 24.375 1 96.5 335 VAL B CA 1
ATOM 6208 C C . VAL B 1 335 ? -0.614 7.363 24.844 1 96.5 335 VAL B C 1
ATOM 6210 O O . VAL B 1 335 ? -1.178 7.137 25.922 1 96.5 335 VAL B O 1
ATOM 6213 N N . TYR B 1 336 ? -0.916 8.375 24.156 1 95.75 336 TYR B N 1
ATOM 6214 C CA . TYR B 1 336 ? -2.109 9.188 24.359 1 95.75 336 TYR B CA 1
ATOM 6215 C C . TYR B 1 336 ? -3.17 8.875 23.312 1 95.75 336 TYR B C 1
ATOM 6217 O O . TYR B 1 336 ? -3 9.203 22.125 1 95.75 336 TYR B O 1
ATOM 6225 N N . LYS B 1 337 ? -4.246 8.242 23.75 1 94.56 337 LYS B N 1
ATOM 6226 C CA . LYS B 1 337 ? -5.281 7.824 22.812 1 94.56 337 LYS B CA 1
ATOM 6227 C C . LYS B 1 337 ? -6.293 8.945 22.562 1 94.56 337 LYS 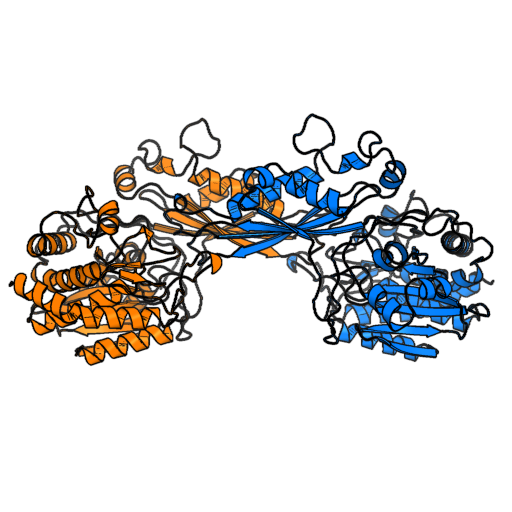B C 1
ATOM 6229 O O . LYS B 1 337 ? -6.828 9.516 23.516 1 94.56 337 LYS B O 1
ATOM 6234 N N . THR B 1 338 ? -6.555 9.25 21.297 1 96.19 338 THR B N 1
ATOM 6235 C CA . THR B 1 338 ? -7.543 10.266 20.953 1 96.19 338 THR B CA 1
ATOM 6236 C C . THR B 1 338 ? -8.102 10.023 19.547 1 96.19 338 THR B C 1
ATOM 6238 O O . THR B 1 338 ? -7.699 9.078 18.875 1 96.19 338 THR B O 1
ATOM 6241 N N . GLU B 1 339 ? -9.133 10.805 19.172 1 96.12 339 GLU B N 1
ATOM 6242 C CA . GLU B 1 339 ? -9.773 10.703 17.859 1 96.12 339 GLU B CA 1
ATOM 6243 C C . GLU B 1 339 ? -9.07 11.586 16.844 1 96.12 339 GLU B C 1
ATOM 6245 O O . GLU B 1 339 ? -8.578 12.664 17.172 1 96.12 339 GLU B O 1
ATOM 6250 N N . CYS B 1 340 ? -9.086 11.141 15.656 1 96.38 340 CYS B N 1
ATOM 6251 C CA . CYS B 1 340 ? -8.523 11.953 14.578 1 96.38 340 CYS B CA 1
ATOM 6252 C C . CYS B 1 340 ? -9.578 12.898 14 1 96.38 340 CYS B C 1
ATOM 6254 O O . CYS B 1 340 ? -9.914 12.805 12.82 1 96.38 340 CYS B O 1
ATOM 6256 N N . PHE B 1 341 ? -10.172 13.57 14.883 1 96.75 341 PHE B N 1
ATOM 6257 C CA . PHE B 1 341 ? -11.086 14.672 14.617 1 96.75 341 PHE B CA 1
ATOM 6258 C C . PHE B 1 341 ? -10.531 15.984 15.164 1 96.75 341 PHE B C 1
ATOM 6260 O O . PHE B 1 341 ? -10.266 16.094 16.359 1 96.75 341 PHE B O 1
ATOM 6267 N N . PHE B 1 342 ? -10.383 16.953 14.336 1 97.62 342 PHE B N 1
ATOM 6268 C CA . PHE B 1 342 ? -9.719 18.219 14.625 1 97.62 342 PHE B CA 1
ATOM 6269 C C . PHE B 1 342 ? -10.625 19.406 14.273 1 97.62 342 PHE B C 1
ATOM 6271 O O . PHE B 1 342 ? -10.688 19.812 13.109 1 97.62 342 PHE B O 1
ATOM 6278 N N . PRO B 1 343 ? -11.219 20.031 15.227 1 96.94 343 PRO B N 1
ATOM 6279 C CA . PRO B 1 343 ? -12.328 20.953 14.984 1 96.94 343 PRO B CA 1
ATOM 6280 C C . PRO B 1 343 ? -11.867 22.281 14.406 1 96.94 343 PRO B C 1
ATOM 6282 O O . PRO B 1 343 ? -10.805 22.797 14.781 1 96.94 343 PRO B O 1
ATOM 6285 N N . THR B 1 344 ? -12.727 22.859 13.641 1 97.19 344 THR B N 1
ATOM 6286 C CA . THR B 1 344 ? -12.625 24.203 13.094 1 97.19 344 THR B CA 1
ATOM 6287 C C . THR B 1 344 ? -12.852 25.25 14.18 1 97.19 344 THR B C 1
ATOM 6289 O O . THR B 1 344 ? -13.625 25.016 15.117 1 97.19 344 THR B O 1
ATOM 6292 N N . TRP B 1 345 ? -12.156 26.422 14.055 1 97.62 345 TRP B N 1
ATOM 6293 C CA . TRP B 1 345 ? -12.422 27.516 14.977 1 97.62 345 TRP B CA 1
ATOM 6294 C C . TRP B 1 345 ? -12.148 28.859 14.305 1 97.62 345 TRP B C 1
ATOM 6296 O O . TRP B 1 345 ? -11.414 28.938 13.312 1 97.62 345 TRP B O 1
ATOM 6306 N N . ILE B 1 346 ? -12.82 29.938 14.766 1 97.62 346 ILE B N 1
ATOM 6307 C CA . ILE B 1 346 ? -12.672 31.297 14.25 1 97.62 346 ILE B CA 1
ATOM 6308 C C . ILE B 1 346 ? -12.75 32.312 15.406 1 97.62 346 ILE B C 1
ATOM 6310 O O . ILE B 1 346 ? -13.562 32.125 16.328 1 97.62 346 ILE B O 1
ATOM 6314 N N . ASN B 1 347 ? -11.867 33.281 15.422 1 97.62 347 ASN B N 1
ATOM 6315 C CA . ASN B 1 347 ? -12 34.5 16.219 1 97.62 347 ASN B CA 1
ATOM 6316 C C . ASN B 1 347 ? -12.477 35.688 15.383 1 97.62 347 ASN B C 1
ATOM 6318 O O . ASN B 1 347 ? -12.148 35.781 14.195 1 97.62 347 ASN B O 1
ATOM 6322 N N . LYS B 1 348 ? -13.188 36.531 16.047 1 96.62 348 LYS B N 1
ATOM 6323 C CA . LYS B 1 348 ? -13.414 37.844 15.414 1 96.62 348 LYS B CA 1
ATOM 6324 C C . LYS B 1 348 ? -12.133 38.656 15.391 1 96.62 348 LYS B C 1
ATOM 6326 O O . LYS B 1 348 ? -11.273 38.5 16.266 1 96.62 348 LYS B O 1
ATOM 6331 N N . GLU B 1 349 ? -12.07 39.531 14.422 1 95.94 349 GLU B N 1
ATOM 6332 C CA . GLU B 1 349 ? -10.914 40.406 14.312 1 95.94 349 GLU B CA 1
ATOM 6333 C C . GLU B 1 349 ? -10.797 41.312 15.531 1 95.94 349 GLU B C 1
ATOM 6335 O O . GLU B 1 349 ? -9.695 41.719 15.898 1 95.94 349 GLU B O 1
ATOM 6340 N N . SER B 1 350 ? -11.891 41.562 16.188 1 96.19 350 SER B N 1
ATOM 6341 C CA . SER B 1 350 ? -11.945 42.5 17.297 1 96.19 350 SER B CA 1
ATOM 6342 C C . SER B 1 350 ? -11.492 41.844 18.594 1 96.19 350 SER B C 1
ATOM 6344 O O . SER B 1 350 ? -11.344 42.531 19.625 1 96.19 350 SER B O 1
ATOM 6346 N N . ALA B 1 351 ? -11.266 40.562 18.578 1 97.31 351 ALA B N 1
ATOM 6347 C CA . ALA B 1 351 ? -10.859 39.906 19.812 1 97.31 351 ALA B CA 1
ATOM 6348 C C . ALA B 1 351 ? -9.586 40.531 20.375 1 97.31 351 ALA B C 1
ATOM 6350 O O . ALA B 1 351 ? -8.656 40.844 19.641 1 97.31 351 ALA B O 1
ATOM 6351 N N . PRO B 1 352 ? -9.477 40.656 21.656 1 97.5 352 PRO B N 1
ATOM 6352 C CA . PRO B 1 352 ? -8.359 41.375 22.266 1 97.5 352 PRO B CA 1
ATOM 6353 C C . PRO B 1 352 ? -7 40.781 21.938 1 97.5 352 PRO B C 1
ATOM 6355 O O . PRO B 1 352 ? -6.027 41.5 21.734 1 97.5 352 PRO B O 1
ATOM 6358 N N . HIS B 1 353 ? -6.953 39.469 22 1 97.81 353 HIS B N 1
ATOM 6359 C CA . HIS B 1 353 ? -5.672 38.812 21.719 1 97.81 353 HIS B CA 1
ATOM 6360 C C . HIS B 1 353 ? -5.273 39.031 20.266 1 97.81 353 HIS B C 1
ATOM 6362 O O . HIS B 1 353 ? -4.086 39.156 19.953 1 97.81 353 HIS B O 1
ATOM 6368 N N . VAL B 1 354 ? -6.23 39.094 19.297 1 98.56 354 VAL B N 1
ATOM 6369 C CA . VAL B 1 354 ? -5.953 39.375 17.891 1 98.56 354 VAL B CA 1
ATOM 6370 C C . VAL B 1 354 ? -5.492 40.844 17.75 1 98.56 354 VAL B C 1
ATOM 6372 O O . VAL B 1 354 ? -4.496 41.125 17.078 1 98.56 354 VAL B O 1
ATOM 6375 N N . GLN B 1 355 ? -6.148 41.688 18.453 1 98.25 355 GLN B N 1
ATOM 6376 C CA . GLN B 1 355 ? -5.824 43.125 18.391 1 98.25 355 GLN B CA 1
ATOM 6377 C C . GLN B 1 355 ? -4.438 43.375 18.969 1 98.25 355 GLN B C 1
ATOM 6379 O O . GLN B 1 355 ? -3.729 44.281 18.5 1 98.25 355 GLN B O 1
ATOM 6384 N N . ALA B 1 356 ? -4.078 42.656 19.969 1 98.5 356 ALA B N 1
ATOM 6385 C CA . ALA B 1 356 ? -2.74 42.812 20.531 1 98.5 356 ALA B CA 1
ATOM 6386 C C . ALA B 1 356 ? -1.668 42.562 19.469 1 98.5 356 ALA B C 1
ATOM 6388 O O . ALA B 1 356 ? -0.665 43.281 19.422 1 98.5 356 ALA B O 1
ATOM 6389 N N . LEU B 1 357 ? -1.867 41.531 18.641 1 98.75 357 LEU B N 1
ATOM 6390 C CA . LEU B 1 357 ? -0.904 41.25 17.578 1 98.75 357 LEU B CA 1
ATOM 6391 C C . LEU B 1 357 ? -0.961 42.312 16.5 1 98.75 357 LEU B C 1
ATOM 6393 O O . LEU B 1 357 ? 0.074 42.719 15.961 1 98.75 357 LEU B O 1
ATOM 6397 N N . VAL B 1 358 ? -2.131 42.75 16.172 1 98.62 358 VAL B N 1
ATOM 6398 C CA . VAL B 1 358 ? -2.293 43.781 15.164 1 98.62 358 VAL B CA 1
ATOM 6399 C C . VAL B 1 358 ? -1.578 45.062 15.609 1 98.62 358 VAL B C 1
ATOM 6401 O O . VAL B 1 358 ? -0.826 45.656 14.836 1 98.62 358 VAL B O 1
ATOM 6404 N N . ASP B 1 359 ? -1.771 45.438 16.844 1 98.56 359 ASP B N 1
ATOM 6405 C CA . ASP B 1 359 ? -1.133 46.625 17.375 1 98.56 359 ASP B CA 1
ATOM 6406 C C . ASP B 1 359 ? 0.387 46.469 17.391 1 98.56 359 ASP B C 1
ATOM 6408 O O . ASP B 1 359 ? 1.108 47.438 17.062 1 98.56 359 ASP B O 1
ATOM 6412 N N . ALA B 1 360 ? 0.8 45.312 17.797 1 98.75 360 ALA B N 1
ATOM 6413 C CA . ALA B 1 360 ? 2.24 45.062 17.781 1 98.75 360 ALA B CA 1
ATOM 6414 C C . ALA B 1 360 ? 2.812 45.188 16.375 1 98.75 360 ALA B C 1
ATOM 6416 O O . ALA B 1 360 ? 3.836 45.844 16.172 1 98.75 360 ALA B O 1
ATOM 6417 N N . TYR B 1 361 ? 2.158 44.594 15.414 1 98.69 361 TYR B N 1
ATOM 6418 C CA . TYR B 1 361 ? 2.635 44.625 14.031 1 98.69 361 TYR B CA 1
ATOM 6419 C C . TYR B 1 361 ? 2.652 46.031 13.484 1 98.69 361 TYR B C 1
ATOM 6421 O O . TYR B 1 361 ? 3.621 46.469 12.836 1 98.69 361 TYR B O 1
ATOM 6429 N N . HIS B 1 362 ? 1.636 46.812 13.758 1 98.38 362 HIS B N 1
ATOM 6430 C CA . HIS B 1 362 ? 1.54 48.188 13.289 1 98.38 362 HIS B CA 1
ATOM 6431 C C . HIS B 1 362 ? 2.684 49.031 13.836 1 98.38 362 HIS B C 1
ATOM 6433 O O . HIS B 1 362 ? 3.301 49.812 13.102 1 98.38 362 HIS B O 1
ATOM 6439 N N . ASN B 1 363 ? 2.904 48.844 15.062 1 98.44 363 ASN B N 1
ATOM 6440 C CA . ASN B 1 363 ? 3.93 49.656 15.711 1 98.44 363 ASN B CA 1
ATOM 6441 C C . ASN B 1 363 ? 5.328 49.25 15.25 1 98.44 363 ASN B C 1
ATOM 6443 O O . ASN B 1 363 ? 6.227 50.094 15.172 1 98.44 363 ASN B O 1
ATOM 6447 N N . LEU B 1 364 ? 5.477 48.031 14.938 1 98.44 364 LEU B N 1
ATOM 6448 C CA . LEU B 1 364 ? 6.805 47.531 14.562 1 98.44 364 LEU B CA 1
ATOM 6449 C C . LEU B 1 364 ? 7.066 47.75 13.078 1 98.44 364 LEU B C 1
ATOM 6451 O O . LEU B 1 364 ? 8.18 48.125 12.688 1 98.44 364 LEU B O 1
ATOM 6455 N N . TRP B 1 365 ? 6.047 47.5 12.219 1 96.81 365 TRP B N 1
ATOM 6456 C CA . TRP B 1 365 ? 6.363 47.406 10.797 1 96.81 365 TRP B CA 1
ATOM 6457 C C . TRP B 1 365 ? 5.324 48.125 9.953 1 96.81 365 TRP B C 1
ATOM 6459 O O . TRP B 1 365 ? 5.469 48.25 8.734 1 96.81 365 TRP B O 1
ATOM 6469 N N . GLY B 1 366 ? 4.242 48.562 10.5 1 96.25 366 GLY B N 1
ATOM 6470 C CA . GLY B 1 366 ? 3.191 49.188 9.734 1 96.25 366 GLY B CA 1
ATOM 6471 C C . GLY B 1 366 ? 1.992 48.312 9.484 1 96.25 366 GLY B C 1
ATOM 6472 O O . GLY B 1 366 ? 1.696 47.406 10.289 1 96.25 366 GLY B O 1
ATOM 6473 N N . THR B 1 367 ? 1.3 48.594 8.367 1 96.44 367 THR B N 1
ATOM 6474 C CA . THR B 1 367 ? -0.01 47.969 8.227 1 96.44 367 THR B CA 1
ATOM 6475 C C . THR B 1 367 ? 0.019 46.906 7.148 1 96.44 367 THR B C 1
ATOM 6477 O O . THR B 1 367 ? -0.921 46.125 7.023 1 96.44 367 THR B O 1
ATOM 6480 N N . GLU B 1 368 ? 1.153 46.844 6.445 1 96.81 368 GLU B N 1
ATOM 6481 C CA . GLU B 1 368 ? 1.256 45.875 5.352 1 96.81 368 GLU B CA 1
ATOM 6482 C C . GLU B 1 368 ? 2.209 44.75 5.707 1 96.81 368 GLU B C 1
ATOM 6484 O O . GLU B 1 368 ? 3.195 44.969 6.418 1 96.81 368 GLU B O 1
ATOM 6489 N N . ARG B 1 369 ? 1.849 43.531 5.18 1 97.44 369 ARG B N 1
ATOM 6490 C CA . ARG B 1 369 ? 2.754 42.406 5.375 1 97.44 369 ARG B CA 1
ATOM 6491 C C . ARG B 1 369 ? 4.125 42.688 4.773 1 97.44 369 ARG B C 1
ATOM 6493 O O . ARG B 1 369 ? 4.227 43.281 3.697 1 97.44 369 ARG B O 1
ATOM 6500 N N . ILE B 1 370 ? 5.215 42.25 5.41 1 96.12 370 ILE B N 1
ATOM 6501 C CA . ILE B 1 370 ? 6.559 42.531 4.914 1 96.12 370 ILE B CA 1
ATOM 6502 C C . ILE B 1 370 ? 7.223 41.219 4.488 1 96.12 370 ILE B C 1
ATOM 6504 O O . ILE B 1 370 ? 6.73 40.125 4.809 1 96.12 370 ILE B O 1
ATOM 6508 N N . GLY B 1 371 ? 8.328 41.312 3.705 1 95.31 371 GLY B N 1
ATOM 6509 C CA . GLY B 1 371 ? 9.062 40.156 3.205 1 95.31 371 GLY B CA 1
ATOM 6510 C C . GLY B 1 371 ? 10.492 40.5 2.805 1 95.31 371 GLY B C 1
ATOM 6511 O O . GLY B 1 371 ? 10.82 41.656 2.547 1 95.31 371 GLY B O 1
ATOM 6512 N N . ALA B 1 372 ? 11.258 39.406 2.797 1 94.75 372 ALA B N 1
ATOM 6513 C CA . ALA B 1 372 ? 12.695 39.562 2.609 1 94.75 372 ALA B CA 1
ATOM 6514 C C . ALA B 1 372 ? 13.031 39.844 1.146 1 94.75 372 ALA B C 1
ATOM 6516 O O . ALA B 1 372 ? 14.039 40.5 0.846 1 94.75 372 ALA B O 1
ATOM 6517 N N . ASP B 1 373 ? 12.219 39.25 0.251 1 95.5 373 ASP B N 1
ATOM 6518 C CA . ASP B 1 373 ? 12.523 39.344 -1.175 1 95.5 373 ASP B CA 1
ATOM 6519 C C . ASP B 1 373 ? 11.25 39.219 -2.012 1 95.5 373 ASP B C 1
ATOM 6521 O O . ASP B 1 373 ? 10.141 39.219 -1.474 1 95.5 373 ASP B O 1
ATOM 6525 N N . GLU B 1 374 ? 11.461 39.156 -3.342 1 94.62 374 GLU B N 1
ATOM 6526 C CA . GLU B 1 374 ? 10.32 39.094 -4.258 1 94.62 374 GLU B CA 1
ATOM 6527 C C . GLU B 1 374 ? 9.523 37.812 -4.082 1 94.62 374 GLU B C 1
ATOM 6529 O O . GLU B 1 374 ? 8.297 37.812 -4.188 1 94.62 374 GLU B O 1
ATOM 6534 N N . LYS B 1 375 ? 10.227 36.812 -3.893 1 92.5 375 LYS B N 1
ATOM 6535 C CA . LYS B 1 375 ? 9.562 35.531 -3.703 1 92.5 375 LYS B CA 1
ATOM 6536 C C . LYS B 1 375 ? 8.664 35.562 -2.467 1 92.5 375 LYS B C 1
ATOM 6538 O O . LYS B 1 375 ? 7.52 35.094 -2.516 1 92.5 375 LYS B O 1
ATOM 6543 N N . ALA B 1 376 ? 9.18 35.938 -1.331 1 94.69 376 ALA B N 1
ATOM 6544 C CA . ALA B 1 376 ? 8.383 36.094 -0.113 1 94.69 376 ALA B CA 1
ATOM 6545 C C . ALA B 1 376 ? 7.195 37 -0.335 1 94.69 376 ALA B C 1
ATOM 6547 O O . ALA B 1 376 ? 6.07 36.688 0.067 1 94.69 376 ALA B O 1
ATOM 6548 N N . MET B 1 377 ? 7.402 38.094 -1.065 1 96 377 MET B N 1
ATOM 6549 C CA . MET B 1 377 ? 6.367 39.094 -1.241 1 96 377 MET B CA 1
ATOM 6550 C C . MET B 1 377 ? 5.289 38.625 -2.205 1 96 377 MET B C 1
ATOM 6552 O O . MET B 1 377 ? 4.156 39.125 -2.168 1 96 377 MET B O 1
ATOM 6556 N N . SER B 1 378 ? 5.59 37.719 -3.053 1 94 378 SER B N 1
ATOM 6557 C CA . SER B 1 378 ? 4.652 37.219 -4.062 1 94 378 SER B CA 1
ATOM 6558 C C . SER B 1 378 ? 3.41 36.625 -3.418 1 94 378 SER B C 1
ATOM 6560 O O . SER B 1 378 ? 2.328 36.625 -4.008 1 94 378 SER B O 1
ATOM 6562 N N . THR B 1 379 ? 3.527 36.156 -2.186 1 91.56 379 THR B N 1
ATOM 6563 C CA . THR B 1 379 ? 2.383 35.562 -1.498 1 91.56 379 THR B CA 1
ATOM 6564 C C . THR B 1 379 ? 1.877 36.5 -0.399 1 91.56 379 THR B C 1
ATOM 6566 O O . THR B 1 379 ? 1 36.125 0.383 1 91.56 379 THR B O 1
ATOM 6569 N N . ARG B 1 380 ? 2.398 37.656 -0.268 1 96.44 380 ARG B N 1
ATOM 6570 C CA . ARG B 1 380 ? 2.072 38.531 0.851 1 96.44 380 ARG B CA 1
ATOM 6571 C C . ARG B 1 380 ? 1.418 39.812 0.361 1 96.44 380 ARG B C 1
ATOM 6573 O O . ARG B 1 380 ? 0.496 40.344 0.997 1 96.44 380 ARG B O 1
ATOM 6580 N N . THR B 1 381 ? 1.902 40.281 -0.814 1 95.88 381 THR B N 1
ATOM 6581 C CA . THR B 1 381 ? 1.447 41.562 -1.324 1 95.88 381 THR B CA 1
ATOM 6582 C C . THR B 1 381 ? -0.05 41.531 -1.617 1 95.88 381 THR B C 1
ATOM 6584 O O . THR B 1 381 ? -0.536 40.625 -2.295 1 95.88 381 THR B O 1
ATOM 6587 N N . GLY B 1 382 ? -0.732 42.531 -1.138 1 95.06 382 GLY B N 1
ATOM 6588 C CA . GLY B 1 382 ? -2.148 42.688 -1.432 1 95.06 382 GLY B CA 1
ATOM 6589 C C . GLY B 1 382 ? -3.035 41.844 -0.535 1 95.06 382 GLY B C 1
ATOM 6590 O O . GLY B 1 382 ? -4.262 41.938 -0.593 1 95.06 382 GLY B O 1
ATOM 6591 N N . ARG B 1 383 ? -2.561 41.062 0.315 1 96 383 ARG B N 1
ATOM 6592 C CA . ARG B 1 383 ? -3.336 40.25 1.242 1 96 383 ARG B CA 1
ATOM 6593 C C . ARG B 1 383 ? -3.609 41 2.539 1 96 383 ARG B C 1
ATOM 6595 O O . ARG B 1 383 ? -2.779 41.812 2.99 1 96 383 ARG B O 1
ATOM 6602 N N . PRO B 1 384 ? -4.742 40.719 3.133 1 97.31 384 PRO B N 1
ATOM 6603 C CA . PRO B 1 384 ? -5.008 41.344 4.422 1 97.31 384 PRO B CA 1
ATOM 6604 C C . PRO B 1 384 ? -4.035 40.906 5.512 1 97.31 384 PRO B C 1
ATOM 6606 O O . PRO B 1 384 ? -3.543 39.781 5.48 1 97.31 384 PRO B O 1
ATOM 6609 N N . LEU B 1 385 ? -3.795 41.781 6.465 1 97.94 385 LEU B N 1
ATOM 6610 C CA . LEU B 1 385 ? -2.92 41.438 7.582 1 97.94 385 LEU B CA 1
ATOM 6611 C C . LEU B 1 385 ? -3.547 40.344 8.461 1 97.94 385 LEU B C 1
ATOM 6613 O O . LEU B 1 385 ? -2.861 39.438 8.906 1 97.94 385 LEU B O 1
ATOM 6617 N N . THR B 1 386 ? -4.859 40.5 8.742 1 97.94 386 THR B N 1
ATOM 6618 C CA . THR B 1 386 ? -5.578 39.469 9.477 1 97.94 386 THR B CA 1
ATOM 6619 C C . THR B 1 386 ? -6.223 38.469 8.523 1 97.94 386 THR B C 1
ATOM 6621 O O . THR B 1 386 ? -6.906 38.844 7.574 1 97.94 386 THR B O 1
ATOM 6624 N N . ASP B 1 387 ? -5.953 37.281 8.703 1 97.75 387 ASP B N 1
ATOM 6625 C CA . ASP B 1 387 ? -6.395 36.219 7.797 1 97.75 387 ASP B CA 1
ATOM 6626 C C . ASP B 1 387 ? -6.574 34.906 8.539 1 97.75 387 ASP B C 1
ATOM 6628 O O . ASP B 1 387 ? -6.895 34.875 9.727 1 97.75 387 ASP B O 1
ATOM 6632 N N . LYS B 1 388 ? -6.5 33.781 7.805 1 97.94 388 LYS B N 1
ATOM 6633 C CA . LYS B 1 388 ? -6.727 32.469 8.344 1 97.94 388 LYS B CA 1
ATOM 6634 C C . LYS B 1 388 ? -5.809 31.438 7.688 1 97.94 388 LYS B C 1
ATOM 6636 O O . LYS B 1 388 ? -5.246 31.688 6.621 1 97.94 388 LYS B O 1
ATOM 6641 N N . TRP B 1 389 ? -5.574 30.328 8.414 1 96.81 389 TRP B N 1
ATOM 6642 C CA . TRP B 1 389 ? -4.973 29.172 7.746 1 96.81 389 TRP B CA 1
ATOM 6643 C C . TRP B 1 389 ? -6.031 28.375 7 1 96.81 389 TRP B C 1
ATOM 6645 O O . TRP B 1 389 ? -7.188 28.312 7.414 1 96.81 389 TRP B O 1
ATOM 6655 N N . THR B 1 390 ? -5.578 27.672 5.98 1 92.81 390 THR B N 1
ATOM 6656 C CA . THR B 1 390 ? -6.453 26.719 5.309 1 92.81 390 THR B CA 1
ATOM 6657 C C . THR B 1 390 ? -6.207 25.312 5.82 1 92.81 390 THR B C 1
ATOM 6659 O O . THR B 1 390 ? -6.887 24.359 5.414 1 92.81 390 THR B O 1
ATOM 6662 N N . PHE B 1 391 ? -5.227 25.141 6.66 1 94.19 391 PHE B N 1
ATOM 6663 C CA . PHE B 1 391 ? -4.918 23.875 7.328 1 94.19 391 PHE B CA 1
ATOM 6664 C C . PHE B 1 391 ? -5.141 24 8.828 1 94.19 391 PHE B C 1
ATOM 6666 O O . PHE B 1 391 ? -5.332 25.094 9.352 1 94.19 391 PHE B O 1
ATOM 6673 N N . SER B 1 392 ? -5.16 22.859 9.477 1 96.12 392 SER B N 1
ATOM 6674 C CA . SER B 1 392 ? -5.328 22.859 10.922 1 96.12 392 SER B CA 1
ATOM 6675 C C . SER B 1 392 ? -3.982 22.953 11.641 1 96.12 392 SER B C 1
ATOM 6677 O O . SER B 1 392 ? -2.938 22.703 11.031 1 96.12 392 SER B O 1
ATOM 6679 N N . THR B 1 393 ? -4.012 23.375 12.812 1 97.44 393 THR B N 1
ATOM 6680 C CA . THR B 1 393 ? -2.875 23.516 13.719 1 97.44 393 THR B CA 1
ATOM 6681 C C . THR B 1 393 ? -3.225 22.984 15.109 1 97.44 393 THR B C 1
ATOM 6683 O O . THR B 1 393 ? -4.301 22.406 15.305 1 97.44 393 THR B O 1
ATOM 6686 N N . ASN B 1 394 ? -2.301 23.188 16 1 98.44 394 ASN B N 1
ATOM 6687 C CA . ASN B 1 394 ? -2.607 22.812 17.375 1 98.44 394 ASN B CA 1
ATOM 6688 C C . ASN B 1 394 ? -3.787 23.609 17.922 1 98.44 394 ASN B C 1
ATOM 6690 O O . ASN B 1 394 ? -4.344 23.281 18.969 1 98.44 394 ASN B O 1
ATOM 6694 N N . GLY B 1 395 ? -4.199 24.578 17.172 1 98.38 395 GLY B N 1
ATOM 6695 C CA . GLY B 1 395 ? -5.387 25.344 17.531 1 98.38 395 GLY B CA 1
ATOM 6696 C C . GLY B 1 395 ? -6.637 24.5 17.641 1 98.38 395 GLY B C 1
ATOM 6697 O O . GLY B 1 395 ? -7.617 24.891 18.266 1 98.38 395 GLY B O 1
ATOM 6698 N N . VAL B 1 396 ? -6.648 23.328 17.047 1 98 396 VAL B N 1
ATOM 6699 C CA . VAL B 1 396 ? -7.809 22.438 17.078 1 98 396 VAL B CA 1
ATOM 6700 C C . VAL B 1 396 ? -8.133 22.062 18.516 1 98 396 VAL B C 1
ATOM 6702 O O . VAL B 1 396 ? -9.305 21.859 18.859 1 98 396 VAL B O 1
ATOM 6705 N N . SER B 1 397 ? -7.098 21.891 19.297 1 97.5 397 SER B N 1
ATOM 6706 C CA . SER B 1 397 ? -7.316 21.594 20.703 1 97.5 397 SER B CA 1
ATOM 6707 C C . SER B 1 397 ? -7.324 22.875 21.531 1 97.5 397 SER B C 1
ATOM 6709 O O . SER B 1 397 ? -8.211 23.078 22.375 1 97.5 397 SER B O 1
ATOM 6711 N N . ILE B 1 398 ? -6.379 23.75 21.297 1 98.25 398 ILE B N 1
ATOM 6712 C CA . ILE B 1 398 ? -6.25 24.984 22.078 1 98.25 398 ILE B CA 1
ATOM 6713 C C . ILE B 1 398 ? -7.578 25.734 22.078 1 98.25 398 ILE B C 1
ATOM 6715 O O . ILE B 1 398 ? -8.219 25.859 23.125 1 98.25 398 ILE B O 1
ATOM 6719 N N . GLN B 1 399 ? -7.996 26.078 20.953 1 97.69 399 GLN B N 1
ATOM 6720 C CA . GLN B 1 399 ? -9.242 26.828 20.906 1 97.69 399 GLN B CA 1
ATOM 6721 C C . GLN B 1 399 ? -10.414 25.938 20.516 1 97.69 399 GLN B C 1
ATOM 6723 O O . GLN B 1 399 ? -11.492 26.031 21.109 1 97.69 399 GLN B O 1
ATOM 6728 N N . GLY B 1 400 ? -10.266 25.109 19.547 1 96.69 400 GLY B N 1
ATOM 6729 C CA . GLY B 1 400 ? -11.367 24.297 19.047 1 96.69 400 GLY B CA 1
ATOM 6730 C C . GLY B 1 400 ? -11.992 23.438 20.125 1 96.69 400 GLY B C 1
ATOM 6731 O O . GLY B 1 400 ? -13.211 23.484 20.344 1 96.69 400 GLY B O 1
ATOM 6732 N N . ARG B 1 401 ? -11.227 22.719 20.797 1 95.38 401 ARG B N 1
ATOM 6733 C CA . ARG B 1 401 ? -11.734 21.781 21.797 1 95.38 401 ARG B CA 1
ATOM 6734 C C . ARG B 1 401 ? -11.898 22.469 23.156 1 95.38 401 ARG B C 1
ATOM 6736 O O . ARG B 1 401 ? -12.914 22.281 23.828 1 95.38 401 ARG B O 1
ATOM 6743 N N . TYR B 1 402 ? -10.93 23.344 23.531 1 96.19 402 TYR B N 1
ATOM 6744 C CA . TYR B 1 402 ? -10.891 23.766 24.938 1 96.19 402 TYR B CA 1
ATOM 6745 C C . TYR B 1 402 ? -11.336 25.219 25.078 1 96.19 402 TYR B C 1
ATOM 6747 O O . TYR B 1 402 ? -11.555 25.703 26.188 1 96.19 402 TYR B O 1
ATOM 6755 N N . GLY B 1 403 ? -11.391 25.938 24 1 96.38 403 GLY B N 1
ATOM 6756 C CA . GLY B 1 403 ? -11.867 27.312 24.062 1 96.38 403 GLY B CA 1
ATOM 6757 C C . GLY B 1 403 ? -10.828 28.281 24.562 1 96.38 403 GLY B C 1
ATOM 6758 O O . GLY B 1 403 ? -11.164 29.375 25.031 1 96.38 403 GLY B O 1
ATOM 6759 N N . ILE B 1 404 ? -9.57 27.891 24.625 1 97.69 404 ILE B N 1
ATOM 6760 C CA . ILE B 1 404 ? -8.492 28.812 24.922 1 97.69 404 ILE B CA 1
ATOM 6761 C C . ILE B 1 404 ? -8.219 29.703 23.703 1 97.69 404 ILE B C 1
ATOM 6763 O O . ILE B 1 404 ? -7.969 29.203 22.609 1 97.69 404 ILE B O 1
ATOM 6767 N N . PRO B 1 405 ? -8.273 31.062 23.875 1 97.94 405 PRO B N 1
ATOM 6768 C CA . PRO B 1 405 ? -8.039 31.938 22.719 1 97.94 405 PRO B CA 1
ATOM 6769 C C . PRO B 1 405 ? -6.703 31.656 22.031 1 97.94 405 PRO B C 1
ATOM 6771 O O . PRO B 1 405 ? -5.68 31.531 22.703 1 97.94 405 PRO B O 1
ATOM 6774 N N . CYS B 1 406 ? -6.762 31.5 20.734 1 98.25 406 CYS B N 1
ATOM 6775 C CA . CYS B 1 406 ? -5.59 31.188 19.922 1 98.25 406 CYS B CA 1
ATOM 6776 C C . CYS B 1 406 ? -5.465 32.156 18.75 1 98.25 406 CYS B C 1
ATOM 6778 O O . CYS B 1 406 ? -6.469 32.594 18.188 1 98.25 406 CYS B O 1
ATOM 6780 N N . VAL B 1 407 ? -4.242 32.562 18.391 1 98.75 407 VAL B N 1
ATOM 6781 C CA . VAL B 1 407 ? -3.943 33.406 17.25 1 98.75 407 VAL B CA 1
ATOM 6782 C C . VAL B 1 407 ? -2.617 33 16.625 1 98.75 407 VAL B C 1
ATOM 6784 O O . VAL B 1 407 ? -1.771 32.406 17.281 1 98.75 407 VAL B O 1
ATOM 6787 N N . GLY B 1 408 ? -2.574 33.25 15.297 1 98.62 408 GLY B N 1
ATOM 6788 C CA . GLY B 1 408 ? -1.394 32.75 14.609 1 98.62 408 GLY B CA 1
ATOM 6789 C C . GLY B 1 408 ? -0.539 33.844 14.023 1 98.62 408 GLY B C 1
ATOM 6790 O O . GLY B 1 408 ? -1.062 34.844 13.523 1 98.62 408 GLY B O 1
ATOM 6791 N N . PHE B 1 409 ? 0.717 33.75 14.109 1 98.75 409 PHE B N 1
ATOM 6792 C CA . PHE B 1 409 ? 1.759 34.5 13.445 1 98.75 409 PHE B CA 1
ATOM 6793 C C . PHE B 1 409 ? 3.088 33.75 13.477 1 98.75 409 PHE B C 1
ATOM 6795 O O . PHE B 1 409 ? 3.674 33.562 14.539 1 98.75 409 PHE B O 1
ATOM 6802 N N . GLY B 1 410 ? 3.529 33.312 12.359 1 98.44 410 GLY B N 1
ATOM 6803 C CA . GLY B 1 410 ? 4.77 32.562 12.359 1 98.44 410 GLY B CA 1
ATOM 6804 C C . GLY B 1 410 ? 5.578 32.75 11.086 1 98.44 410 GLY B C 1
ATOM 6805 O O . GLY B 1 410 ? 5.066 33.219 10.078 1 98.44 410 GLY B O 1
ATOM 6806 N N . PRO B 1 411 ? 6.859 32.438 11.172 1 98.38 411 PRO B N 1
ATOM 6807 C CA . PRO B 1 411 ? 7.754 32.594 10.023 1 98.38 411 PRO B CA 1
ATOM 6808 C C . PRO B 1 411 ? 7.473 31.594 8.906 1 98.38 411 PRO B C 1
ATOM 6810 O O . PRO B 1 411 ? 7.066 30.453 9.18 1 98.38 411 PRO B O 1
ATOM 6813 N N . GLY B 1 412 ? 7.723 32.094 7.715 1 95.75 412 GLY B N 1
ATOM 6814 C CA . GLY B 1 412 ? 7.625 31.203 6.559 1 95.75 412 GLY B CA 1
ATOM 6815 C C . GLY B 1 412 ? 6.316 31.359 5.805 1 95.75 412 GLY B C 1
ATOM 6816 O O . GLY B 1 412 ? 5.477 32.188 6.168 1 95.75 412 GLY B O 1
ATOM 6817 N N . ALA B 1 413 ? 6.238 30.531 4.684 1 93.94 413 ALA B N 1
ATOM 6818 C CA . ALA B 1 413 ? 5.059 30.531 3.824 1 93.94 413 ALA B CA 1
ATOM 6819 C C . ALA B 1 413 ? 4.289 29.219 3.959 1 93.94 413 ALA B C 1
ATOM 6821 O O . ALA B 1 413 ? 4.895 28.156 4.094 1 93.94 413 ALA B O 1
ATOM 6822 N N . GLU B 1 414 ? 2.957 29.312 3.857 1 91.56 414 GLU B N 1
ATOM 6823 C CA . GLU B 1 414 ? 2.1 28.125 3.945 1 91.56 414 GLU B CA 1
ATOM 6824 C C . GLU B 1 414 ? 2.436 27.125 2.85 1 91.56 414 GLU B C 1
ATOM 6826 O O . GLU B 1 414 ? 2.359 25.906 3.068 1 91.56 414 GLU B O 1
ATOM 6831 N N . SER B 1 415 ? 2.877 27.578 1.683 1 90.44 415 SER B N 1
ATOM 6832 C CA . SER B 1 415 ? 3.125 26.734 0.523 1 90.44 415 SER B CA 1
ATOM 6833 C C . SER B 1 415 ? 4.363 25.859 0.727 1 90.44 415 SER B C 1
ATOM 6835 O O . SER B 1 415 ? 4.566 24.891 0.007 1 90.44 415 SER B O 1
ATOM 6837 N N . GLN B 1 416 ? 5.152 26.203 1.722 1 90.12 416 GLN B N 1
ATOM 6838 C CA . GLN B 1 416 ? 6.367 25.453 2.02 1 90.12 416 GLN B CA 1
ATOM 6839 C C . GLN B 1 416 ? 6.047 24.172 2.805 1 90.12 416 GLN B C 1
ATOM 6841 O O . GLN B 1 416 ? 6.855 23.25 2.842 1 90.12 416 GLN B O 1
ATOM 6846 N N . ALA B 1 417 ? 4.867 24.141 3.385 1 88.06 417 ALA B N 1
ATOM 6847 C CA . ALA B 1 417 ? 4.512 23.031 4.262 1 88.06 417 ALA B CA 1
ATOM 6848 C C . ALA B 1 417 ? 4.336 21.734 3.469 1 88.06 417 ALA B C 1
ATOM 6850 O O . ALA B 1 417 ? 3.582 21.703 2.492 1 88.06 417 ALA B O 1
ATOM 6851 N N . HIS B 1 418 ? 5.016 20.688 3.898 1 87.25 418 HIS B N 1
ATOM 6852 C CA . HIS B 1 418 ? 4.93 19.328 3.387 1 87.25 418 HIS B CA 1
ATOM 6853 C C . HIS B 1 418 ? 5.43 19.234 1.948 1 87.25 418 HIS B C 1
ATOM 6855 O O . HIS B 1 418 ? 5.242 18.219 1.279 1 87.25 418 HIS B O 1
ATOM 6861 N N . ALA B 1 419 ? 6.023 20.297 1.447 1 88.31 419 ALA B N 1
ATOM 6862 C CA . ALA B 1 419 ? 6.582 20.344 0.098 1 88.31 419 ALA B CA 1
ATOM 6863 C C . ALA B 1 419 ? 8.078 20.047 0.115 1 88.31 419 ALA B C 1
ATOM 6865 O O . ALA B 1 419 ? 8.766 20.328 1.104 1 88.31 419 ALA B O 1
ATOM 6866 N N . PRO B 1 420 ? 8.539 19.469 -0.976 1 91.38 420 PRO B N 1
ATOM 6867 C CA . PRO B 1 420 ? 10 19.375 -1.059 1 91.38 420 PRO B CA 1
ATOM 6868 C C . PRO B 1 420 ? 10.656 20.75 -1.232 1 91.38 420 PRO B C 1
ATOM 6870 O O . PRO B 1 420 ? 9.984 21.734 -1.543 1 91.38 420 PRO B O 1
ATOM 6873 N N . ASN B 1 421 ? 11.953 20.828 -0.969 1 95.5 421 ASN B N 1
ATOM 6874 C CA . ASN B 1 421 ? 12.742 22.047 -1.117 1 95.5 421 ASN B CA 1
ATOM 6875 C C . ASN B 1 421 ? 12.219 23.172 -0.233 1 95.5 421 ASN B C 1
ATOM 6877 O O . ASN B 1 421 ? 12.125 24.312 -0.67 1 95.5 421 ASN B O 1
ATOM 6881 N N . GLU B 1 422 ? 11.898 22.797 0.941 1 95.81 422 GLU B N 1
ATOM 6882 C CA . GLU B 1 422 ? 11.359 23.719 1.936 1 95.81 422 GLU B CA 1
ATOM 6883 C C . GLU B 1 422 ? 12.383 24.781 2.311 1 95.81 422 GLU B C 1
ATOM 6885 O O . GLU B 1 422 ? 13.57 24.484 2.469 1 95.81 422 GLU B O 1
ATOM 6890 N N . ILE B 1 423 ? 11.891 26.078 2.416 1 96.81 423 ILE B N 1
ATOM 6891 C CA . ILE B 1 423 ? 12.773 27.156 2.822 1 96.81 423 ILE B CA 1
ATOM 6892 C C . ILE B 1 423 ? 12.078 28.031 3.867 1 96.81 423 ILE B C 1
ATOM 6894 O O . ILE B 1 423 ? 10.852 28.031 3.969 1 96.81 423 ILE B O 1
ATOM 6898 N N . THR B 1 424 ? 12.852 28.703 4.656 1 97.25 424 THR B N 1
ATOM 6899 C CA . THR B 1 424 ? 12.422 29.766 5.555 1 97.25 424 THR B CA 1
ATOM 6900 C C . THR B 1 424 ? 13.305 31 5.391 1 97.25 424 THR B C 1
ATOM 6902 O O . THR B 1 424 ? 14.523 30.875 5.234 1 97.25 424 THR B O 1
ATOM 6905 N N . TRP B 1 425 ? 12.711 32.188 5.324 1 98.19 425 TRP B N 1
ATOM 6906 C CA . TRP B 1 425 ? 13.469 33.406 5.211 1 98.19 425 TRP B CA 1
ATOM 6907 C C . TRP B 1 425 ? 14.008 33.844 6.57 1 98.19 425 TRP B C 1
ATOM 6909 O O . TRP B 1 425 ? 13.258 33.906 7.551 1 98.19 425 TRP B O 1
ATOM 6919 N N . LYS B 1 426 ? 15.242 34.25 6.676 1 98.5 426 LYS B N 1
ATOM 6920 C CA . LYS B 1 426 ? 15.867 34.719 7.914 1 98.5 426 LYS B CA 1
ATOM 6921 C C . LYS B 1 426 ? 15.164 35.969 8.461 1 98.5 426 LYS B C 1
ATOM 6923 O O . LYS B 1 426 ? 15.023 36.094 9.68 1 98.5 426 LYS B O 1
ATOM 6928 N N . GLN B 1 427 ? 14.703 36.781 7.605 1 98.38 427 GLN B N 1
ATOM 6929 C CA . GLN B 1 427 ? 13.977 37.969 8.016 1 98.38 427 GLN B CA 1
ATOM 6930 C C . GLN B 1 427 ? 12.727 37.594 8.812 1 98.38 427 GLN B C 1
ATOM 6932 O O . GLN B 1 427 ? 12.367 38.281 9.766 1 98.38 427 GLN B O 1
ATOM 6937 N N . ASP B 1 428 ? 12.078 36.562 8.398 1 98.56 428 ASP B N 1
ATOM 6938 C CA . ASP B 1 428 ? 10.844 36.156 9.07 1 98.56 428 ASP B CA 1
ATOM 6939 C C . ASP B 1 428 ? 11.117 35.781 10.516 1 98.56 428 ASP B C 1
ATOM 6941 O O . ASP B 1 428 ? 10.289 36 11.398 1 98.56 428 ASP B O 1
ATOM 6945 N N . LEU B 1 429 ? 12.25 35.125 10.789 1 98.75 429 LEU B N 1
ATOM 6946 C CA . LEU B 1 429 ? 12.594 34.75 12.148 1 98.75 429 LEU B CA 1
ATOM 6947 C C . LEU B 1 429 ? 12.688 35.969 13.047 1 98.75 429 LEU B C 1
ATOM 6949 O O . LEU B 1 429 ? 12.109 36 14.141 1 98.75 429 LEU B O 1
ATOM 6953 N N . VAL B 1 430 ? 13.32 36.969 12.531 1 98.69 430 VAL B N 1
ATOM 6954 C CA . VAL B 1 430 ? 13.562 38.188 13.281 1 98.69 430 VAL B CA 1
ATOM 6955 C C . VAL B 1 430 ? 12.25 38.938 13.5 1 98.69 430 VAL B C 1
ATOM 6957 O O . VAL B 1 430 ? 11.969 39.406 14.602 1 98.69 430 VAL B O 1
ATOM 6960 N N . THR B 1 431 ? 11.492 39 12.453 1 98.75 431 THR B N 1
ATOM 6961 C CA . THR B 1 431 ? 10.203 39.688 12.5 1 98.75 431 THR B CA 1
ATOM 6962 C C . THR B 1 431 ? 9.297 39.031 13.547 1 98.75 431 THR B C 1
ATOM 6964 O O . THR B 1 431 ? 8.68 39.75 14.344 1 98.75 431 THR B O 1
ATOM 6967 N N . CYS B 1 432 ? 9.258 37.812 13.555 1 98.88 432 CYS B N 1
ATOM 6968 C CA . CYS B 1 432 ? 8.375 37.094 14.469 1 98.88 432 CYS B CA 1
ATOM 6969 C C . CYS B 1 432 ? 8.852 37.219 15.914 1 98.88 432 CYS B C 1
ATOM 6971 O O . CYS B 1 432 ? 8.047 37.469 16.812 1 98.88 432 CYS B O 1
ATOM 6973 N N . ALA B 1 433 ? 10.148 37.062 16.156 1 98.94 433 ALA B N 1
ATOM 6974 C CA . ALA B 1 433 ? 10.688 37.219 17.5 1 98.94 433 ALA B CA 1
ATOM 6975 C C . ALA B 1 433 ? 10.352 38.594 18.078 1 98.94 433 ALA B C 1
ATOM 6977 O O . ALA B 1 433 ? 9.945 38.719 19.234 1 98.94 433 ALA B O 1
ATOM 6978 N N . ALA B 1 434 ? 10.477 39.625 17.25 1 98.94 434 ALA B N 1
ATOM 6979 C CA . ALA B 1 434 ? 10.172 40.969 17.672 1 98.94 434 ALA B CA 1
ATOM 6980 C C . ALA B 1 434 ? 8.695 41.125 18.016 1 98.94 434 ALA B C 1
ATOM 6982 O O . ALA B 1 434 ? 8.344 41.719 19.031 1 98.94 434 ALA B O 1
ATOM 6983 N N . LEU B 1 435 ? 7.902 40.594 17.172 1 98.94 435 LEU B N 1
ATOM 6984 C CA . LEU B 1 435 ? 6.465 40.688 17.406 1 98.94 435 LEU B CA 1
ATOM 6985 C C . LEU B 1 435 ? 6.074 39.969 18.703 1 98.94 435 LEU B C 1
ATOM 6987 O O . LEU B 1 435 ? 5.328 40.531 19.5 1 98.94 435 LEU B O 1
ATOM 6991 N N . TYR B 1 436 ? 6.543 38.75 18.891 1 98.94 436 TYR B N 1
ATOM 6992 C CA . TYR B 1 436 ? 6.227 38.031 20.094 1 98.94 436 TYR B CA 1
ATOM 6993 C C . TYR B 1 436 ? 6.609 38.812 21.344 1 98.94 436 TYR B C 1
ATOM 6995 O O . TYR B 1 436 ? 5.875 38.812 22.328 1 98.94 436 TYR B O 1
ATOM 7003 N N . ALA B 1 437 ? 7.742 39.469 21.281 1 98.88 437 ALA B N 1
ATOM 7004 C CA . ALA B 1 437 ? 8.25 40.219 22.438 1 98.88 437 ALA B CA 1
ATOM 7005 C C . ALA B 1 437 ? 7.34 41.406 22.766 1 98.88 437 ALA B C 1
ATOM 7007 O O . ALA B 1 437 ? 7.203 41.781 23.922 1 98.88 437 ALA B O 1
ATOM 7008 N N . ALA B 1 438 ? 6.66 41.969 21.797 1 98.88 438 ALA B N 1
ATOM 7009 C CA . ALA B 1 438 ? 5.883 43.188 21.953 1 98.88 438 ALA B CA 1
ATOM 7010 C C . ALA B 1 438 ? 4.461 42.875 22.422 1 98.88 438 ALA B C 1
ATOM 7012 O O . ALA B 1 438 ? 3.836 43.688 23.109 1 98.88 438 ALA B O 1
ATOM 7013 N N . VAL B 1 439 ? 3.959 41.75 22.125 1 98.75 439 VAL B N 1
ATOM 7014 C CA . VAL B 1 439 ? 2.535 41.438 22.172 1 98.75 439 VAL B CA 1
ATOM 7015 C C . VAL B 1 439 ? 2.051 41.469 23.625 1 98.75 439 VAL B C 1
ATOM 7017 O O . VAL B 1 439 ? 0.993 42.031 23.906 1 98.75 439 VAL B O 1
ATOM 7020 N N . PRO B 1 440 ? 2.811 40.938 24.594 1 98.5 440 PRO B N 1
ATOM 7021 C CA . PRO B 1 440 ? 2.271 40.875 25.953 1 98.5 440 PRO B CA 1
ATOM 7022 C C . PRO B 1 440 ? 1.933 42.281 26.5 1 98.5 440 PRO B C 1
ATOM 7024 O O . PRO B 1 440 ? 0.908 42.438 27.172 1 98.5 440 PRO B O 1
ATOM 7027 N N . GLY B 1 441 ? 2.686 43.219 26.188 1 97.94 441 GLY B N 1
ATOM 7028 C CA . GLY B 1 441 ? 2.477 44.562 26.703 1 97.94 441 GLY B CA 1
ATOM 7029 C C . GLY B 1 441 ? 1.315 45.281 26.031 1 97.94 441 GLY B C 1
ATOM 7030 O O . GLY B 1 441 ? 0.851 46.312 26.531 1 97.94 441 GLY B O 1
ATOM 7031 N N . LEU B 1 442 ? 0.811 44.719 24.984 1 98.31 442 LEU B N 1
ATOM 7032 C CA . LEU B 1 442 ? -0.243 45.344 24.219 1 98.31 442 LEU B CA 1
ATOM 7033 C C . LEU B 1 442 ? -1.58 44.656 24.422 1 98.31 442 LEU B C 1
ATOM 7035 O O . LEU B 1 442 ? -2.613 45.125 23.938 1 98.31 442 LEU B O 1
ATOM 7039 N N . TYR B 1 443 ? -1.556 43.562 25.141 1 97.94 443 TYR B N 1
ATOM 7040 C CA . TYR B 1 443 ? -2.775 42.812 25.422 1 97.94 443 TYR B CA 1
ATOM 7041 C C . TYR B 1 443 ? -3.641 43.531 26.453 1 97.94 443 TYR B C 1
ATOM 7043 O O . TYR B 1 443 ? -3.15 43.938 27.5 1 97.94 443 TYR B O 1
ATOM 7051 N N . LYS B 1 444 ? -4.961 43.688 26.109 1 95.94 444 LYS B N 1
ATOM 7052 C CA . LYS B 1 444 ? -5.922 44.344 26.984 1 95.94 444 LYS B CA 1
ATOM 7053 C C . LYS B 1 444 ? -7.035 43.406 27.422 1 95.94 444 LYS B C 1
ATOM 7055 O O . LYS B 1 444 ? -8.125 43.406 26.844 1 95.94 444 LYS B O 1
ATOM 7060 N N . PRO B 1 445 ? -6.766 42.75 28.547 1 92.56 445 PRO B N 1
ATOM 7061 C CA . PRO B 1 445 ? -7.758 41.781 29 1 92.56 445 PRO B CA 1
ATOM 7062 C C . PRO B 1 445 ? -9.102 42.406 29.344 1 92.56 445 PRO B C 1
ATOM 7064 O O . PRO B 1 445 ? -10.133 41.75 29.328 1 92.56 445 PRO B O 1
ATOM 7067 N N . GLU B 1 446 ? -9.164 43.656 29.578 1 91.5 446 GLU B N 1
ATOM 7068 C CA . GLU B 1 446 ? -10.391 44.375 29.938 1 91.5 446 GLU B CA 1
ATOM 7069 C C . GLU B 1 446 ? -11.352 44.438 28.75 1 91.5 446 GLU B C 1
ATOM 7071 O O . GLU B 1 446 ? -12.539 44.719 28.922 1 91.5 446 GLU B O 1
ATOM 7076 N N . ASN B 1 447 ? -10.891 44.125 27.594 1 91.56 447 ASN B N 1
ATOM 7077 C CA . ASN B 1 447 ? -11.703 44.25 26.391 1 91.56 447 ASN B CA 1
ATOM 7078 C C . ASN B 1 447 ? -12.352 42.906 26.031 1 91.56 447 ASN B C 1
ATOM 7080 O O . ASN B 1 447 ? -12.992 42.781 24.984 1 91.56 447 ASN B O 1
ATOM 7084 N N . LYS B 1 448 ? -12.289 42 26.906 1 91.38 448 LYS B N 1
ATOM 7085 C CA . LYS B 1 448 ? -12.922 40.719 26.641 1 91.38 448 LYS B CA 1
ATOM 7086 C C . LYS B 1 448 ? -14.438 40.875 26.547 1 91.38 448 LYS B C 1
ATOM 7088 O O . LYS B 1 448 ? -15.07 41.469 27.422 1 91.38 448 LYS B O 1
ATOM 7093 N N . ASP B 1 449 ? -15.047 40.5 25.375 1 85.38 449 ASP B N 1
ATOM 7094 C CA . ASP B 1 449 ? -16.484 40.688 25.172 1 85.38 449 ASP B CA 1
ATOM 7095 C C . ASP B 1 449 ? -17.094 39.5 24.438 1 85.38 449 ASP B C 1
ATOM 7097 O O . ASP B 1 449 ? -18.078 39.656 23.703 1 85.38 449 ASP B O 1
ATOM 7101 N N . GLY B 1 450 ? -16.547 38.375 24.297 1 81.5 450 GLY B N 1
ATOM 7102 C CA . GLY B 1 450 ? -17.062 37.219 23.578 1 81.5 450 GLY B CA 1
ATOM 7103 C C . GLY B 1 450 ? -16.516 37.094 22.172 1 81.5 450 GLY B C 1
ATOM 7104 O O . GLY B 1 450 ? -16.812 36.125 21.469 1 81.5 450 GLY B O 1
ATOM 7105 N N . SER B 1 451 ? -15.727 38.094 21.734 1 84.94 451 SER B N 1
ATOM 7106 C CA . SER B 1 451 ? -15.156 38.094 20.391 1 84.94 451 SER B CA 1
ATOM 7107 C C . SER B 1 451 ? -14.102 37 20.234 1 84.94 451 SER B C 1
ATOM 7109 O O . SER B 1 451 ? -13.773 36.625 19.125 1 84.94 451 SER B O 1
ATOM 7111 N N . ALA B 1 452 ? -13.641 36.625 21.328 1 85.88 452 ALA B N 1
ATOM 7112 C CA . ALA B 1 452 ? -12.766 35.469 21.297 1 85.88 452 ALA B CA 1
ATOM 7113 C C . ALA B 1 452 ? -13.578 34.156 21.203 1 85.88 452 ALA B C 1
ATOM 7115 O O . ALA B 1 452 ? -14.664 34.062 21.781 1 85.88 452 ALA B O 1
ATOM 7116 N N . THR B 1 453 ? -13.07 33.188 20.438 1 87.06 453 THR B N 1
ATOM 7117 C CA . THR B 1 453 ? -13.688 31.859 20.281 1 87.06 453 THR B CA 1
ATOM 7118 C C . THR B 1 453 ? -15.109 31.984 19.75 1 87.06 453 THR B C 1
ATOM 7120 O O . THR B 1 453 ? -16.047 31.391 20.281 1 87.06 453 THR B O 1
ATOM 7123 N N . SER B 1 454 ? -15.289 32.875 18.734 1 85.31 454 SER B N 1
ATOM 7124 C CA . SER B 1 454 ? -16.594 33.219 18.203 1 85.31 454 SER B CA 1
ATOM 7125 C C . SER B 1 454 ? -17.234 32 17.516 1 85.31 454 SER B C 1
ATOM 7127 O O . SER B 1 454 ? -18.453 31.922 17.391 1 85.31 454 SER B O 1
ATOM 7129 N N . PHE B 1 455 ? -16.422 31.109 17 1 86.19 455 PHE B N 1
ATOM 7130 C CA . PHE B 1 455 ? -16.906 29.875 16.406 1 86.19 455 PHE B CA 1
ATOM 7131 C C . PHE B 1 455 ? -16.016 28.703 16.797 1 86.19 455 PHE B C 1
ATOM 7133 O O . PHE B 1 455 ? -14.781 28.812 16.734 1 86.19 455 PHE B O 1
ATOM 7140 N N . ARG B 1 456 ? -16.625 27.609 17.266 1 89 456 ARG B N 1
ATOM 7141 C CA . ARG B 1 456 ? -15.992 26.312 17.484 1 89 456 ARG B CA 1
ATOM 7142 C C . ARG B 1 456 ? -16.875 25.188 16.969 1 89 456 ARG B C 1
ATOM 7144 O O . ARG B 1 456 ? -18.078 25.125 17.281 1 89 456 ARG B O 1
ATOM 7151 N N . GLN B 1 457 ? -16.281 24.422 16.219 1 89.06 457 GLN B N 1
ATOM 7152 C CA . GLN B 1 457 ? -17 23.297 15.656 1 89.06 457 GLN B CA 1
ATOM 7153 C C . GLN B 1 457 ? -17.484 22.344 16.75 1 89.06 457 GLN B C 1
ATOM 7155 O O . GLN B 1 457 ? -16.828 22.203 17.781 1 89.06 457 GLN B O 1
ATOM 7160 N N . GLU B 1 458 ? -18.609 21.688 16.391 1 82.06 458 GLU B N 1
ATOM 7161 C CA . GLU B 1 458 ? -19.156 20.688 17.312 1 82.06 458 GLU B CA 1
ATOM 7162 C C . GLU B 1 458 ? -18.203 19.5 17.469 1 82.06 458 GLU B C 1
ATOM 7164 O O . GLU B 1 458 ? -17.641 19.031 16.484 1 82.06 458 GLU B O 1
ATOM 7169 N N . LEU B 1 459 ? -18 19.094 18.719 1 87.69 459 LEU B N 1
ATOM 7170 C CA . LEU B 1 459 ? -17.125 17.969 19.016 1 87.69 459 LEU B CA 1
ATOM 7171 C C . LEU B 1 459 ? -17.844 16.641 18.812 1 87.69 459 LEU B C 1
ATOM 7173 O O . LEU B 1 459 ? -19.062 16.609 18.625 1 87.69 459 LEU B O 1
ATOM 7177 N N . THR B 1 460 ? -17.062 15.602 18.797 1 88.06 460 THR B N 1
ATOM 7178 C CA . THR B 1 460 ? -17.656 14.281 18.688 1 88.06 460 THR B CA 1
ATOM 7179 C C . THR B 1 460 ? -18.234 13.844 20.031 1 88.06 460 THR B C 1
ATOM 7181 O O . THR B 1 460 ? -18.141 14.57 21.016 1 88.06 460 THR B O 1
ATOM 7184 N N . GLY B 1 461 ? -18.906 12.648 20.078 1 81.62 461 GLY B N 1
ATOM 7185 C CA . GLY B 1 461 ? -19.438 12.102 21.312 1 81.62 461 GLY B CA 1
ATOM 7186 C C . GLY B 1 461 ? -18.469 11.188 22.031 1 81.62 461 GLY B C 1
ATOM 7187 O O . GLY B 1 461 ? -18.797 10.617 23.062 1 81.62 461 GLY B O 1
ATOM 7188 N N . ASN B 1 462 ? -17.25 11.148 21.5 1 82.06 462 ASN B N 1
ATOM 7189 C CA . ASN B 1 462 ? -16.25 10.289 22.109 1 82.06 462 ASN B CA 1
ATOM 7190 C C . ASN B 1 462 ? -15.695 10.898 23.391 1 82.06 462 ASN B C 1
ATOM 7192 O O . ASN B 1 462 ? -15.57 12.117 23.5 1 82.06 462 ASN B O 1
ATOM 7196 N N . ASP B 1 463 ? -15.352 10.039 24.297 1 79.88 463 ASP B N 1
ATOM 7197 C CA . ASP B 1 463 ? -14.734 10.492 25.547 1 79.88 463 ASP B CA 1
ATOM 7198 C C . ASP B 1 463 ? -13.219 10.617 25.391 1 79.88 463 ASP B C 1
ATOM 7200 O O . ASP B 1 463 ? -12.492 9.641 25.578 1 79.88 463 ASP B O 1
ATOM 7204 N N . ILE B 1 464 ? -12.883 11.789 25.016 1 80.38 464 ILE B N 1
ATOM 7205 C CA . ILE B 1 464 ? -11.453 12.07 24.891 1 80.38 464 ILE B CA 1
ATOM 7206 C C . ILE B 1 464 ? -10.945 12.734 26.172 1 80.38 464 ILE B C 1
ATOM 7208 O O . ILE B 1 464 ? -11.422 13.812 26.547 1 80.38 464 ILE B O 1
ATOM 7212 N N . LYS B 1 465 ? -10.117 12.023 27.078 1 69.31 465 LYS B N 1
ATOM 7213 C CA . LYS B 1 465 ? -9.617 12.5 28.375 1 69.31 465 LYS B CA 1
ATOM 7214 C C . LYS B 1 465 ? -8.172 12.969 28.25 1 69.31 465 LYS B C 1
ATOM 7216 O O . LYS B 1 465 ? -7.418 12.484 27.406 1 69.31 465 LYS B O 1
#

Radius of gyration: 34.71 Å; Cα contacts (8 Å, |Δi|>4): 2480; chains: 2; bounding box: 54×107×75 Å

Secondary structure (DSSP, 8-state):
--HHHHHHHHHHTHHHHHHHHHHHHTS--BTT--HHHHHHHHHHHHHTT-SEEEE-SS--EEEEEE--SEEEEEEEE--B-----GGG-SS-TTT-EE-SSEEESTTIIIIIHHHHHHHHHHHHHHHHT-S-TTEEEEEEEE-STTTSTTHHHHHHHHHHSSSHHHHHHHEEEEEE-S--TT-EEEEE-EEEEEEEEEE-B--BTT-GGGSB-HHHHHHHHHHHHHHHHHS-SSTT-SS--GGGGGSTTT-TTTHHHHHHH---EEEEEEEEEE-S-TTB--SEEEEEEEEEE-TT--HHHHHHHHHTSHHHHHTTTTEEEEEPEE-PPPTTS----EESEE--EE--TT-HHHHHHHHHHHHHH-SS---SSHHHHHTTTT--SEEEESS--THIIIIIIT---EEE--SS-GGGTT-SS-EEEHHHHHHHHHHHHHHHHH--GGG-SS-TT-EEPPP-SS---/--HHHHHHHHHHTHHHHHHHHHHHHTS--BTT--HHHHHHHHHHHHHTT-SEEEE-SS--EEEEEE--SEEEEEEEE--B-----GGG-SS-TTT-EE-SSEEESTTIIIIIHHHHHHHHHHHHHHHTT-S-TTEEEEEEEE-STTTSTTHHHHHHHHHHSSSHHHHHHHEEEEEE-S--TT-EEEEE-EEEEEEEEEE-B--BTT-GGGSB-HHHHHHHHHHHHHHHHHS-SSTT-SS--GGGGGSTTT-TTTHHHHHHH---EEEEEEEEEE-S-TTB--SEEEEEEEEEE-TT--HHHHHHHHHTSHHHHHTTTTEEEEEPEE-PPPTTS----EESEE--EE--TT-HHHHHHHHHHHHHH-SS---SSHHHHTTTTT--SEEEESS--THIIIIIIT---EEE--SS-GGGTT-SS-EEEHHHHHHHHHHHHHHHHH--GGG-SS-TT-EEPPP-SS---

Solvent-accessible surface area (backbone atoms only — not comparable to full-atom values): 44793 Å² total; per-residue (Å²): 136,64,53,66,58,41,49,50,52,24,57,68,42,40,66,58,39,51,49,51,34,50,55,42,26,50,36,75,16,35,54,40,43,32,61,64,34,41,52,53,48,49,51,52,43,56,74,62,62,44,76,41,73,48,66,54,78,64,50,28,30,40,34,31,41,72,81,31,74,35,28,44,30,37,41,14,42,55,22,23,66,54,78,49,64,66,86,66,38,89,59,56,48,39,80,36,52,70,61,96,52,38,36,39,15,53,29,29,15,48,15,34,31,14,40,32,16,48,57,49,8,54,41,50,16,62,75,69,66,34,68,46,89,52,30,20,39,38,41,34,42,29,43,34,34,74,80,36,54,12,51,45,51,53,52,45,35,63,70,78,30,82,36,53,68,46,35,42,72,28,33,68,33,33,38,35,15,51,34,37,41,52,21,40,23,34,32,26,16,12,39,35,37,33,35,40,40,28,55,38,32,41,13,33,33,61,46,54,84,77,30,36,47,8,53,62,57,44,26,48,38,49,50,48,47,50,37,29,42,68,33,61,56,53,90,89,46,90,55,50,8,38,53,33,39,48,33,54,90,72,20,68,90,25,14,69,56,7,54,71,43,33,62,33,36,42,41,66,16,44,60,46,66,43,38,35,37,71,52,16,24,9,28,25,20,33,37,34,32,24,32,31,35,28,50,79,60,43,72,64,58,56,53,47,54,55,53,65,30,70,49,37,53,75,38,49,92,37,45,48,78,46,69,42,70,42,62,69,48,26,58,69,62,40,62,66,63,41,65,40,65,31,36,26,33,33,40,42,76,79,12,34,74,50,39,10,48,52,52,30,40,38,71,67,72,38,80,60,48,71,61,85,46,68,73,57,32,70,74,20,67,92,52,66,38,67,44,59,36,59,45,67,46,50,48,20,28,41,26,18,69,45,57,24,38,56,35,29,48,15,20,23,41,61,81,33,32,71,27,65,72,17,42,22,44,52,54,34,34,32,53,39,13,29,40,58,29,43,22,62,68,50,49,45,78,86,58,70,76,64,32,52,59,62,37,54,39,76,74,77,93,69,88,73,122,136,66,53,67,58,40,49,50,53,24,57,67,43,41,66,58,38,50,51,51,33,51,55,42,28,51,36,76,16,36,54,40,44,32,60,65,36,42,53,52,48,49,52,52,42,54,75,62,61,43,76,42,75,48,65,54,76,63,50,30,29,39,36,31,42,71,84,30,74,36,29,43,33,35,42,14,42,55,22,23,65,54,78,49,64,66,87,66,39,89,58,57,48,37,79,36,52,70,62,97,52,37,37,38,14,52,28,30,14,48,16,34,32,15,38,31,17,50,58,50,8,54,41,49,16,63,76,68,67,35,68,46,90,54,30,20,37,38,41,35,41,30,42,32,36,73,79,37,56,14,50,48,50,52,50,45,36,63,72,78,30,81,38,53,69,46,37,44,72,28,33,67,33,34,37,34,14,50,33,37,41,51,21,39,23,34,32,25,18,14,37,33,37,35,35,41,40,28,56,37,33,42,15,34,34,59,46,54,82,77,30,35,46,8,53,62,57,44,27,48,39,48,51,47,46,51,38,30,41,69,31,61,56,53,89,90,47,90,57,52,8,38,54,32,41,47,34,52,89,73,19,68,89,24,14,69,56,7,56,69,42,34,62,33,36,42,43,66,16,46,62,47,65,44,40,35,36,72,52,16,24,8,28,25,20,35,37,34,31,25,33,32,34,29,50,78,60,42,71,65,58,56,52,47,55,55,54,65,30,69,50,37,54,75,39,48,93,40,45,48,77,46,69,42,69,43,58,68,49,27,56,69,62,37,62,66,63,41,65,41,67,31,35,24,30,33,39,42,75,78,11,36,73,50,40,10,48,50,52,30,40,39,69,66,70,37,82,61,48,71,61,85,45,71,74,58,32,70,73,20,67,93,50,65,38,70,44,57,37,59,44,65,48,52,47,22,28,41,28,20,70,45,57,23,37,54,33,31,49,14,18,22,40,62,80,33,32,70,27,67,72,16,43,21,45,53,56,33,34,29,53,40,13,29,40,59,29,44,23,62,69,51,49,46,77,85,59,70,77,64,33,51,61,62,38,55,40,75,74,75,92,68,88,72,124

Foldseek 3Di:
DDLVLLLVLLVVCLVVLLVLLLCLLLDAAAFQRNQVNLVSLQVLLVVLPFPDWDAALLGKIKTKFDDAQAEEEEEAESHFHDQPDPVQFPDDQRNWDDDPWKTWHTCVQNPVLSLSLLSVLSSSLVVVVLFDPRYMYMYIHFGRCVVAFQLRVVRVCVPVAPALVRCQVRYQEYAYAHADLQAKEFWEWWKFKKKKKFFKAKDFLVCQVVIGARVVLVVLLQVLLVCQAPPDQDPPDPRHHQQCCCDCVVPVPCNVQCVQHDGKHKHWDDKDWDDPDPRMGTGMMMTMMMIIGTPRDDPVNVQVSSCPRPSNVVRVVGMDMDTDWAFDRHNSRDTAIDTRTFKIFGFDCQAQLNVLLCVLCCVNPRQARDDDDDVSVVVGPPDGRYGHYHDDHSCSVCCQVSNRFYMYHHWDDPVLGPRHRRMTTSVRSSSSSSSSSRRNNSGDPVPHDCSGRVDHHDDDPDDRD/DDLVLLLVLLVVCLVVLLVLLLVLLLDAAAFQRNQVNLVSLQVLLVVLPFPDWDAALLGKIKTKFDDAQAEEEEEAESHFHDQPDPVQFPDDQRNWDDDPWKTWHTCVQNPVLSLSLLSVLSSSLVVVVLFDPRYMYMYIHFGRCVVAFQLRVVRVCVPVAPHLVRCQVRYQEYAYAHADLQAKEFWEWWKFKKKKKFFKAKDFLVCQVVIGARVVLVVLLQVLLVCQDPPDQDPPDPRHHQQCCCPCVVPVPCNVQCVQHDGKHKHWDDKDWDDPDPRMGTGMMMTMMMIIGTPRDDPVNVQVSSCPRPSNVVRVVGMDMDTDWAFDRHNSRDTAIDTRTFKIFGFDCQAQLNVLLCVLCCVNPRFARDDDDDVSVVVGPPDGRYGHYHDDHSCSVCCQVSNRFYMYHHWDDPVLGPHHRRMTTSVRSSSSSSSSSRRNNSGDPVPHDCSTRVDHHDDDPDDRD

InterPro domains:
  IPR001261 ArgE/DapE/ACY1/CPG2/YscS, conserved site [PS00758] (72-81)
  IPR002933 Peptidase M20 [PF01546] (73-439)
  IPR011650 Peptidase M20, dimerisation domain [PF07687] (187-309)
  IPR017706 Uncharacterized protein YgeY [TIGR03526] (3-443)
  IPR036264 Bacterial exopeptidase dimerisation domain [SSF55031] (189-320)
  IPR050072 Peptidase M20A family, bacterial cell wall biosynthesis [PTHR43808] (4-438)